Protein AF-0000000076641368 (afdb_homodimer)

Sequence (850 aa):
MAAQPHILVLGCNFAGLTTARYLREFAGEGVKITCIDRKPYLSFIPNIPIEVWNNNNPATELHLPFMKFLDRDHIRFIQGDIRNIDVDQKNIAYIPTERSGSASENIAYDYLVIALGNHLAFDKIEGFAEHGHTFTDTFYGDEIRRYLHEGGYKGGPVAIGSDRFIQGKSDKLPEGLPVAEAACEGPPVEVAFSMADWLERRDLGGAEKITLFTPAEVIAEDAGEQILDQLLPMVEEMGYGYKANTRGISRIHKDGIEFKDGSSVEAELKIIFPNWEAHAFLKELPISDDQGFIVTDRYMRNPDYPEVFAVGDAASITVPKLGSLGHMEAEVLARVVGKEVGNYQPEGEIDPMEFMLICMGDMGSHKGFYMHTDEWWGGDTSILKMGYTPHMLKMGFKSMYYTTGGKIPTWGLPLSEFIADRTVIMAAQPHILVLGCNFAGLTTARYLREFAGEGVKITCIDRKPYLSFIPNIPIEVWNNNNPATELHLPFMKFLDRDHIRFIQGDIRNIDVDQKNIAYIPTERSGSASENIAYDYLVIALGNHLAFDKIEGFAEHGHTFTDTFYGDEIRRYLHEGGYKGGPVAIGSDRFIQGKSDKLPEGLPVAEAACEGPPVEVAFSMADWLERRDLGGAEKITLFTPAEVIAEDAGEQILDQLLPMVEEMGYGYKANTRGISRIHKDGIEFKDGSSVEAELKIIFPNWEAHAFLKELPISDDQGFIVTDRYMRNPDYPEVFAVGDAASITVPKLGSLGHMEAEVLARVVGKEVGNYQPEGEIDPMEFMLICMGDMGSHKGFYMHTDEWWGGDTSILKMGYTPHMLKMGFKSMYYTTGGKIPTWGLPLSEFIADRTVI

Solvent-accessible surface area (backbone atoms only — not comparable to full-atom values): 43020 Å² total; per-residue (Å²): 127,82,80,60,51,31,37,36,30,37,19,47,40,75,30,20,36,31,24,56,53,41,28,40,68,28,28,37,85,68,43,46,41,38,34,33,21,75,56,78,43,28,74,52,48,88,52,27,59,61,28,26,77,69,72,38,64,28,63,76,72,30,58,44,73,43,55,70,54,34,53,74,64,65,34,47,77,42,50,21,45,82,68,43,77,39,75,89,76,35,35,35,34,29,30,52,57,89,52,52,33,48,30,69,37,75,48,73,48,65,29,39,35,40,20,66,34,50,19,39,37,39,57,74,36,46,42,29,63,84,41,48,35,35,53,82,42,46,68,43,22,36,51,43,28,44,33,61,74,67,69,60,58,85,59,60,35,28,32,35,27,39,24,37,24,74,72,60,55,59,93,75,44,64,82,79,66,69,84,55,39,44,44,60,42,64,60,47,53,24,50,48,41,24,46,22,44,56,28,43,78,65,73,52,48,34,33,64,41,32,29,39,36,19,25,27,86,50,75,48,61,71,57,19,68,73,49,44,67,55,47,51,57,49,44,52,72,57,36,41,39,78,44,56,55,40,72,24,68,55,34,35,46,78,59,24,42,34,30,65,88,69,50,70,46,73,15,59,44,39,38,53,40,53,28,59,35,40,46,74,80,38,42,83,40,94,55,27,23,80,50,12,24,31,43,25,44,57,58,26,30,19,86,88,45,76,48,34,31,38,26,23,55,22,13,52,74,46,73,58,54,42,69,57,49,8,48,54,40,18,53,42,34,15,51,54,52,7,40,71,70,68,54,30,81,67,95,59,80,82,72,60,66,75,76,54,46,63,47,72,36,51,35,39,94,65,22,10,29,35,37,42,24,21,35,54,70,71,44,84,46,74,44,77,47,75,37,50,49,37,27,53,49,53,59,47,46,53,56,50,33,66,73,51,59,46,63,66,63,80,56,53,54,51,48,45,42,52,52,45,63,70,49,63,126,127,81,80,60,51,30,36,35,30,37,18,45,39,76,29,19,35,32,23,56,52,40,30,39,69,28,28,38,85,69,43,45,39,37,35,33,19,76,55,78,43,28,73,51,47,91,52,28,59,62,28,25,77,69,72,39,62,28,62,76,73,29,58,42,72,43,55,69,56,34,53,75,64,66,33,47,77,40,51,21,43,82,69,46,76,38,76,91,77,36,36,35,34,29,30,51,58,89,51,52,34,49,29,71,36,74,48,72,49,65,28,38,35,40,21,66,35,50,19,40,38,39,57,73,36,46,43,28,62,84,41,49,35,37,53,80,43,45,66,43,22,36,52,43,29,46,32,61,73,68,67,60,59,85,60,60,35,27,31,38,26,40,25,36,24,72,71,58,55,57,94,74,44,64,81,79,67,71,84,56,39,44,43,62,43,64,60,45,53,24,50,48,41,24,45,22,44,54,27,44,77,65,72,51,48,35,34,64,41,31,29,39,37,19,25,26,87,47,76,48,62,72,54,19,69,74,49,44,66,53,47,52,58,49,44,52,73,57,36,39,39,77,42,58,55,40,71,25,68,54,34,36,45,77,60,23,41,33,30,65,88,70,50,72,47,72,16,59,44,39,38,54,41,52,28,58,34,40,47,74,81,38,43,83,40,94,57,28,24,82,48,12,23,30,43,23,43,55,58,27,30,18,86,89,43,74,49,34,30,35,26,24,54,20,13,52,75,45,72,59,54,42,70,57,48,8,48,54,41,20,52,43,32,16,51,53,52,6,39,71,71,69,54,30,81,66,96,59,81,82,72,60,67,75,77,55,48,63,48,70,35,50,36,37,94,66,21,10,30,34,38,42,24,22,34,57,69,72,44,84,47,75,44,78,48,74,37,50,50,37,26,52,49,56,58,46,46,55,56,50,34,67,73,51,60,47,62,65,65,80,56,52,54,50,49,46,43,51,50,48,63,67,47,61,125

Secondary structure (DSSP, 8-state):
-----EEEEE--SHHHHHHHHHHHHHH-TTSEEEEEESSSEEE-GGGHHHHHHTT--HHHHSEEE-HHHHHHTT-EEEEEEEEEEETTTTEEEEEE-SSTTPPPEEEE-SEEEE----EE-GGGSBTHHHH-B--SSHHHHHHHHHHHHTT---S--EEEEEPPP-----TTSPTT----SSS--HHHHHHHHHHHHHHHTTTS--GGGEEEE-SSSSTTGGG-HHHHHHHHHHHHHHT-EEE-----EEEEETTEEEETTS-EEE-SEEEEE--EEPPGGGTT-TTB-TTSPBP--TTSB-SS-TTEEE-GGGBTT--S--HHHHHHHHHHHHHHHHHHHTS---SSPPPPP---EEEEEEEETTEEEEEEE-GGGT---EEEEEEHHHHHHHHHHHHHHHHHTT---TTHHHHHHHHHHH---/-----EEEEE--SHHHHHHHHHHHHHH-TTSEEEEEESSSEEE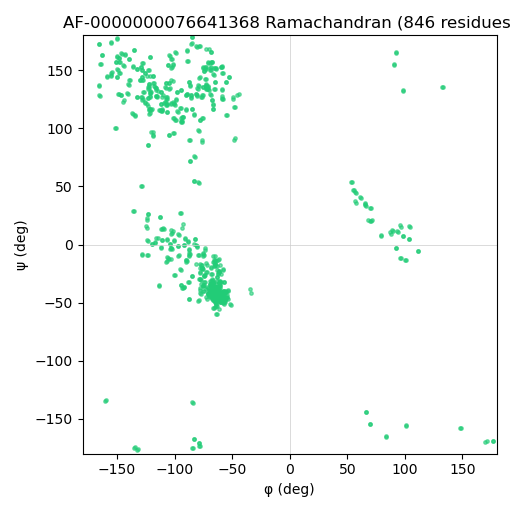-GGGHHHHHHTT--HHHHSEEE-HHHHHHTT-EEEEEEEEEEETTTTEEEEEE-SSTTPPPEEEE-SEEEE----EE-GGGSBTHHHH-B--SSHHHHHHHHHHHHTT---S--EEEEEPPP-----TTSPTT----SSS--HHHHHHHHHHHHHHHHTTS--GGGEEEE-SSSSTTGGG-HHHHHHHHHHHHHHT-EEE-----EEEEETTEEEETTS-EEE-SEEEEE--EEPPGGGTT-TTB-TTSPBP--TTSB-SS-TTEEE-GGGBTT--S--HHHHHHHHHHHHHHHHHHHTS---SSPPPPP---EEEEEEEETTEEEEEEE-GGGT---EEEEEEHHHHHHHHHHHHHHHHHTT---TTHHHHHHHHHHH---

Nearest PDB structures (foldseek):
  3h8l-assembly1_B  TM=8.855E-01  e=7.274E-29  Acidianus ambivalens
  3ict-assembly1_A  TM=7.546E-01  e=2.630E-19  Bacillus anthracis str. Ames
  3cgc-assembly1_B  TM=7.290E-01  e=1.653E-17  Bacillus anthracis str. Ames
  3nt6-assembly1_B  TM=6.916E-01  e=2.323E-17  Shewanella loihica PV-4
  4ocg-assembly1_A  TM=6.648E-01  e=1.749E-17  Shewanella loihica PV-4

Foldseek 3Di:
DPPAFEEEFEDCEQLRVLLQQLLCVLQPDSHAAEYEEQDQWYFQQQCLLVCLLVLHQSVVPRTFRQVVVCVVSNHHYANWAWDAQDLVQQKTWIARDPDPDGDTDMDHGQFYEYANAWDQVLVPAAPCVPQAAASRGSVSSNVVSCCVPVPNDPLAAEEFEEEFADAFDDPQADPQQDDDRGQAQLVSVQSLLAVQQSCVVVVSHGQLRYEYEYLAPDGRPVQADVVCVVVVVVSVVRNHHYYYNQHGWHHDDCQWTAGPVGDIDGHNYYYYGYHTAHDPNQAPPPQATNRRAGEDYQLQARPVRRSYGYAANSHSSDPNRDSVRSSQSSNSNSQVVSVVSPRHDDPDDRDGHQDWDWDKHHSHPQKIKTWIGSVSSPDDDTDIDITNQSSVLVVVVSVVCSVNVNNDPPCVVVVSVVSRVVPPD/DPPAFEEEFEDCEQLRVLLQQLLCVLQPDSHAAEYEEQDQWYFQLQCLLVCLLVLHQSVVPRTFRQVVVCVVSVHHYANWAWDAQDLVQQKTWIARDPDPDGDTDMDHGQFYEYANAWDQVLVPAAPCVPQAAASRGSVSSNVVSCCVPVPNDPLAAEEFEEEFADAFDDPQADPQFFDDRGQAQLVSVQSLLAVQQSCVVVVSHGQLRYEYEYLAPAGRPVQADVVCVVVVVVSVVRNHHYYYNLHGWHHDDCQWTAGPVGDIDGHNYYYYGYHTAHDPNQAPDPQATNRRAGEDYQLQARPVRRSYGYAANSHSSDPNRDSVRSSQSSNSNSQVVSVVSPRHDDPDDRDGHQDWDWDKHHSHPQKIKTWIGSVSSPDDDTDIDITNLSSVLVVVVSVVCSVNVNNDPPCVVVVSVVSRVVPPD

Organism: NCBI:txid1194090

pLDDT: mean 91.92, std 12.16, range [27.53, 98.94]

Structure (mmCIF, N/CA/C/O backbone):
data_AF-0000000076641368-model_v1
#
loop_
_entity.id
_entity.type
_entity.pdbx_description
1 polymer 'Sulfide:quinone oxidoreductase'
#
loop_
_atom_site.group_PDB
_atom_site.id
_atom_site.type_symbol
_atom_site.label_atom_id
_atom_site.label_alt_id
_atom_site.label_comp_id
_atom_site.label_asym_id
_atom_site.label_entity_id
_atom_site.label_seq_id
_atom_site.pdbx_PDB_ins_code
_atom_site.Cartn_x
_atom_site.Cartn_y
_atom_site.Cartn_z
_atom_site.occupancy
_atom_site.B_iso_or_equiv
_atom_site.auth_seq_id
_atom_site.auth_comp_id
_atom_site.auth_asym_id
_atom_site.auth_atom_id
_atom_site.pdbx_PDB_model_num
ATOM 1 N N . MET A 1 1 ? 36.5 0.797 -12.18 1 37.31 1 MET A N 1
ATOM 2 C CA . MET A 1 1 ? 35.531 1.899 -12.117 1 37.31 1 MET A CA 1
ATOM 3 C C . MET A 1 1 ? 35.031 2.092 -10.688 1 37.31 1 MET A C 1
ATOM 5 O O . MET A 1 1 ? 34.781 1.118 -9.977 1 37.31 1 MET A O 1
ATOM 9 N N . ALA A 1 2 ? 35.312 3.207 -10.211 1 47.59 2 ALA A N 1
ATOM 10 C CA . ALA A 1 2 ? 35 3.504 -8.812 1 47.59 2 ALA A CA 1
ATOM 11 C C . ALA A 1 2 ? 33.562 3.137 -8.492 1 47.59 2 ALA A C 1
ATOM 13 O O . ALA A 1 2 ? 32.656 3.381 -9.297 1 47.59 2 ALA A O 1
ATOM 14 N N . ALA A 1 3 ? 33.312 2.283 -7.449 1 72.44 3 ALA A N 1
ATOM 15 C CA . ALA A 1 3 ? 31.984 1.802 -7.062 1 72.44 3 ALA A CA 1
ATOM 16 C C . ALA A 1 3 ? 30.984 2.949 -6.988 1 72.44 3 ALA A C 1
ATOM 18 O O . ALA A 1 3 ? 31.312 4.039 -6.516 1 72.44 3 ALA A O 1
ATOM 19 N N . GLN A 1 4 ? 29.953 2.955 -7.773 1 87.94 4 GLN A N 1
ATOM 20 C CA . GLN A 1 4 ? 28.859 3.918 -7.801 1 87.94 4 GLN A CA 1
ATOM 21 C C . GLN A 1 4 ? 28.219 4.047 -6.426 1 87.94 4 GLN A C 1
ATOM 23 O O . GLN A 1 4 ? 27.719 3.064 -5.875 1 87.94 4 GLN A O 1
ATOM 28 N N . PRO A 1 5 ? 28.438 5.289 -5.812 1 95.31 5 PRO A N 1
ATOM 29 C CA . PRO A 1 5 ? 27.766 5.441 -4.52 1 95.31 5 PRO A CA 1
ATOM 30 C C . PRO A 1 5 ? 26.266 5.141 -4.586 1 95.31 5 PRO A C 1
ATOM 32 O O . PRO A 1 5 ? 25.625 5.418 -5.598 1 95.31 5 PRO A O 1
ATOM 35 N N . HIS A 1 6 ? 25.812 4.559 -3.539 1 97.81 6 HIS A N 1
ATOM 36 C CA . HIS A 1 6 ? 24.406 4.215 -3.447 1 97.81 6 HIS A CA 1
ATOM 37 C C . HIS A 1 6 ? 23.688 5.066 -2.398 1 97.81 6 HIS A C 1
ATOM 39 O O . HIS A 1 6 ? 24.031 5.008 -1.214 1 97.81 6 HIS A O 1
ATOM 45 N N . ILE A 1 7 ? 22.734 5.879 -2.857 1 98.38 7 ILE A N 1
ATOM 46 C CA . ILE A 1 7 ? 21.906 6.68 -1.962 1 98.38 7 ILE A CA 1
ATOM 47 C C . ILE A 1 7 ? 20.547 5.996 -1.766 1 98.38 7 ILE A C 1
ATOM 49 O O . ILE A 1 7 ? 19.828 5.742 -2.734 1 98.38 7 ILE A O 1
ATOM 53 N N . LEU A 1 8 ? 20.25 5.68 -0.545 1 98.88 8 LEU A N 1
ATOM 54 C CA . LEU A 1 8 ? 18.969 5.074 -0.185 1 98.88 8 LEU A CA 1
ATOM 55 C C . LEU A 1 8 ? 18.031 6.102 0.453 1 98.88 8 LEU A C 1
ATOM 57 O O . LEU A 1 8 ? 18.406 6.758 1.431 1 98.88 8 LEU A O 1
ATOM 61 N N . VAL A 1 9 ? 16.875 6.305 -0.147 1 98.88 9 VAL A N 1
ATOM 62 C CA . VAL A 1 9 ? 15.867 7.219 0.372 1 98.88 9 VAL A CA 1
ATOM 63 C C . VAL A 1 9 ? 14.711 6.426 0.959 1 98.88 9 VAL A C 1
ATOM 65 O O . VAL A 1 9 ? 14.008 5.715 0.237 1 98.88 9 VAL A O 1
ATOM 68 N N . LEU A 1 10 ? 14.5 6.508 2.27 1 98.88 10 LEU A N 1
ATOM 69 C CA . LEU A 1 10 ? 13.367 5.871 2.93 1 98.88 10 LEU A CA 1
ATOM 70 C C . LEU A 1 10 ? 12.164 6.812 2.986 1 98.88 10 LEU A C 1
ATOM 72 O O . LEU A 1 10 ? 12.211 7.84 3.67 1 98.88 10 LEU A O 1
ATOM 76 N N . GLY A 1 11 ? 11.109 6.418 2.324 1 98.31 11 GLY A N 1
ATOM 77 C CA . GLY A 1 11 ? 9.969 7.293 2.121 1 98.31 11 GLY A CA 1
ATOM 78 C C . GLY A 1 11 ? 9.969 7.969 0.764 1 98.31 11 GLY A C 1
ATOM 79 O O . GLY A 1 11 ? 11 8.484 0.321 1 98.31 11 GLY A O 1
ATOM 80 N N . CYS A 1 12 ? 8.836 7.945 0.097 1 97.56 12 CYS A N 1
ATOM 81 C CA . CYS A 1 12 ? 8.75 8.516 -1.244 1 97.56 12 CYS A CA 1
ATOM 82 C C . CYS A 1 12 ? 7.48 9.344 -1.402 1 97.56 12 CYS A C 1
ATOM 84 O O . CYS A 1 12 ? 6.906 9.406 -2.49 1 97.56 12 CYS A O 1
ATOM 86 N N . ASN A 1 13 ? 7.012 9.898 -0.324 1 95.31 13 ASN A N 1
ATOM 87 C CA . ASN A 1 13 ? 5.93 10.875 -0.408 1 95.31 13 ASN A CA 1
ATOM 88 C C . ASN A 1 13 ? 6.457 12.273 -0.707 1 95.31 13 ASN A C 1
ATOM 90 O O . ASN A 1 13 ? 7.363 12.438 -1.527 1 95.31 13 ASN A O 1
ATOM 94 N N . PHE A 1 14 ? 6.004 13.344 -0.078 1 93.25 14 PHE A N 1
ATOM 95 C CA . PHE A 1 14 ? 6.301 14.711 -0.488 1 93.25 14 PHE A CA 1
ATOM 96 C C . PHE A 1 14 ? 7.793 15 -0.383 1 93.25 14 PHE A C 1
ATOM 98 O O . PHE A 1 14 ? 8.453 15.25 -1.392 1 93.25 14 PHE A O 1
ATOM 105 N N . ALA A 1 15 ? 8.328 14.867 0.803 1 96.19 15 ALA A N 1
ATOM 106 C CA . ALA A 1 15 ? 9.734 15.203 1.008 1 96.19 15 ALA A CA 1
ATOM 107 C C . ALA A 1 15 ? 10.648 14.18 0.335 1 96.19 15 ALA A C 1
ATOM 109 O O . ALA A 1 15 ? 11.641 14.555 -0.302 1 96.19 15 ALA A O 1
ATOM 110 N N . GLY A 1 16 ? 10.344 12.906 0.421 1 97.69 16 GLY A N 1
ATOM 111 C CA . GLY A 1 16 ? 11.172 11.852 -0.126 1 97.69 16 GLY A CA 1
ATOM 112 C C . GLY A 1 16 ? 11.242 11.867 -1.642 1 97.69 16 GLY A C 1
ATOM 113 O O . GLY A 1 16 ? 12.328 11.773 -2.221 1 97.69 16 GLY A O 1
ATOM 114 N N . LEU A 1 17 ? 10.109 11.984 -2.262 1 97 17 LEU A N 1
ATOM 115 C CA . LEU A 1 17 ? 10.07 12.031 -3.719 1 97 17 LEU A CA 1
ATOM 116 C C . LEU A 1 17 ? 10.852 13.227 -4.246 1 97 17 LEU A C 1
ATOM 118 O O . LEU A 1 17 ? 11.656 13.094 -5.168 1 97 17 LEU A O 1
ATOM 122 N N . THR A 1 18 ? 10.625 14.383 -3.646 1 95.12 18 THR A N 1
ATOM 123 C CA . THR A 1 18 ? 11.352 15.594 -4.031 1 95.12 18 THR A CA 1
ATOM 124 C C . THR A 1 18 ? 12.852 15.406 -3.855 1 95.12 18 THR A C 1
ATOM 126 O O . THR A 1 18 ? 13.633 15.758 -4.742 1 95.12 18 THR A O 1
ATOM 129 N N . THR A 1 19 ? 13.234 14.836 -2.773 1 97.38 19 THR A N 1
ATOM 130 C CA . THR A 1 19 ? 14.648 14.594 -2.492 1 97.38 19 THR A CA 1
ATOM 131 C C . THR A 1 19 ? 15.266 13.695 -3.561 1 97.38 19 THR A C 1
ATOM 133 O O . THR A 1 19 ? 16.328 14.008 -4.109 1 97.38 19 THR A O 1
ATOM 136 N N . ALA A 1 20 ? 14.617 12.578 -3.855 1 97.69 20 ALA A N 1
ATOM 137 C CA . ALA A 1 20 ? 15.141 11.633 -4.832 1 97.69 20 ALA A CA 1
ATOM 138 C C . ALA A 1 20 ? 15.367 12.305 -6.184 1 97.69 20 ALA A C 1
ATOM 140 O O . ALA A 1 20 ? 16.406 12.109 -6.82 1 97.69 20 ALA A O 1
ATOM 141 N N . ARG A 1 21 ? 14.445 13.109 -6.543 1 95.94 21 ARG A N 1
ATOM 142 C CA . ARG A 1 21 ? 14.516 13.727 -7.867 1 95.94 21 ARG A CA 1
ATOM 143 C C . ARG A 1 21 ? 15.57 14.828 -7.902 1 95.94 21 ARG A C 1
ATOM 145 O O . ARG A 1 21 ? 16.297 14.961 -8.891 1 95.94 21 ARG A O 1
ATOM 152 N N . TYR A 1 22 ? 15.672 15.602 -6.863 1 94.62 22 TYR A N 1
ATOM 153 C CA . TYR A 1 22 ? 16.703 16.625 -6.793 1 94.62 22 TYR A CA 1
ATOM 154 C C . TYR A 1 22 ? 18.094 15.984 -6.691 1 94.62 22 TYR A C 1
ATOM 156 O O . TYR A 1 22 ? 19.062 16.516 -7.238 1 94.62 22 TYR A O 1
ATOM 164 N N . LEU A 1 23 ? 18.188 14.906 -5.934 1 96.81 23 LEU A N 1
ATOM 165 C CA . LEU A 1 23 ? 19.453 14.188 -5.863 1 96.81 23 LEU A CA 1
ATOM 166 C C . LEU A 1 23 ? 19.922 13.773 -7.258 1 96.81 23 LEU A C 1
ATOM 168 O O . LEU A 1 23 ? 21.094 13.914 -7.586 1 96.81 23 LEU A O 1
ATOM 172 N N . ARG A 1 24 ? 18.984 13.227 -8.031 1 95.94 24 ARG A N 1
ATOM 173 C CA . ARG A 1 24 ? 19.344 12.844 -9.398 1 95.94 24 ARG A CA 1
ATOM 174 C C . ARG A 1 24 ? 19.828 14.055 -10.188 1 95.94 24 ARG A C 1
ATOM 176 O O . ARG A 1 24 ? 20.812 13.969 -10.922 1 95.94 24 ARG A O 1
ATOM 183 N N . GLU A 1 25 ? 19.156 15.156 -10.031 1 92.69 25 GLU A N 1
ATOM 184 C CA . GLU A 1 25 ? 19.5 16.375 -10.742 1 92.69 25 GLU A CA 1
ATOM 185 C C . GLU A 1 25 ? 20.906 16.844 -10.375 1 92.69 25 GLU A C 1
ATOM 187 O O . GLU A 1 25 ? 21.703 17.172 -11.25 1 92.69 25 GLU A O 1
ATOM 192 N N . PHE A 1 26 ? 21.25 16.797 -9.133 1 93.12 26 PHE A N 1
ATOM 193 C CA . PHE A 1 26 ? 22.5 17.391 -8.664 1 93.12 26 PHE A CA 1
ATOM 194 C C . PHE A 1 26 ? 23.625 16.359 -8.68 1 93.12 26 PHE A C 1
ATOM 196 O O . PHE A 1 26 ? 24.781 16.688 -8.992 1 93.12 26 PHE A O 1
ATOM 203 N N . ALA A 1 27 ? 23.312 15.125 -8.352 1 92.38 27 ALA A N 1
ATOM 204 C CA . ALA A 1 27 ? 24.344 14.094 -8.242 1 92.38 27 ALA A CA 1
ATOM 205 C C . ALA A 1 27 ? 24.641 13.477 -9.602 1 92.38 27 ALA A C 1
ATOM 207 O O . ALA A 1 27 ? 25.734 12.922 -9.812 1 92.38 27 ALA A O 1
ATOM 208 N N . GLY A 1 28 ? 23.656 13.484 -10.523 1 91.31 28 GLY A N 1
ATOM 209 C CA . GLY A 1 28 ? 23.859 12.953 -11.859 1 91.31 28 GLY A CA 1
ATOM 210 C C . GLY A 1 28 ? 23.672 11.453 -11.945 1 91.31 28 GLY A C 1
ATOM 211 O O . GLY A 1 28 ? 23.141 10.836 -11.023 1 91.31 28 GLY A O 1
ATOM 212 N N . GLU A 1 29 ? 24.109 10.883 -13.031 1 91.44 29 GLU A N 1
ATOM 213 C CA . GLU A 1 29 ? 23.859 9.477 -13.352 1 91.44 29 GLU A CA 1
ATOM 214 C C . GLU A 1 29 ? 24.906 8.562 -12.734 1 91.44 29 GLU A C 1
ATOM 216 O O . GLU A 1 29 ? 24.75 7.344 -12.734 1 91.44 29 GLU A O 1
ATOM 221 N N . GLY A 1 30 ? 25.891 9.148 -12.188 1 91.12 30 GLY A N 1
ATOM 222 C CA . GLY A 1 30 ? 26.953 8.352 -11.617 1 91.12 30 GLY A CA 1
ATOM 223 C C . GLY A 1 30 ? 26.656 7.836 -10.219 1 91.12 30 GLY A C 1
ATOM 224 O O . GLY A 1 30 ? 27.5 7.227 -9.578 1 91.12 30 GLY A O 1
ATOM 225 N N . VAL A 1 31 ? 25.484 8.078 -9.75 1 95.19 31 VAL A N 1
ATOM 226 C CA . VAL A 1 31 ? 25.062 7.637 -8.43 1 95.19 31 VAL A CA 1
ATOM 227 C C . VAL A 1 31 ? 23.828 6.762 -8.555 1 95.19 31 VAL A C 1
ATOM 229 O O . VAL A 1 31 ? 22.938 7.031 -9.375 1 95.19 31 VAL A O 1
ATOM 232 N N . LYS A 1 32 ? 23.812 5.664 -7.766 1 96.62 32 LYS A N 1
ATOM 233 C CA . LYS A 1 32 ? 22.609 4.832 -7.66 1 96.62 32 LYS A CA 1
ATOM 234 C C . LYS A 1 32 ? 21.656 5.375 -6.598 1 96.62 32 LYS A C 1
ATOM 236 O O . LYS A 1 32 ? 22.078 5.691 -5.48 1 96.62 32 LYS A O 1
ATOM 241 N N . ILE A 1 33 ? 20.406 5.555 -6.977 1 98 33 ILE A N 1
ATOM 242 C CA . ILE A 1 33 ? 19.406 6.027 -6.031 1 98 33 ILE A CA 1
ATOM 243 C C . ILE A 1 33 ? 18.266 5.008 -5.93 1 98 33 ILE A C 1
ATOM 245 O O . ILE A 1 33 ? 17.766 4.523 -6.949 1 98 33 ILE A O 1
ATOM 249 N N . THR A 1 34 ? 17.875 4.609 -4.746 1 98.56 34 THR A N 1
ATOM 250 C CA . THR A 1 34 ? 16.75 3.725 -4.473 1 98.56 34 THR A CA 1
ATOM 251 C C . THR A 1 34 ? 15.805 4.355 -3.455 1 98.56 34 THR A C 1
ATOM 253 O O . THR A 1 34 ? 16.25 4.879 -2.43 1 98.56 34 THR A O 1
ATOM 256 N N . CYS A 1 35 ? 14.555 4.344 -3.779 1 98.56 35 CYS A N 1
ATOM 257 C CA . CYS A 1 35 ? 13.516 4.766 -2.848 1 98.56 35 CYS A CA 1
ATOM 258 C C . CYS A 1 35 ? 12.727 3.566 -2.338 1 98.56 35 CYS A C 1
ATOM 260 O O . CYS A 1 35 ? 12.414 2.652 -3.104 1 98.56 35 CYS A O 1
ATOM 262 N N . ILE A 1 36 ? 12.391 3.543 -1.048 1 98.69 36 ILE A N 1
ATOM 263 C CA . ILE A 1 36 ? 11.508 2.533 -0.475 1 98.69 36 ILE A CA 1
ATOM 264 C C . ILE A 1 36 ? 10.297 3.209 0.16 1 98.69 36 ILE A C 1
ATOM 266 O O . ILE A 1 36 ? 10.438 4.156 0.938 1 98.69 36 ILE A O 1
ATOM 270 N N . ASP A 1 37 ? 9.203 2.811 -0.184 1 97.81 37 ASP A N 1
ATOM 271 C CA . ASP A 1 37 ? 7.957 3.27 0.419 1 97.81 37 ASP A CA 1
ATOM 272 C C . ASP A 1 37 ? 6.91 2.16 0.424 1 97.81 37 ASP A C 1
ATOM 274 O O . ASP A 1 37 ? 6.961 1.247 -0.402 1 97.81 37 ASP A O 1
ATOM 278 N N . ARG A 1 38 ? 5.949 2.234 1.288 1 95.38 38 ARG A N 1
ATOM 279 C CA . ARG A 1 38 ? 4.91 1.214 1.389 1 95.38 38 ARG A CA 1
ATOM 280 C C . ARG A 1 38 ? 3.9 1.349 0.255 1 95.38 38 ARG A C 1
ATOM 282 O O . ARG A 1 38 ? 3.184 0.396 -0.061 1 95.38 38 ARG A O 1
ATOM 289 N N . LYS A 1 39 ? 3.861 2.537 -0.345 1 94.56 39 LYS A N 1
ATOM 290 C CA . LYS A 1 39 ? 2.902 2.793 -1.415 1 94.56 39 LYS A CA 1
ATOM 291 C C . LYS A 1 39 ? 3.602 3.297 -2.674 1 94.56 39 LYS A C 1
ATOM 293 O O . LYS A 1 39 ? 4.566 4.062 -2.588 1 94.56 39 LYS A O 1
ATOM 298 N N . PRO A 1 40 ? 3.094 2.988 -3.834 1 95.19 40 PRO A N 1
ATOM 299 C CA . PRO A 1 40 ? 3.703 3.424 -5.09 1 95.19 40 PRO A CA 1
ATOM 300 C C . PRO A 1 40 ? 3.084 4.711 -5.633 1 95.19 40 PRO A C 1
ATOM 302 O O . PRO A 1 40 ? 2.934 4.863 -6.848 1 95.19 40 PRO A O 1
ATOM 305 N N . TYR A 1 41 ? 2.549 5.543 -4.711 1 94.81 41 TYR A N 1
ATOM 306 C CA . TYR A 1 41 ? 1.965 6.824 -5.09 1 94.81 41 TYR A CA 1
ATOM 307 C C . TYR A 1 41 ? 2.156 7.859 -3.986 1 94.81 41 TYR A C 1
ATOM 309 O O . TYR A 1 41 ? 2.422 7.504 -2.836 1 94.81 41 TYR A O 1
ATOM 317 N N . LEU A 1 42 ? 2.047 9.078 -4.348 1 95.62 42 LEU A N 1
ATOM 318 C CA . LEU A 1 42 ? 2.043 10.18 -3.393 1 95.62 42 LEU A CA 1
ATOM 319 C C . LEU A 1 42 ? 0.618 10.625 -3.08 1 95.62 42 LEU A C 1
ATOM 321 O O . LEU A 1 42 ? -0.203 10.773 -3.988 1 95.62 42 LEU A O 1
ATOM 325 N N . SER A 1 43 ? 0.312 10.758 -1.823 1 94.5 43 SER A N 1
ATOM 326 C CA . SER A 1 43 ? -0.962 11.328 -1.398 1 94.5 43 SER A CA 1
ATOM 327 C C . SER A 1 43 ? -0.897 12.852 -1.353 1 94.5 43 SER A C 1
ATOM 329 O O . SER A 1 43 ? -0.137 13.422 -0.567 1 94.5 43 SER A O 1
ATOM 331 N N . PHE A 1 44 ? -1.668 13.453 -2.154 1 93.75 44 PHE A N 1
ATOM 332 C CA . PHE A 1 44 ? -1.706 14.906 -2.168 1 93.75 44 PHE A CA 1
ATOM 333 C C . PHE A 1 44 ? -2.703 15.438 -1.142 1 93.75 44 PHE A C 1
ATOM 335 O O . PHE A 1 44 ? -3.838 15.773 -1.486 1 93.75 44 PHE A O 1
ATOM 342 N N . ILE A 1 45 ? -2.27 15.672 0.034 1 93.62 45 ILE A N 1
ATOM 343 C CA . ILE A 1 45 ? -3.078 15.875 1.231 1 93.62 45 ILE A CA 1
ATOM 344 C C . ILE A 1 45 ? -3.707 17.266 1.196 1 93.62 45 ILE A C 1
ATOM 346 O O . ILE A 1 45 ? -4.867 17.438 1.575 1 93.62 45 ILE A O 1
ATOM 350 N N . PRO A 1 46 ? -3.041 18.312 0.673 1 90.88 46 PRO A N 1
ATOM 351 C CA . PRO A 1 46 ? -3.521 19.688 0.811 1 90.88 46 PRO A CA 1
ATOM 352 C C . PRO A 1 46 ? -4.887 19.906 0.162 1 90.88 46 PRO A C 1
ATOM 354 O O . PRO A 1 46 ? -5.633 20.797 0.567 1 90.88 46 PRO A O 1
ATOM 357 N N . ASN A 1 47 ? -5.242 19.078 -0.772 1 93.06 47 ASN A N 1
ATOM 358 C CA . ASN A 1 47 ? -6.48 19.312 -1.504 1 93.06 47 ASN A CA 1
ATOM 359 C C . ASN A 1 47 ? -7.613 18.422 -0.982 1 93.06 47 ASN A C 1
ATOM 361 O O . ASN A 1 47 ? -8.742 18.5 -1.471 1 93.06 47 ASN A O 1
ATOM 365 N N . ILE A 1 48 ? -7.402 17.641 0.038 1 96.12 48 ILE A N 1
ATOM 366 C CA . ILE A 1 48 ? -8.414 16.734 0.547 1 96.12 48 ILE A CA 1
ATOM 367 C C . ILE A 1 48 ? -9.648 17.516 0.991 1 96.12 48 ILE A C 1
ATOM 369 O O . ILE A 1 48 ? -10.773 17.172 0.619 1 96.12 48 ILE A O 1
ATOM 373 N N . PRO A 1 49 ? -9.531 18.672 1.747 1 96.38 49 PRO A N 1
ATOM 374 C CA . PRO A 1 49 ? -10.734 19.406 2.15 1 96.38 49 PRO A CA 1
ATOM 375 C C . PRO A 1 49 ? -11.562 19.875 0.958 1 96.38 49 PRO A C 1
ATOM 377 O O . PRO A 1 49 ? -12.789 19.75 0.971 1 96.38 49 PRO A O 1
ATOM 380 N N . ILE A 1 50 ? -10.914 20.359 -0.068 1 93.81 50 ILE A N 1
ATOM 381 C CA . ILE A 1 50 ? -11.617 20.875 -1.24 1 93.81 50 ILE A CA 1
ATOM 382 C C . ILE A 1 50 ? -12.445 19.75 -1.863 1 93.81 50 ILE A C 1
ATOM 384 O O . ILE A 1 50 ? -13.609 19.953 -2.213 1 93.81 50 ILE A O 1
ATOM 388 N N . GLU A 1 51 ? -11.836 18.578 -2.002 1 95.19 51 GLU A N 1
ATOM 389 C CA . GLU A 1 51 ? -12.57 17.453 -2.557 1 95.19 51 GLU A CA 1
ATOM 390 C C . GLU A 1 51 ? -13.766 17.078 -1.687 1 95.19 51 GLU A C 1
ATOM 392 O O . GLU A 1 51 ? -14.859 16.828 -2.201 1 95.19 51 GLU A O 1
ATOM 397 N N . VAL A 1 52 ? -13.594 17.078 -0.383 1 97.31 52 VAL A N 1
ATOM 398 C CA . VAL A 1 52 ? -14.641 16.703 0.565 1 97.31 52 VAL A CA 1
ATOM 399 C C . VAL A 1 52 ? -15.797 17.703 0.469 1 97.31 52 VAL A C 1
ATOM 401 O O . VAL A 1 52 ? -16.953 17.297 0.357 1 97.31 52 VAL A O 1
ATOM 404 N N . TRP A 1 53 ? -15.523 19.031 0.482 1 96.31 53 TRP A N 1
ATOM 405 C CA . TRP A 1 53 ? -16.562 20.047 0.428 1 96.31 53 TRP A CA 1
ATOM 406 C C . TRP A 1 53 ? -17.375 19.938 -0.855 1 96.31 53 TRP A C 1
ATOM 408 O O . TRP A 1 53 ? -18.578 20.203 -0.863 1 96.31 53 TRP A O 1
ATOM 418 N N . ASN A 1 54 ? -16.75 19.5 -1.902 1 94.81 54 ASN A N 1
ATOM 419 C CA . ASN A 1 54 ? -17.406 19.375 -3.199 1 94.81 54 ASN A CA 1
ATOM 420 C C . ASN A 1 54 ? -18.031 18 -3.387 1 94.81 54 ASN A C 1
ATOM 422 O O . ASN A 1 54 ? -18.453 17.641 -4.488 1 94.81 54 ASN A O 1
ATOM 426 N N . ASN A 1 55 ? -18 17.203 -2.406 1 96.69 55 ASN A N 1
ATOM 427 C CA . ASN A 1 55 ? -18.609 15.867 -2.391 1 96.69 55 ASN A CA 1
ATOM 428 C C . ASN A 1 55 ? -17.922 14.938 -3.389 1 96.69 55 ASN A C 1
ATOM 430 O O . ASN A 1 55 ? -18.594 14.156 -4.066 1 96.69 55 ASN A O 1
ATOM 434 N N . ASN A 1 56 ? -16.625 15.133 -3.521 1 95.44 56 ASN A N 1
ATOM 435 C CA . ASN A 1 56 ? -15.805 14.234 -4.32 1 95.44 56 ASN A CA 1
ATOM 436 C C . ASN A 1 56 ? -14.969 13.305 -3.439 1 95.44 56 ASN A C 1
ATOM 438 O O . ASN A 1 56 ? -14.445 13.734 -2.408 1 95.44 56 ASN A O 1
ATOM 442 N N . ASN A 1 57 ? -14.883 12.039 -3.844 1 95 57 ASN A N 1
ATOM 443 C CA . ASN A 1 57 ? -13.992 11.117 -3.162 1 95 57 ASN A CA 1
ATOM 444 C C . ASN A 1 57 ? -12.523 11.5 -3.365 1 95 57 ASN A C 1
ATOM 446 O O . ASN A 1 57 ? -12.016 11.438 -4.484 1 95 57 ASN A O 1
ATOM 450 N N . PRO A 1 58 ? -11.867 11.844 -2.234 1 95.31 58 PRO A N 1
ATOM 451 C CA . PRO A 1 58 ? -10.484 12.312 -2.402 1 95.31 58 PRO A CA 1
ATOM 452 C C . PRO A 1 58 ? -9.57 11.234 -2.977 1 95.31 58 PRO A C 1
ATOM 454 O O . PRO A 1 58 ? -8.578 11.547 -3.645 1 95.31 58 PRO A O 1
ATOM 457 N N . ALA A 1 59 ? -9.797 9.992 -2.795 1 92.94 59 ALA A N 1
ATOM 458 C CA . ALA A 1 59 ? -8.922 8.898 -3.221 1 92.94 59 ALA A CA 1
ATOM 459 C C . ALA A 1 59 ? -8.891 8.789 -4.742 1 92.94 59 ALA A C 1
ATOM 461 O O . ALA A 1 59 ? -7.961 8.203 -5.309 1 92.94 59 ALA A O 1
ATOM 462 N N . THR A 1 60 ? -9.805 9.297 -5.441 1 90.19 60 THR A N 1
ATOM 463 C CA . THR A 1 60 ? -9.914 9.164 -6.891 1 90.19 60 THR A CA 1
ATOM 464 C C . THR A 1 60 ? -8.945 10.109 -7.598 1 90.19 60 THR A C 1
ATOM 466 O O . THR A 1 60 ? -8.398 9.766 -8.648 1 90.19 60 THR A O 1
ATOM 469 N N . GLU A 1 61 ? -8.672 11.227 -6.922 1 87.94 61 GLU A N 1
ATOM 470 C CA . GLU A 1 61 ? -7.938 12.242 -7.668 1 87.94 61 GLU A CA 1
ATOM 471 C C . GLU A 1 61 ? -6.641 12.625 -6.961 1 87.94 61 GLU A C 1
ATOM 473 O O . GLU A 1 61 ? -5.777 13.281 -7.547 1 87.94 61 GLU A O 1
ATOM 478 N N . LEU A 1 62 ? -6.473 12.18 -5.797 1 93.56 62 LEU A N 1
ATOM 479 C CA . LEU A 1 62 ? -5.398 12.805 -5.031 1 93.56 62 LEU A CA 1
ATOM 480 C C . LEU A 1 62 ? -4.254 11.82 -4.805 1 93.56 62 LEU A C 1
ATOM 482 O O . LEU A 1 62 ? -3.385 12.055 -3.965 1 93.56 62 LEU A O 1
ATOM 486 N N . HIS A 1 63 ? -4.246 10.703 -5.512 1 92.75 63 HIS A N 1
ATOM 487 C CA . HIS A 1 63 ? -3.09 9.812 -5.59 1 92.75 63 HIS A CA 1
ATOM 488 C C . HIS A 1 63 ? -2.271 10.086 -6.848 1 92.75 63 HIS A C 1
ATOM 490 O O . HIS A 1 63 ? -2.742 9.852 -7.965 1 92.75 63 HIS A O 1
ATOM 496 N N . LEU A 1 64 ? -1.089 10.547 -6.648 1 91.19 64 LEU A N 1
ATOM 497 C CA . LEU A 1 64 ? -0.186 10.773 -7.77 1 91.19 64 LEU A CA 1
ATOM 498 C C . LEU A 1 64 ? 0.714 9.562 -8 1 91.19 64 LEU A C 1
ATOM 500 O O . LEU A 1 64 ? 1.608 9.289 -7.195 1 91.19 64 LEU A O 1
ATOM 504 N N . PRO A 1 65 ? 0.509 8.844 -9.055 1 89.44 65 PRO A N 1
ATOM 505 C CA . PRO A 1 65 ? 1.484 7.797 -9.375 1 89.44 65 PRO A CA 1
ATOM 506 C C . PRO A 1 65 ? 2.84 8.359 -9.789 1 89.44 65 PRO A C 1
ATOM 508 O O . PRO A 1 65 ? 2.918 9.172 -10.719 1 89.44 65 PRO A O 1
ATOM 511 N N . PHE A 1 66 ? 3.898 7.949 -9.094 1 93.62 66 PHE A N 1
ATOM 512 C CA . PHE A 1 66 ? 5.176 8.594 -9.367 1 93.62 66 PHE A CA 1
ATOM 513 C C . PHE A 1 66 ? 6.137 7.621 -10.055 1 93.62 66 PHE A C 1
ATOM 515 O O . PHE A 1 66 ? 7.281 7.973 -10.344 1 93.62 66 PHE A O 1
ATOM 522 N N . MET A 1 67 ? 5.738 6.418 -10.383 1 92 67 MET A N 1
ATOM 523 C CA . MET A 1 67 ? 6.621 5.391 -10.93 1 92 67 MET A CA 1
ATOM 524 C C . MET A 1 67 ? 7.238 5.852 -12.25 1 92 67 MET A C 1
ATOM 526 O O . MET A 1 67 ? 8.43 5.656 -12.484 1 92 67 MET A O 1
ATOM 530 N N . LYS A 1 68 ? 6.465 6.465 -13.109 1 88.5 68 LYS A N 1
ATOM 531 C CA . LYS A 1 68 ? 6.953 6.895 -14.414 1 88.5 68 LYS A CA 1
ATOM 532 C C . LYS A 1 68 ? 8.047 7.949 -14.266 1 88.5 68 LYS A C 1
ATOM 534 O O . LYS A 1 68 ? 8.984 7.996 -15.062 1 88.5 68 LYS A O 1
ATOM 539 N N . PHE A 1 69 ? 7.918 8.812 -13.289 1 92.12 69 PHE A N 1
ATOM 540 C CA . PHE A 1 69 ? 8.914 9.852 -13.062 1 92.12 69 PHE A CA 1
ATOM 541 C C . PHE A 1 69 ? 10.219 9.258 -12.547 1 92.12 69 PHE A C 1
ATOM 543 O O . PHE A 1 69 ? 11.297 9.641 -13 1 92.12 69 PHE A O 1
ATOM 550 N N . LEU A 1 70 ? 10.086 8.328 -11.594 1 95.38 70 LEU A N 1
ATOM 551 C CA . LEU A 1 70 ? 11.281 7.684 -11.055 1 95.38 70 LEU A CA 1
ATOM 552 C C . LEU A 1 70 ? 11.992 6.875 -12.133 1 95.38 70 LEU A C 1
ATOM 554 O O . LEU A 1 70 ? 13.227 6.867 -12.203 1 95.38 70 LEU A O 1
ATOM 558 N N . ASP A 1 71 ? 11.203 6.207 -12.938 1 91.06 71 ASP A N 1
ATOM 559 C CA . ASP A 1 71 ? 11.773 5.414 -14.023 1 91.06 71 ASP A CA 1
ATOM 560 C C . ASP A 1 71 ? 12.547 6.301 -15 1 91.06 71 ASP A C 1
ATOM 562 O O . ASP A 1 71 ? 13.664 5.973 -15.398 1 91.06 71 ASP A O 1
ATOM 566 N N . ARG A 1 72 ? 12.016 7.402 -15.359 1 91.44 72 ARG A N 1
ATOM 567 C CA . ARG A 1 72 ? 12.664 8.352 -16.266 1 91.44 72 ARG A CA 1
ATOM 568 C C . ARG A 1 72 ? 13.977 8.852 -15.672 1 91.44 72 ARG A C 1
ATOM 570 O O . ARG A 1 72 ? 14.953 9.055 -16.406 1 91.44 72 ARG A O 1
ATOM 577 N N . ASP A 1 73 ? 13.984 9.008 -14.367 1 94.5 73 ASP A N 1
ATOM 578 C CA . ASP A 1 73 ? 15.164 9.523 -13.68 1 94.5 73 ASP A CA 1
ATOM 579 C C . ASP A 1 73 ? 16.125 8.398 -13.305 1 94.5 73 ASP A C 1
ATOM 581 O O . ASP A 1 73 ? 17.141 8.633 -12.641 1 94.5 73 ASP A O 1
ATOM 585 N N . HIS A 1 74 ? 15.789 7.215 -13.688 1 95 74 HIS A N 1
ATOM 586 C CA . HIS A 1 74 ? 16.609 6.051 -13.375 1 95 74 HIS A CA 1
ATOM 587 C C . HIS A 1 74 ? 16.797 5.898 -11.867 1 95 74 HIS A C 1
ATOM 589 O O . HIS A 1 74 ? 17.922 5.707 -11.391 1 95 74 HIS A O 1
ATOM 595 N N . ILE A 1 75 ? 15.75 6.059 -11.156 1 96.88 75 ILE A N 1
ATOM 596 C CA . ILE A 1 75 ? 15.688 5.828 -9.719 1 96.88 75 ILE A CA 1
ATOM 597 C C . ILE A 1 75 ? 14.906 4.547 -9.43 1 96.88 75 ILE A C 1
ATOM 599 O O . ILE A 1 75 ? 13.781 4.383 -9.898 1 96.88 75 ILE A O 1
ATOM 603 N N . ARG A 1 76 ? 15.5 3.625 -8.703 1 97.31 76 ARG A N 1
ATOM 604 C CA . ARG A 1 76 ? 14.836 2.377 -8.344 1 97.31 76 ARG A CA 1
ATOM 605 C C . ARG A 1 76 ? 13.812 2.602 -7.242 1 97.31 76 ARG A C 1
ATOM 607 O O . ARG A 1 76 ? 14.062 3.352 -6.297 1 97.31 76 ARG A O 1
ATOM 614 N N . PHE A 1 77 ? 12.672 1.99 -7.477 1 97.88 77 PHE A N 1
ATOM 615 C CA . PHE A 1 77 ? 11.641 2.035 -6.445 1 97.88 77 PHE A CA 1
ATOM 616 C C . PHE A 1 77 ? 11.352 0.638 -5.91 1 97.88 77 PHE A C 1
ATOM 618 O O . PHE A 1 77 ? 11.242 -0.318 -6.68 1 97.88 77 PHE A O 1
ATOM 625 N N . ILE A 1 78 ? 11.266 0.531 -4.551 1 98.06 78 ILE A N 1
ATOM 626 C CA . ILE A 1 78 ? 10.875 -0.691 -3.852 1 98.06 78 ILE A CA 1
ATOM 627 C C . ILE A 1 78 ? 9.641 -0.43 -2.996 1 98.06 78 ILE A C 1
ATOM 629 O O . ILE A 1 78 ? 9.664 0.428 -2.109 1 98.06 78 ILE A O 1
ATOM 633 N N . GLN A 1 79 ? 8.57 -1.084 -3.32 1 97.56 79 GLN A N 1
ATOM 634 C CA . GLN A 1 79 ? 7.414 -1.055 -2.432 1 97.56 79 GLN A CA 1
ATOM 635 C C . GLN A 1 79 ? 7.613 -1.984 -1.238 1 97.56 79 GLN A C 1
ATOM 637 O O . GLN A 1 79 ? 7.527 -3.207 -1.375 1 97.56 79 GLN A O 1
ATOM 642 N N . GLY A 1 80 ? 7.852 -1.418 -0.026 1 97.62 80 GLY A N 1
ATOM 643 C CA . GLY A 1 80 ? 8.164 -2.256 1.121 1 97.62 80 GLY A CA 1
ATOM 644 C C . GLY A 1 80 ? 8.008 -1.537 2.447 1 97.62 80 GLY A C 1
ATOM 645 O O . GLY A 1 80 ? 7.914 -0.308 2.486 1 97.62 80 GLY A O 1
ATOM 646 N N . ASP A 1 81 ? 7.926 -2.309 3.506 1 97 81 ASP A N 1
ATOM 647 C CA . ASP A 1 81 ? 7.902 -1.82 4.879 1 97 81 ASP A CA 1
ATOM 648 C C . ASP A 1 81 ? 9.281 -1.907 5.52 1 97 81 ASP A C 1
ATOM 650 O O . ASP A 1 81 ? 9.891 -2.98 5.562 1 97 81 ASP A O 1
ATOM 654 N N . ILE A 1 82 ? 9.695 -0.806 5.977 1 97.88 82 ILE A N 1
ATOM 655 C CA . ILE A 1 82 ? 10.961 -0.803 6.699 1 97.88 82 ILE A CA 1
ATOM 656 C C . ILE A 1 82 ? 10.781 -1.481 8.055 1 97.88 82 ILE A C 1
ATOM 658 O O . ILE A 1 82 ? 9.828 -1.194 8.781 1 97.88 82 ILE A O 1
ATOM 662 N N . ARG A 1 83 ? 11.734 -2.344 8.391 1 95.81 83 ARG A N 1
ATOM 663 C CA . ARG A 1 83 ? 11.617 -3.092 9.641 1 95.81 83 ARG A CA 1
ATOM 664 C C . ARG A 1 83 ? 12.711 -2.682 10.625 1 95.81 83 ARG A C 1
ATOM 666 O O . ARG A 1 83 ? 12.5 -2.711 11.836 1 95.81 83 ARG A O 1
ATOM 673 N N . ASN A 1 84 ? 13.867 -2.381 10.062 1 96.94 84 ASN A N 1
ATOM 674 C CA . ASN A 1 84 ? 14.992 -2.029 10.914 1 96.94 84 ASN A CA 1
ATOM 675 C C . ASN A 1 84 ? 16 -1.155 10.172 1 96.94 84 ASN A C 1
ATOM 677 O O . ASN A 1 84 ? 16.219 -1.329 8.977 1 96.94 84 ASN A O 1
ATOM 681 N N . ILE A 1 85 ? 16.578 -0.264 10.93 1 98.31 85 ILE A N 1
ATOM 682 C CA . ILE A 1 85 ? 17.672 0.58 10.445 1 98.31 85 ILE A CA 1
ATOM 683 C C . ILE A 1 85 ? 18.906 0.374 11.305 1 98.31 85 ILE A C 1
ATOM 685 O O . ILE A 1 85 ? 18.922 0.715 12.492 1 98.31 85 ILE A O 1
ATOM 689 N N . ASP A 1 86 ? 19.938 -0.185 10.781 1 98.25 86 ASP A N 1
ATOM 690 C CA . ASP A 1 86 ? 21.234 -0.343 11.438 1 98.25 86 ASP A CA 1
ATOM 691 C C . ASP A 1 86 ? 22.25 0.645 10.891 1 98.25 86 ASP A C 1
ATOM 693 O O . ASP A 1 86 ? 22.969 0.34 9.93 1 98.25 86 ASP A O 1
ATOM 697 N N . VAL A 1 87 ? 22.391 1.737 11.508 1 98.31 87 VAL A N 1
ATOM 698 C CA . VAL A 1 87 ? 23.219 2.809 10.977 1 98.31 87 VAL A CA 1
ATOM 699 C C . VAL A 1 87 ? 24.688 2.451 11.148 1 98.31 87 VAL A C 1
ATOM 701 O O . VAL A 1 87 ? 25.547 2.9 10.383 1 98.31 87 VAL A O 1
ATOM 704 N N . ASP A 1 88 ? 25.062 1.637 12.133 1 98.19 88 ASP A N 1
ATOM 705 C CA . ASP A 1 88 ? 26.453 1.227 12.336 1 98.19 88 ASP A CA 1
ATOM 706 C C . ASP A 1 88 ? 26.922 0.314 11.211 1 98.19 88 ASP A C 1
ATOM 708 O O . ASP A 1 88 ? 28.062 0.442 10.734 1 98.19 88 ASP A O 1
ATOM 712 N N . GLN A 1 89 ? 26.078 -0.562 10.758 1 98.12 89 GLN A N 1
ATOM 713 C CA . GLN A 1 89 ? 26.438 -1.504 9.695 1 98.12 89 GLN A CA 1
ATOM 714 C C . GLN A 1 89 ? 25.969 -0.994 8.336 1 98.12 89 GLN A C 1
ATOM 716 O O . GLN A 1 89 ? 26.188 -1.655 7.316 1 98.12 89 GLN A O 1
ATOM 721 N N . LYS A 1 90 ? 25.297 0.168 8.32 1 98.38 90 LYS A N 1
ATOM 722 C CA . LYS A 1 90 ? 24.781 0.789 7.102 1 98.38 90 LYS A CA 1
ATOM 723 C C . LYS A 1 90 ? 23.906 -0.184 6.32 1 98.38 90 LYS A C 1
ATOM 725 O O . LYS A 1 90 ? 24.109 -0.384 5.121 1 98.38 90 LYS A O 1
ATOM 730 N N . ASN A 1 91 ? 22.938 -0.688 7.059 1 98.25 91 ASN A N 1
ATOM 731 C CA . ASN A 1 91 ? 22.062 -1.708 6.492 1 98.25 91 ASN A CA 1
ATOM 732 C C . ASN A 1 91 ? 20.609 -1.498 6.918 1 98.25 91 ASN A C 1
ATOM 734 O O . ASN A 1 91 ? 20.328 -1.159 8.07 1 98.25 91 ASN A O 1
ATOM 738 N N . ILE A 1 92 ? 19.688 -1.675 5.957 1 98.56 92 ILE A N 1
ATOM 739 C CA . ILE A 1 92 ? 18.25 -1.546 6.203 1 98.56 92 ILE A CA 1
ATOM 740 C C . ILE A 1 92 ? 17.562 -2.889 5.969 1 98.56 92 ILE A C 1
ATOM 742 O O . ILE A 1 92 ? 17.75 -3.512 4.918 1 98.56 92 ILE A O 1
ATOM 746 N N . ALA A 1 93 ? 16.812 -3.357 6.883 1 98.38 93 ALA A N 1
ATOM 747 C CA . ALA A 1 93 ? 15.93 -4.508 6.691 1 98.38 93 ALA A CA 1
ATOM 748 C C . ALA A 1 93 ? 14.516 -4.066 6.305 1 98.38 93 ALA A C 1
ATOM 750 O O . ALA A 1 93 ? 13.969 -3.135 6.898 1 98.38 93 ALA A O 1
ATOM 751 N N . TYR A 1 94 ? 13.938 -4.676 5.289 1 98.38 94 TYR A N 1
ATOM 752 C CA . TYR A 1 94 ? 12.594 -4.348 4.844 1 98.38 94 TYR A CA 1
ATOM 753 C C . TYR A 1 94 ? 11.867 -5.59 4.332 1 98.38 94 TYR A C 1
ATOM 755 O O . TYR A 1 94 ? 12.492 -6.629 4.102 1 98.38 94 TYR A O 1
ATOM 763 N N . ILE A 1 95 ? 10.57 -5.492 4.207 1 98 95 ILE A N 1
ATOM 764 C CA . ILE A 1 95 ? 9.719 -6.543 3.66 1 98 95 ILE A CA 1
ATOM 765 C C . ILE A 1 95 ? 8.953 -6.008 2.451 1 98 95 ILE A C 1
ATOM 767 O O . ILE A 1 95 ? 8.18 -5.051 2.57 1 98 95 ILE A O 1
ATOM 771 N N . PRO A 1 96 ? 9.211 -6.59 1.266 1 97.69 96 PRO A N 1
ATOM 772 C CA . PRO A 1 96 ? 8.32 -6.234 0.152 1 97.69 96 PRO A CA 1
ATOM 773 C C . PRO A 1 96 ? 6.852 -6.484 0.466 1 97.69 96 PRO A C 1
ATOM 775 O O . PRO A 1 96 ? 6.504 -7.508 1.059 1 97.69 96 PRO A O 1
ATOM 778 N N . THR A 1 97 ? 5.965 -5.543 0.037 1 95.06 97 THR A N 1
ATOM 779 C CA . THR A 1 97 ? 4.621 -5.59 0.599 1 95.06 97 THR A CA 1
ATOM 780 C C . THR A 1 97 ? 3.584 -5.812 -0.499 1 95.06 97 THR A C 1
ATOM 782 O O . THR A 1 97 ? 2.381 -5.82 -0.23 1 95.06 97 THR A O 1
ATOM 785 N N . GLU A 1 98 ? 3.965 -5.93 -1.705 1 94.5 98 GLU A N 1
ATOM 786 C CA . GLU A 1 98 ? 2.984 -6.102 -2.771 1 94.5 98 GLU A CA 1
ATOM 787 C C . GLU A 1 98 ? 2.131 -7.344 -2.541 1 94.5 98 GLU A C 1
ATOM 789 O O . GLU A 1 98 ? 0.922 -7.332 -2.787 1 94.5 98 GLU A O 1
ATOM 794 N N . ARG A 1 99 ? 2.781 -8.43 -2.119 1 94.81 99 ARG A N 1
ATOM 795 C CA . ARG A 1 99 ? 2.098 -9.664 -1.746 1 94.81 99 ARG A CA 1
ATOM 796 C C . ARG A 1 99 ? 2.562 -10.156 -0.381 1 94.81 99 ARG A C 1
ATOM 798 O O . ARG A 1 99 ? 3.705 -9.922 0.015 1 94.81 99 ARG A O 1
ATOM 805 N N . SER A 1 100 ? 1.688 -10.859 0.268 1 95.81 100 SER A N 1
ATOM 806 C CA . SER A 1 100 ? 2.016 -11.398 1.584 1 95.81 100 SER A CA 1
ATOM 807 C C . SER A 1 100 ? 2.994 -12.562 1.477 1 95.81 100 SER A C 1
ATOM 809 O O . SER A 1 100 ? 2.938 -13.344 0.525 1 95.81 100 SER A O 1
ATOM 811 N N . GLY A 1 101 ? 3.914 -12.617 2.428 1 97.69 101 GLY A N 1
ATOM 812 C CA . GLY A 1 101 ? 4.758 -13.789 2.561 1 97.69 101 GLY A CA 1
ATOM 813 C C . GLY A 1 101 ? 6.164 -13.578 2.035 1 97.69 101 GLY A C 1
ATOM 814 O O . GLY A 1 101 ? 6.984 -14.5 2.041 1 97.69 101 GLY A O 1
ATOM 815 N N . SER A 1 102 ? 6.504 -12.383 1.617 1 98 102 SER A N 1
ATOM 816 C CA . SER A 1 102 ? 7.852 -12.078 1.144 1 98 102 SER A CA 1
ATOM 817 C C . SER A 1 102 ? 8.891 -12.344 2.227 1 98 102 SER A C 1
ATOM 819 O O . SER A 1 102 ? 8.586 -12.273 3.42 1 98 102 SER A O 1
ATOM 821 N N . ALA A 1 103 ? 10.062 -12.641 1.801 1 97.81 103 ALA A N 1
ATOM 822 C CA . ALA A 1 103 ? 11.172 -12.773 2.744 1 97.81 103 ALA A CA 1
ATOM 823 C C . ALA A 1 103 ? 11.648 -11.406 3.225 1 97.81 103 ALA A C 1
ATOM 825 O O . ALA A 1 103 ? 11.445 -10.398 2.549 1 97.81 103 ALA A O 1
ATOM 826 N N . SER A 1 104 ? 12.211 -11.367 4.453 1 97.75 104 SER A N 1
ATOM 827 C CA . SER A 1 104 ? 12.867 -10.148 4.914 1 97.75 104 SER A CA 1
ATOM 828 C C . SER A 1 104 ? 14.125 -9.859 4.098 1 97.75 104 SER A C 1
ATOM 830 O O . SER A 1 104 ? 15.031 -10.688 4.023 1 97.75 104 SER A O 1
ATOM 832 N N . GLU A 1 105 ? 14.156 -8.75 3.492 1 98.12 105 GLU A N 1
ATOM 833 C CA . GLU A 1 105 ? 15.25 -8.344 2.621 1 98.12 105 GLU A CA 1
ATOM 834 C C . GLU A 1 105 ? 16.156 -7.332 3.316 1 98.12 105 GLU A C 1
ATOM 836 O O . GLU A 1 105 ? 15.766 -6.715 4.309 1 98.12 105 GLU A O 1
ATOM 841 N N . ASN A 1 106 ? 17.375 -7.219 2.799 1 97.94 106 ASN A N 1
ATOM 842 C CA . ASN A 1 106 ? 18.344 -6.25 3.281 1 97.94 106 ASN A CA 1
ATOM 843 C C . ASN A 1 106 ? 18.922 -5.414 2.141 1 97.94 106 ASN A C 1
ATOM 845 O O . ASN A 1 106 ? 19.016 -5.887 1.006 1 97.94 106 ASN A O 1
ATOM 849 N N . ILE A 1 107 ? 19.297 -4.211 2.424 1 98.19 107 ILE A N 1
ATOM 850 C CA . ILE A 1 107 ? 19.922 -3.342 1.433 1 98.19 107 ILE A CA 1
ATOM 851 C C . ILE A 1 107 ? 20.938 -2.434 2.111 1 98.19 107 ILE A C 1
ATOM 853 O O . ILE A 1 107 ? 20.656 -1.838 3.152 1 98.19 107 ILE A O 1
ATOM 857 N N . ALA A 1 108 ? 22.141 -2.389 1.604 1 98.25 108 ALA A N 1
ATOM 858 C CA . ALA A 1 108 ? 23.203 -1.514 2.102 1 98.25 108 ALA A CA 1
ATOM 859 C C . ALA A 1 108 ? 23.156 -0.158 1.4 1 98.25 108 ALA A C 1
ATOM 861 O O . ALA A 1 108 ? 22.453 0.015 0.406 1 98.25 108 ALA A O 1
ATOM 862 N N . TYR A 1 109 ? 23.875 0.822 1.932 1 98.44 109 TYR A N 1
ATOM 863 C CA . TYR A 1 109 ? 23.922 2.166 1.366 1 98.44 109 TYR A CA 1
ATOM 864 C C . TYR A 1 109 ? 25.266 2.832 1.677 1 98.44 109 TYR A C 1
ATOM 866 O O . TYR A 1 109 ? 25.984 2.408 2.586 1 98.44 109 TYR A O 1
ATOM 874 N N . ASP A 1 110 ? 25.578 3.799 0.827 1 98.06 110 ASP A N 1
ATOM 875 C CA . ASP A 1 110 ? 26.672 4.711 1.14 1 98.06 110 ASP A CA 1
ATOM 876 C C . ASP A 1 110 ? 26.156 5.977 1.819 1 98.06 110 ASP A C 1
ATOM 878 O O . ASP A 1 110 ? 26.812 6.531 2.697 1 98.06 110 ASP A O 1
ATOM 882 N N . TYR A 1 111 ? 24.938 6.434 1.411 1 98.44 111 TYR A N 1
ATOM 883 C CA . TYR A 1 111 ? 24.188 7.527 2.023 1 98.44 111 TYR A CA 1
ATOM 884 C C . TYR A 1 111 ? 22.75 7.117 2.305 1 98.44 111 TYR A C 1
ATOM 886 O O . TYR A 1 111 ? 22.141 6.391 1.518 1 98.44 111 TYR A O 1
ATOM 894 N N . LEU A 1 112 ? 22.25 7.566 3.404 1 98.88 112 LEU A N 1
ATOM 895 C CA . LEU A 1 112 ? 20.875 7.266 3.811 1 98.88 112 LEU A CA 1
ATOM 896 C C . LEU A 1 112 ? 20.078 8.547 4.031 1 98.88 112 LEU A C 1
ATOM 898 O O . LEU A 1 112 ? 20.531 9.453 4.734 1 98.88 112 LEU A O 1
ATOM 902 N N . VAL A 1 113 ? 18.969 8.656 3.385 1 98.94 113 VAL A N 1
ATOM 903 C CA . VAL A 1 113 ? 18.031 9.75 3.629 1 98.94 113 VAL A CA 1
ATOM 904 C C . VAL A 1 113 ? 16.75 9.195 4.27 1 98.94 113 VAL A C 1
ATOM 906 O O . VAL A 1 113 ? 16.078 8.344 3.686 1 98.94 113 VAL A O 1
ATOM 909 N N . ILE A 1 114 ? 16.438 9.672 5.41 1 98.94 114 ILE A N 1
ATOM 910 C CA . ILE A 1 114 ? 15.227 9.258 6.105 1 98.94 114 ILE A CA 1
ATOM 911 C C . ILE A 1 114 ? 14.133 10.297 5.891 1 98.94 114 ILE A C 1
ATOM 913 O O . ILE A 1 114 ? 14.211 11.406 6.426 1 98.94 114 ILE A O 1
ATOM 917 N N . ALA A 1 115 ? 13.18 9.992 5.113 1 98.75 115 ALA A N 1
ATOM 918 C CA . ALA A 1 115 ? 12.031 10.828 4.766 1 98.75 115 ALA A CA 1
ATOM 919 C C . ALA A 1 115 ? 10.719 10.078 4.973 1 98.75 115 ALA A C 1
ATOM 921 O O . ALA A 1 115 ? 9.844 10.086 4.102 1 98.75 115 ALA A O 1
ATOM 922 N N . LEU A 1 116 ? 10.5 9.469 6.117 1 98.25 116 LEU A N 1
ATOM 923 C CA . LEU A 1 116 ? 9.438 8.516 6.383 1 98.25 116 LEU A CA 1
ATOM 924 C C . LEU A 1 116 ? 8.195 9.211 6.926 1 98.25 116 LEU A C 1
ATOM 926 O O . LEU A 1 116 ? 7.18 8.57 7.203 1 98.25 116 LEU A O 1
ATOM 930 N N . GLY A 1 117 ? 8.297 10.492 7.055 1 97.38 117 GLY A N 1
ATOM 931 C CA . GLY A 1 117 ? 7.172 11.203 7.637 1 97.38 117 GLY A CA 1
ATOM 932 C C . GLY A 1 117 ? 6.934 10.852 9.094 1 97.38 117 GLY A C 1
ATOM 933 O O . GLY A 1 117 ? 7.875 10.766 9.883 1 97.38 117 GLY A O 1
ATOM 934 N N . ASN A 1 118 ? 5.668 10.82 9.445 1 97.56 118 ASN A N 1
ATOM 935 C CA . ASN A 1 118 ? 5.332 10.641 10.852 1 97.56 118 ASN A CA 1
ATOM 936 C C . ASN A 1 118 ? 4.207 9.617 11.031 1 97.56 118 ASN A C 1
ATOM 938 O O . ASN A 1 118 ? 3.711 9.055 10.055 1 97.56 118 ASN A O 1
ATOM 942 N N . HIS A 1 119 ? 4.027 9.227 12.234 1 97.94 119 HIS A N 1
ATOM 943 C CA . HIS A 1 119 ? 2.9 8.445 12.734 1 97.94 119 HIS A CA 1
ATOM 944 C C . HIS A 1 119 ? 1.811 9.352 13.297 1 97.94 119 HIS A C 1
ATOM 946 O O . HIS A 1 119 ? 1.983 9.945 14.367 1 97.94 119 HIS A O 1
ATOM 952 N N . LEU A 1 120 ? 0.657 9.5 12.547 1 98.19 120 LEU A N 1
ATOM 953 C CA . LEU A 1 120 ? -0.464 10.273 13.07 1 98.19 120 LEU A CA 1
ATOM 954 C C . LEU A 1 120 ? -1.225 9.484 14.133 1 98.19 120 LEU A C 1
ATOM 956 O O . LEU A 1 120 ? -2.043 8.625 13.805 1 98.19 120 LEU A O 1
ATOM 960 N N . ALA A 1 121 ? -1.149 9.836 15.375 1 98.19 121 ALA A N 1
ATOM 961 C CA . ALA A 1 121 ? -1.505 8.969 16.5 1 98.19 121 ALA A CA 1
ATOM 962 C C . ALA A 1 121 ? -3.008 9 16.766 1 98.19 121 ALA A C 1
ATOM 964 O O . ALA A 1 121 ? -3.441 9.219 17.891 1 98.19 121 ALA A O 1
ATOM 965 N N . PHE A 1 122 ? -3.799 8.727 15.773 1 98.5 122 PHE A N 1
ATOM 966 C CA . PHE A 1 122 ? -5.234 8.555 15.961 1 98.5 122 PHE A CA 1
ATOM 967 C C . PHE A 1 122 ? -5.527 7.316 16.797 1 98.5 122 PHE A C 1
ATOM 969 O O . PHE A 1 122 ? -6.504 7.281 17.547 1 98.5 122 PHE A O 1
ATOM 976 N N . ASP A 1 123 ? -4.652 6.309 16.609 1 97.81 123 ASP A N 1
ATOM 977 C CA . ASP A 1 123 ? -4.797 5.031 17.312 1 97.81 123 ASP A CA 1
ATOM 978 C C . ASP A 1 123 ? -4.703 5.215 18.828 1 97.81 123 ASP A C 1
ATOM 980 O O . ASP A 1 123 ? -5.113 4.336 19.594 1 97.81 123 ASP A O 1
ATOM 984 N N . LYS A 1 124 ? -4.273 6.34 19.281 1 97.5 124 LYS A N 1
ATOM 985 C CA . LYS A 1 124 ? -4.094 6.59 20.703 1 97.5 124 LYS A CA 1
ATOM 986 C C . LYS A 1 124 ? -5.207 7.473 21.25 1 97.5 124 LYS A C 1
ATOM 988 O O . LYS A 1 124 ? -5.199 7.836 22.438 1 97.5 124 LYS A O 1
ATOM 993 N N . ILE A 1 125 ? -6.094 7.84 20.453 1 98.19 125 ILE A N 1
ATOM 994 C CA . ILE A 1 125 ? -7.219 8.656 20.906 1 98.19 125 ILE A CA 1
ATOM 995 C C . ILE A 1 125 ? -8.445 7.77 21.094 1 98.19 125 ILE A C 1
ATOM 997 O O . ILE A 1 125 ? -9.055 7.316 20.125 1 98.19 125 ILE A O 1
ATOM 1001 N N . GLU A 1 126 ? -8.82 7.555 22.328 1 98.06 126 GLU A N 1
ATOM 1002 C CA . GLU A 1 126 ? -9.977 6.727 22.656 1 98.06 126 GLU A CA 1
ATOM 1003 C C . GLU A 1 126 ? -11.242 7.27 22 1 98.06 126 GLU A C 1
ATOM 1005 O O . GLU A 1 126 ? -11.547 8.453 22.109 1 98.06 126 GLU A O 1
ATOM 1010 N N . GLY A 1 127 ? -11.906 6.453 21.266 1 98.31 127 GLY A N 1
ATOM 1011 C CA . GLY A 1 127 ? -13.188 6.816 20.672 1 98.31 127 GLY A CA 1
ATOM 1012 C C . GLY A 1 127 ? -13.07 7.398 19.281 1 98.31 127 GLY A C 1
ATOM 1013 O O . GLY A 1 127 ? -14.078 7.66 18.625 1 98.31 127 GLY A O 1
ATOM 1014 N N . PHE A 1 128 ? -11.859 7.566 18.812 1 98.5 128 PHE A N 1
ATOM 1015 C CA . PHE A 1 128 ? -11.672 8.242 17.531 1 98.5 128 PHE A CA 1
ATOM 1016 C C . PHE A 1 128 ? -12.328 7.457 16.406 1 98.5 128 PHE A C 1
ATOM 1018 O O . PHE A 1 128 ? -13 8.031 15.547 1 98.5 128 PHE A O 1
ATOM 1025 N N . ALA A 1 129 ? -12.141 6.203 16.344 1 97.69 129 ALA A N 1
ATOM 1026 C CA . ALA A 1 129 ? -12.648 5.375 15.258 1 97.69 129 ALA A CA 1
ATOM 1027 C C . ALA A 1 129 ? -14.148 5.566 15.078 1 97.69 129 ALA A C 1
ATOM 1029 O O . ALA A 1 129 ? -14.633 5.699 13.945 1 97.69 129 ALA A O 1
ATOM 1030 N N . GLU A 1 130 ? -14.883 5.684 16.125 1 97.12 130 GLU A N 1
ATOM 1031 C CA . GLU A 1 130 ? -16.344 5.719 16.078 1 97.12 130 GLU A CA 1
ATOM 1032 C C . GLU A 1 130 ? -16.844 7.141 15.883 1 97.12 130 GLU A C 1
ATOM 1034 O O . GLU A 1 130 ? -17.875 7.355 15.234 1 97.12 130 GLU A O 1
ATOM 1039 N N . HIS A 1 131 ? -16.047 8.094 16.469 1 98.06 131 HIS A N 1
ATOM 1040 C CA . HIS A 1 131 ? -16.688 9.391 16.594 1 98.06 131 HIS A CA 1
ATOM 1041 C C . HIS A 1 131 ? -15.82 10.5 16.031 1 98.06 131 HIS A C 1
ATOM 1043 O O . HIS A 1 131 ? -16.266 11.641 15.891 1 98.06 131 HIS A O 1
ATOM 1049 N N . GLY A 1 132 ? -14.617 10.164 15.688 1 98.25 132 GLY A N 1
ATOM 1050 C CA . GLY A 1 132 ? -13.688 11.195 15.242 1 98.25 132 GLY A CA 1
ATOM 1051 C C . GLY A 1 132 ? -13.75 11.453 13.75 1 98.25 132 GLY A C 1
ATOM 1052 O O . GLY A 1 132 ? -14.211 10.602 12.984 1 98.25 132 GLY A O 1
ATOM 1053 N N . HIS A 1 133 ? -13.297 12.633 13.336 1 98.56 133 HIS A N 1
ATOM 1054 C CA . HIS A 1 133 ? -13.195 13.055 11.945 1 98.56 133 HIS A CA 1
ATOM 1055 C C . HIS A 1 133 ? -11.859 13.75 11.688 1 98.56 133 HIS A C 1
ATOM 1057 O O . HIS A 1 133 ? -11.258 14.312 12.602 1 98.56 133 HIS A O 1
ATOM 1063 N N . THR A 1 134 ? -11.453 13.664 10.469 1 98.5 134 THR A N 1
ATOM 1064 C CA . THR A 1 134 ? -10.234 14.383 10.086 1 98.5 134 THR A CA 1
ATOM 1065 C C . THR A 1 134 ? -10.109 14.461 8.57 1 98.5 134 THR A C 1
ATOM 1067 O O . THR A 1 134 ? -10.953 13.93 7.844 1 98.5 134 THR A O 1
ATOM 1070 N N . PHE A 1 135 ? -9.133 15.219 8.086 1 97.75 135 PHE A N 1
ATOM 1071 C CA . PHE A 1 135 ? -8.883 15.438 6.668 1 97.75 135 PHE A CA 1
ATOM 1072 C C . PHE A 1 135 ? -7.453 15.039 6.305 1 97.75 135 PHE A C 1
ATOM 1074 O O . PHE A 1 135 ? -6.879 15.578 5.355 1 97.75 135 PHE A O 1
ATOM 1081 N N . THR A 1 136 ? -6.852 14.117 7.059 1 96.88 136 THR A N 1
ATOM 1082 C CA . THR A 1 136 ? -5.406 13.93 7.027 1 96.88 136 THR A CA 1
ATOM 1083 C C . THR A 1 136 ? -5.016 12.898 5.973 1 96.88 136 THR A C 1
ATOM 1085 O O . THR A 1 136 ? -3.836 12.75 5.648 1 96.88 136 THR A O 1
ATOM 1088 N N . ASP A 1 137 ? -5.91 12.141 5.434 1 97.31 137 ASP A N 1
ATOM 1089 C CA . ASP A 1 137 ? -5.695 11.172 4.363 1 97.31 137 ASP A CA 1
ATOM 1090 C C . ASP A 1 137 ? -6.984 10.914 3.586 1 97.31 137 ASP A C 1
ATOM 1092 O O . ASP A 1 137 ? -8.039 11.461 3.922 1 97.31 137 ASP A O 1
ATOM 1096 N N . THR A 1 138 ? -6.91 10.164 2.518 1 97.06 138 THR A N 1
ATOM 1097 C CA . THR A 1 138 ? -8.062 10.023 1.637 1 97.06 138 THR A CA 1
ATOM 1098 C C . THR A 1 138 ? -9.125 9.133 2.268 1 97.06 138 THR A C 1
ATOM 1100 O O . THR A 1 138 ? -10.32 9.289 1.999 1 97.06 138 THR A O 1
ATOM 1103 N N . PHE A 1 139 ? -8.773 8.188 3.178 1 97.75 139 PHE A N 1
ATOM 1104 C CA . PHE A 1 139 ? -9.75 7.355 3.867 1 97.75 139 PHE A CA 1
ATOM 1105 C C . PHE A 1 139 ? -10.625 8.195 4.793 1 97.75 139 PHE A C 1
ATOM 1107 O O . PHE A 1 139 ? -11.852 8.211 4.66 1 97.75 139 PHE A O 1
ATOM 1114 N N . TYR A 1 140 ? -9.992 8.938 5.68 1 98.31 140 TYR A N 1
ATOM 1115 C CA . TYR A 1 140 ? -10.75 9.75 6.625 1 98.31 140 TYR A CA 1
ATOM 1116 C C . TYR A 1 140 ? -11.453 10.898 5.918 1 98.31 140 TYR A C 1
ATOM 1118 O O . TYR A 1 140 ? -12.539 11.312 6.32 1 98.31 140 TYR A O 1
ATOM 1126 N N . GLY A 1 141 ? -10.773 11.422 4.891 1 98.25 141 GLY A N 1
ATOM 1127 C CA . GLY A 1 141 ? -11.453 12.391 4.047 1 98.25 141 GLY A CA 1
ATOM 1128 C C . GLY A 1 141 ? -12.766 11.875 3.482 1 98.25 141 GLY A C 1
ATOM 1129 O O . GLY A 1 141 ? -13.773 12.586 3.496 1 98.25 141 GLY A O 1
ATOM 1130 N N . ASP A 1 142 ? -12.766 10.648 2.986 1 97.19 142 ASP A N 1
ATOM 1131 C CA . ASP A 1 142 ? -13.984 10.062 2.439 1 97.19 142 ASP A CA 1
ATOM 1132 C C . ASP A 1 142 ? -15.008 9.797 3.539 1 97.19 142 ASP A C 1
ATOM 1134 O O . ASP A 1 142 ? -16.219 9.914 3.311 1 97.19 142 ASP A O 1
ATOM 1138 N N . GLU A 1 143 ? -14.539 9.422 4.738 1 97.69 143 GLU A N 1
ATOM 1139 C CA . GLU A 1 143 ? -15.438 9.195 5.863 1 97.69 143 GLU A CA 1
ATOM 1140 C C . GLU A 1 143 ? -16.219 10.461 6.215 1 97.69 143 GLU A C 1
ATOM 1142 O O . GLU A 1 143 ? -17.438 10.422 6.387 1 97.69 143 GLU A O 1
ATOM 1147 N N . ILE A 1 144 ? -15.508 11.523 6.332 1 98.38 144 ILE A N 1
ATOM 1148 C CA . ILE A 1 144 ? -16.188 12.758 6.707 1 98.38 144 ILE A CA 1
ATOM 1149 C C . ILE A 1 144 ? -17.031 13.258 5.539 1 98.38 144 ILE A C 1
ATOM 1151 O O . ILE A 1 144 ? -18.109 13.828 5.742 1 98.38 144 ILE A O 1
ATOM 1155 N N . ARG A 1 145 ? -16.594 13.117 4.301 1 98 145 ARG A N 1
ATOM 1156 C CA . ARG A 1 145 ? -17.406 13.453 3.137 1 98 145 ARG A CA 1
ATOM 1157 C C . ARG A 1 145 ? -18.766 12.773 3.207 1 98 145 ARG A C 1
ATOM 1159 O O . ARG A 1 145 ? -19.797 13.438 3.08 1 98 145 ARG A O 1
ATOM 1166 N N . ARG A 1 146 ? -18.703 11.5 3.432 1 96.69 146 ARG A N 1
ATOM 1167 C CA . ARG A 1 146 ? -19.938 10.734 3.512 1 96.69 146 ARG A CA 1
ATOM 1168 C C . ARG A 1 146 ? -20.781 11.188 4.691 1 96.69 146 ARG A C 1
ATOM 1170 O O . ARG A 1 146 ? -22 11.328 4.57 1 96.69 146 ARG A O 1
ATOM 1177 N N . TYR A 1 147 ? -20.203 11.43 5.812 1 97.69 147 TYR A N 1
ATOM 1178 C CA . TYR A 1 147 ? -20.906 11.891 7 1 97.69 147 TYR A CA 1
ATOM 1179 C C . TYR A 1 147 ? -21.641 13.203 6.723 1 97.69 147 TYR A C 1
ATOM 1181 O O . TYR A 1 147 ? -22.781 13.383 7.148 1 97.69 147 TYR A O 1
ATOM 1189 N N . LEU A 1 148 ? -21.016 14.047 6.008 1 98.12 148 LEU A N 1
ATOM 1190 C CA . LEU A 1 148 ? -21.547 15.383 5.754 1 98.12 148 LEU A CA 1
ATOM 1191 C C . LEU A 1 148 ? -22.641 15.344 4.68 1 98.12 148 LEU A C 1
ATOM 1193 O O . LEU A 1 148 ? -23.625 16.062 4.766 1 98.12 148 LEU A O 1
ATOM 1197 N N . HIS A 1 149 ? -22.453 14.516 3.65 1 97.31 149 HIS A N 1
ATOM 1198 C CA . HIS A 1 149 ? -23.281 14.633 2.447 1 97.31 149 HIS A CA 1
ATOM 1199 C C . HIS A 1 149 ? -24.344 13.547 2.393 1 97.31 149 HIS A C 1
ATOM 1201 O O . HIS A 1 149 ? -25.281 13.625 1.592 1 97.31 149 HIS A O 1
ATOM 1207 N N . GLU A 1 150 ? -24.172 12.57 3.268 1 94.94 150 GLU A N 1
ATOM 1208 C CA . GLU A 1 150 ? -25.125 11.469 3.221 1 94.94 150 GLU A CA 1
ATOM 1209 C C . GLU A 1 150 ? -26 11.445 4.469 1 94.94 150 GLU A C 1
ATOM 1211 O O . GLU A 1 150 ? -26.438 10.383 4.91 1 94.94 150 GLU A O 1
ATOM 1216 N N . GLY A 1 151 ? -26.156 12.523 5.121 1 94.06 151 GLY A N 1
ATOM 1217 C CA . GLY A 1 151 ? -27.172 12.711 6.145 1 94.06 151 GLY A CA 1
ATOM 1218 C C . GLY A 1 151 ? -26.672 12.406 7.543 1 94.06 151 GLY A C 1
ATOM 1219 O O . GLY A 1 151 ? -27.453 12.336 8.492 1 94.06 151 GLY A O 1
ATOM 1220 N N . GLY A 1 152 ? -25.344 12.242 7.676 1 95.62 152 GLY A N 1
ATOM 1221 C CA . GLY A 1 152 ? -24.797 11.984 9 1 95.62 152 GLY A CA 1
ATOM 1222 C C . GLY A 1 152 ? -24.812 13.203 9.898 1 95.62 152 GLY A C 1
ATOM 1223 O O . GLY A 1 152 ? -25.25 13.117 11.055 1 95.62 152 GLY A O 1
ATOM 1224 N N . TYR A 1 153 ? -24.422 14.305 9.43 1 97.75 153 TYR A N 1
ATOM 1225 C CA . TYR A 1 153 ? -24.359 15.547 10.188 1 97.75 153 TYR A CA 1
ATOM 1226 C C . TYR A 1 153 ? -25.734 16.219 10.25 1 97.75 153 TYR A C 1
ATOM 1228 O O . TYR A 1 153 ? -26.375 16.422 9.219 1 97.75 153 TYR A O 1
ATOM 1236 N N . LYS A 1 154 ? -26.141 16.578 11.492 1 96.94 154 LYS A N 1
ATOM 1237 C CA . LYS A 1 154 ? -27.484 17.109 11.68 1 96.94 154 LYS A CA 1
ATOM 1238 C C . LYS A 1 154 ? -27.453 18.609 11.945 1 96.94 154 LYS A C 1
ATOM 1240 O O . LYS A 1 154 ? -28.469 19.219 12.273 1 96.94 154 LYS A O 1
ATOM 1245 N N . GLY A 1 155 ? -26.312 19.172 11.867 1 96.94 155 GLY A N 1
ATOM 1246 C CA . GLY A 1 155 ? -26.219 20.609 12.008 1 96.94 155 GLY A CA 1
ATOM 1247 C C . GLY A 1 155 ? -25.859 21.047 13.422 1 96.94 155 GLY A C 1
ATOM 1248 O O . GLY A 1 155 ? -26.047 22.219 13.773 1 96.94 155 GLY A O 1
ATOM 1249 N N . GLY A 1 156 ? -25.391 20.125 14.211 1 97.81 156 GLY A N 1
ATOM 1250 C CA . GLY A 1 156 ? -25 20.453 15.57 1 97.81 156 GLY A CA 1
ATOM 1251 C C . GLY A 1 156 ? -23.656 21.141 15.664 1 97.81 156 GLY A C 1
ATOM 1252 O O . GLY A 1 156 ? -23.078 21.531 14.648 1 97.81 156 GLY A O 1
ATOM 1253 N N . PRO A 1 157 ? -23.203 21.328 16.922 1 98.62 157 PRO A N 1
ATOM 1254 C CA . PRO A 1 157 ? -21.922 22.016 17.125 1 98.62 157 PRO A CA 1
ATOM 1255 C C . PRO A 1 157 ? -20.734 21.266 16.547 1 98.62 157 PRO A C 1
ATOM 1257 O O . PRO A 1 157 ? -20.781 20.031 16.438 1 98.62 157 PRO A O 1
ATOM 1260 N N . VAL A 1 158 ? -19.734 22.047 16.188 1 98.75 158 VAL A N 1
ATOM 1261 C CA . VAL A 1 158 ? -18.531 21.5 15.578 1 98.75 158 VAL A CA 1
ATOM 1262 C C . VAL A 1 158 ? -17.312 21.891 16.406 1 98.75 158 VAL A C 1
ATOM 1264 O O . VAL A 1 158 ? -17.203 23.016 16.891 1 98.75 158 VAL A O 1
ATOM 1267 N N . ALA A 1 159 ? -16.438 20.969 16.672 1 98.88 159 ALA A N 1
ATOM 1268 C CA . ALA A 1 159 ? -15.141 21.234 17.281 1 98.88 159 ALA A CA 1
ATOM 1269 C C . ALA A 1 159 ? -14.008 20.891 16.328 1 98.88 159 ALA A C 1
ATOM 1271 O O . ALA A 1 159 ? -13.992 19.812 15.727 1 98.88 159 ALA A O 1
ATOM 1272 N N . ILE A 1 160 ? -13.094 21.812 16.094 1 98.69 160 ILE A N 1
ATOM 1273 C CA . ILE A 1 160 ? -11.953 21.641 15.203 1 98.69 160 ILE A CA 1
ATOM 1274 C C . ILE A 1 160 ? -10.664 22.031 15.93 1 98.69 160 ILE A C 1
ATOM 1276 O O . ILE A 1 160 ? -10.57 23.109 16.5 1 98.69 160 ILE A O 1
ATOM 1280 N N . GLY A 1 161 ? -9.688 21.141 15.938 1 98.25 161 GLY A N 1
ATOM 1281 C CA . GLY A 1 161 ? -8.445 21.547 16.562 1 98.25 161 GLY A CA 1
ATOM 1282 C C . GLY A 1 161 ? -7.402 20.438 16.609 1 98.25 161 GLY A C 1
ATOM 1283 O O . GLY A 1 161 ? -7.504 19.453 15.875 1 98.25 161 GLY A O 1
ATOM 1284 N N . SER A 1 162 ? -6.352 20.672 17.359 1 98.25 162 SER A N 1
ATOM 1285 C CA . SER A 1 162 ? -5.18 19.812 17.406 1 98.25 162 SER A CA 1
ATOM 1286 C C . SER A 1 162 ? -4.957 19.25 18.812 1 98.25 162 SER A C 1
ATOM 1288 O O . SER A 1 162 ? -5.23 19.922 19.797 1 98.25 162 SER A O 1
ATOM 1290 N N . ASP A 1 163 ? -4.48 18.031 18.828 1 98.31 163 ASP A N 1
ATOM 1291 C CA . ASP A 1 163 ? -3.957 17.469 20.062 1 98.31 163 ASP A CA 1
ATOM 1292 C C . ASP A 1 163 ? -2.527 17.938 20.328 1 98.31 163 ASP A C 1
ATOM 1294 O O . ASP A 1 163 ? -1.912 18.578 19.469 1 98.31 163 ASP A O 1
ATOM 1298 N N . ARG A 1 164 ? -2.043 17.641 21.516 1 97.62 164 ARG A N 1
ATOM 1299 C CA . ARG A 1 164 ? -0.716 18.094 21.938 1 97.62 164 ARG A CA 1
ATOM 1300 C C . ARG A 1 164 ? 0.372 17.375 21.141 1 97.62 164 ARG A C 1
ATOM 1302 O O . ARG A 1 164 ? 0.357 16.141 21.031 1 97.62 164 ARG A O 1
ATOM 1309 N N . PHE A 1 165 ? 1.263 18.141 20.594 1 97.94 165 PHE A N 1
ATOM 1310 C CA . PHE A 1 165 ? 2.463 17.625 19.953 1 97.94 165 PHE A CA 1
ATOM 1311 C C . PHE A 1 165 ? 3.6 17.484 20.969 1 97.94 165 PHE A C 1
ATOM 1313 O O . PHE A 1 165 ? 3.906 18.438 21.688 1 97.94 165 PHE A O 1
ATOM 1320 N N . ILE A 1 166 ? 4.219 16.328 21 1 97.44 166 ILE A N 1
ATOM 1321 C CA . ILE A 1 166 ? 5.383 16.125 21.859 1 97.44 166 ILE A CA 1
ATOM 1322 C C . ILE A 1 166 ? 6.656 16.219 21.016 1 97.44 166 ILE A C 1
ATOM 1324 O O . ILE A 1 166 ? 7.082 15.219 20.422 1 97.44 166 ILE A O 1
ATOM 1328 N N . GLN A 1 167 ? 7.207 17.391 21.031 1 97 167 GLN A N 1
ATOM 1329 C CA . GLN A 1 167 ? 8.398 17.656 20.234 1 97 167 GLN A CA 1
ATOM 1330 C C . GLN A 1 167 ? 9.625 16.969 20.844 1 97 167 GLN A C 1
ATOM 1332 O O . GLN A 1 167 ? 9.812 16.969 22.062 1 97 167 GLN A O 1
ATOM 1337 N N . GLY A 1 168 ? 10.422 16.406 19.969 1 96.69 168 GLY A N 1
ATOM 1338 C CA . GLY A 1 168 ? 11.641 15.773 20.422 1 96.69 168 GLY A CA 1
ATOM 1339 C C . GLY A 1 168 ? 12.695 16.75 20.891 1 96.69 168 GLY A C 1
ATOM 1340 O O . GLY A 1 168 ? 12.664 17.922 20.5 1 96.69 168 GLY A O 1
ATOM 1341 N N . LYS A 1 169 ? 13.625 16.219 21.766 1 96.31 169 LYS A N 1
ATOM 1342 C CA . LYS A 1 169 ? 14.742 17.016 22.266 1 96.31 169 LYS A CA 1
ATOM 1343 C C . LYS A 1 169 ? 16.078 16.297 22.062 1 96.31 169 LYS A C 1
ATOM 1345 O O . LYS A 1 169 ? 16.125 15.062 22.109 1 96.31 169 LYS A O 1
ATOM 1350 N N . SER A 1 170 ? 17.016 17.109 21.781 1 97.31 170 SER A N 1
ATOM 1351 C CA . SER A 1 170 ? 18.391 16.625 21.688 1 97.31 170 SER A CA 1
ATOM 1352 C C . SER A 1 170 ? 19.375 17.766 21.859 1 97.31 170 SER A C 1
ATOM 1354 O O . SER A 1 170 ? 19.156 18.875 21.375 1 97.31 170 SER A O 1
ATOM 1356 N N . ASP A 1 171 ? 20.531 17.469 22.516 1 96.44 171 ASP A N 1
ATOM 1357 C CA . ASP A 1 171 ? 21.578 18.469 22.703 1 96.44 171 ASP A CA 1
ATOM 1358 C C . ASP A 1 171 ? 22.328 18.734 21.406 1 96.44 171 ASP A C 1
ATOM 1360 O O . ASP A 1 171 ? 23.125 19.672 21.328 1 96.44 171 ASP A O 1
ATOM 1364 N N . LYS A 1 172 ? 21.984 18.016 20.406 1 96.88 172 LYS A N 1
ATOM 1365 C CA . LYS A 1 172 ? 22.719 18.109 19.141 1 96.88 172 LYS A CA 1
ATOM 1366 C C . LYS A 1 172 ? 21.922 18.906 18.109 1 96.88 172 LYS A C 1
ATOM 1368 O O . LYS A 1 172 ? 22.406 19.141 17 1 96.88 172 LYS A O 1
ATOM 1373 N N . LEU A 1 173 ? 20.75 19.266 18.5 1 96.81 173 LEU A N 1
ATOM 1374 C CA . LEU A 1 173 ? 19.969 20.109 17.625 1 96.81 173 LEU A CA 1
ATOM 1375 C C . LEU A 1 173 ? 20.5 21.547 17.625 1 96.81 173 LEU A C 1
ATOM 1377 O O . LEU A 1 173 ? 21.062 22 18.625 1 96.81 173 LEU A O 1
ATOM 1381 N N . PRO A 1 174 ? 20.328 22.188 16.484 1 94.12 174 PRO A N 1
ATOM 1382 C CA . PRO A 1 174 ? 20.734 23.594 16.484 1 94.12 174 PRO A CA 1
ATOM 1383 C C . PRO A 1 174 ? 20 24.422 17.531 1 94.12 174 PRO A C 1
ATOM 1385 O O . PRO A 1 174 ? 18.859 24.125 17.891 1 94.12 174 PRO A O 1
ATOM 1388 N N . GLU A 1 175 ? 20.656 25.422 17.938 1 89.88 175 GLU A N 1
ATOM 1389 C CA . GLU A 1 175 ? 20.062 26.328 18.922 1 89.88 175 GLU A CA 1
ATOM 1390 C C . GLU A 1 175 ? 18.969 27.188 18.281 1 89.88 175 GLU A C 1
ATOM 1392 O O . GLU A 1 175 ? 18.984 27.422 17.078 1 89.88 175 GLU A O 1
ATOM 1397 N N . GLY A 1 176 ? 18.031 27.562 19.078 1 87.5 176 GLY A N 1
ATOM 1398 C CA . GLY A 1 176 ? 17.062 28.562 18.656 1 87.5 176 GLY A CA 1
ATOM 1399 C C . GLY A 1 176 ? 15.867 27.953 17.938 1 87.5 176 GLY A C 1
ATOM 1400 O O . GLY A 1 176 ? 15.078 28.672 17.328 1 87.5 176 GLY A O 1
ATOM 1401 N N . LEU A 1 177 ? 15.766 26.656 17.953 1 91.44 177 LEU A N 1
ATOM 1402 C CA . LEU A 1 177 ? 14.578 26.047 17.344 1 91.44 177 LEU A CA 1
ATOM 1403 C C . LEU A 1 177 ? 13.336 26.328 18.188 1 91.44 177 LEU A C 1
ATOM 1405 O O . LEU A 1 177 ? 13.375 26.203 19.422 1 91.44 177 LEU A O 1
ATOM 1409 N N . PRO A 1 178 ? 12.32 26.734 17.469 1 92.69 178 PRO A N 1
ATOM 1410 C CA . PRO A 1 178 ? 11.094 26.969 18.25 1 92.69 178 PRO A CA 1
ATOM 1411 C C . PRO A 1 178 ? 10.508 25.672 18.812 1 92.69 178 PRO A C 1
ATOM 1413 O O . PRO A 1 178 ? 10.805 24.578 18.312 1 92.69 178 PRO A O 1
ATOM 1416 N N . VAL A 1 179 ? 9.742 25.828 19.844 1 93.94 179 VAL A N 1
ATOM 1417 C CA . VAL A 1 179 ? 9.016 24.719 20.453 1 93.94 179 VAL A CA 1
ATOM 1418 C C . VAL A 1 179 ? 7.527 24.828 20.141 1 93.94 179 VAL A C 1
ATOM 1420 O O . VAL A 1 179 ? 6.895 25.828 20.453 1 93.94 179 VAL A O 1
ATOM 1423 N N . ALA A 1 180 ? 7.078 23.812 19.531 1 95.25 180 ALA A N 1
ATOM 1424 C CA . ALA A 1 180 ? 5.676 23.797 19.125 1 95.25 180 ALA A CA 1
ATOM 1425 C C . ALA A 1 180 ? 4.828 22.953 20.078 1 95.25 180 ALA A C 1
ATOM 1427 O O . ALA A 1 180 ? 5.266 21.891 20.531 1 95.25 180 ALA A O 1
ATOM 1428 N N . GLU A 1 181 ? 3.631 23.422 20.375 1 96.38 181 GLU A N 1
ATOM 1429 C CA . GLU A 1 181 ? 2.689 22.641 21.172 1 96.38 181 GLU A CA 1
ATOM 1430 C C . GLU A 1 181 ? 1.731 21.844 20.281 1 96.38 181 GLU A C 1
ATOM 1432 O O . GLU A 1 181 ? 1.078 20.906 20.75 1 96.38 181 GLU A O 1
ATOM 1437 N N . ALA A 1 182 ? 1.575 22.266 19.078 1 96.62 182 ALA A N 1
ATOM 1438 C CA . ALA A 1 182 ? 0.895 21.531 18.016 1 96.62 182 ALA A CA 1
ATOM 1439 C C . ALA A 1 182 ? 1.816 21.312 16.828 1 96.62 182 ALA A C 1
ATOM 1441 O O . ALA A 1 182 ? 2.684 22.141 16.547 1 96.62 182 ALA A O 1
ATOM 1442 N N . ALA A 1 183 ? 1.615 20.203 16.094 1 95.88 183 ALA A N 1
ATOM 1443 C CA . ALA A 1 183 ? 2.523 19.859 15 1 95.88 183 ALA A CA 1
ATOM 1444 C C . ALA A 1 183 ? 2.363 20.812 13.82 1 95.88 183 ALA A C 1
ATOM 1446 O O . ALA A 1 183 ? 3.34 21.141 13.148 1 95.88 183 ALA A O 1
ATOM 1447 N N . CYS A 1 184 ? 1.183 21.094 13.523 1 92.69 184 CYS A N 1
ATOM 1448 C CA . CYS A 1 184 ? 0.815 22 12.43 1 92.69 184 CYS A CA 1
ATOM 1449 C C . CYS A 1 184 ? -0.644 22.422 12.539 1 92.69 184 CYS A C 1
ATOM 1451 O O . CYS A 1 184 ? -1.539 21.578 12.594 1 92.69 184 CYS A O 1
ATOM 1453 N N . GLU A 1 185 ? -0.881 23.734 12.492 1 94.31 185 GLU A N 1
ATOM 1454 C CA . GLU A 1 185 ? -2.27 24.125 12.695 1 94.31 185 GLU A CA 1
ATOM 1455 C C . GLU A 1 185 ? -2.777 24.984 11.531 1 94.31 185 GLU A C 1
ATOM 1457 O O . GLU A 1 185 ? -3.818 25.625 11.641 1 94.31 185 GLU A O 1
ATOM 1462 N N . GLY A 1 186 ? -2.012 24.953 10.414 1 92.06 186 GLY A N 1
ATOM 1463 C CA . GLY A 1 186 ? -2.576 25.469 9.18 1 92.06 186 GLY A CA 1
ATOM 1464 C C . GLY A 1 186 ? -3.859 24.781 8.773 1 92.06 186 GLY A C 1
ATOM 1465 O O . GLY A 1 186 ? -4.879 25.422 8.531 1 92.06 186 GLY A O 1
ATOM 1466 N N . PRO A 1 187 ? -3.834 23.5 8.867 1 94.62 187 PRO A N 1
ATOM 1467 C CA . PRO A 1 187 ? -5 22.719 8.438 1 94.62 187 PRO A CA 1
ATOM 1468 C C . PRO A 1 187 ? -6.23 22.984 9.305 1 94.62 187 PRO A C 1
ATOM 1470 O O . PRO A 1 187 ? -7.324 23.188 8.781 1 94.62 187 PRO A O 1
ATOM 1473 N N . PRO A 1 188 ? -6.137 23 10.617 1 96.12 188 PRO A N 1
ATOM 1474 C CA . PRO A 1 188 ? -7.328 23.312 11.414 1 96.12 188 PRO A CA 1
ATOM 1475 C C . PRO A 1 188 ? -7.938 24.672 11.062 1 96.12 188 PRO A C 1
ATOM 1477 O O . PRO A 1 188 ? -9.164 24.797 10.992 1 96.12 188 PRO A O 1
ATOM 1480 N N . VAL A 1 189 ? -7.121 25.609 10.875 1 93.88 189 VAL A N 1
ATOM 1481 C CA . VAL A 1 189 ? -7.598 26.953 10.547 1 93.88 189 VAL A CA 1
ATOM 1482 C C . VAL A 1 189 ? -8.258 26.938 9.172 1 93.88 189 VAL A C 1
ATOM 1484 O O . VAL A 1 189 ? -9.359 27.484 9 1 93.88 189 VAL A O 1
ATOM 1487 N N . GLU A 1 190 ? -7.59 26.312 8.25 1 94.25 190 GLU A N 1
ATOM 1488 C CA . GLU A 1 190 ? -8.148 26.188 6.906 1 94.25 190 GLU A CA 1
ATOM 1489 C C . GLU A 1 190 ? -9.523 25.531 6.938 1 94.25 190 GLU A C 1
ATOM 1491 O O . GLU A 1 190 ? -10.477 26.047 6.348 1 94.25 190 GLU A O 1
ATOM 1496 N N . VAL A 1 191 ? -9.617 24.438 7.613 1 97.19 191 VAL A N 1
ATOM 1497 C CA . VAL A 1 191 ? -10.844 23.656 7.66 1 97.19 191 VAL A CA 1
ATOM 1498 C C . VAL A 1 191 ? -11.93 24.438 8.383 1 97.19 191 VAL A C 1
ATOM 1500 O O . VAL A 1 191 ? -13.109 24.359 8.016 1 97.19 191 VAL A O 1
ATOM 1503 N N . ALA A 1 192 ? -11.578 25.203 9.367 1 96.75 192 ALA A N 1
ATOM 1504 C CA . ALA A 1 192 ? -12.547 26.016 10.094 1 96.75 192 ALA A CA 1
ATOM 1505 C C . ALA A 1 192 ? -13.203 27.031 9.18 1 96.75 192 ALA A C 1
ATOM 1507 O O . ALA A 1 192 ? -14.43 27.156 9.141 1 96.75 192 ALA A O 1
ATOM 1508 N N . PHE A 1 193 ? -12.375 27.75 8.422 1 94.75 193 PHE A N 1
ATOM 1509 C CA . PHE A 1 193 ? -12.906 28.766 7.523 1 94.75 193 PHE A CA 1
ATOM 1510 C C . PHE A 1 193 ? -13.789 28.141 6.453 1 94.75 193 PHE A C 1
ATOM 1512 O O . PHE A 1 193 ? -14.891 28.625 6.184 1 94.75 193 PHE A O 1
ATOM 1519 N N . SER A 1 194 ? -13.312 27.109 5.875 1 96.06 194 SER A N 1
ATOM 1520 C CA . SER A 1 194 ? -14.07 26.469 4.805 1 96.06 194 SER A CA 1
ATOM 1521 C C . SER A 1 194 ? -15.344 25.812 5.34 1 96.06 194 SER A C 1
ATOM 1523 O O . SER A 1 194 ? -16.375 25.797 4.652 1 96.06 194 SER A O 1
ATOM 1525 N N . MET A 1 195 ? -15.258 25.297 6.539 1 97.44 195 MET A N 1
ATOM 1526 C CA . MET A 1 195 ? -16.453 24.688 7.137 1 97.44 195 MET A CA 1
ATOM 1527 C C . MET A 1 195 ? -17.5 25.75 7.43 1 97.44 195 MET A C 1
ATOM 1529 O O . MET A 1 195 ? -18.703 25.516 7.219 1 97.44 195 MET A O 1
ATOM 1533 N N . ALA A 1 196 ? -17.109 26.875 7.965 1 97.06 196 ALA A N 1
ATOM 1534 C CA . ALA A 1 196 ? -18.047 27.969 8.211 1 97.06 196 ALA A CA 1
ATOM 1535 C C . ALA A 1 196 ? -18.812 28.328 6.938 1 97.06 196 ALA A C 1
ATOM 1537 O O . ALA A 1 196 ? -20.031 28.469 6.957 1 97.06 196 ALA A O 1
ATOM 1538 N N . ASP A 1 197 ? -18.047 28.453 5.887 1 95.94 197 ASP A N 1
ATOM 1539 C CA . ASP A 1 197 ? -18.656 28.766 4.59 1 95.94 197 ASP A CA 1
ATOM 1540 C C . ASP A 1 197 ? -19.609 27.656 4.164 1 95.94 197 ASP A C 1
ATOM 1542 O O . ASP A 1 197 ? -20.719 27.922 3.67 1 95.94 197 ASP A O 1
ATOM 1546 N N . TRP A 1 198 ? -19.188 26.422 4.32 1 97.12 198 TRP A N 1
ATOM 1547 C CA . TRP A 1 198 ? -19.984 25.25 3.949 1 97.12 198 TRP A CA 1
ATOM 1548 C C . TRP A 1 198 ? -21.312 25.234 4.711 1 97.12 198 TRP A C 1
ATOM 1550 O O . TRP A 1 198 ? -22.359 24.969 4.133 1 97.12 198 TRP A O 1
ATOM 1560 N N . LEU A 1 199 ? -21.266 25.562 6.008 1 97.75 199 LEU A N 1
ATOM 1561 C CA . LEU A 1 199 ? -22.453 25.609 6.852 1 97.75 199 LEU A CA 1
ATOM 1562 C C . LEU A 1 199 ? -23.391 26.719 6.391 1 97.75 199 LEU A C 1
ATOM 1564 O O . LEU A 1 199 ? -24.609 26.516 6.27 1 97.75 199 LEU A O 1
ATOM 1568 N N . GLU A 1 200 ? -22.859 27.844 6.121 1 96.56 200 GLU A N 1
ATOM 1569 C CA . GLU A 1 200 ? -23.656 29 5.707 1 96.56 200 GLU A CA 1
ATOM 1570 C C . GLU A 1 200 ? -24.391 28.719 4.402 1 96.56 200 GLU A C 1
ATOM 1572 O O . GLU A 1 200 ? -25.578 29.031 4.273 1 96.56 200 GLU A O 1
ATOM 1577 N N . ARG A 1 201 ? -23.766 28.172 3.504 1 95.5 201 ARG A N 1
ATOM 1578 C CA . ARG A 1 201 ? -24.328 27.891 2.191 1 95.5 201 ARG A CA 1
ATOM 1579 C C . ARG A 1 201 ? -25.453 26.875 2.289 1 95.5 201 ARG A C 1
ATOM 1581 O O . ARG A 1 201 ? -26.266 26.734 1.37 1 95.5 201 ARG A O 1
ATOM 1588 N N . ARG A 1 202 ? -25.562 26.234 3.404 1 95.81 202 ARG A N 1
ATOM 1589 C CA . ARG A 1 202 ? -26.547 25.188 3.566 1 95.81 202 ARG A CA 1
ATOM 1590 C C . ARG A 1 202 ? -27.578 25.547 4.633 1 95.81 202 ARG A C 1
ATOM 1592 O O . ARG A 1 202 ? -28.391 24.719 5.035 1 95.81 202 ARG A O 1
ATOM 1599 N N . ASP A 1 203 ? -27.453 26.766 5.102 1 96.88 203 ASP A N 1
ATOM 1600 C CA . ASP A 1 203 ? -28.359 27.328 6.094 1 96.88 203 ASP A CA 1
ATOM 1601 C C . ASP A 1 203 ? -28.328 26.516 7.387 1 96.88 203 ASP A C 1
ATOM 1603 O O . ASP A 1 203 ? -29.375 26.203 7.961 1 96.88 203 ASP A O 1
ATOM 1607 N N . LEU A 1 204 ? -27.141 26.094 7.785 1 97.19 204 LEU A N 1
ATOM 1608 C CA . LEU A 1 204 ? -26.938 25.328 9.008 1 97.19 204 LEU A CA 1
ATOM 1609 C C . LEU A 1 204 ? -26.219 26.156 10.062 1 97.19 204 LEU A C 1
ATOM 1611 O O . LEU A 1 204 ? -25.703 25.609 11.047 1 97.19 204 LEU A O 1
ATOM 1615 N N . GLY A 1 205 ? -26.172 27.422 9.805 1 96.56 205 GLY A N 1
ATOM 1616 C CA . GLY A 1 205 ? -25.359 28.281 10.641 1 96.56 205 GLY A CA 1
ATOM 1617 C C . GLY A 1 205 ? -24.031 28.641 10.008 1 96.56 205 GLY A C 1
ATOM 1618 O O . GLY A 1 205 ? -23.906 28.719 8.789 1 96.56 205 GLY A O 1
ATOM 1619 N N . GLY A 1 206 ? -23.078 28.969 10.867 1 96.44 206 GLY A N 1
ATOM 1620 C CA . GLY A 1 206 ? -21.781 29.391 10.383 1 96.44 206 GLY A CA 1
ATOM 1621 C C . GLY A 1 206 ? -20.688 29.281 11.438 1 96.44 206 GLY A C 1
ATOM 1622 O O . GLY A 1 206 ? -20.594 28.266 12.133 1 96.44 206 GLY A O 1
ATOM 1623 N N . ALA A 1 207 ? -19.953 30.266 11.5 1 97.19 207 ALA A N 1
ATOM 1624 C CA . ALA A 1 207 ? -18.797 30.281 12.398 1 97.19 207 ALA A CA 1
ATOM 1625 C C . ALA A 1 207 ? -19.234 30.094 13.852 1 97.19 207 ALA A C 1
ATOM 1627 O O . ALA A 1 207 ? -18.516 29.484 14.641 1 97.19 207 ALA A O 1
ATOM 1628 N N . GLU A 1 208 ? -20.359 30.562 14.203 1 97.5 208 GLU A N 1
ATOM 1629 C CA . GLU A 1 208 ? -20.844 30.5 15.578 1 97.5 208 GLU A CA 1
ATOM 1630 C C . GLU A 1 208 ? -21.062 29.062 16.016 1 97.5 208 GLU A C 1
ATOM 1632 O O . GLU A 1 208 ? -21.156 28.781 17.219 1 97.5 208 GLU A O 1
ATOM 1637 N N . LYS A 1 209 ? -21.109 28.125 15.102 1 97.75 209 LYS A N 1
ATOM 1638 C CA . LYS A 1 209 ? -21.312 26.719 15.398 1 97.75 209 LYS A CA 1
ATOM 1639 C C . LYS A 1 209 ? -19.984 26.016 15.672 1 97.75 209 LYS A C 1
ATOM 1641 O O . LYS A 1 209 ? -19.953 24.906 16.188 1 97.75 209 LYS A O 1
ATOM 1646 N N . ILE A 1 210 ? -18.906 26.672 15.414 1 98.62 210 ILE A N 1
ATOM 1647 C CA . ILE A 1 210 ? -17.609 26.016 15.391 1 98.62 210 ILE A CA 1
ATOM 1648 C C . ILE A 1 210 ? -16.781 26.484 16.578 1 98.62 210 ILE A C 1
ATOM 1650 O O . ILE A 1 210 ? -16.641 27.688 16.812 1 98.62 210 ILE A O 1
ATOM 1654 N N . THR A 1 211 ? -16.25 25.594 17.328 1 98.56 211 THR A N 1
ATOM 1655 C CA . THR A 1 211 ? -15.273 25.891 18.375 1 98.56 211 THR A CA 1
ATOM 1656 C C . THR A 1 211 ? -13.891 25.391 17.953 1 98.56 211 THR A C 1
ATOM 1658 O O . THR A 1 211 ? -13.695 24.203 17.688 1 98.56 211 THR A O 1
ATOM 1661 N N . LEU A 1 212 ? -13 26.359 17.922 1 98 212 LEU A N 1
ATOM 1662 C CA . LEU A 1 212 ? -11.594 26.016 17.703 1 98 212 LEU A CA 1
ATOM 1663 C C . LEU A 1 212 ? -10.906 25.688 19.016 1 98 212 LEU A C 1
ATOM 1665 O O . LEU A 1 212 ? -11.141 26.328 20.031 1 98 212 LEU A O 1
ATOM 1669 N N . PHE A 1 213 ? -10.086 24.625 19.016 1 98.19 213 PHE A N 1
ATOM 1670 C CA . PHE A 1 213 ? -9.312 24.344 20.219 1 98.19 213 PHE A CA 1
ATOM 1671 C C . PHE A 1 213 ? -7.855 24.062 19.875 1 98.19 213 PHE A C 1
ATOM 1673 O O . PHE A 1 213 ? -7.551 23.562 18.797 1 98.19 213 PHE A O 1
ATOM 1680 N N . THR A 1 214 ? -6.949 24.344 20.734 1 97.88 214 THR A N 1
ATOM 1681 C CA . THR A 1 214 ? -5.512 24.188 20.531 1 97.88 214 THR A CA 1
ATOM 1682 C C . THR A 1 214 ? -4.816 23.906 21.859 1 97.88 214 THR A C 1
ATOM 1684 O O . THR A 1 214 ? -5.23 24.406 22.906 1 97.88 214 THR A O 1
ATOM 1687 N N . PRO A 1 215 ? -3.793 23.062 21.797 1 97.69 215 PRO A N 1
ATOM 1688 C CA . PRO A 1 215 ? -3.014 22.859 23.016 1 97.69 215 PRO A CA 1
ATOM 1689 C C . PRO A 1 215 ? -2.145 24.062 23.375 1 97.69 215 PRO A C 1
ATOM 1691 O O . PRO A 1 215 ? -1.65 24.156 24.5 1 97.69 215 PRO A O 1
ATOM 1694 N N . ALA A 1 216 ? -1.906 24.938 22.484 1 96.56 216 ALA A N 1
ATOM 1695 C CA . ALA A 1 216 ? -1.067 26.109 22.703 1 96.56 216 ALA A CA 1
ATOM 1696 C C . ALA A 1 216 ? -1.873 27.25 23.297 1 96.56 216 ALA A C 1
ATOM 1698 O O . ALA A 1 216 ? -3.086 27.141 23.484 1 96.56 216 ALA A O 1
ATOM 1699 N N . GLU A 1 217 ? -1.147 28.312 23.672 1 94.81 217 GLU A N 1
ATOM 1700 C CA . GLU A 1 217 ? -1.806 29.516 24.172 1 94.81 217 GLU A CA 1
ATOM 1701 C C . GLU A 1 217 ? -2.629 30.188 23.094 1 94.81 217 GLU A C 1
ATOM 1703 O O . GLU A 1 217 ? -3.646 30.828 23.375 1 94.81 217 GLU A O 1
ATOM 1708 N N . VAL A 1 218 ? -2.113 30.047 21.875 1 94.25 218 VAL A N 1
ATOM 1709 C CA . VAL A 1 218 ? -2.809 30.609 20.719 1 94.25 218 VAL A CA 1
ATOM 1710 C C . VAL A 1 218 ? -2.756 29.625 19.547 1 94.25 218 VAL A C 1
ATOM 1712 O O . VAL A 1 218 ? -1.753 28.938 19.359 1 94.25 218 VAL A O 1
ATOM 1715 N N . ILE A 1 219 ? -3.848 29.531 18.797 1 93.94 219 ILE A N 1
ATOM 1716 C CA . ILE A 1 219 ? -3.896 28.672 17.609 1 93.94 219 ILE A CA 1
ATOM 1717 C C . ILE A 1 219 ? -2.932 29.188 16.547 1 93.94 219 ILE A C 1
ATOM 1719 O O . ILE A 1 219 ? -2.762 30.391 16.391 1 93.94 219 ILE A O 1
ATOM 1723 N N . ALA A 1 220 ? -2.322 28.281 15.789 1 92.5 220 ALA A N 1
ATOM 1724 C CA . ALA A 1 220 ? -1.374 28.625 14.727 1 92.5 220 ALA A CA 1
ATOM 1725 C C . ALA A 1 220 ? -0.233 29.484 15.273 1 92.5 220 ALA A C 1
ATOM 1727 O O . ALA A 1 220 ? 0.098 30.516 14.695 1 92.5 220 ALA A O 1
ATOM 1728 N N . GLU A 1 221 ? 0.305 29.078 16.344 1 90.81 221 GLU A N 1
ATOM 1729 C CA . GLU A 1 221 ? 1.369 29.828 17.016 1 90.81 221 GLU A CA 1
ATOM 1730 C C . GLU A 1 221 ? 2.564 30.031 16.078 1 90.81 221 GLU A C 1
ATOM 1732 O O . GLU A 1 221 ? 3.307 31 16.219 1 90.81 221 GLU A O 1
ATOM 1737 N N . ASP A 1 222 ? 2.678 29.203 15.094 1 90.62 222 ASP A N 1
ATOM 1738 C CA . ASP A 1 222 ? 3.828 29.234 14.195 1 90.62 222 ASP A CA 1
ATOM 1739 C C . ASP A 1 222 ? 3.699 30.359 13.172 1 90.62 222 ASP A C 1
ATOM 1741 O O . ASP A 1 222 ? 4.664 30.703 12.484 1 90.62 222 ASP A O 1
ATOM 1745 N N . ALA A 1 223 ? 2.559 31.016 13.086 1 89.62 223 ALA A N 1
ATOM 1746 C CA . ALA A 1 223 ? 2.338 32.094 12.117 1 89.62 223 ALA A CA 1
ATOM 1747 C C . ALA A 1 223 ? 3.031 33.375 12.555 1 89.62 223 ALA A C 1
ATOM 1749 O O . ALA A 1 223 ? 3.27 34.25 11.734 1 89.62 223 ALA A O 1
ATOM 1750 N N . GLY A 1 224 ? 3.324 33.469 13.797 1 87.94 224 GLY A N 1
ATOM 1751 C CA . GLY A 1 224 ? 3.973 34.688 14.297 1 87.94 224 GLY A CA 1
ATOM 1752 C C . GLY A 1 224 ? 2.992 35.719 14.805 1 87.94 224 GLY A C 1
ATOM 1753 O O . GLY A 1 224 ? 1.811 35.688 14.453 1 87.94 224 GLY A O 1
ATOM 1754 N N . GLU A 1 225 ? 3.512 36.625 15.492 1 89.06 225 GLU A N 1
ATOM 1755 C CA . GLU A 1 225 ? 2.693 37.562 16.219 1 89.06 225 GLU A CA 1
ATOM 1756 C C . GLU A 1 225 ? 1.932 38.5 15.273 1 89.06 225 GLU A C 1
ATOM 1758 O O . GLU A 1 225 ? 0.752 38.781 15.484 1 89.06 225 GLU A O 1
ATOM 1763 N N . GLN A 1 226 ? 2.547 38.938 14.273 1 89.62 226 GLN A N 1
ATOM 1764 C CA . GLN A 1 226 ? 1.936 39.906 13.375 1 89.62 226 GLN A CA 1
ATOM 1765 C C . GLN A 1 226 ? 0.735 39.281 12.648 1 89.62 226 GLN A C 1
ATOM 1767 O O . GLN A 1 226 ? -0.308 39.938 12.523 1 89.62 226 GLN A O 1
ATOM 1772 N N . ILE A 1 227 ? 0.902 38.156 12.234 1 89.06 227 ILE A N 1
ATOM 1773 C CA . ILE A 1 227 ? -0.192 37.469 11.547 1 89.06 227 ILE A CA 1
ATOM 1774 C C . ILE A 1 227 ? -1.302 37.156 12.547 1 89.06 227 ILE A C 1
ATOM 1776 O O . ILE A 1 227 ? -2.484 37.344 12.242 1 89.06 227 ILE A O 1
ATOM 1780 N N . LEU A 1 228 ? -0.945 36.75 13.672 1 90.38 228 LEU A N 1
ATOM 1781 C CA . LEU A 1 228 ? -1.918 36.375 14.695 1 90.38 228 LEU A CA 1
ATOM 1782 C C . LEU A 1 228 ? -2.727 37.594 15.148 1 90.38 228 LEU A C 1
ATOM 1784 O O . LEU A 1 228 ? -3.912 37.469 15.469 1 90.38 228 LEU A O 1
ATOM 1788 N N . ASP A 1 229 ? -2.066 38.719 15.156 1 90.62 229 ASP A N 1
ATOM 1789 C CA . ASP A 1 229 ? -2.744 39.938 15.523 1 90.62 229 ASP A CA 1
ATOM 1790 C C . ASP A 1 229 ? -3.867 40.281 14.539 1 90.62 229 ASP A C 1
ATOM 1792 O O . ASP A 1 229 ? -4.805 41 14.875 1 90.62 229 ASP A O 1
ATOM 1796 N N . GLN A 1 230 ? -3.746 39.75 13.398 1 87.12 230 GLN A N 1
ATOM 1797 C CA . GLN A 1 230 ? -4.777 39.969 12.391 1 87.12 230 GLN A CA 1
ATOM 1798 C C . GLN A 1 230 ? -5.805 38.844 12.414 1 87.12 230 GLN A C 1
ATOM 1800 O O . GLN A 1 230 ? -7.008 39.094 12.312 1 87.12 230 GLN A O 1
ATOM 1805 N N . LEU A 1 231 ? -5.352 37.688 12.633 1 86.75 231 LEU A N 1
ATOM 1806 C CA . LEU A 1 231 ? -6.168 36.469 12.492 1 86.75 231 LEU A CA 1
ATOM 1807 C C . LEU A 1 231 ? -7.105 36.312 13.688 1 86.75 231 LEU A C 1
ATOM 1809 O O . LEU A 1 231 ? -8.281 36 13.516 1 86.75 231 LEU A O 1
ATOM 1813 N N . LEU A 1 232 ? -6.676 36.531 14.836 1 89.88 232 LEU A N 1
ATOM 1814 C CA . LEU A 1 232 ? -7.43 36.25 16.047 1 89.88 232 LEU A CA 1
ATOM 1815 C C . LEU A 1 232 ? -8.641 37.156 16.172 1 89.88 232 LEU A C 1
ATOM 1817 O O . LEU A 1 232 ? -9.75 36.719 16.438 1 89.88 232 LEU A O 1
ATOM 1821 N N . PRO A 1 233 ? -8.414 38.438 15.938 1 90 233 PRO A N 1
ATOM 1822 C CA . PRO A 1 233 ? -9.594 39.312 15.969 1 90 233 PRO A CA 1
ATOM 1823 C C . PRO A 1 233 ? -10.625 38.938 14.906 1 90 233 PRO A C 1
ATOM 1825 O O . PRO A 1 233 ? -11.828 39.031 15.148 1 90 233 PRO A O 1
ATOM 1828 N N . MET A 1 234 ? -10.141 38.531 13.797 1 85.69 234 MET A N 1
ATOM 1829 C CA . MET A 1 234 ? -11.039 38.094 12.719 1 85.69 234 MET A CA 1
ATOM 1830 C C . MET A 1 234 ? -11.867 36.906 13.148 1 85.69 234 MET A C 1
ATOM 1832 O O . MET A 1 234 ? -13.07 36.844 12.891 1 85.69 234 MET A O 1
ATOM 1836 N N . VAL A 1 235 ? -11.273 35.938 13.758 1 89.5 235 VAL A N 1
ATOM 1837 C CA . VAL A 1 235 ? -11.93 34.75 14.242 1 89.5 235 VAL A CA 1
ATOM 1838 C C . VAL A 1 235 ? -12.977 35.094 15.289 1 89.5 235 VAL A C 1
ATOM 1840 O O . VAL A 1 235 ? -14.094 34.594 15.266 1 89.5 235 VAL A O 1
ATOM 1843 N N . GLU A 1 236 ? -12.609 36 16.109 1 91.69 236 GLU A N 1
ATOM 1844 C CA . GLU A 1 236 ? -13.539 36.438 17.125 1 91.69 236 GLU A CA 1
ATOM 1845 C C . GLU A 1 236 ? -14.734 37.156 16.516 1 91.69 236 GLU A C 1
ATOM 1847 O O . GLU A 1 236 ? -15.883 36.906 16.891 1 91.69 236 GLU A O 1
ATOM 1852 N N . GLU A 1 237 ? -14.469 38 15.617 1 93.31 237 GLU A N 1
ATOM 1853 C CA . GLU A 1 237 ? -15.516 38.781 14.969 1 93.31 237 GLU A CA 1
ATOM 1854 C C . GLU A 1 237 ? -16.484 37.906 14.203 1 93.31 237 GLU A C 1
ATOM 1856 O O . GLU A 1 237 ? -17.672 38.188 14.117 1 93.31 237 GLU A O 1
ATOM 1861 N N . MET A 1 238 ? -15.969 36.844 13.703 1 93.12 238 MET A N 1
ATOM 1862 C CA . MET A 1 238 ? -16.781 35.938 12.906 1 93.12 238 MET A CA 1
ATOM 1863 C C . MET A 1 238 ? -17.672 35.062 13.805 1 93.12 238 MET A C 1
ATOM 1865 O O . MET A 1 238 ? -18.609 34.438 13.336 1 93.12 238 MET A O 1
ATOM 1869 N N . GLY A 1 239 ? -17.266 34.969 15.062 1 96.12 239 GLY A N 1
ATOM 1870 C CA . GLY A 1 239 ? -18.156 34.312 16.016 1 96.12 239 GLY A CA 1
ATOM 1871 C C . GLY A 1 239 ? -17.719 32.906 16.359 1 96.12 239 GLY A C 1
ATOM 1872 O O . GLY A 1 239 ? -18.516 32.094 16.859 1 96.12 239 GLY A O 1
ATOM 1873 N N . TYR A 1 240 ? -16.562 32.562 16.078 1 97.44 240 TYR A N 1
ATOM 1874 C CA . TYR A 1 240 ? -16.047 31.25 16.438 1 97.44 240 TYR A CA 1
ATOM 1875 C C . TYR A 1 240 ? -15.961 31.094 17.953 1 97.44 240 TYR A C 1
ATOM 1877 O O . TYR A 1 240 ? -15.633 32.062 18.672 1 97.44 240 TYR A O 1
ATOM 1885 N N . GLY A 1 241 ? -16.312 29.922 18.438 1 97.06 241 GLY A N 1
ATOM 1886 C CA . GLY A 1 241 ? -15.812 29.547 19.75 1 97.06 241 GLY A CA 1
ATOM 1887 C C . GLY A 1 241 ? -14.32 29.297 19.781 1 97.06 241 GLY A C 1
ATOM 1888 O O . GLY A 1 241 ? -13.711 29.016 18.734 1 97.06 241 GLY A O 1
ATOM 1889 N N . TYR A 1 242 ? -13.797 29.438 20.984 1 96.38 242 TYR A N 1
ATOM 1890 C CA . TYR A 1 242 ? -12.352 29.297 21.062 1 96.38 242 TYR A CA 1
ATOM 1891 C C . TYR A 1 242 ? -11.938 28.719 22.422 1 96.38 242 TYR A C 1
ATOM 1893 O O . TYR A 1 242 ? -12.406 29.188 23.469 1 96.38 242 TYR A O 1
ATOM 1901 N N . LYS A 1 243 ? -11.133 27.703 22.375 1 96.88 243 LYS A N 1
ATOM 1902 C CA . LYS A 1 243 ? -10.594 27.078 23.578 1 96.88 243 LYS A CA 1
ATOM 1903 C C . LYS A 1 243 ? -9.094 26.812 23.438 1 96.88 243 LYS A C 1
ATOM 1905 O O . LYS A 1 243 ? -8.688 25.875 22.766 1 96.88 243 LYS A O 1
ATOM 1910 N N . ALA A 1 244 ? -8.25 27.5 24.156 1 96.12 244 ALA A N 1
ATOM 1911 C CA . ALA A 1 244 ? -6.797 27.344 24.141 1 96.12 244 ALA A CA 1
ATOM 1912 C C . ALA A 1 244 ? -6.324 26.484 25.297 1 96.12 244 ALA A C 1
ATOM 1914 O O . ALA A 1 244 ? -7.117 26.109 26.172 1 96.12 244 ALA A O 1
ATOM 1915 N N . ASN A 1 245 ? -5.098 26 25.25 1 97.12 245 ASN A N 1
ATOM 1916 C CA . ASN A 1 245 ? -4.41 25.297 26.328 1 97.12 245 ASN A CA 1
ATOM 1917 C C . ASN A 1 245 ? -5.078 23.953 26.625 1 97.12 245 ASN A C 1
ATOM 1919 O O . ASN A 1 245 ? -5.203 23.562 27.797 1 97.12 245 ASN A O 1
ATOM 1923 N N . THR A 1 246 ? -5.609 23.359 25.578 1 96.12 246 THR A N 1
ATOM 1924 C CA . THR A 1 246 ? -6.145 22.016 25.719 1 96.12 246 THR A CA 1
ATOM 1925 C C . THR A 1 246 ? -5.027 20.969 25.609 1 96.12 246 THR A C 1
ATOM 1927 O O . THR A 1 246 ? -4.918 20.266 24.609 1 96.12 246 THR A O 1
ATOM 1930 N N . ARG A 1 247 ? -4.25 20.781 26.578 1 90.69 247 ARG A N 1
ATOM 1931 C CA . ARG A 1 247 ? -2.982 20.062 26.5 1 90.69 247 ARG A CA 1
ATOM 1932 C C . ARG A 1 247 ? -3.207 18.547 26.531 1 90.69 247 ARG A C 1
ATOM 1934 O O . ARG A 1 247 ? -2.625 17.859 27.359 1 90.69 247 ARG A O 1
ATOM 1941 N N . GLY A 1 248 ? -4.051 18.031 25.641 1 96.44 248 GLY A N 1
ATOM 1942 C CA . GLY A 1 248 ? -4.227 16.609 25.453 1 96.44 248 GLY A CA 1
ATOM 1943 C C . GLY A 1 248 ? -5.684 16.188 25.406 1 96.44 248 GLY A C 1
ATOM 1944 O O . GLY A 1 248 ? -6.496 16.656 26.203 1 96.44 248 GLY A O 1
ATOM 1945 N N . ILE A 1 249 ? -6.008 15.359 24.484 1 98.12 249 ILE A N 1
ATOM 1946 C CA . ILE A 1 249 ? -7.34 14.766 24.391 1 98.12 249 ILE A CA 1
ATOM 1947 C C . ILE A 1 249 ? -7.387 13.469 25.188 1 98.12 249 ILE A C 1
ATOM 1949 O O . ILE A 1 249 ? -6.523 12.602 25.031 1 98.12 249 ILE A O 1
ATOM 1953 N N . SER A 1 250 ? -8.375 13.352 26.047 1 97.62 250 SER A N 1
ATOM 1954 C CA . SER A 1 250 ? -8.562 12.125 26.812 1 97.62 250 SER A CA 1
ATOM 1955 C C . SER A 1 250 ? -9.414 11.117 26.047 1 97.62 250 SER A C 1
ATOM 1957 O O . SER A 1 250 ? -9.086 9.938 25.984 1 97.62 250 SER A O 1
ATOM 1959 N N . ARG A 1 251 ? -10.469 11.594 25.531 1 97.56 251 ARG A N 1
ATOM 1960 C CA . ARG A 1 251 ? -11.344 10.719 24.75 1 97.56 251 ARG A CA 1
ATOM 1961 C C . ARG A 1 251 ? -12.328 11.531 23.922 1 97.56 251 ARG A C 1
ATOM 1963 O O . ARG A 1 251 ? -12.594 12.695 24.219 1 97.56 251 ARG A O 1
ATOM 1970 N N . ILE A 1 252 ? -12.75 10.898 22.891 1 98.06 252 ILE A N 1
ATOM 1971 C CA . ILE A 1 252 ? -13.82 11.391 22.016 1 98.06 252 ILE A CA 1
ATOM 1972 C C . ILE A 1 252 ? -15.047 10.492 22.156 1 98.06 252 ILE A C 1
ATOM 1974 O O . ILE A 1 252 ? -14.93 9.266 22.219 1 98.06 252 ILE A O 1
ATOM 1978 N N . HIS A 1 253 ? -16.188 11.078 22.344 1 97.94 253 HIS A N 1
ATOM 1979 C CA . HIS A 1 253 ? -17.438 10.328 22.406 1 97.94 253 HIS A CA 1
ATOM 1980 C C . HIS A 1 253 ? -18.5 10.969 21.531 1 97.94 253 HIS A C 1
ATOM 1982 O O . HIS A 1 253 ? -18.234 11.953 20.844 1 97.94 253 HIS A O 1
ATOM 1988 N N . LYS A 1 254 ? -19.656 10.445 21.547 1 97.56 254 LYS A N 1
ATOM 1989 C CA . LYS A 1 254 ? -20.734 10.805 20.625 1 97.56 254 LYS A CA 1
ATOM 1990 C C . LYS A 1 254 ? -21.047 12.297 20.703 1 97.56 254 LYS A C 1
ATOM 1992 O O . LYS A 1 254 ? -21.312 12.938 19.672 1 97.56 254 LYS A O 1
ATOM 1997 N N . ASP A 1 255 ? -20.875 12.875 21.906 1 97.88 255 ASP A N 1
ATOM 1998 C CA . ASP A 1 255 ? -21.406 14.219 22.109 1 97.88 255 ASP A CA 1
ATOM 1999 C C . ASP A 1 255 ? -20.281 15.234 22.266 1 97.88 255 ASP A C 1
ATOM 2001 O O . ASP A 1 255 ? -20.547 16.422 22.5 1 97.88 255 ASP A O 1
ATOM 2005 N N . GLY A 1 256 ? -19.047 14.719 22.25 1 98.56 256 GLY A N 1
ATOM 2006 C CA . GLY A 1 256 ? -18.031 15.742 22.422 1 98.56 256 GLY A CA 1
ATOM 2007 C C . GLY A 1 256 ? -16.641 15.18 22.625 1 98.56 256 GLY A C 1
ATOM 2008 O O . GLY A 1 256 ? -16.391 14 22.375 1 98.56 256 GLY A O 1
ATOM 2009 N N . ILE A 1 257 ? -15.727 16.078 23.016 1 98.81 257 ILE A N 1
ATOM 2010 C CA . ILE A 1 257 ? -14.32 15.789 23.281 1 98.81 257 ILE A CA 1
ATOM 2011 C C . ILE A 1 257 ? -14.023 16.062 24.75 1 98.81 257 ILE A C 1
ATOM 2013 O O . ILE A 1 257 ? -14.414 17.094 25.297 1 98.81 257 ILE A O 1
ATOM 2017 N N . GLU A 1 258 ? -13.359 15.148 25.359 1 98.69 258 GLU A N 1
ATOM 2018 C CA . GLU A 1 258 ? -12.844 15.344 26.703 1 98.69 258 GLU A CA 1
ATOM 2019 C C . GLU A 1 258 ? -11.328 15.508 26.703 1 98.69 258 GLU A C 1
ATOM 2021 O O . GLU A 1 258 ? -10.625 14.742 26.031 1 98.69 258 GLU A O 1
ATOM 2026 N N . PHE A 1 259 ? -10.93 16.469 27.453 1 98.38 259 PHE A N 1
ATOM 2027 C CA . PHE A 1 259 ? -9.5 16.766 27.516 1 98.38 259 PHE A CA 1
ATOM 2028 C C . PHE A 1 259 ? -8.898 16.266 28.812 1 98.38 259 PHE A C 1
ATOM 2030 O O . PHE A 1 259 ? -9.625 15.984 29.781 1 98.38 259 PHE A O 1
ATOM 2037 N N . LYS A 1 260 ? -7.637 16.141 28.875 1 97.06 260 LYS A N 1
ATOM 2038 C CA . LYS A 1 260 ? -6.922 15.586 30.031 1 97.06 260 LYS A CA 1
ATOM 2039 C C . LYS A 1 260 ? -7.02 16.516 31.234 1 97.06 260 LYS A C 1
ATOM 2041 O O . LYS A 1 260 ? -6.891 16.062 32.375 1 97.06 260 LYS A O 1
ATOM 2046 N N . ASP A 1 261 ? -7.207 17.781 31.016 1 95.19 261 ASP A N 1
ATOM 2047 C CA . ASP A 1 261 ? -7.297 18.719 32.125 1 95.19 261 ASP A CA 1
ATOM 2048 C C . ASP A 1 261 ? -8.688 18.703 32.75 1 95.19 261 ASP A C 1
ATOM 2050 O O . ASP A 1 261 ? -8.977 19.5 33.656 1 95.19 261 ASP A O 1
ATOM 2054 N N . GLY A 1 262 ? -9.57 17.922 32.219 1 95.62 262 GLY A N 1
ATOM 2055 C CA . GLY A 1 262 ? -10.898 17.766 32.781 1 95.62 262 GLY A CA 1
ATOM 2056 C C . GLY A 1 262 ? -11.953 18.578 32.062 1 95.62 262 GLY A C 1
ATOM 2057 O O . GLY A 1 262 ? -13.156 18.344 32.219 1 95.62 262 GLY A O 1
ATOM 2058 N N . SER A 1 263 ? -11.562 19.469 31.266 1 97.19 263 SER A N 1
ATOM 2059 C CA . SER A 1 263 ? -12.531 20.266 30.5 1 97.19 263 SER A CA 1
ATOM 2060 C C . SER A 1 263 ? -13.062 19.469 29.312 1 97.19 263 SER A C 1
ATOM 2062 O O . SER A 1 263 ? -12.633 18.344 29.062 1 97.19 263 SER A O 1
ATOM 2064 N N . SER A 1 264 ? -14.07 20.031 28.672 1 98.19 264 SER A N 1
ATOM 2065 C CA . SER A 1 264 ? -14.688 19.375 27.531 1 98.19 264 SER A CA 1
ATOM 2066 C C . SER A 1 264 ? -15.25 20.391 26.547 1 98.19 264 SER A C 1
ATOM 2068 O O . SER A 1 264 ? -15.352 21.578 26.859 1 98.19 264 SER A O 1
ATOM 2070 N N . VAL A 1 265 ? -15.477 19.953 25.359 1 98.38 265 VAL A N 1
ATOM 2071 C CA . VAL A 1 265 ? -16.188 20.719 24.328 1 98.38 265 VAL A CA 1
ATOM 2072 C C . VAL A 1 265 ? -17.312 19.875 23.734 1 98.38 265 VAL A C 1
ATOM 2074 O O . VAL A 1 265 ? -17.094 18.719 23.344 1 98.38 265 VAL A O 1
ATOM 2077 N N . GLU A 1 266 ? -18.516 20.391 23.781 1 98.31 266 GLU A N 1
ATOM 2078 C CA . GLU A 1 266 ? -19.641 19.734 23.125 1 98.31 266 GLU A CA 1
ATOM 2079 C C . GLU A 1 266 ? -19.547 19.844 21.609 1 98.31 266 GLU A C 1
ATOM 2081 O O . GLU A 1 266 ? -19.297 20.938 21.094 1 98.31 266 GLU A O 1
ATOM 2086 N N . ALA A 1 267 ? -19.766 18.719 20.938 1 98.69 267 ALA A N 1
ATOM 2087 C CA . ALA A 1 267 ? -19.688 18.766 19.484 1 98.69 267 ALA A CA 1
ATOM 2088 C C . ALA A 1 267 ? -20.297 17.516 18.844 1 98.69 267 ALA A C 1
ATOM 2090 O O . ALA A 1 267 ? -20.109 16.406 19.359 1 98.69 267 ALA A O 1
ATOM 2091 N N . GLU A 1 268 ? -21.047 17.734 17.812 1 98.56 268 GLU A N 1
ATOM 2092 C CA . GLU A 1 268 ? -21.5 16.641 16.953 1 98.56 268 GLU A CA 1
ATOM 2093 C C . GLU A 1 268 ? -20.406 16.203 15.992 1 98.56 268 GLU A C 1
ATOM 2095 O O . GLU A 1 268 ? -20.156 15.008 15.844 1 98.56 268 GLU A O 1
ATOM 2100 N N . LEU A 1 269 ? -19.828 17.156 15.375 1 98.44 269 LEU A N 1
ATOM 2101 C CA . LEU A 1 269 ? -18.703 16.938 14.477 1 98.44 269 LEU A CA 1
ATOM 2102 C C . LEU A 1 269 ? -17.391 17.281 15.156 1 98.44 269 LEU A C 1
ATOM 2104 O O . LEU A 1 269 ? -17.234 18.391 15.695 1 98.44 269 LEU A O 1
ATOM 2108 N N . LYS A 1 270 ? -16.438 16.359 15.25 1 98.81 270 LYS A N 1
ATOM 2109 C CA . LYS A 1 270 ? -15.148 16.531 15.906 1 98.81 270 LYS A CA 1
ATOM 2110 C C . LYS A 1 270 ? -14 16.312 14.914 1 98.81 270 LYS A C 1
ATOM 2112 O O . LYS A 1 270 ? -13.609 15.188 14.641 1 98.81 270 LYS A O 1
ATOM 2117 N N . ILE A 1 271 ? -13.445 17.359 14.328 1 98.81 271 ILE A N 1
ATOM 2118 C CA . ILE A 1 271 ? -12.336 17.312 13.383 1 98.81 271 ILE A CA 1
ATOM 2119 C C . ILE A 1 271 ? -11.016 17.469 14.133 1 98.81 271 ILE A C 1
ATOM 2121 O O . ILE A 1 271 ? -10.695 18.578 14.586 1 98.81 271 ILE A O 1
ATOM 2125 N N . ILE A 1 272 ? -10.273 16.406 14.195 1 98.44 272 ILE A N 1
ATOM 2126 C CA . ILE A 1 272 ? -9.117 16.328 15.086 1 98.44 272 ILE A CA 1
ATOM 2127 C C . ILE A 1 272 ? -7.844 16.141 14.266 1 98.44 272 ILE A C 1
ATOM 2129 O O . ILE A 1 272 ? -7.82 15.359 13.312 1 98.44 272 ILE A O 1
ATOM 2133 N N . PHE A 1 273 ? -6.836 16.844 14.602 1 98.19 273 PHE A N 1
ATOM 2134 C CA . PHE A 1 273 ? -5.461 16.578 14.195 1 98.19 273 PHE A CA 1
ATOM 2135 C C . PHE A 1 273 ? -4.648 16.047 15.375 1 98.19 273 PHE A C 1
ATOM 2137 O O . PHE A 1 273 ? -4.5 16.734 16.391 1 98.19 273 PHE A O 1
ATOM 2144 N N . PRO A 1 274 ? -4.125 14.898 15.258 1 98.19 274 PRO A N 1
ATOM 2145 C CA . PRO A 1 274 ? -3.578 14.188 16.422 1 98.19 274 PRO A CA 1
ATOM 2146 C C . PRO A 1 274 ? -2.137 14.586 16.734 1 98.19 274 PRO A C 1
ATOM 2148 O O . PRO A 1 274 ? -1.582 15.469 16.078 1 98.19 274 PRO A O 1
ATOM 2151 N N . ASN A 1 275 ? -1.616 13.984 17.797 1 98 275 ASN A N 1
ATOM 2152 C CA . ASN A 1 275 ? -0.167 14.023 17.969 1 98 275 ASN A CA 1
ATOM 2153 C C . ASN A 1 275 ? 0.55 13.391 16.781 1 98 275 ASN A C 1
ATOM 2155 O O . ASN A 1 275 ? 0.124 12.352 16.266 1 98 275 ASN A O 1
ATOM 2159 N N . TRP A 1 276 ? 1.533 14.055 16.297 1 98.06 276 TRP A N 1
ATOM 2160 C CA . TRP A 1 276 ? 2.408 13.523 15.258 1 98.06 276 TRP A CA 1
ATOM 2161 C C . TRP A 1 276 ? 3.645 12.867 15.867 1 98.06 276 TRP A C 1
ATOM 2163 O O . TRP A 1 276 ? 4.594 13.562 16.25 1 98.06 276 TRP A O 1
ATOM 2173 N N . GLU A 1 277 ? 3.676 11.57 15.867 1 98.25 277 GLU A N 1
ATOM 2174 C CA . GLU A 1 277 ? 4.766 10.836 16.5 1 98.25 277 GLU A CA 1
ATOM 2175 C C . GLU A 1 277 ? 5.75 10.305 15.461 1 98.25 277 GLU A C 1
ATOM 2177 O O . GLU A 1 277 ? 5.395 10.125 14.297 1 98.25 277 GLU A O 1
ATOM 2182 N N . ALA A 1 278 ? 6.977 10.148 15.906 1 98 278 ALA A N 1
ATOM 2183 C CA . ALA A 1 278 ? 7.895 9.359 15.086 1 98 278 ALA A CA 1
ATOM 2184 C C . ALA A 1 278 ? 7.449 7.902 15.008 1 98 278 ALA A C 1
ATOM 2186 O O . ALA A 1 278 ? 6.723 7.422 15.883 1 98 278 ALA A O 1
ATOM 2187 N N . HIS A 1 279 ? 7.824 7.254 13.883 1 97.62 279 HIS A N 1
ATOM 2188 C CA . HIS A 1 279 ? 7.562 5.82 13.82 1 97.62 279 HIS A CA 1
ATOM 2189 C C . HIS A 1 279 ? 8.258 5.078 14.953 1 97.62 279 HIS A C 1
ATOM 2191 O O . HIS A 1 279 ? 9.383 5.41 15.32 1 97.62 279 HIS A O 1
ATOM 2197 N N . ALA A 1 280 ? 7.633 4.027 15.398 1 96.06 280 ALA A N 1
ATOM 2198 C CA . ALA A 1 280 ? 8.102 3.318 16.594 1 96.06 280 ALA A CA 1
ATOM 2199 C C . ALA A 1 280 ? 9.508 2.768 16.391 1 96.06 280 ALA A C 1
ATOM 2201 O O . ALA A 1 280 ? 10.336 2.811 17.297 1 96.06 280 ALA A O 1
ATOM 2202 N N . PHE A 1 281 ? 9.828 2.273 15.227 1 95.69 281 PHE A N 1
ATOM 2203 C CA . PHE A 1 281 ? 11.102 1.609 14.984 1 95.69 281 PHE A CA 1
ATOM 2204 C C . PHE A 1 281 ? 12.234 2.627 14.875 1 95.69 281 PHE A C 1
ATOM 2206 O O . PHE A 1 281 ? 13.406 2.256 14.836 1 95.69 281 PHE A O 1
ATOM 2213 N N . LEU A 1 282 ? 11.93 3.902 14.844 1 97.44 282 LEU A N 1
ATOM 2214 C CA . LEU A 1 282 ? 12.945 4.949 14.82 1 97.44 282 LEU A CA 1
ATOM 2215 C C . LEU A 1 282 ? 13.336 5.363 16.234 1 97.44 282 LEU A C 1
ATOM 2217 O O . LEU A 1 282 ? 14.352 6.031 16.438 1 97.44 282 LEU A O 1
ATOM 2221 N N . LYS A 1 283 ? 12.508 4.949 17.172 1 95.94 283 LYS A N 1
ATOM 2222 C CA . LYS A 1 283 ? 12.766 5.352 18.547 1 95.94 283 LYS A CA 1
ATOM 2223 C C . LYS A 1 283 ? 14 4.637 19.094 1 95.94 283 LYS A C 1
ATOM 2225 O O . LYS A 1 283 ? 14.211 3.453 18.828 1 95.94 283 LYS A O 1
ATOM 2230 N N . GLU A 1 284 ? 14.867 5.277 19.766 1 93.12 284 GLU A N 1
ATOM 2231 C CA . GLU A 1 284 ? 16.016 4.781 20.516 1 93.12 284 GLU A CA 1
ATOM 2232 C C . GLU A 1 284 ? 17.188 4.469 19.594 1 93.12 284 GLU A C 1
ATOM 2234 O O . GLU A 1 284 ? 18.156 3.811 19.984 1 93.12 284 GLU A O 1
ATOM 2239 N N . LEU A 1 285 ? 17.047 4.84 18.312 1 97.88 285 LEU A N 1
ATOM 2240 C CA . LEU A 1 285 ? 18.219 4.773 17.438 1 97.88 285 LEU A CA 1
ATOM 2241 C C . LEU A 1 285 ? 19.25 5.828 17.844 1 97.88 285 LEU A C 1
ATOM 2243 O O . LEU A 1 285 ? 18.891 6.887 18.359 1 97.88 285 LEU A O 1
ATOM 2247 N N . PRO A 1 286 ? 20.516 5.57 17.562 1 98.19 286 PRO A N 1
ATOM 2248 C CA . PRO A 1 286 ? 21.547 6.547 17.938 1 98.19 286 PRO A CA 1
ATOM 2249 C C . PRO A 1 286 ? 21.422 7.855 17.156 1 98.19 286 PRO A C 1
ATOM 2251 O O . PRO A 1 286 ? 22.031 8.859 17.531 1 98.19 286 PRO A O 1
ATOM 2254 N N . ILE A 1 287 ? 20.625 7.906 16.172 1 98.69 287 ILE A N 1
ATOM 2255 C CA . ILE A 1 287 ? 20.5 9.078 15.312 1 98.69 287 ILE A CA 1
ATOM 2256 C C . ILE A 1 287 ? 19.25 9.859 15.68 1 98.69 287 ILE A C 1
ATOM 2258 O O . ILE A 1 287 ? 18.969 10.906 15.094 1 98.69 287 ILE A O 1
ATOM 2262 N N . SER A 1 288 ? 18.469 9.383 16.594 1 98.69 288 SER A N 1
ATOM 2263 C CA . SER A 1 288 ? 17.141 9.938 16.891 1 98.69 288 SER A CA 1
ATOM 2264 C C . SER A 1 288 ? 17.188 10.805 18.141 1 98.69 288 SER A C 1
ATOM 2266 O O . SER A 1 288 ? 18.062 10.648 18.984 1 98.69 288 SER A O 1
ATOM 2268 N N . ASP A 1 289 ? 16.266 11.727 18.234 1 98.56 289 ASP A N 1
ATOM 2269 C CA . ASP A 1 289 ? 16.047 12.438 19.484 1 98.56 289 ASP A CA 1
ATOM 2270 C C . ASP A 1 289 ? 15.242 11.594 20.469 1 98.56 289 ASP A C 1
ATOM 2272 O O . ASP A 1 289 ? 15.031 10.398 20.234 1 98.56 289 ASP A O 1
ATOM 2276 N N . ASP A 1 290 ? 14.797 12.148 21.594 1 98.38 290 ASP A N 1
ATOM 2277 C CA . ASP A 1 290 ? 14.188 11.367 22.656 1 98.38 290 ASP A CA 1
ATOM 2278 C C . ASP A 1 290 ? 12.773 10.93 22.281 1 98.38 290 ASP A C 1
ATOM 2280 O O . ASP A 1 290 ? 12.164 10.109 22.969 1 98.38 290 ASP A O 1
ATOM 2284 N N . GLN A 1 291 ? 12.227 11.484 21.141 1 98.31 291 GLN A N 1
ATOM 2285 C CA . GLN A 1 291 ? 10.906 11.062 20.688 1 98.31 291 GLN A CA 1
ATOM 2286 C C . GLN A 1 291 ? 11.016 10.172 19.453 1 98.31 291 GLN A C 1
ATOM 2288 O O . GLN A 1 291 ? 10.023 9.578 19.016 1 98.31 291 GLN A O 1
ATOM 2293 N N . GLY A 1 292 ? 12.141 10.062 18.828 1 98.56 292 GLY A N 1
ATOM 2294 C CA . GLY A 1 292 ? 12.344 9.172 17.703 1 98.56 292 GLY A CA 1
ATOM 2295 C C . GLY A 1 292 ? 12.555 9.906 16.391 1 98.56 292 GLY A C 1
ATOM 2296 O O . GLY A 1 292 ? 12.82 9.281 15.359 1 98.56 292 GLY A O 1
ATOM 2297 N N . PHE A 1 293 ? 12.414 11.219 16.391 1 98.75 293 PHE A N 1
ATOM 2298 C CA . PHE A 1 293 ? 12.711 11.992 15.188 1 98.75 293 PHE A CA 1
ATOM 2299 C C . PHE A 1 293 ? 14.219 12.062 14.953 1 98.75 293 PHE A C 1
ATOM 2301 O O . PHE A 1 293 ? 15 12.047 15.906 1 98.75 293 PHE A O 1
ATOM 2308 N N . ILE A 1 294 ? 14.625 12.219 13.727 1 98.88 294 ILE A N 1
ATOM 2309 C CA . ILE A 1 294 ? 16.047 12.117 13.383 1 98.88 294 ILE A CA 1
ATOM 2310 C C . ILE A 1 294 ? 16.719 13.469 13.586 1 98.88 294 ILE A C 1
ATOM 2312 O O . ILE A 1 294 ? 16.281 14.477 13.023 1 98.88 294 ILE A O 1
ATOM 2316 N N . VAL A 1 295 ? 17.766 13.453 14.336 1 98.81 295 VAL A N 1
ATOM 2317 C CA . VAL A 1 295 ? 18.516 14.672 14.625 1 98.81 295 VAL A CA 1
ATOM 2318 C C . VAL A 1 295 ? 19.359 15.055 13.422 1 98.81 295 VAL A C 1
ATOM 2320 O O . VAL A 1 295 ? 20.094 14.227 12.883 1 98.81 295 VAL A O 1
ATOM 2323 N N . THR A 1 296 ? 19.25 16.281 13.008 1 98.75 296 THR A N 1
ATOM 2324 C CA . THR A 1 296 ? 20.078 16.797 11.93 1 98.75 296 THR A CA 1
ATOM 2325 C C . THR A 1 296 ? 20.547 18.219 12.227 1 98.75 296 THR A C 1
ATOM 2327 O O . THR A 1 296 ? 19.969 18.891 13.078 1 98.75 296 THR A O 1
ATOM 2330 N N . ASP A 1 297 ? 21.609 18.625 11.555 1 98.38 297 ASP A N 1
ATOM 2331 C CA . ASP A 1 297 ? 21.969 20.047 11.492 1 98.38 297 ASP A CA 1
ATOM 2332 C C . ASP A 1 297 ? 21.172 20.766 10.398 1 98.38 297 ASP A C 1
ATOM 2334 O O . ASP A 1 297 ? 20.203 20.219 9.867 1 98.38 297 ASP A O 1
ATOM 2338 N N . ARG A 1 298 ? 21.578 21.969 10.055 1 97.81 298 ARG A N 1
ATOM 2339 C CA . ARG A 1 298 ? 20.828 22.797 9.102 1 97.81 298 ARG A CA 1
ATOM 2340 C C . ARG A 1 298 ? 21.188 22.422 7.664 1 97.81 298 ARG A C 1
ATOM 2342 O O . ARG A 1 298 ? 20.641 22.984 6.715 1 97.81 298 ARG A O 1
ATOM 2349 N N . TYR A 1 299 ? 22.047 21.469 7.492 1 98.38 299 TYR A N 1
ATOM 2350 C CA . TYR A 1 299 ? 22.328 20.891 6.188 1 98.38 299 TYR A CA 1
ATOM 2351 C C . TYR A 1 299 ? 21.641 19.547 6.035 1 98.38 299 TYR A C 1
ATOM 2353 O O . TYR A 1 299 ? 21.953 18.781 5.109 1 98.38 299 TYR A O 1
ATOM 2361 N N . MET A 1 300 ? 20.781 19.234 7.004 1 98.62 300 MET A N 1
ATOM 2362 C CA . MET A 1 300 ? 19.922 18.047 7.047 1 98.62 300 MET A CA 1
ATOM 2363 C C . MET A 1 300 ? 20.766 16.797 7.301 1 98.62 300 MET A C 1
ATOM 2365 O O . MET A 1 300 ? 20.344 15.68 6.973 1 98.62 300 MET A O 1
ATOM 2369 N N . ARG A 1 301 ? 21.906 17.016 7.836 1 98.75 301 ARG A N 1
ATOM 2370 C CA . ARG A 1 301 ? 22.859 15.93 8.094 1 98.75 301 ARG A CA 1
ATOM 2371 C C . ARG A 1 301 ? 22.906 15.586 9.578 1 98.75 301 ARG A C 1
ATOM 2373 O O . ARG A 1 301 ? 22.922 16.469 10.43 1 98.75 301 ARG A O 1
ATOM 2380 N N . ASN A 1 302 ? 22.859 14.273 9.883 1 98.88 302 ASN A N 1
ATOM 2381 C CA . ASN A 1 302 ? 23.078 13.859 11.266 1 98.88 302 ASN A CA 1
ATOM 2382 C C . ASN A 1 302 ? 24.5 14.172 11.734 1 98.88 302 ASN A C 1
ATOM 2384 O O . ASN A 1 302 ? 25.469 13.883 11.031 1 98.88 302 ASN A O 1
ATOM 2388 N N . PRO A 1 303 ? 24.656 14.734 12.891 1 98.12 303 PRO A N 1
ATOM 2389 C CA . PRO A 1 303 ? 25.984 15.18 13.312 1 98.12 303 PRO A CA 1
ATOM 2390 C C . PRO A 1 303 ? 26.922 14.023 13.672 1 98.12 303 PRO A C 1
ATOM 2392 O O . PRO A 1 303 ? 28.141 14.156 13.57 1 98.12 303 PRO A O 1
ATOM 2395 N N . ASP A 1 304 ? 26.422 12.875 14.031 1 98.25 304 ASP A N 1
ATOM 2396 C CA . ASP A 1 304 ? 27.234 11.75 14.484 1 98.25 304 ASP A CA 1
ATOM 2397 C C . ASP A 1 304 ? 27.438 10.734 13.359 1 98.25 304 ASP A C 1
ATOM 2399 O O . ASP A 1 304 ? 28.422 9.984 13.367 1 98.25 304 ASP A O 1
ATOM 2403 N N . TYR A 1 305 ? 26.547 10.703 12.477 1 98.56 305 TYR A N 1
ATOM 2404 C CA . TYR A 1 305 ? 26.578 9.828 11.305 1 98.56 305 TYR A CA 1
ATOM 2405 C C . TYR A 1 305 ? 26.484 10.633 10.016 1 98.56 305 TYR A C 1
ATOM 2407 O O . TYR A 1 305 ? 25.406 10.742 9.43 1 98.56 305 TYR A O 1
ATOM 2415 N N . PRO A 1 306 ? 27.562 11.094 9.539 1 97.56 306 PRO A N 1
ATOM 2416 C CA . PRO A 1 306 ? 27.547 12.086 8.461 1 97.56 306 PRO A CA 1
ATOM 2417 C C . PRO A 1 306 ? 26.969 11.539 7.16 1 97.56 306 PRO A C 1
ATOM 2419 O O . PRO A 1 306 ? 26.656 12.305 6.242 1 97.56 306 PRO A O 1
ATOM 2422 N N . GLU A 1 307 ? 26.781 10.227 6.984 1 98.06 307 GLU A N 1
ATOM 2423 C CA . GLU A 1 307 ? 26.172 9.641 5.789 1 98.06 307 GLU A CA 1
ATOM 2424 C C . GLU A 1 307 ? 24.656 9.57 5.914 1 98.06 307 GLU A C 1
ATOM 2426 O O . GLU A 1 307 ? 23.969 9.203 4.957 1 98.06 307 GLU A O 1
ATOM 2431 N N . VAL A 1 308 ? 24.156 9.961 7.105 1 98.88 308 VAL A N 1
ATOM 2432 C CA . VAL A 1 308 ? 22.719 9.867 7.363 1 98.88 308 VAL A CA 1
ATOM 2433 C C . VAL A 1 308 ? 22.109 11.266 7.336 1 98.88 308 VAL A C 1
ATOM 2435 O O . VAL A 1 308 ? 22.578 12.172 8.023 1 98.88 308 VAL A O 1
ATOM 2438 N N . PHE A 1 309 ? 21.094 11.422 6.551 1 98.94 309 PHE A N 1
ATOM 2439 C CA . PHE A 1 309 ? 20.312 12.648 6.41 1 98.94 309 PHE A CA 1
ATOM 2440 C C . PHE A 1 309 ? 18.844 12.398 6.738 1 98.94 309 PHE A C 1
ATOM 2442 O O . PHE A 1 309 ? 18.391 11.258 6.734 1 98.94 309 PHE A O 1
ATOM 2449 N N . ALA A 1 310 ? 18.109 13.469 7.016 1 98.94 310 ALA A N 1
ATOM 2450 C CA . ALA A 1 310 ? 16.672 13.375 7.188 1 98.94 310 ALA A CA 1
ATOM 2451 C C . ALA A 1 310 ? 15.977 14.656 6.73 1 98.94 310 ALA A C 1
ATOM 2453 O O . ALA A 1 310 ? 16.562 15.742 6.812 1 98.94 310 ALA A O 1
ATOM 2454 N N . VAL A 1 311 ? 14.789 14.508 6.227 1 98.69 311 VAL A N 1
ATOM 2455 C CA . VAL A 1 311 ? 14 15.641 5.762 1 98.69 311 VAL A CA 1
ATOM 2456 C C . VAL A 1 311 ? 12.523 15.406 6.09 1 98.69 311 VAL A C 1
ATOM 2458 O O . VAL A 1 311 ? 12.117 14.273 6.359 1 98.69 311 VAL A O 1
ATOM 2461 N N . GLY A 1 312 ? 11.75 16.484 6.043 1 98 312 GLY A N 1
ATOM 2462 C CA . GLY A 1 312 ? 10.32 16.391 6.297 1 98 312 GLY A CA 1
ATOM 2463 C C . GLY A 1 312 ? 9.992 16.078 7.742 1 98 312 GLY A C 1
ATOM 2464 O O . GLY A 1 312 ? 10.766 16.391 8.648 1 98 312 GLY A O 1
ATOM 2465 N N . ASP A 1 313 ? 8.828 15.477 7.914 1 98 313 ASP A N 1
ATOM 2466 C CA . ASP A 1 313 ? 8.289 15.281 9.25 1 98 313 ASP A CA 1
ATOM 2467 C C . ASP A 1 313 ? 9.172 14.344 10.07 1 98 313 ASP A C 1
ATOM 2469 O O . ASP A 1 313 ? 9.086 14.32 11.305 1 98 313 ASP A O 1
ATOM 2473 N N . ALA A 1 314 ? 10.016 13.617 9.391 1 98.62 314 ALA A N 1
ATOM 2474 C CA . ALA A 1 314 ? 10.867 12.672 10.109 1 98.62 314 ALA A CA 1
ATOM 2475 C C . ALA A 1 314 ? 12.031 13.398 10.781 1 98.62 314 ALA A C 1
ATOM 2477 O O . ALA A 1 314 ? 12.656 12.859 11.703 1 98.62 314 ALA A O 1
ATOM 2478 N N . ALA A 1 315 ? 12.406 14.531 10.289 1 98.62 315 ALA A N 1
ATOM 2479 C CA . ALA A 1 315 ? 13.531 15.281 10.828 1 98.62 315 ALA A CA 1
ATOM 2480 C C . ALA A 1 315 ? 13.133 16.031 12.094 1 98.62 315 ALA A C 1
ATOM 2482 O O . ALA A 1 315 ? 12.094 16.703 12.125 1 98.62 315 ALA A O 1
ATOM 2483 N N . SER A 1 316 ? 13.984 15.984 13.094 1 98.38 316 SER A N 1
ATOM 2484 C CA . SER A 1 316 ? 13.727 16.609 14.383 1 98.38 316 SER A CA 1
ATOM 2485 C C . SER A 1 316 ? 13.688 18.141 14.258 1 98.38 316 SER A C 1
ATOM 2487 O O . SER A 1 316 ? 12.945 18.812 14.977 1 98.38 316 SER A O 1
ATOM 2489 N N . ILE A 1 317 ? 14.398 18.656 13.367 1 97.25 317 ILE A N 1
ATOM 2490 C CA . ILE A 1 317 ? 14.57 20.094 13.211 1 97.25 317 ILE A CA 1
ATOM 2491 C C . ILE A 1 317 ? 13.328 20.703 12.547 1 97.25 317 ILE A C 1
ATOM 2493 O O . ILE A 1 317 ? 13.148 21.922 12.547 1 97.25 317 ILE A O 1
ATOM 2497 N N . THR A 1 318 ? 12.531 19.844 11.93 1 96.62 318 THR A N 1
ATOM 2498 C CA . THR A 1 318 ? 11.391 20.312 11.156 1 96.62 318 THR A CA 1
ATOM 2499 C C . THR A 1 318 ? 10.227 20.672 12.07 1 96.62 318 THR A C 1
ATOM 2501 O O . THR A 1 318 ? 9.398 19.812 12.391 1 96.62 318 THR A O 1
ATOM 2504 N N . VAL A 1 319 ? 10.07 21.922 12.375 1 93.94 319 VAL A N 1
ATOM 2505 C CA . VAL A 1 319 ? 8.992 22.453 13.203 1 93.94 319 VAL A CA 1
ATOM 2506 C C . VAL A 1 319 ? 8.562 23.828 12.672 1 93.94 319 VAL A C 1
ATOM 2508 O O . VAL A 1 319 ? 9.383 24.734 12.562 1 93.94 319 VAL A O 1
ATOM 2511 N N . PRO A 1 320 ? 7.246 23.969 12.367 1 94.62 320 PRO A N 1
ATOM 2512 C CA . PRO A 1 320 ? 6.172 22.969 12.391 1 94.62 320 PRO A CA 1
ATOM 2513 C C . PRO A 1 320 ? 6.316 21.922 11.289 1 94.62 320 PRO A C 1
ATOM 2515 O O . PRO A 1 320 ? 7.242 22 10.469 1 94.62 320 PRO A O 1
ATOM 2518 N N . LYS A 1 321 ? 5.551 20.859 11.352 1 95.12 321 LYS A N 1
ATOM 2519 C CA . LYS A 1 321 ? 5.559 19.812 10.344 1 95.12 321 LYS A CA 1
ATOM 2520 C C . LYS A 1 321 ? 4.809 20.234 9.086 1 95.12 321 LYS A C 1
ATOM 2522 O O . LYS A 1 321 ? 3.611 19.969 8.953 1 95.12 321 LYS A O 1
ATOM 2527 N N . LEU A 1 322 ? 5.539 20.875 8.18 1 91.75 322 LEU A N 1
ATOM 2528 C CA . LEU A 1 322 ? 4.973 21.484 6.988 1 91.75 322 LEU A CA 1
ATOM 2529 C C . LEU A 1 322 ? 5.602 20.906 5.727 1 91.75 322 LEU A C 1
ATOM 2531 O O . LEU A 1 322 ? 6.805 20.641 5.691 1 91.75 322 LEU A O 1
ATOM 2535 N N . GLY A 1 323 ? 4.73 20.828 4.746 1 90.56 323 GLY A N 1
ATOM 2536 C CA . GLY A 1 323 ? 5.211 20.328 3.467 1 90.56 323 GLY A CA 1
ATOM 2537 C C . GLY A 1 323 ? 6.25 21.219 2.824 1 90.56 323 GLY A C 1
ATOM 2538 O O . GLY A 1 323 ? 7.219 20.734 2.234 1 90.56 323 GLY A O 1
ATOM 2539 N N . SER A 1 324 ? 6.055 22.531 2.881 1 88.56 324 SER A N 1
ATOM 2540 C CA . SER A 1 324 ? 6.992 23.469 2.271 1 88.56 324 SER A CA 1
ATOM 2541 C C . SER A 1 324 ? 8.383 23.328 2.883 1 88.56 324 SER A C 1
ATOM 2543 O O . SER A 1 324 ? 9.391 23.438 2.178 1 88.56 324 SER A O 1
ATOM 2545 N N . LEU A 1 325 ? 8.43 23.156 4.156 1 93.75 325 LEU A N 1
ATOM 2546 C CA . LEU A 1 325 ? 9.719 22.953 4.805 1 93.75 325 LEU A CA 1
ATOM 2547 C C . LEU A 1 325 ? 10.391 21.688 4.289 1 93.75 325 LEU A C 1
ATOM 2549 O O . LEU A 1 325 ? 11.602 21.672 4.051 1 93.75 325 LEU A O 1
ATOM 2553 N N . GLY A 1 326 ? 9.602 20.609 4.148 1 94.69 326 GLY A N 1
ATOM 2554 C CA . GLY A 1 326 ? 10.141 19.375 3.586 1 94.69 326 GLY A CA 1
ATOM 2555 C C . GLY A 1 326 ? 10.781 19.578 2.223 1 94.69 326 GLY A C 1
ATOM 2556 O O . GLY A 1 326 ? 11.836 19.016 1.936 1 94.69 326 GLY A O 1
ATOM 2557 N N . HIS A 1 327 ? 10.125 20.375 1.458 1 91.88 327 HIS A N 1
ATOM 2558 C CA . HIS A 1 327 ? 10.633 20.672 0.125 1 91.88 327 HIS A CA 1
ATOM 2559 C C . HIS A 1 327 ? 11.961 21.422 0.196 1 91.88 327 HIS A C 1
ATOM 2561 O O . HIS A 1 327 ? 12.914 21.078 -0.505 1 91.88 327 HIS A O 1
ATOM 2567 N N . MET A 1 328 ? 11.969 22.438 0.981 1 93.62 328 MET A N 1
ATOM 2568 C CA . MET A 1 328 ? 13.18 23.25 1.134 1 93.62 328 MET A CA 1
ATOM 2569 C C . MET A 1 328 ? 14.328 22.406 1.659 1 93.62 328 MET A C 1
ATOM 2571 O O . MET A 1 328 ? 15.461 22.516 1.185 1 93.62 328 MET A O 1
ATOM 2575 N N . GLU A 1 329 ? 14.047 21.609 2.607 1 97.44 329 GLU A N 1
ATOM 2576 C CA . GLU A 1 329 ? 15.047 20.703 3.172 1 97.44 329 GLU A CA 1
ATOM 2577 C C . GLU A 1 329 ? 15.602 19.766 2.107 1 97.44 329 GLU A C 1
ATOM 2579 O O . GLU A 1 329 ? 16.812 19.516 2.07 1 97.44 329 GLU A O 1
ATOM 2584 N N . ALA A 1 330 ? 14.742 19.266 1.266 1 96.5 330 ALA A N 1
ATOM 2585 C CA . ALA A 1 330 ? 15.133 18.359 0.192 1 96.5 330 ALA A CA 1
ATOM 2586 C C . ALA A 1 330 ? 16.156 19 -0.734 1 96.5 330 ALA A C 1
ATOM 2588 O O . ALA A 1 330 ? 17.125 18.375 -1.137 1 96.5 330 ALA A O 1
ATOM 2589 N N . GLU A 1 331 ? 15.922 20.219 -1.019 1 94.12 331 GLU A N 1
ATOM 2590 C CA . GLU A 1 331 ? 16.828 20.938 -1.907 1 94.12 331 GLU A CA 1
ATOM 2591 C C . GLU A 1 331 ? 18.203 21.109 -1.273 1 94.12 331 GLU A C 1
ATOM 2593 O O . GLU A 1 331 ? 19.219 20.875 -1.925 1 94.12 331 GLU A O 1
ATOM 2598 N N . VAL A 1 332 ? 18.234 21.531 -0.042 1 96.88 332 VAL A N 1
ATOM 2599 C CA . VAL A 1 332 ? 19.5 21.734 0.663 1 96.88 332 VAL A CA 1
ATOM 2600 C C . VAL A 1 332 ? 20.266 20.422 0.711 1 96.88 332 VAL A C 1
ATOM 2602 O O . VAL A 1 332 ? 21.453 20.359 0.354 1 96.88 332 VAL A O 1
ATOM 2605 N N . LEU A 1 333 ? 19.594 19.375 1.119 1 97.94 333 LEU A N 1
ATOM 2606 C CA . LEU A 1 333 ? 20.203 18.062 1.211 1 97.94 333 LEU A CA 1
ATOM 2607 C C . LEU A 1 333 ? 20.797 17.641 -0.133 1 97.94 333 LEU A C 1
ATOM 2609 O O . LEU A 1 333 ? 21.922 17.141 -0.196 1 97.94 333 LEU A O 1
ATOM 2613 N N . ALA A 1 334 ? 20.016 17.812 -1.161 1 96.31 334 ALA A N 1
ATOM 2614 C CA . ALA A 1 334 ? 20.422 17.359 -2.486 1 96.31 334 ALA A CA 1
ATOM 2615 C C . ALA A 1 334 ? 21.672 18.109 -2.955 1 96.31 334 ALA A C 1
ATOM 2617 O O . ALA A 1 334 ? 22.547 17.531 -3.6 1 96.31 334 ALA A O 1
ATOM 2618 N N . ARG A 1 335 ? 21.75 19.375 -2.646 1 95.56 335 ARG A N 1
ATOM 2619 C CA . ARG A 1 335 ? 22.938 20.156 -2.996 1 95.56 335 ARG A CA 1
ATOM 2620 C C . ARG A 1 335 ? 24.156 19.688 -2.217 1 95.56 335 ARG A C 1
ATOM 2622 O O . ARG A 1 335 ? 25.25 19.578 -2.773 1 95.56 335 ARG A O 1
ATOM 2629 N N . VAL A 1 336 ? 23.969 19.391 -0.977 1 96.81 336 VAL A N 1
ATOM 2630 C CA . VAL A 1 336 ? 25.062 18.953 -0.112 1 96.81 336 VAL A CA 1
ATOM 2631 C C . VAL A 1 336 ? 25.609 17.625 -0.617 1 96.81 336 VAL A C 1
ATOM 2633 O O . VAL A 1 336 ? 26.812 17.5 -0.866 1 96.81 336 VAL A O 1
ATOM 2636 N N . VAL A 1 337 ? 24.766 16.688 -0.827 1 96.56 337 VAL A N 1
ATOM 2637 C CA . VAL A 1 337 ? 25.188 15.352 -1.265 1 96.56 337 VAL A CA 1
ATOM 2638 C C . VAL A 1 337 ? 25.719 15.422 -2.697 1 96.56 337 VAL A C 1
ATOM 2640 O O . VAL A 1 337 ? 26.688 14.758 -3.039 1 96.56 337 VAL A O 1
ATOM 2643 N N . GLY A 1 338 ? 25.047 16.203 -3.498 1 94.81 338 GLY A N 1
ATOM 2644 C CA . GLY A 1 338 ? 25.5 16.375 -4.867 1 94.81 338 GLY A CA 1
ATOM 2645 C C . GLY A 1 338 ? 26.922 16.891 -4.969 1 94.81 338 GLY A C 1
ATOM 2646 O O . GLY A 1 338 ? 27.688 16.469 -5.836 1 94.81 338 GLY A O 1
ATOM 2647 N N . LYS A 1 339 ? 27.234 17.781 -4.125 1 94.44 339 LYS A N 1
ATOM 2648 C CA . LYS A 1 339 ? 28.594 18.312 -4.09 1 94.44 339 LYS A CA 1
ATOM 2649 C C . LYS A 1 339 ? 29.594 17.25 -3.676 1 94.44 339 LYS A C 1
ATOM 2651 O O . LYS A 1 339 ? 30.703 17.203 -4.203 1 94.44 339 LYS A O 1
ATOM 2656 N N . GLU A 1 340 ? 29.203 16.422 -2.801 1 93.38 340 GLU A N 1
ATOM 2657 C CA . GLU A 1 340 ? 30.094 15.414 -2.25 1 93.38 340 GLU A CA 1
ATOM 2658 C C . GLU A 1 340 ? 30.344 14.289 -3.256 1 93.38 340 GLU A C 1
ATOM 2660 O O . GLU A 1 340 ? 31.438 13.742 -3.32 1 93.38 340 GLU A O 1
ATOM 2665 N N . VAL A 1 341 ? 29.375 14.008 -4.059 1 90.94 341 VAL A N 1
ATOM 2666 C CA . VAL A 1 341 ? 29.516 12.859 -4.953 1 90.94 341 VAL A CA 1
ATOM 2667 C C . VAL A 1 341 ? 30 13.328 -6.324 1 90.94 341 VAL A C 1
ATOM 2669 O O . VAL A 1 341 ? 30.266 12.516 -7.211 1 90.94 341 VAL A O 1
ATOM 2672 N N . GLY A 1 342 ? 30.375 14.555 -6.5 1 76.5 342 GLY A N 1
ATOM 2673 C CA . GLY A 1 342 ? 31.234 15.133 -7.52 1 76.5 342 GLY A CA 1
ATOM 2674 C C . GLY A 1 342 ? 30.469 15.594 -8.75 1 76.5 342 GLY A C 1
ATOM 2675 O O . GLY A 1 342 ? 31.078 15.992 -9.75 1 76.5 342 GLY A O 1
ATOM 2676 N N . ASN A 1 343 ? 29.156 15.672 -8.75 1 80.25 343 ASN A N 1
ATOM 2677 C CA . ASN A 1 343 ? 28.484 16.094 -9.977 1 80.25 343 ASN A CA 1
ATOM 2678 C C . ASN A 1 343 ? 27.938 17.5 -9.859 1 80.25 343 ASN A C 1
ATOM 2680 O O . ASN A 1 343 ? 27.578 18.125 -10.859 1 80.25 343 ASN A O 1
ATOM 2684 N N . TYR A 1 344 ? 27.891 17.969 -8.617 1 84 344 TYR A N 1
ATOM 2685 C CA . TYR A 1 344 ? 27.406 19.328 -8.367 1 84 344 TYR A CA 1
ATOM 2686 C C . TYR A 1 344 ? 28.516 20.219 -7.848 1 84 344 TYR A C 1
ATOM 2688 O O . TYR A 1 344 ? 29.141 19.922 -6.828 1 84 344 TYR A O 1
ATOM 2696 N N . GLN A 1 345 ? 28.875 21.281 -8.656 1 86.69 345 GLN A N 1
ATOM 2697 C CA . GLN A 1 345 ? 29.906 22.25 -8.273 1 86.69 345 GLN A CA 1
ATOM 2698 C C . GLN A 1 345 ? 29.344 23.656 -8.164 1 86.69 345 GLN A C 1
ATOM 2700 O O . GLN A 1 345 ? 29.375 24.422 -9.125 1 86.69 345 GLN A O 1
ATOM 2705 N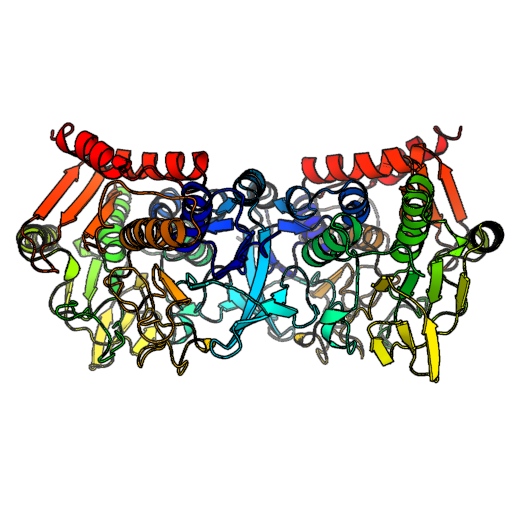 N . PRO A 1 346 ? 29 23.906 -6.934 1 84.06 346 PRO A N 1
ATOM 2706 C CA . PRO A 1 346 ? 28.453 25.25 -6.777 1 84.06 346 PRO A CA 1
ATOM 2707 C C . PRO A 1 346 ? 29.531 26.328 -6.727 1 84.06 346 PRO A C 1
ATOM 2709 O O . PRO A 1 346 ? 30.656 26.062 -6.332 1 84.06 346 PRO A O 1
ATOM 2712 N N . GLU A 1 347 ? 29.266 27.469 -7.297 1 81.12 347 GLU A N 1
ATOM 2713 C CA . GLU A 1 347 ? 30.203 28.594 -7.262 1 81.12 347 GLU A CA 1
ATOM 2714 C C . GLU A 1 347 ? 30.5 29.031 -5.828 1 81.12 347 GLU A C 1
ATOM 2716 O O . GLU A 1 347 ? 31.609 29.438 -5.512 1 81.12 347 GLU A O 1
ATOM 2721 N N . GLY A 1 348 ? 29.656 28.797 -4.949 1 86.62 348 GLY A N 1
ATOM 2722 C CA . GLY A 1 348 ? 29.797 29.203 -3.562 1 86.62 348 GLY A CA 1
ATOM 2723 C C . GLY A 1 348 ? 29.438 28.109 -2.574 1 86.62 348 GLY A C 1
ATOM 2724 O O . GLY A 1 348 ? 29.422 26.922 -2.93 1 86.62 348 GLY A O 1
ATOM 2725 N N . GLU A 1 349 ? 29.469 28.578 -1.327 1 92.06 349 GLU A N 1
ATOM 2726 C CA . GLU A 1 349 ? 29.078 27.656 -0.265 1 92.06 349 GLU A CA 1
ATOM 2727 C C . GLU A 1 349 ? 27.578 27.344 -0.323 1 92.06 349 GLU A C 1
ATOM 2729 O O . GLU A 1 349 ? 26.797 28.156 -0.822 1 92.06 349 GLU A O 1
ATOM 2734 N N . ILE A 1 350 ? 27.297 26.219 0.097 1 94.06 350 ILE A N 1
ATOM 2735 C CA . ILE A 1 350 ? 25.891 25.859 0.189 1 94.06 350 ILE A CA 1
ATOM 2736 C C . ILE A 1 350 ? 25.25 26.531 1.411 1 94.06 350 ILE A C 1
ATOM 2738 O O . ILE A 1 350 ? 25.766 26.391 2.527 1 94.06 350 ILE A O 1
ATOM 2742 N N . ASP A 1 351 ? 24.156 27.219 1.153 1 93.88 351 ASP A N 1
ATOM 2743 C CA . ASP A 1 351 ? 23.453 27.875 2.256 1 93.88 351 ASP A CA 1
ATOM 2744 C C . ASP A 1 351 ? 22.734 26.844 3.129 1 93.88 351 ASP A C 1
ATOM 2746 O O . ASP A 1 351 ? 22.094 25.922 2.615 1 93.88 351 ASP A O 1
ATOM 2750 N N . PRO A 1 352 ? 22.859 27.047 4.438 1 95.56 352 PRO A N 1
ATOM 2751 C CA . PRO A 1 352 ? 22.078 26.172 5.32 1 95.56 352 PRO A CA 1
ATOM 2752 C C . PRO A 1 352 ? 20.578 26.422 5.234 1 95.56 352 PRO A C 1
ATOM 2754 O O . PRO A 1 352 ? 20.156 27.422 4.66 1 95.56 352 PRO A O 1
ATOM 2757 N N . MET A 1 353 ? 19.859 25.5 5.762 1 94.69 353 MET A N 1
ATOM 2758 C CA . MET A 1 353 ? 18.391 25.625 5.797 1 94.69 353 MET A CA 1
ATOM 2759 C C . MET A 1 353 ? 17.969 26.875 6.543 1 94.69 353 MET A C 1
ATOM 2761 O O . MET A 1 353 ? 18.406 27.109 7.676 1 94.69 353 MET A O 1
ATOM 2765 N N . GLU A 1 354 ? 17.156 27.656 5.855 1 91.62 354 GLU A N 1
ATOM 2766 C CA . GLU A 1 354 ? 16.469 28.781 6.48 1 91.62 354 GLU A CA 1
ATOM 2767 C C . GLU A 1 354 ? 14.969 28.531 6.59 1 91.62 354 GLU A C 1
ATOM 2769 O O . GLU A 1 354 ? 14.258 28.531 5.582 1 91.62 354 GLU A O 1
ATOM 2774 N N . PHE A 1 355 ? 14.562 28.453 7.742 1 92.19 355 PHE A N 1
ATOM 2775 C CA . PHE A 1 355 ? 13.188 28.031 7.984 1 92.19 355 PHE A CA 1
ATOM 2776 C C . PHE A 1 355 ? 12.227 29.203 7.785 1 92.19 355 PHE A C 1
ATOM 2778 O O . PHE A 1 355 ? 12.516 30.328 8.188 1 92.19 355 PHE A O 1
ATOM 2785 N N . MET A 1 356 ? 11.156 28.953 7.09 1 90.75 356 MET A N 1
ATOM 2786 C CA . MET A 1 356 ? 10.047 29.891 6.883 1 90.75 356 MET A CA 1
ATOM 2787 C C . MET A 1 356 ? 8.734 29.125 6.703 1 90.75 356 MET A C 1
ATOM 2789 O O . MET A 1 356 ? 8.727 27.984 6.238 1 90.75 356 MET A O 1
ATOM 2793 N N . LEU A 1 357 ? 7.742 29.766 7.086 1 90.38 357 LEU A N 1
ATOM 2794 C CA . LEU A 1 357 ? 6.406 29.203 6.918 1 90.38 357 LEU A CA 1
ATOM 2795 C C . LEU A 1 357 ? 5.758 29.719 5.637 1 90.38 357 LEU A C 1
ATOM 2797 O O . LEU A 1 357 ? 5.605 30.938 5.453 1 90.38 357 LEU A O 1
ATOM 2801 N N . ILE A 1 358 ? 5.488 28.844 4.77 1 85.44 358 ILE A N 1
ATOM 2802 C CA . ILE A 1 358 ? 4.684 29.109 3.584 1 85.44 358 ILE A CA 1
ATOM 2803 C C . ILE A 1 358 ? 3.447 28.219 3.584 1 85.44 358 ILE A C 1
ATOM 2805 O O . ILE A 1 358 ? 3.562 26.984 3.502 1 85.44 358 ILE A O 1
ATOM 2809 N N . CYS A 1 359 ? 2.346 28.828 3.656 1 85.69 359 CYS A N 1
ATOM 2810 C CA . CYS A 1 359 ? 1.104 28.062 3.793 1 85.69 359 CYS A CA 1
ATOM 2811 C C . CYS A 1 359 ? -0.011 28.703 2.967 1 85.69 359 CYS A C 1
ATOM 2813 O O . CYS A 1 359 ? -0.161 29.922 2.945 1 85.69 359 CYS A O 1
ATOM 2815 N N . MET A 1 360 ? -0.626 27.859 2.211 1 84.81 360 MET A N 1
ATOM 2816 C CA . MET A 1 360 ? -1.828 28.234 1.479 1 84.81 360 MET A CA 1
ATOM 2817 C C . MET A 1 360 ? -3.023 27.406 1.911 1 84.81 360 MET A C 1
ATOM 2819 O O . MET A 1 360 ? -2.896 26.188 2.121 1 84.81 360 MET A O 1
ATOM 2823 N N . GLY A 1 361 ? -4.141 28.031 2.047 1 87.06 361 GLY A N 1
ATOM 2824 C CA . GLY A 1 361 ? -5.332 27.312 2.482 1 87.06 361 GLY A CA 1
ATOM 2825 C C . GLY A 1 361 ? -6.602 27.828 1.83 1 87.06 361 GLY A C 1
ATOM 2826 O O . GLY A 1 361 ? -6.668 28.969 1.395 1 87.06 361 GLY A O 1
ATOM 2827 N N . ASP A 1 362 ? -7.559 26.953 1.764 1 87.81 362 ASP A N 1
ATOM 2828 C CA . ASP A 1 362 ? -8.883 27.266 1.237 1 87.81 362 ASP A CA 1
ATOM 2829 C C . ASP A 1 362 ? -9.797 27.812 2.334 1 87.81 362 ASP A C 1
ATOM 2831 O O . ASP A 1 362 ? -9.766 27.328 3.469 1 87.81 362 ASP A O 1
ATOM 2835 N N . MET A 1 363 ? -10.586 28.812 1.995 1 85.38 363 MET A N 1
ATOM 2836 C CA . MET A 1 363 ? -11.492 29.422 2.963 1 85.38 363 MET A CA 1
ATOM 2837 C C . MET A 1 363 ? -12.945 29.234 2.537 1 85.38 363 MET A C 1
ATOM 2839 O O . MET A 1 363 ? -13.859 29.734 3.191 1 85.38 363 MET A O 1
ATOM 2843 N N . GLY A 1 364 ? -13.18 28.578 1.452 1 82.75 364 GLY A N 1
ATOM 2844 C CA . GLY A 1 364 ? -14.523 28.422 0.914 1 82.75 364 GLY A CA 1
ATOM 2845 C C . GLY A 1 364 ? -14.898 29.516 -0.064 1 82.75 364 GLY A C 1
ATOM 2846 O O . GLY A 1 364 ? -14.312 30.594 -0.048 1 82.75 364 GLY A O 1
ATOM 2847 N N . SER A 1 365 ? -15.836 29.172 -0.934 1 86 365 SER A N 1
ATOM 2848 C CA . SER A 1 365 ? -16.375 30.109 -1.92 1 86 365 SER A CA 1
ATOM 2849 C C . SER A 1 365 ? -15.258 30.672 -2.795 1 86 365 SER A C 1
ATOM 2851 O O . SER A 1 365 ? -15.219 31.891 -3.041 1 86 365 SER A O 1
ATOM 2853 N N . HIS A 1 366 ? -14.328 29.875 -3.076 1 83.19 366 HIS A N 1
ATOM 2854 C CA . HIS A 1 366 ? -13.234 30.172 -3.986 1 83.19 366 HIS A CA 1
ATOM 2855 C C . HIS A 1 366 ? -12.297 31.219 -3.391 1 83.19 366 HIS A C 1
ATOM 2857 O O . HIS A 1 366 ? -11.656 31.984 -4.125 1 83.19 366 HIS A O 1
ATOM 2863 N N . LYS A 1 367 ? -12.328 31.391 -2.135 1 85.62 367 LYS A N 1
ATOM 2864 C CA . LYS A 1 367 ? -11.375 32.25 -1.427 1 85.62 367 LYS A CA 1
ATOM 2865 C C . LYS A 1 367 ? -10.352 31.391 -0.672 1 85.62 367 LYS A C 1
ATOM 2867 O O . LYS A 1 367 ? -10.602 30.234 -0.354 1 85.62 367 LYS A O 1
ATOM 2872 N N . GLY A 1 368 ? -9.25 32.062 -0.52 1 88.56 368 GLY A N 1
ATOM 2873 C CA . GLY A 1 368 ? -8.18 31.406 0.215 1 88.56 368 GLY A CA 1
ATOM 2874 C C . GLY A 1 368 ? -7.281 32.375 0.953 1 88.56 368 GLY A C 1
ATOM 2875 O O . GLY A 1 368 ? -7.539 33.594 0.957 1 88.56 368 GLY A O 1
ATOM 2876 N N . PHE A 1 369 ? -6.355 31.828 1.656 1 86.31 369 PHE A N 1
ATOM 2877 C CA . PHE A 1 369 ? -5.34 32.656 2.295 1 86.31 369 PHE A CA 1
ATOM 2878 C C . PHE A 1 369 ? -3.941 32.156 1.955 1 86.31 369 PHE A C 1
ATOM 2880 O O . PHE A 1 369 ? -3.766 31 1.57 1 86.31 369 PHE A O 1
ATOM 2887 N N . TYR A 1 370 ? -3.045 33.031 2.053 1 87.81 370 TYR A N 1
ATOM 2888 C CA . TYR A 1 370 ? -1.617 32.781 1.869 1 87.81 370 TYR A CA 1
ATOM 2889 C C . TYR A 1 370 ? -0.81 33.406 3.002 1 87.81 370 TYR A C 1
ATOM 2891 O O . TYR A 1 370 ? -1.002 34.594 3.34 1 87.81 370 TYR A O 1
ATOM 2899 N N . MET A 1 371 ? 0.005 32.625 3.611 1 89.25 371 MET A N 1
ATOM 2900 C CA . MET A 1 371 ? 0.881 33.094 4.68 1 89.25 371 MET A CA 1
ATOM 2901 C C . MET A 1 371 ? 2.346 32.844 4.332 1 89.25 371 MET A C 1
ATOM 2903 O O . MET A 1 371 ? 2.699 31.766 3.846 1 89.25 371 MET A O 1
ATOM 2907 N N . HIS A 1 372 ? 3.127 33.812 4.504 1 90.56 372 HIS A N 1
ATOM 2908 C CA . HIS A 1 372 ? 4.578 33.719 4.359 1 90.56 372 HIS A CA 1
ATOM 2909 C C . HIS A 1 372 ? 5.281 34.469 5.488 1 90.56 372 HIS A C 1
ATOM 2911 O O . HIS A 1 372 ? 5.191 35.719 5.574 1 90.56 372 HIS A O 1
ATOM 2917 N N . THR A 1 373 ? 5.977 33.719 6.371 1 92.94 373 THR A N 1
ATOM 2918 C CA . THR A 1 373 ? 6.574 34.375 7.527 1 92.94 373 THR A CA 1
ATOM 2919 C C . THR A 1 373 ? 7.77 33.594 8.047 1 92.94 373 THR A C 1
ATOM 2921 O O . THR A 1 373 ? 7.828 32.375 7.891 1 92.94 373 THR A O 1
ATOM 2924 N N . ASP A 1 374 ? 8.758 34.25 8.594 1 93 374 ASP A N 1
ATOM 2925 C CA . ASP A 1 374 ? 9.852 33.625 9.312 1 93 374 ASP A CA 1
ATOM 2926 C C . ASP A 1 374 ? 9.969 34.188 10.734 1 93 374 ASP A C 1
ATOM 2928 O O . ASP A 1 374 ? 11.016 34.062 11.375 1 93 374 ASP A O 1
ATOM 2932 N N . GLU A 1 375 ? 8.891 34.75 11.195 1 91.75 375 GLU A N 1
ATOM 2933 C CA . GLU A 1 375 ? 8.891 35.406 12.492 1 91.75 375 GLU A CA 1
ATOM 2934 C C . GLU A 1 375 ? 9.156 34.406 13.617 1 91.75 375 GLU A C 1
ATOM 2936 O O . GLU A 1 375 ? 9.836 34.75 14.594 1 91.75 375 GLU A O 1
ATOM 2941 N N . TRP A 1 376 ? 8.609 33.25 13.461 1 91.06 376 TRP A N 1
ATOM 2942 C CA . TRP A 1 376 ? 8.727 32.25 14.516 1 91.06 376 TRP A CA 1
ATOM 2943 C C . TRP A 1 376 ? 10.18 31.875 14.734 1 91.06 376 TRP A C 1
ATOM 2945 O O . TRP A 1 376 ? 10.547 31.391 15.82 1 91.06 376 TRP A O 1
ATOM 2955 N N . TRP A 1 377 ? 10.992 32.031 13.758 1 91.81 377 TRP A N 1
ATOM 2956 C CA . TRP A 1 377 ? 12.414 31.703 13.828 1 91.81 377 TRP A CA 1
ATOM 2957 C C . TRP A 1 377 ? 13.258 32.969 14.016 1 91.81 377 TRP A C 1
ATOM 2959 O O . TRP A 1 377 ? 14.477 32.938 13.797 1 91.81 377 TRP A O 1
ATOM 2969 N N . GLY A 1 378 ? 12.625 34 14.305 1 89.94 378 GLY A N 1
ATOM 2970 C CA . GLY A 1 378 ? 13.352 35.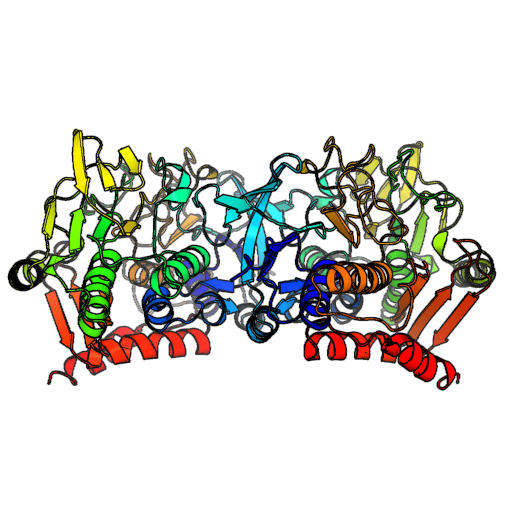219 14.648 1 89.94 378 GLY A CA 1
ATOM 2971 C C . GLY A 1 378 ? 13.477 36.188 13.484 1 89.94 378 GLY A C 1
ATOM 2972 O O . GLY A 1 378 ? 14.148 37.219 13.594 1 89.94 378 GLY A O 1
ATOM 2973 N N . GLY A 1 379 ? 12.812 35.875 12.414 1 91.94 379 GLY A N 1
ATOM 2974 C CA . GLY A 1 379 ? 12.852 36.781 11.258 1 91.94 379 GLY A CA 1
ATOM 2975 C C . GLY A 1 379 ? 11.836 37.906 11.336 1 91.94 379 GLY A C 1
ATOM 2976 O O . GLY A 1 379 ? 11.164 38.062 12.359 1 91.94 379 GLY A O 1
ATOM 2977 N N . ASP A 1 380 ? 11.836 38.656 10.172 1 91.62 380 ASP A N 1
ATOM 2978 C CA . ASP A 1 380 ? 10.984 39.844 10.188 1 91.62 380 ASP A CA 1
ATOM 2979 C C . ASP A 1 380 ? 9.984 39.844 9.039 1 91.62 380 ASP A C 1
ATOM 2981 O O . ASP A 1 380 ? 9.188 40.75 8.883 1 91.62 380 ASP A O 1
ATOM 2985 N N . THR A 1 381 ? 10.039 38.781 8.352 1 91.31 381 THR A N 1
ATOM 2986 C CA . THR A 1 381 ? 9.07 38.625 7.27 1 91.31 381 THR A CA 1
ATOM 2987 C C . THR A 1 381 ? 7.727 38.156 7.805 1 91.31 381 THR A C 1
ATOM 2989 O O . THR A 1 381 ? 7.66 37.188 8.562 1 91.31 381 THR A O 1
ATOM 2992 N N . SER A 1 382 ? 6.645 38.844 7.477 1 92.75 382 SER A N 1
ATOM 2993 C CA . SER A 1 382 ? 5.293 38.5 7.902 1 92.75 382 SER A CA 1
ATOM 2994 C C . SER A 1 382 ? 4.254 38.969 6.895 1 92.75 382 SER A C 1
ATOM 2996 O O . SER A 1 382 ? 3.865 40.156 6.895 1 92.75 382 SER A O 1
ATOM 2998 N N . ILE A 1 383 ? 3.795 38.031 6.086 1 89.62 383 ILE A N 1
ATOM 2999 C CA . ILE A 1 383 ? 2.861 38.344 5.012 1 89.62 383 ILE A CA 1
ATOM 3000 C C . ILE A 1 383 ? 1.615 37.469 5.133 1 89.62 383 ILE A C 1
ATOM 3002 O O . ILE A 1 383 ? 1.716 36.25 5.246 1 89.62 383 ILE A O 1
ATOM 3006 N N . LEU A 1 384 ? 0.515 38.094 5.246 1 88.88 384 LEU A N 1
ATOM 3007 C CA . LEU A 1 384 ? -0.783 37.406 5.188 1 88.88 384 LEU A CA 1
ATOM 3008 C C . LEU A 1 384 ? -1.651 38.031 4.086 1 88.88 384 LEU A C 1
ATOM 3010 O O . LEU A 1 384 ? -1.869 39.219 4.055 1 88.88 384 LEU A O 1
ATOM 3014 N N . LYS A 1 385 ? -2.043 37.219 3.125 1 86.69 385 LYS A N 1
ATOM 3015 C CA . LYS A 1 385 ? -2.963 37.625 2.068 1 86.69 385 LYS A CA 1
ATOM 3016 C C . LYS A 1 385 ? -4.195 36.719 2.031 1 86.69 385 LYS A C 1
ATOM 3018 O O . LYS A 1 385 ? -4.086 35.5 2.217 1 86.69 385 LYS A O 1
ATOM 3023 N N . MET A 1 386 ? -5.324 37.375 1.899 1 86.75 386 MET A N 1
ATOM 3024 C CA . MET A 1 386 ? -6.59 36.656 1.808 1 86.75 386 MET A CA 1
ATOM 3025 C C . MET A 1 386 ? -7.383 37.094 0.584 1 86.75 386 MET A C 1
ATOM 3027 O O . MET A 1 386 ? -7.285 38.25 0.159 1 86.75 386 MET A O 1
ATOM 3031 N N . GLY A 1 387 ? -8.055 36.125 -0.086 1 86.06 387 GLY A N 1
ATOM 3032 C CA . GLY A 1 387 ? -8.883 36.469 -1.23 1 86.06 387 GLY A CA 1
ATOM 3033 C C . GLY A 1 387 ? -8.938 35.375 -2.279 1 86.06 387 GLY A C 1
ATOM 3034 O O . GLY A 1 387 ? -8.758 34.188 -1.967 1 86.06 387 GLY A O 1
ATOM 3035 N N . TYR A 1 388 ? -9.266 35.719 -3.488 1 83.38 388 TYR A N 1
ATOM 3036 C CA . TYR A 1 388 ? -9.477 34.781 -4.582 1 83.38 388 TYR A CA 1
ATOM 3037 C C . TYR A 1 388 ? -8.156 34.281 -5.141 1 83.38 388 TYR A C 1
ATOM 3039 O O . TYR A 1 388 ? -8.039 33.125 -5.547 1 83.38 388 TYR A O 1
ATOM 3047 N N . THR A 1 389 ? -7.207 35.031 -5.094 1 81.88 389 THR A N 1
ATOM 3048 C CA . THR A 1 389 ? -5.922 34.719 -5.707 1 81.88 389 THR A CA 1
ATOM 3049 C C . THR A 1 389 ? -5.254 33.531 -4.988 1 81.88 389 THR A C 1
ATOM 3051 O O . THR A 1 389 ? -4.793 32.594 -5.629 1 81.88 389 THR A O 1
ATOM 3054 N N . PRO A 1 390 ? -5.297 33.594 -3.703 1 82.44 390 PRO A N 1
ATOM 3055 C CA . PRO A 1 390 ? -4.676 32.469 -3.014 1 82.44 390 PRO A CA 1
ATOM 3056 C C . PRO A 1 390 ? -5.363 31.141 -3.326 1 82.44 390 PRO A C 1
ATOM 3058 O O . PRO A 1 390 ? -4.703 30.109 -3.4 1 82.44 390 PRO A O 1
ATOM 3061 N N . HIS A 1 391 ? -6.582 31.219 -3.506 1 82.62 391 HIS A N 1
ATOM 3062 C CA . HIS A 1 391 ? -7.305 30.016 -3.883 1 82.62 391 HIS A CA 1
ATOM 3063 C C . HIS A 1 391 ? -6.828 29.484 -5.23 1 82.62 391 HIS A C 1
ATOM 3065 O O . HIS A 1 391 ? -6.566 28.281 -5.379 1 82.62 391 HIS A O 1
ATOM 3071 N N . MET A 1 392 ? -6.664 30.297 -6.152 1 80.88 392 MET A N 1
ATOM 3072 C CA . MET A 1 392 ? -6.211 29.922 -7.488 1 80.88 392 MET A CA 1
ATOM 3073 C C . MET A 1 392 ? -4.801 29.344 -7.438 1 80.88 392 MET A C 1
ATOM 3075 O O . MET A 1 392 ? -4.492 28.391 -8.156 1 80.88 392 MET A O 1
ATOM 3079 N N . LEU A 1 393 ? -4.047 29.875 -6.617 1 78.25 393 LEU A N 1
ATOM 3080 C CA . LEU A 1 393 ? -2.68 29.391 -6.461 1 78.25 393 LEU A CA 1
ATOM 3081 C C . LEU A 1 393 ? -2.666 27.984 -5.902 1 78.25 393 LEU A C 1
ATOM 3083 O O . LEU A 1 393 ? -1.892 27.125 -6.359 1 78.25 393 LEU A O 1
ATOM 3087 N N . LYS A 1 394 ? -3.475 27.812 -5.008 1 80.62 394 LYS A N 1
ATOM 3088 C CA . LYS A 1 394 ? -3.576 26.469 -4.414 1 80.62 394 LYS A CA 1
ATOM 3089 C C . LYS A 1 394 ? -4 25.438 -5.449 1 80.62 394 LYS A C 1
ATOM 3091 O O . LYS A 1 394 ? -3.424 24.359 -5.52 1 80.62 394 LYS A O 1
ATOM 3096 N N . MET A 1 395 ? -4.918 25.781 -6.273 1 80.44 395 MET A N 1
ATOM 3097 C CA . MET A 1 395 ? -5.379 24.891 -7.324 1 80.44 395 MET A CA 1
ATOM 3098 C C . MET A 1 395 ? -4.289 24.656 -8.367 1 80.44 395 MET A C 1
ATOM 3100 O O . MET A 1 395 ? -4.117 23.547 -8.867 1 80.44 395 MET A O 1
ATOM 3104 N N . GLY A 1 396 ? -3.596 25.578 -8.648 1 77.94 396 GLY A N 1
ATOM 3105 C CA . GLY A 1 396 ? -2.498 25.484 -9.594 1 77.94 396 GLY A CA 1
ATOM 3106 C C . GLY A 1 396 ? -1.345 24.641 -9.086 1 77.94 396 GLY A C 1
ATOM 3107 O O . GLY A 1 396 ? -0.708 23.922 -9.867 1 77.94 396 GLY A O 1
ATOM 3108 N N . PHE A 1 397 ? -1.188 24.719 -7.871 1 79.31 397 PHE A N 1
ATOM 3109 C CA . PHE A 1 397 ? -0.101 23.953 -7.262 1 79.31 397 PHE A CA 1
ATOM 3110 C C . PHE A 1 397 ? -0.291 22.453 -7.484 1 79.31 397 PHE A C 1
ATOM 3112 O O . PHE A 1 397 ? 0.658 21.75 -7.828 1 79.31 397 PHE A O 1
ATOM 3119 N N . LYS A 1 398 ? -1.417 21.984 -7.312 1 79.44 398 LYS A N 1
ATOM 3120 C CA . LYS A 1 398 ? -1.687 20.562 -7.547 1 79.44 398 LYS A CA 1
ATOM 3121 C C . LYS A 1 398 ? -1.345 20.172 -8.984 1 79.44 398 LYS A C 1
ATOM 3123 O O . LYS A 1 398 ? -0.646 19.188 -9.211 1 79.44 398 LYS A O 1
ATOM 3128 N N . SER A 1 399 ? -1.847 20.922 -9.906 1 79.44 399 SER A N 1
ATOM 3129 C CA . SER A 1 399 ? -1.611 20.625 -11.312 1 79.44 399 SER A CA 1
ATOM 3130 C C . SER A 1 399 ? -0.121 20.625 -11.641 1 79.44 399 SER A C 1
ATOM 3132 O O . SER A 1 399 ? 0.367 19.734 -12.344 1 79.44 399 SER A O 1
ATOM 3134 N N . MET A 1 400 ? 0.562 21.578 -11.102 1 77.25 400 MET A N 1
ATOM 3135 C CA . MET A 1 400 ? 2.002 21.672 -11.328 1 77.25 400 MET A CA 1
ATOM 3136 C C . MET A 1 400 ? 2.734 20.484 -10.719 1 77.25 400 MET A C 1
ATOM 3138 O O . MET A 1 400 ? 3.604 19.891 -11.352 1 77.25 400 MET A O 1
ATOM 3142 N N . TYR A 1 401 ? 2.377 20.203 -9.609 1 78.62 401 TYR A N 1
ATOM 3143 C CA . TYR A 1 401 ? 3.002 19.094 -8.898 1 78.62 401 TYR A CA 1
ATOM 3144 C C . TYR A 1 401 ? 2.789 17.781 -9.648 1 78.62 401 TYR A C 1
ATOM 3146 O O . TYR A 1 401 ? 3.729 17 -9.82 1 78.62 401 TYR A O 1
ATOM 3154 N N . TYR A 1 402 ? 1.61 17.516 -10.172 1 78.56 402 TYR A N 1
ATOM 3155 C CA . TYR A 1 402 ? 1.263 16.297 -10.891 1 78.56 402 TYR A CA 1
ATOM 3156 C C . TYR A 1 402 ? 1.982 16.234 -12.234 1 78.56 402 TYR A C 1
ATOM 3158 O O . TYR A 1 402 ? 2.391 15.164 -12.672 1 78.56 402 TYR A O 1
ATOM 3166 N N . THR A 1 403 ? 2.158 17.359 -12.789 1 75.38 403 THR A N 1
ATOM 3167 C CA . THR A 1 403 ? 2.803 17.422 -14.094 1 75.38 403 THR A CA 1
ATOM 3168 C C . THR A 1 403 ? 4.312 17.234 -13.969 1 75.38 403 THR A C 1
ATOM 3170 O O . THR A 1 403 ? 4.926 16.547 -14.781 1 75.38 403 THR A O 1
ATOM 3173 N N . THR A 1 404 ? 4.848 17.734 -12.867 1 79 404 THR A N 1
ATOM 3174 C CA . THR A 1 404 ? 6.301 17.734 -12.734 1 79 404 THR A CA 1
ATOM 3175 C C . THR A 1 404 ? 6.77 16.531 -11.922 1 79 404 THR A C 1
ATOM 3177 O O . THR A 1 404 ? 7.969 16.266 -11.836 1 79 404 THR A O 1
ATOM 3180 N N . GLY A 1 405 ? 5.867 15.883 -11.352 1 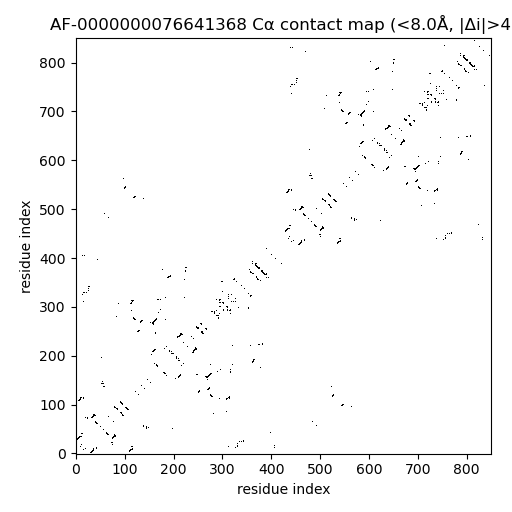77.25 405 GLY A N 1
ATOM 3181 C CA . GLY A 1 405 ? 6.242 14.742 -10.531 1 77.25 405 GLY A CA 1
ATOM 3182 C C . GLY A 1 405 ? 6.938 15.141 -9.242 1 77.25 405 GLY A C 1
ATOM 3183 O O . GLY A 1 405 ? 7.902 14.492 -8.828 1 77.25 405 GLY A O 1
ATOM 3184 N N . GLY A 1 406 ? 6.562 16.266 -8.742 1 73.38 406 GLY A N 1
ATOM 3185 C CA . GLY A 1 406 ? 7.09 16.688 -7.453 1 73.38 406 GLY A CA 1
ATOM 3186 C C . GLY A 1 406 ? 8.281 17.625 -7.57 1 73.38 406 GLY A C 1
ATOM 3187 O O . GLY A 1 406 ? 8.781 18.141 -6.566 1 73.38 406 GLY A O 1
ATOM 3188 N N . LYS A 1 407 ? 8.883 17.812 -8.734 1 71.12 407 LYS A N 1
ATOM 3189 C CA . LYS A 1 407 ? 10.008 18.719 -8.922 1 71.12 407 LYS A CA 1
ATOM 3190 C C . LYS A 1 407 ? 9.523 20.141 -9.203 1 71.12 407 LYS A C 1
ATOM 3192 O O . LYS A 1 407 ? 9.562 20.594 -10.344 1 71.12 407 LYS A O 1
ATOM 3197 N N . ILE A 1 408 ? 9.008 20.734 -8.148 1 62.16 408 ILE A N 1
ATOM 3198 C CA . ILE A 1 408 ? 8.523 22.094 -8.312 1 62.16 408 ILE A CA 1
ATOM 3199 C C . ILE A 1 408 ? 9.688 23.078 -8.18 1 62.16 408 ILE A C 1
ATOM 3201 O O . ILE A 1 408 ? 10.492 22.969 -7.254 1 62.16 408 ILE A O 1
ATOM 3205 N N . PRO A 1 409 ? 10.031 23.766 -9.359 1 52.22 409 PRO A N 1
ATOM 3206 C CA . PRO A 1 409 ? 11.133 24.719 -9.258 1 52.22 409 PRO A CA 1
ATOM 3207 C C . PRO A 1 409 ? 11.023 25.625 -8.031 1 52.22 409 PRO A C 1
ATOM 3209 O O . PRO A 1 409 ? 9.922 25.891 -7.555 1 52.22 409 PRO A O 1
ATOM 3212 N N . THR A 1 410 ? 12.117 25.688 -7.277 1 45.75 410 THR A N 1
ATOM 3213 C CA . THR A 1 410 ? 12.203 26.562 -6.117 1 45.75 410 THR A CA 1
ATOM 3214 C C . THR A 1 410 ? 11.422 27.859 -6.363 1 45.75 410 THR A C 1
ATOM 3216 O O . THR A 1 410 ? 11.016 28.531 -5.418 1 45.75 410 THR A O 1
ATOM 3219 N N . TRP A 1 411 ? 11.477 28.344 -7.516 1 39.88 411 TRP A N 1
ATOM 3220 C CA . TRP A 1 411 ? 10.969 29.672 -7.863 1 39.88 411 TRP A CA 1
ATOM 3221 C C . TRP A 1 411 ? 9.453 29.734 -7.715 1 39.88 411 TRP A C 1
ATOM 3223 O O . TRP A 1 411 ? 8.852 30.797 -7.875 1 39.88 411 TRP A O 1
ATOM 3233 N N . GLY A 1 412 ? 8.805 28.688 -7.676 1 44.19 412 GLY A N 1
ATOM 3234 C CA . GLY A 1 412 ? 7.355 28.781 -7.711 1 44.19 412 GLY A CA 1
ATOM 3235 C C . GLY A 1 412 ? 6.773 29.5 -6.516 1 44.19 412 GLY A C 1
ATOM 3236 O O . GLY A 1 412 ? 5.582 29.828 -6.496 1 44.19 412 GLY A O 1
ATOM 3237 N N . LEU A 1 413 ? 7.523 29.578 -5.539 1 46.94 413 LEU A N 1
ATOM 3238 C CA . LEU A 1 413 ? 7.203 30.438 -4.414 1 46.94 413 LEU A CA 1
ATOM 3239 C C . LEU A 1 413 ? 7.207 31.906 -4.84 1 46.94 413 LEU A C 1
ATOM 3241 O O . LEU A 1 413 ? 6.277 32.656 -4.527 1 46.94 413 LEU A O 1
ATOM 3245 N N . PRO A 1 414 ? 8.312 32.312 -5.426 1 42.12 414 PRO A N 1
ATOM 3246 C CA . PRO A 1 414 ? 8.234 33.688 -5.91 1 42.12 414 PRO A CA 1
ATOM 3247 C C . PRO A 1 414 ? 7.129 33.875 -6.949 1 42.12 414 PRO A C 1
ATOM 3249 O O . PRO A 1 414 ? 6.469 34.906 -6.965 1 42.12 414 PRO A O 1
ATOM 3252 N N . LEU A 1 415 ? 7.09 32.969 -7.777 1 45.19 415 LEU A N 1
ATOM 3253 C CA . LEU A 1 415 ? 6.012 33.156 -8.742 1 45.19 415 LEU A CA 1
ATOM 3254 C C . LEU A 1 415 ? 4.648 33.094 -8.062 1 45.19 415 LEU A C 1
ATOM 3256 O O . LEU A 1 415 ? 3.738 33.844 -8.414 1 45.19 415 LEU A O 1
ATOM 3260 N N . SER A 1 416 ? 4.617 32.25 -7.141 1 45.62 416 SER A N 1
ATOM 3261 C CA . SER A 1 416 ? 3.408 32.281 -6.32 1 45.62 416 SER A CA 1
ATOM 3262 C C . SER A 1 416 ? 3.299 33.562 -5.535 1 45.62 416 SER A C 1
ATOM 3264 O O . SER A 1 416 ? 2.213 34.156 -5.422 1 45.62 416 SER A O 1
ATOM 3266 N N . GLU A 1 417 ? 4.441 33.938 -5.074 1 45.28 417 GLU A N 1
ATOM 3267 C CA . GLU A 1 417 ? 4.5 35.25 -4.465 1 45.28 417 GLU A CA 1
ATOM 3268 C C . GLU A 1 417 ? 4.203 36.344 -5.488 1 45.28 417 GLU A C 1
ATOM 3270 O O . GLU A 1 417 ? 3.484 37.312 -5.191 1 45.28 417 GLU A O 1
ATOM 3275 N N . PHE A 1 418 ? 4.965 36.219 -6.504 1 42.34 418 PHE A N 1
ATOM 3276 C CA . PHE A 1 418 ? 4.75 37.219 -7.57 1 42.34 418 PHE A CA 1
ATOM 3277 C C . PHE A 1 418 ? 3.291 37.188 -8.016 1 42.34 418 PHE A C 1
ATOM 3279 O O . PHE A 1 418 ? 2.689 38.25 -8.195 1 42.34 418 PHE A O 1
ATOM 3286 N N . ILE A 1 419 ? 2.816 36.062 -8.133 1 43.88 419 ILE A N 1
ATOM 3287 C CA . ILE A 1 419 ? 1.429 35.969 -8.578 1 43.88 419 ILE A CA 1
ATOM 3288 C C . ILE A 1 419 ? 0.501 36.406 -7.441 1 43.88 419 ILE A C 1
ATOM 3290 O O . ILE A 1 419 ? -0.458 37.156 -7.66 1 43.88 419 ILE A O 1
ATOM 3294 N N . ALA A 1 420 ? 0.713 36.125 -6.211 1 45.62 420 ALA A N 1
ATOM 3295 C CA . ALA A 1 420 ? -0.078 36.531 -5.055 1 45.62 420 ALA A CA 1
ATOM 3296 C C . ALA A 1 420 ? 0.031 38.031 -4.816 1 45.62 420 ALA A C 1
ATOM 3298 O O . ALA A 1 420 ? -0.948 38.688 -4.434 1 45.62 420 ALA A O 1
ATOM 3299 N N . ASP A 1 421 ? 1.236 38.625 -4.91 1 42.28 421 ASP A N 1
ATOM 3300 C CA . ASP A 1 421 ? 1.433 40.062 -4.742 1 42.28 421 ASP A CA 1
ATOM 3301 C C . ASP A 1 421 ? 0.616 40.844 -5.762 1 42.28 421 ASP A C 1
ATOM 3303 O O . ASP A 1 421 ? 0.108 41.938 -5.457 1 42.28 421 ASP A O 1
ATOM 3307 N N . ARG A 1 422 ? 0.713 40.469 -6.965 1 40.41 422 ARG A N 1
ATOM 3308 C CA . ARG A 1 422 ? 0.091 41.281 -8.008 1 40.41 422 ARG A CA 1
ATOM 3309 C C . ARG A 1 422 ? -1.422 41.062 -8.023 1 40.41 422 ARG A C 1
ATOM 3311 O O . ARG A 1 422 ? -2.137 41.781 -8.727 1 40.41 422 ARG A O 1
ATOM 3318 N N . THR A 1 423 ? -1.841 40.031 -7.426 1 32.34 423 THR A N 1
ATOM 3319 C CA . THR A 1 423 ? -3.295 39.938 -7.438 1 32.34 423 THR A CA 1
ATOM 3320 C C . THR A 1 423 ? -3.896 40.562 -6.191 1 32.34 423 THR A C 1
ATOM 3322 O O . THR A 1 423 ? -4.051 39.906 -5.16 1 32.34 423 THR A O 1
ATOM 3325 N N . VAL A 1 424 ? -3.191 41.406 -5.434 1 33.03 424 VAL A N 1
ATOM 3326 C CA . VAL A 1 424 ? -3.85 42.281 -4.473 1 33.03 424 VAL A CA 1
ATOM 3327 C C . VAL A 1 424 ? -5.031 43 -5.137 1 33.03 424 VAL A C 1
ATOM 3329 O O . VAL A 1 424 ? -4.855 43.75 -6.094 1 33.03 424 VAL A O 1
ATOM 3332 N N . ILE A 1 425 ? -6.238 42.406 -5.105 1 27.67 425 ILE A N 1
ATOM 3333 C CA . ILE A 1 425 ? -7.355 43.344 -5.23 1 27.67 425 ILE A CA 1
ATOM 3334 C C . ILE A 1 425 ? -7.504 44.125 -3.941 1 27.67 425 ILE A C 1
ATOM 3336 O O . ILE A 1 425 ? -7.445 43.562 -2.842 1 27.67 425 ILE A O 1
ATOM 3340 N N . MET B 1 1 ? -37.938 2.678 3.789 1 36.75 1 MET B N 1
ATOM 3341 C CA . MET B 1 1 ? -37.219 2.051 2.689 1 36.75 1 MET B CA 1
ATOM 3342 C C . MET B 1 1 ? -36.312 0.949 3.201 1 36.75 1 MET B C 1
ATOM 3344 O O . MET B 1 1 ? -35.656 1.102 4.246 1 36.75 1 MET B O 1
ATOM 3348 N N . ALA B 1 2 ? -36.562 -0.203 2.783 1 47.59 2 ALA B N 1
ATOM 3349 C CA . ALA B 1 2 ? -35.875 -1.383 3.277 1 47.59 2 ALA B CA 1
ATOM 3350 C C . ALA B 1 2 ? -34.344 -1.168 3.258 1 47.59 2 ALA B C 1
ATOM 3352 O O . ALA B 1 2 ? -33.812 -0.574 2.318 1 47.59 2 ALA B O 1
ATOM 3353 N N . ALA B 1 3 ? -33.688 -1.386 4.398 1 72.12 3 ALA B N 1
ATOM 3354 C CA . ALA B 1 3 ? -32.25 -1.163 4.547 1 72.12 3 ALA B CA 1
ATOM 3355 C C . ALA B 1 3 ? -31.453 -1.813 3.404 1 72.12 3 ALA B C 1
ATOM 3357 O O . ALA B 1 3 ? -31.781 -2.928 2.984 1 72.12 3 ALA B O 1
ATOM 3358 N N . GLN B 1 4 ? -30.719 -1.077 2.584 1 87.94 4 GLN B N 1
ATOM 3359 C CA . GLN B 1 4 ? -29.859 -1.52 1.498 1 87.94 4 GLN B CA 1
ATOM 3360 C C . GLN B 1 4 ? -28.828 -2.537 1.992 1 87.94 4 GLN B C 1
ATOM 3362 O O . GLN B 1 4 ? -28.047 -2.244 2.889 1 87.94 4 GLN B O 1
ATOM 3367 N N . PRO B 1 5 ? -29.031 -3.854 1.499 1 95.31 5 PRO B N 1
ATOM 3368 C CA . PRO B 1 5 ? -28.031 -4.82 1.926 1 95.31 5 PRO B CA 1
ATOM 3369 C C . PRO B 1 5 ? -26.594 -4.352 1.636 1 95.31 5 PRO B C 1
ATOM 3371 O O . PRO B 1 5 ? -26.359 -3.678 0.629 1 95.31 5 PRO B O 1
ATOM 3374 N N . HIS B 1 6 ? -25.75 -4.695 2.529 1 97.88 6 HIS B N 1
ATOM 3375 C CA . HIS B 1 6 ? -24.344 -4.332 2.387 1 97.88 6 HIS B CA 1
ATOM 3376 C C . HIS B 1 6 ? -23.469 -5.559 2.129 1 97.88 6 HIS B C 1
ATOM 3378 O O . HIS B 1 6 ? -23.406 -6.461 2.967 1 97.88 6 HIS B O 1
ATOM 3384 N N . ILE B 1 7 ? -22.844 -5.594 0.953 1 98.38 7 ILE B N 1
ATOM 3385 C CA . ILE B 1 7 ? -21.906 -6.656 0.604 1 98.38 7 ILE B CA 1
ATOM 3386 C C . ILE B 1 7 ? -20.484 -6.156 0.793 1 98.38 7 ILE B C 1
ATOM 3388 O O . ILE B 1 7 ? -20.078 -5.156 0.193 1 98.38 7 ILE B O 1
ATOM 3392 N N . LEU B 1 8 ? -19.75 -6.824 1.64 1 98.88 8 LEU B N 1
ATOM 3393 C CA . LEU B 1 8 ? -18.344 -6.508 1.892 1 98.88 8 LEU B CA 1
ATOM 3394 C C . LEU B 1 8 ? -17.438 -7.508 1.195 1 98.88 8 LEU B C 1
ATOM 3396 O O . LEU B 1 8 ? -17.562 -8.719 1.394 1 98.88 8 LEU B O 1
ATOM 3400 N N . VAL B 1 9 ? -16.578 -7.016 0.324 1 98.88 9 VAL B N 1
ATOM 3401 C CA . VAL B 1 9 ? -15.602 -7.84 -0.385 1 98.88 9 VAL B CA 1
ATOM 3402 C C . VAL B 1 9 ? -14.203 -7.59 0.179 1 98.88 9 VAL B C 1
ATOM 3404 O O . VAL B 1 9 ? -13.672 -6.484 0.068 1 98.88 9 VAL B O 1
ATOM 3407 N N . LEU B 1 10 ? -13.602 -8.594 0.806 1 98.88 10 LEU B N 1
ATOM 3408 C CA . LEU B 1 10 ? -12.234 -8.508 1.303 1 98.88 10 LEU B CA 1
ATOM 3409 C C . LEU B 1 10 ? -11.242 -8.977 0.246 1 98.88 10 LEU B C 1
ATOM 3411 O O . LEU B 1 10 ? -11.219 -10.156 -0.11 1 98.88 10 LEU B O 1
ATOM 3415 N N . GLY B 1 11 ? -10.406 -8.062 -0.189 1 98.31 11 GLY B N 1
ATOM 3416 C CA . GLY B 1 11 ? -9.539 -8.305 -1.329 1 98.31 11 GLY B CA 1
ATOM 3417 C C . GLY B 1 11 ? -10.078 -7.734 -2.625 1 98.31 11 GLY B C 1
ATOM 3418 O O . GLY B 1 11 ? -11.258 -7.895 -2.936 1 98.31 11 GLY B O 1
ATOM 3419 N N . CYS B 1 12 ? -9.227 -7.035 -3.352 1 97.56 12 CYS B N 1
ATOM 3420 C CA . CYS B 1 12 ? -9.664 -6.387 -4.582 1 97.56 12 CYS B CA 1
ATOM 3421 C C . CYS B 1 12 ? -8.656 -6.609 -5.703 1 97.56 12 CYS B C 1
ATOM 3423 O O . CYS B 1 12 ? -8.484 -5.754 -6.57 1 97.56 12 CYS B O 1
ATOM 3425 N N . ASN B 1 13 ? -7.961 -7.703 -5.637 1 95.44 13 ASN B N 1
ATOM 3426 C CA . ASN B 1 13 ? -7.121 -8.102 -6.766 1 95.44 13 ASN B CA 1
ATOM 3427 C C . ASN B 1 13 ? -7.922 -8.867 -7.816 1 95.44 13 ASN B C 1
ATOM 3429 O O . ASN B 1 13 ? -9.055 -8.484 -8.141 1 95.44 13 ASN B O 1
ATOM 3433 N N . PHE B 1 14 ? -7.457 -9.969 -8.383 1 93.25 14 PHE B N 1
ATOM 3434 C CA . PHE B 1 14 ? -8.07 -10.586 -9.555 1 93.25 14 PHE B CA 1
ATOM 3435 C C . PHE B 1 14 ? -9.477 -11.078 -9.234 1 93.25 14 PHE B C 1
ATOM 3437 O O . PHE B 1 14 ? -10.461 -10.578 -9.789 1 93.25 14 PHE B O 1
ATOM 3444 N N . ALA B 1 15 ? -9.586 -11.961 -8.281 1 96.31 15 ALA B N 1
ATOM 3445 C CA . ALA B 1 15 ? -10.883 -12.547 -7.965 1 96.31 15 ALA B CA 1
ATOM 3446 C C . ALA B 1 15 ? -11.797 -11.523 -7.297 1 96.31 15 ALA B C 1
ATOM 3448 O O . ALA B 1 15 ? -12.984 -11.43 -7.625 1 96.31 15 ALA B O 1
ATOM 3449 N N . GLY B 1 16 ? -11.289 -10.719 -6.395 1 97.69 16 GLY B N 1
ATOM 3450 C CA . GLY B 1 16 ? -12.078 -9.75 -5.652 1 97.69 16 GLY B CA 1
ATOM 3451 C C . GLY B 1 16 ? -12.633 -8.633 -6.52 1 97.69 16 GLY B C 1
ATOM 3452 O O . GLY B 1 16 ? -13.82 -8.305 -6.434 1 97.69 16 GLY B O 1
ATOM 3453 N N . LEU B 1 17 ? -11.789 -8.07 -7.332 1 97.06 17 LEU B N 1
ATOM 3454 C CA . LEU B 1 17 ? -12.227 -7.008 -8.227 1 97.06 17 LEU B CA 1
ATOM 3455 C C . LEU B 1 17 ? -13.312 -7.504 -9.18 1 97.06 17 LEU B C 1
ATOM 3457 O O . LEU B 1 17 ? -14.336 -6.852 -9.352 1 97.06 17 LEU B O 1
ATOM 3461 N N . THR B 1 18 ? -13.086 -8.664 -9.766 1 95.19 18 THR B N 1
ATOM 3462 C CA . THR B 1 18 ? -14.062 -9.273 -10.656 1 95.19 18 THR B CA 1
ATOM 3463 C C . THR B 1 18 ? -15.391 -9.508 -9.938 1 95.19 18 THR B C 1
ATOM 3465 O O . THR B 1 18 ? -16.453 -9.188 -10.461 1 95.19 18 THR B O 1
ATOM 3468 N N . THR B 1 19 ? -15.305 -10 -8.758 1 97.38 19 THR B N 1
ATOM 3469 C CA . THR B 1 19 ? -16.5 -10.266 -7.961 1 97.38 19 THR B CA 1
ATOM 3470 C C . THR B 1 19 ? -17.281 -8.984 -7.711 1 97.38 19 THR B C 1
ATOM 3472 O O . THR B 1 19 ? -18.5 -8.938 -7.926 1 97.38 19 THR B O 1
ATOM 3475 N N . ALA B 1 20 ? -16.609 -7.941 -7.258 1 97.75 20 ALA B N 1
ATOM 3476 C CA . ALA B 1 20 ? -17.266 -6.676 -6.945 1 97.75 20 ALA B CA 1
ATOM 3477 C C . ALA B 1 20 ? -18 -6.133 -8.164 1 97.75 20 ALA B C 1
ATOM 3479 O O . ALA B 1 20 ? -19.156 -5.691 -8.055 1 97.75 20 ALA B O 1
ATOM 3480 N N . ARG B 1 21 ? -17.391 -6.246 -9.273 1 95.94 21 ARG B N 1
ATOM 3481 C CA . ARG B 1 21 ? -17.969 -5.664 -10.484 1 95.94 21 ARG B CA 1
ATOM 3482 C C . ARG B 1 21 ? -19.141 -6.508 -10.984 1 95.94 21 ARG B C 1
ATOM 3484 O O . ARG B 1 21 ? -20.156 -5.965 -11.422 1 95.94 21 ARG B O 1
ATOM 3491 N N . TYR B 1 22 ? -19.016 -7.809 -10.922 1 94.69 22 TYR B N 1
ATOM 3492 C CA . TYR B 1 22 ? -20.125 -8.68 -11.312 1 94.69 22 TYR B CA 1
ATOM 3493 C C . TYR B 1 22 ? -21.281 -8.555 -10.328 1 94.69 22 TYR B C 1
ATOM 3495 O O . TYR B 1 22 ? -22.453 -8.625 -10.727 1 94.69 22 TYR B O 1
ATOM 3503 N N . LEU B 1 23 ? -20.953 -8.43 -9.055 1 96.75 23 LEU B N 1
ATOM 3504 C CA . LEU B 1 23 ? -22.016 -8.211 -8.07 1 96.75 23 LEU B CA 1
ATOM 3505 C C . LEU B 1 23 ? -22.828 -6.973 -8.422 1 96.75 23 LEU B C 1
ATOM 3507 O O . LEU B 1 23 ? -24.062 -6.996 -8.344 1 96.75 23 LEU B O 1
ATOM 3511 N N . ARG B 1 24 ? -22.109 -5.887 -8.758 1 95.94 24 ARG B N 1
ATOM 3512 C CA . ARG B 1 24 ? -22.828 -4.68 -9.141 1 95.94 24 ARG B CA 1
ATOM 3513 C C . ARG B 1 24 ? -23.719 -4.938 -10.352 1 95.94 24 ARG B C 1
ATOM 3515 O O . ARG B 1 24 ? -24.875 -4.484 -10.398 1 95.94 24 ARG B O 1
ATOM 3522 N N . GLU B 1 25 ? -23.219 -5.672 -11.305 1 92.62 25 GLU B N 1
ATOM 3523 C CA . GLU B 1 25 ? -23.953 -5.984 -12.523 1 92.62 25 GLU B CA 1
ATOM 3524 C C . GLU B 1 25 ? -25.219 -6.773 -12.211 1 92.62 25 GLU B C 1
ATOM 3526 O O . GLU B 1 25 ? -26.297 -6.441 -12.703 1 92.62 25 GLU B O 1
ATOM 3531 N N . PHE B 1 26 ? -25.141 -7.73 -11.344 1 93.12 26 PHE B N 1
ATOM 3532 C CA . PHE B 1 26 ? -26.25 -8.648 -11.117 1 93.12 26 PHE B CA 1
ATOM 3533 C C . PHE B 1 26 ? -27.156 -8.141 -9.992 1 93.12 26 PHE B C 1
ATOM 3535 O O . PHE B 1 26 ? -28.375 -8.281 -10.062 1 93.12 26 PHE B O 1
ATOM 3542 N N . ALA B 1 27 ? -26.562 -7.543 -8.984 1 92.25 27 ALA B N 1
ATOM 3543 C CA . ALA B 1 27 ? -27.344 -7.117 -7.816 1 92.25 27 ALA B CA 1
ATOM 3544 C C . ALA B 1 27 ? -27.969 -5.742 -8.047 1 92.25 27 ALA B C 1
ATOM 3546 O O . ALA B 1 27 ? -28.953 -5.395 -7.41 1 92.25 27 ALA B O 1
ATOM 3547 N N . GLY B 1 28 ? -27.328 -4.902 -8.906 1 91.25 28 GLY B N 1
ATOM 3548 C CA . GLY B 1 28 ? -27.859 -3.59 -9.219 1 91.25 28 GLY B CA 1
ATOM 3549 C C . GLY B 1 28 ? -27.484 -2.531 -8.203 1 91.25 28 GLY B C 1
ATOM 3550 O O . GLY B 1 28 ? -26.594 -2.744 -7.383 1 91.25 28 GLY B O 1
ATOM 3551 N N . GLU B 1 29 ? -28.172 -1.422 -8.266 1 91.38 29 GLU B N 1
ATOM 3552 C CA . GLU B 1 29 ? -27.812 -0.24 -7.488 1 91.38 29 GLU B CA 1
ATOM 3553 C C . GLU B 1 29 ? -28.453 -0.272 -6.105 1 91.38 29 GLU B C 1
ATOM 3555 O O . GLU B 1 29 ? -28.125 0.54 -5.242 1 91.38 29 GLU B O 1
ATOM 3560 N N . GLY B 1 30 ? -29.281 -1.194 -5.902 1 91.19 30 GLY B N 1
ATOM 3561 C CA . GLY B 1 30 ? -29.984 -1.271 -4.633 1 91.19 30 GLY B CA 1
ATOM 3562 C C . GLY B 1 30 ? -29.172 -1.937 -3.539 1 91.19 30 GLY B C 1
ATOM 3563 O O . GLY B 1 30 ? -29.672 -2.172 -2.438 1 91.19 30 GLY B O 1
ATOM 3564 N N . VAL B 1 31 ? -27.969 -2.268 -3.809 1 95.19 31 VAL B N 1
ATOM 3565 C CA . VAL B 1 31 ? -27.078 -2.908 -2.846 1 95.19 31 VAL B CA 1
ATOM 3566 C C . VAL B 1 31 ? -25.828 -2.059 -2.664 1 95.19 31 VAL B C 1
ATOM 3568 O O . VAL B 1 31 ? -25.297 -1.49 -3.627 1 95.19 31 VAL B O 1
ATOM 3571 N N . LYS B 1 32 ? -25.391 -1.941 -1.388 1 96.62 32 LYS B N 1
ATOM 3572 C CA . LYS B 1 32 ? -24.109 -1.303 -1.089 1 96.62 32 LYS B CA 1
ATOM 3573 C C . LYS B 1 32 ? -22.969 -2.303 -1.184 1 96.62 32 LYS B C 1
ATOM 3575 O O . LYS B 1 32 ? -23.047 -3.404 -0.639 1 96.62 32 LYS B O 1
ATOM 3580 N N . ILE B 1 33 ? -21.953 -1.945 -1.938 1 98.06 33 ILE B N 1
ATOM 3581 C CA . ILE B 1 33 ? -20.781 -2.807 -2.068 1 98.06 33 ILE B CA 1
ATOM 3582 C C . ILE B 1 33 ? -19.531 -2.055 -1.613 1 98.06 33 ILE B C 1
ATOM 3584 O O . ILE B 1 33 ? -19.312 -0.903 -2.002 1 98.06 33 ILE B O 1
ATOM 3588 N N . THR B 1 34 ? -18.719 -2.625 -0.756 1 98.56 34 THR B N 1
ATOM 3589 C CA . THR B 1 34 ? -17.453 -2.088 -0.298 1 98.56 34 THR B CA 1
ATOM 3590 C C . THR B 1 34 ? -16.328 -3.113 -0.484 1 98.56 34 THR B C 1
ATOM 3592 O O . THR B 1 34 ? -16.5 -4.285 -0.138 1 98.56 34 THR B O 1
ATOM 3595 N N . CYS B 1 35 ? -15.266 -2.668 -1.061 1 98.56 35 CYS B N 1
ATOM 3596 C CA . CYS B 1 35 ? -14.055 -3.48 -1.166 1 98.56 35 CYS B CA 1
ATOM 3597 C C . CYS B 1 35 ? -12.969 -2.969 -0.226 1 98.56 35 CYS B C 1
ATOM 3599 O O . CYS B 1 35 ? -12.781 -1.759 -0.086 1 98.56 35 CYS B O 1
ATOM 3601 N N . ILE B 1 36 ? -12.25 -3.871 0.423 1 98.69 36 ILE B N 1
ATOM 3602 C CA . ILE B 1 36 ? -11.086 -3.516 1.228 1 98.69 36 ILE B CA 1
ATOM 3603 C C . ILE B 1 36 ? -9.852 -4.246 0.702 1 98.69 36 ILE B C 1
ATOM 3605 O O . ILE B 1 36 ? -9.883 -5.461 0.495 1 98.69 36 ILE B O 1
ATOM 3609 N N . ASP B 1 37 ? -8.875 -3.568 0.456 1 97.81 37 ASP B N 1
ATOM 3610 C CA . ASP B 1 37 ? -7.59 -4.129 0.06 1 97.81 37 ASP B CA 1
ATOM 3611 C C . ASP B 1 37 ? -6.434 -3.264 0.558 1 97.81 37 ASP B C 1
ATOM 3613 O O . ASP B 1 37 ? -6.602 -2.062 0.775 1 97.81 37 ASP B O 1
ATOM 3617 N N . ARG B 1 38 ? -5.27 -3.814 0.688 1 95.38 38 ARG B N 1
ATOM 3618 C CA . ARG B 1 38 ? -4.105 -3.082 1.173 1 95.38 38 ARG B CA 1
ATOM 3619 C C . ARG B 1 38 ? -3.551 -2.16 0.094 1 95.38 38 ARG B C 1
ATOM 3621 O O . ARG B 1 38 ? -2.842 -1.198 0.396 1 95.38 38 ARG B O 1
ATOM 3628 N N . LYS B 1 39 ? -3.889 -2.48 -1.156 1 94.69 39 LYS B N 1
ATOM 3629 C CA . LYS B 1 39 ? -3.373 -1.693 -2.273 1 94.69 39 LYS B CA 1
ATOM 3630 C C . LYS B 1 39 ? -4.512 -1.185 -3.156 1 94.69 39 LYS B C 1
ATOM 3632 O O . LYS B 1 39 ? -5.5 -1.886 -3.367 1 94.69 39 LYS B O 1
ATOM 3637 N N . PRO B 1 40 ? -4.367 -0.028 -3.752 1 95.19 40 PRO B N 1
ATOM 3638 C CA . PRO B 1 40 ? -5.41 0.54 -4.609 1 95.19 40 PRO B CA 1
ATOM 3639 C C . PRO B 1 40 ? -5.203 0.21 -6.086 1 95.19 40 PRO B C 1
ATOM 3641 O O . PRO B 1 40 ? -5.48 1.042 -6.953 1 95.19 40 PRO B O 1
ATOM 3644 N N . TYR B 1 41 ? -4.531 -0.938 -6.352 1 94.81 41 TYR B N 1
ATOM 3645 C CA . TYR B 1 41 ? -4.305 -1.393 -7.719 1 94.81 41 TYR B CA 1
ATOM 3646 C C . TYR B 1 41 ? -4.285 -2.914 -7.789 1 94.81 41 TYR B C 1
ATOM 3648 O O . TYR B 1 41 ? -4.113 -3.588 -6.773 1 94.81 41 TYR B O 1
ATOM 3656 N N . LEU B 1 42 ? -4.48 -3.412 -8.945 1 95.62 42 LEU B N 1
ATOM 3657 C CA . LEU B 1 42 ? -4.34 -4.836 -9.219 1 95.62 42 LEU B CA 1
ATOM 3658 C C . LEU B 1 42 ? -2.975 -5.141 -9.828 1 95.62 42 LEU B C 1
ATOM 3660 O O . LEU B 1 42 ? -2.521 -4.434 -10.734 1 95.62 42 LEU B O 1
ATOM 3664 N N . SER B 1 43 ? -2.303 -6.125 -9.297 1 94.56 43 SER B N 1
ATOM 3665 C CA . SER B 1 43 ? -1.062 -6.621 -9.883 1 94.56 43 SER B CA 1
ATOM 3666 C C . SER B 1 43 ? -1.343 -7.645 -10.977 1 94.56 43 SER B C 1
ATOM 3668 O O . SER B 1 43 ? -1.895 -8.711 -10.711 1 94.56 43 SER B O 1
ATOM 3670 N N . PHE B 1 44 ? -0.964 -7.305 -12.141 1 93.75 44 PHE B N 1
ATOM 3671 C CA . PHE B 1 44 ? -1.155 -8.227 -13.258 1 93.75 44 PHE B CA 1
ATOM 3672 C C . PHE B 1 44 ? 0.024 -9.188 -13.375 1 93.75 44 PHE B C 1
ATOM 3674 O O . PHE B 1 44 ? 0.92 -8.977 -14.195 1 93.75 44 PHE B O 1
ATOM 3681 N N . ILE B 1 45 ? -0.039 -10.281 -12.727 1 93.56 45 ILE B N 1
ATOM 3682 C CA . ILE B 1 45 ? 1.067 -11.188 -12.445 1 93.56 45 ILE B CA 1
ATOM 3683 C C . ILE B 1 45 ? 1.433 -11.969 -13.711 1 93.56 45 ILE B C 1
ATOM 3685 O O . ILE B 1 45 ? 2.613 -12.188 -13.992 1 93.56 45 ILE B O 1
ATOM 3689 N N . PRO B 1 46 ? 0.485 -12.344 -14.578 1 90.81 46 PRO B N 1
ATOM 3690 C CA . PRO B 1 46 ? 0.769 -13.258 -15.688 1 90.81 46 PRO B CA 1
ATOM 3691 C C . PRO B 1 46 ? 1.805 -12.703 -16.656 1 90.81 46 PRO B C 1
ATOM 3693 O O . PRO B 1 46 ? 2.492 -13.477 -17.344 1 90.81 46 PRO B O 1
ATOM 3696 N N . ASN B 1 47 ? 1.967 -11.422 -16.688 1 92.94 47 ASN B N 1
ATOM 3697 C CA . ASN B 1 47 ? 2.857 -10.836 -17.688 1 92.94 47 ASN B CA 1
ATOM 3698 C C . ASN B 1 47 ? 4.215 -10.484 -17.078 1 92.94 47 ASN B C 1
ATOM 3700 O O . ASN B 1 47 ? 5.098 -9.984 -17.781 1 92.94 47 ASN B O 1
ATOM 3704 N N . ILE B 1 48 ? 4.469 -10.789 -15.844 1 96.06 48 ILE B N 1
ATOM 3705 C CA . ILE B 1 48 ? 5.719 -10.422 -15.188 1 96.06 48 ILE B CA 1
ATOM 3706 C C . ILE B 1 48 ? 6.895 -11.07 -15.906 1 96.06 48 ILE B C 1
ATOM 3708 O O . ILE B 1 48 ? 7.879 -10.398 -16.234 1 96.06 48 ILE B O 1
ATOM 3712 N N . PRO B 1 49 ? 6.848 -12.391 -16.312 1 96.31 49 PRO B N 1
ATOM 3713 C CA . PRO B 1 49 ? 7.988 -12.984 -17 1 96.31 49 PRO B CA 1
ATOM 3714 C C . PRO B 1 49 ? 8.32 -12.266 -18.312 1 96.31 49 PRO B C 1
ATOM 3716 O O . PRO B 1 49 ? 9.492 -12 -18.594 1 96.31 49 PRO B O 1
ATOM 3719 N N . ILE B 1 50 ? 7.301 -11.922 -19.062 1 93.69 50 ILE B N 1
ATOM 3720 C CA . ILE B 1 50 ? 7.508 -11.266 -20.344 1 93.69 50 ILE B CA 1
ATOM 3721 C C . ILE B 1 50 ? 8.258 -9.953 -20.141 1 93.69 50 ILE B C 1
ATOM 3723 O O . ILE B 1 50 ? 9.203 -9.648 -20.875 1 93.69 50 ILE B O 1
ATOM 3727 N N . GLU B 1 51 ? 7.824 -9.188 -19.156 1 95.06 51 GLU B N 1
ATOM 3728 C CA . GLU B 1 51 ? 8.5 -7.93 -18.859 1 95.06 51 GLU B CA 1
ATOM 3729 C C . GLU B 1 51 ? 9.961 -8.172 -18.469 1 95.06 51 GLU B C 1
ATOM 3731 O O . GLU B 1 51 ? 10.852 -7.453 -18.922 1 95.06 51 GLU B O 1
ATOM 3736 N N . VAL B 1 52 ? 10.211 -9.164 -17.656 1 97.25 52 VAL B N 1
ATOM 3737 C CA . VAL B 1 52 ? 11.547 -9.477 -17.156 1 97.25 52 VAL B CA 1
ATOM 3738 C C . VAL B 1 52 ? 12.453 -9.875 -18.328 1 97.25 52 VAL B C 1
ATOM 3740 O O . VAL B 1 52 ? 13.562 -9.352 -18.469 1 97.25 52 VAL B O 1
ATOM 3743 N N . TRP B 1 53 ? 12 -10.773 -19.234 1 96.25 53 TRP B N 1
ATOM 3744 C CA . TRP B 1 53 ? 12.797 -11.234 -20.375 1 96.25 53 TRP B CA 1
ATOM 3745 C C . TRP B 1 53 ? 13.164 -10.078 -21.281 1 96.25 53 TRP B C 1
ATOM 3747 O O . TRP B 1 53 ? 14.242 -10.07 -21.891 1 96.25 53 TRP B O 1
ATOM 3757 N N . ASN B 1 54 ? 12.305 -9.109 -21.359 1 94.69 54 ASN B N 1
ATOM 3758 C CA . ASN B 1 54 ? 12.523 -7.965 -22.234 1 94.69 54 ASN B CA 1
ATOM 3759 C C . ASN B 1 54 ? 13.258 -6.844 -21.516 1 94.69 54 ASN B C 1
ATOM 3761 O O . ASN B 1 54 ? 13.359 -5.727 -22.031 1 94.69 54 ASN B O 1
ATOM 3765 N N . ASN B 1 55 ? 13.664 -7.066 -20.344 1 96.69 55 ASN B N 1
ATOM 3766 C CA . ASN B 1 55 ? 14.438 -6.133 -19.531 1 96.69 55 ASN B CA 1
ATOM 3767 C C . ASN B 1 55 ? 13.633 -4.883 -19.188 1 96.69 55 ASN B C 1
ATOM 3769 O O . ASN B 1 55 ? 14.164 -3.771 -19.203 1 96.69 55 ASN B O 1
ATOM 3773 N N . ASN B 1 56 ? 12.352 -5.102 -18.984 1 95.44 56 ASN B N 1
ATOM 3774 C CA . ASN B 1 56 ? 11.461 -4.047 -18.516 1 95.44 56 ASN B CA 1
ATOM 3775 C C . ASN B 1 56 ? 11.109 -4.234 -17.031 1 95.44 56 ASN B C 1
ATOM 3777 O O . ASN B 1 56 ? 10.891 -5.359 -16.594 1 95.44 56 ASN B O 1
ATOM 3781 N N . ASN B 1 57 ? 11.086 -3.125 -16.297 1 95 57 ASN B N 1
ATOM 3782 C CA . ASN B 1 57 ? 10.602 -3.172 -14.914 1 95 57 ASN B CA 1
ATOM 3783 C C . ASN B 1 57 ? 9.109 -3.492 -14.859 1 95 57 ASN B C 1
ATOM 3785 O O . ASN B 1 57 ? 8.281 -2.697 -15.305 1 95 57 ASN B O 1
ATOM 3789 N N . PRO B 1 58 ? 8.805 -4.664 -14.242 1 95.31 58 PRO B N 1
ATOM 3790 C CA . PRO B 1 58 ? 7.395 -5.047 -14.242 1 95.31 58 PRO B CA 1
ATOM 3791 C C . PRO B 1 58 ? 6.508 -4.062 -13.484 1 95.31 58 PRO B C 1
ATOM 3793 O O . PRO B 1 58 ? 5.324 -3.924 -13.797 1 95.31 58 PRO B O 1
ATOM 3796 N N . ALA B 1 59 ? 6.965 -3.359 -12.523 1 93 59 ALA B N 1
ATOM 379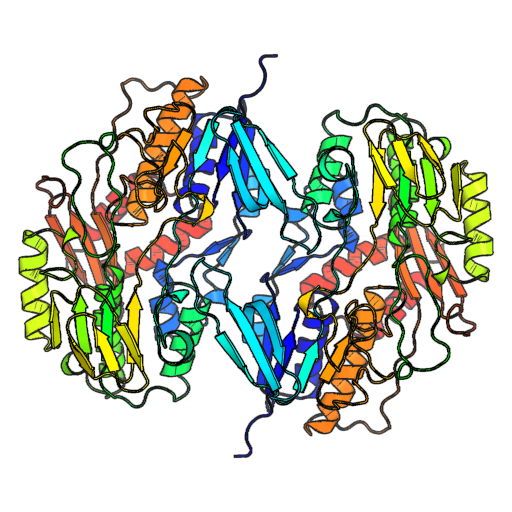7 C CA . ALA B 1 59 ? 6.168 -2.471 -11.68 1 93 59 ALA B CA 1
ATOM 3798 C C . ALA B 1 59 ? 5.668 -1.267 -12.477 1 93 59 ALA B C 1
ATOM 3800 O O . ALA B 1 59 ? 4.711 -0.604 -12.07 1 93 59 ALA B O 1
ATOM 3801 N N . THR B 1 60 ? 6.23 -0.935 -13.562 1 90.19 60 THR B N 1
ATOM 3802 C CA . THR B 1 60 ? 5.891 0.253 -14.336 1 90.19 60 THR B CA 1
ATOM 3803 C C . THR B 1 60 ? 4.609 0.033 -15.133 1 90.19 60 THR B C 1
ATOM 3805 O O . THR B 1 60 ? 3.811 0.957 -15.305 1 90.19 60 THR B O 1
ATOM 3808 N N . GLU B 1 61 ? 4.395 -1.244 -15.492 1 88.12 61 GLU B N 1
ATOM 3809 C CA . GLU B 1 61 ? 3.309 -1.444 -16.453 1 88.12 61 GLU B CA 1
ATOM 3810 C C . GLU B 1 61 ? 2.271 -2.424 -15.906 1 88.12 61 GLU B C 1
ATOM 3812 O O . GLU B 1 61 ? 1.177 -2.547 -16.453 1 88.12 61 GLU B O 1
ATOM 3817 N N . LEU B 1 62 ? 2.551 -3.041 -14.844 1 93.62 62 LEU B N 1
ATOM 3818 C CA . LEU B 1 62 ? 1.699 -4.18 -14.516 1 93.62 62 LEU B CA 1
ATOM 3819 C C . LEU B 1 62 ? 0.85 -3.889 -13.289 1 93.62 62 LEU B C 1
ATOM 3821 O O . LEU B 1 62 ? 0.273 -4.805 -12.695 1 93.62 62 LEU B O 1
ATOM 3825 N N . HIS B 1 63 ? 0.779 -2.635 -12.867 1 92.75 63 HIS B N 1
ATOM 3826 C CA . HIS B 1 63 ? -0.193 -2.18 -11.875 1 92.75 63 HIS B CA 1
ATOM 3827 C C . HIS B 1 63 ? -1.401 -1.536 -12.547 1 92.75 63 HIS B C 1
ATOM 3829 O O . HIS B 1 63 ? -1.281 -0.475 -13.164 1 92.75 63 HIS B O 1
ATOM 3835 N N . LEU B 1 64 ? -2.512 -2.16 -12.391 1 91.31 64 LEU B N 1
ATOM 3836 C CA . LEU B 1 64 ? -3.752 -1.601 -12.922 1 91.31 64 LEU B CA 1
ATOM 3837 C C . LEU B 1 64 ? -4.477 -0.787 -11.859 1 91.31 64 LEU B C 1
ATOM 3839 O O . LEU B 1 64 ? -5.012 -1.348 -10.898 1 91.31 64 LEU B O 1
ATOM 3843 N N . PRO B 1 65 ? -4.512 0.498 -11.984 1 89.5 65 PRO B N 1
ATOM 3844 C CA . PRO B 1 65 ? -5.367 1.26 -11.07 1 89.5 65 PRO B CA 1
ATOM 3845 C C . PRO B 1 65 ? -6.855 1.004 -11.297 1 89.5 65 PRO B C 1
ATOM 3847 O O . PRO B 1 65 ? -7.348 1.176 -12.414 1 89.5 65 PRO B O 1
ATOM 3850 N N . PHE B 1 66 ? -7.555 0.588 -10.25 1 93.75 66 PHE B N 1
ATOM 3851 C CA . PHE B 1 66 ? -8.938 0.185 -10.484 1 93.75 66 PHE B CA 1
ATOM 3852 C C . PHE B 1 66 ? -9.906 1.176 -9.852 1 93.75 66 PHE B C 1
ATOM 3854 O O . PHE B 1 66 ? -11.125 0.994 -9.914 1 93.75 66 PHE B O 1
ATOM 3861 N N . MET B 1 67 ? -9.461 2.258 -9.266 1 92.06 67 MET B N 1
ATOM 3862 C CA . MET B 1 67 ? -10.305 3.195 -8.531 1 92.06 67 MET B CA 1
ATOM 3863 C C . MET B 1 67 ? -11.375 3.793 -9.438 1 92.06 67 MET B C 1
ATOM 3865 O O . MET B 1 67 ? -12.531 3.916 -9.047 1 92.06 67 MET B O 1
ATOM 3869 N N . LYS B 1 68 ? -11.016 4.168 -10.641 1 88.5 68 LYS B N 1
ATOM 3870 C CA . LYS B 1 68 ? -11.953 4.793 -11.57 1 88.5 68 LYS B CA 1
ATOM 3871 C C . LYS B 1 68 ? -13.094 3.838 -11.922 1 88.5 68 LYS B C 1
ATOM 3873 O O . LYS B 1 68 ? -14.227 4.266 -12.117 1 88.5 68 LYS B O 1
ATOM 3878 N N . PHE B 1 69 ? -12.789 2.559 -12.047 1 92.06 69 PHE B N 1
ATOM 3879 C CA . PHE B 1 69 ? -13.805 1.566 -12.375 1 92.06 69 PHE B CA 1
ATOM 3880 C C . PHE B 1 69 ? -14.773 1.372 -11.211 1 92.06 69 PHE B C 1
ATOM 3882 O O . PHE B 1 69 ? -15.984 1.303 -11.414 1 92.06 69 PHE B O 1
ATOM 3889 N N . LEU B 1 70 ? -14.211 1.284 -10.016 1 95.38 70 LEU B N 1
ATOM 3890 C CA . LEU B 1 70 ? -15.055 1.118 -8.836 1 95.38 70 LEU B CA 1
ATOM 3891 C C . LEU B 1 70 ? -15.945 2.342 -8.625 1 95.38 70 LEU B C 1
ATOM 3893 O O . LEU B 1 70 ? -17.109 2.209 -8.266 1 95.38 70 LEU B O 1
ATOM 3897 N N . ASP B 1 71 ? -15.352 3.492 -8.844 1 91.06 71 ASP B N 1
ATOM 3898 C CA . ASP B 1 71 ? -16.109 4.73 -8.695 1 91.06 71 ASP B CA 1
ATOM 3899 C C . ASP B 1 71 ? -17.281 4.773 -9.672 1 91.06 71 ASP B C 1
ATOM 3901 O O . ASP B 1 71 ? -18.406 5.113 -9.297 1 91.06 71 ASP B O 1
ATOM 3905 N N . ARG B 1 72 ? -17.078 4.418 -10.891 1 91.38 72 ARG B N 1
ATOM 3906 C CA . ARG B 1 72 ? -18.109 4.383 -11.914 1 91.38 72 ARG B CA 1
ATOM 3907 C C . ARG B 1 72 ? -19.234 3.422 -11.531 1 91.38 72 ARG B C 1
ATOM 3909 O O . ARG B 1 72 ? -20.406 3.695 -11.781 1 91.38 72 ARG B O 1
ATOM 3916 N N . ASP B 1 73 ? -18.844 2.344 -10.875 1 94.44 73 ASP B N 1
ATOM 3917 C CA . ASP B 1 73 ? -19.797 1.316 -10.484 1 94.44 73 ASP B CA 1
ATOM 3918 C C . ASP B 1 73 ? -20.406 1.621 -9.117 1 94.44 73 ASP B C 1
ATOM 3920 O O . ASP B 1 73 ? -21.172 0.821 -8.578 1 94.44 73 ASP B O 1
ATOM 3924 N N . HIS B 1 74 ? -20.047 2.719 -8.547 1 94.94 74 HIS B N 1
ATOM 3925 C CA . HIS B 1 74 ? -20.516 3.107 -7.23 1 94.94 74 HIS B CA 1
ATOM 3926 C C . HIS B 1 74 ? -20.188 2.045 -6.188 1 94.94 74 HIS B C 1
ATOM 3928 O O . HIS B 1 74 ? -21.062 1.642 -5.41 1 94.94 74 HIS B O 1
ATOM 3934 N N . ILE B 1 75 ? -19.016 1.565 -6.234 1 96.94 75 ILE B N 1
ATOM 3935 C CA . ILE B 1 75 ? -18.469 0.642 -5.25 1 96.94 75 ILE B CA 1
ATOM 3936 C C . ILE B 1 75 ? -17.438 1.367 -4.375 1 96.94 75 ILE B C 1
ATOM 3938 O O . ILE B 1 75 ? -16.5 1.99 -4.891 1 96.94 75 ILE B O 1
ATOM 3942 N N . ARG B 1 76 ? -17.609 1.33 -3.082 1 97.25 76 ARG B N 1
ATOM 3943 C CA . ARG B 1 76 ? -16.688 1.968 -2.154 1 97.25 76 ARG B CA 1
ATOM 3944 C C . ARG B 1 76 ? -15.406 1.15 -2.012 1 97.25 76 ARG B C 1
ATOM 3946 O O . ARG B 1 76 ? -15.453 -0.08 -1.945 1 97.25 76 ARG B O 1
ATOM 3953 N N . PHE B 1 77 ? -14.328 1.89 -2.045 1 97.94 77 PHE B N 1
ATOM 3954 C CA . PHE B 1 77 ? -13.039 1.246 -1.812 1 97.94 77 PHE B CA 1
ATOM 3955 C C . PHE B 1 77 ? -12.383 1.788 -0.549 1 97.94 77 PHE B C 1
ATOM 3957 O O . PHE B 1 77 ? -12.375 2.998 -0.316 1 97.94 77 PHE B O 1
ATOM 3964 N N . ILE B 1 78 ? -11.844 0.853 0.284 1 98.06 78 ILE B N 1
ATOM 3965 C CA . ILE B 1 78 ? -11.078 1.177 1.481 1 98.06 78 ILE B CA 1
ATOM 3966 C C . ILE B 1 78 ? -9.688 0.554 1.387 1 98.06 78 ILE B C 1
ATOM 3968 O O . ILE B 1 78 ? -9.555 -0.666 1.269 1 98.06 78 ILE B O 1
ATOM 3972 N N . GLN B 1 79 ? -8.688 1.382 1.342 1 97.56 79 GLN B N 1
ATOM 3973 C CA . GLN B 1 79 ? -7.324 0.874 1.464 1 97.56 79 GLN B CA 1
ATOM 3974 C C . GLN B 1 79 ? -6.984 0.553 2.916 1 97.56 79 GLN B C 1
ATOM 3976 O O . GLN B 1 79 ? -6.758 1.459 3.721 1 97.56 79 GLN B O 1
ATOM 3981 N N . GLY B 1 80 ? -6.91 -0.752 3.271 1 97.69 80 GLY B N 1
ATOM 3982 C CA . GLY B 1 80 ? -6.707 -1.115 4.664 1 97.69 80 GLY B CA 1
ATOM 3983 C C . GLY B 1 80 ? -6.242 -2.549 4.848 1 97.69 80 GLY B C 1
ATOM 3984 O O . GLY B 1 80 ? -6.332 -3.357 3.92 1 97.69 80 GLY B O 1
ATOM 3985 N N . ASP B 1 81 ? -5.719 -2.832 6.016 1 97 81 ASP B N 1
ATOM 3986 C CA . ASP B 1 81 ? -5.328 -4.172 6.438 1 97 81 ASP B CA 1
ATOM 3987 C C . ASP B 1 81 ? -6.406 -4.805 7.316 1 97 81 ASP B C 1
ATOM 3989 O O . ASP B 1 81 ? -6.793 -4.234 8.344 1 97 81 ASP B O 1
ATOM 3993 N N . ILE B 1 82 ? -6.805 -5.926 6.895 1 97.88 82 ILE B N 1
ATOM 3994 C CA . ILE B 1 82 ? -7.758 -6.66 7.719 1 97.88 82 ILE B CA 1
ATOM 3995 C C . ILE B 1 82 ? -7.055 -7.211 8.953 1 97.88 82 ILE B C 1
ATOM 3997 O O . ILE B 1 82 ? -5.973 -7.793 8.859 1 97.88 82 ILE B O 1
ATOM 4001 N N . ARG B 1 83 ? -7.707 -7.047 10.094 1 95.75 83 ARG B N 1
ATOM 4002 C CA . ARG B 1 83 ? -7.09 -7.484 11.344 1 95.75 83 ARG B CA 1
ATOM 4003 C C . ARG B 1 83 ? -7.855 -8.648 11.953 1 95.75 83 ARG B C 1
ATOM 4005 O O . ARG B 1 83 ? -7.266 -9.508 12.609 1 95.75 83 ARG B O 1
ATOM 4012 N N . ASN B 1 84 ? -9.156 -8.602 11.781 1 96.88 84 ASN B N 1
ATOM 4013 C CA . ASN B 1 84 ? -10 -9.641 12.375 1 96.88 84 ASN B CA 1
ATOM 4014 C C . ASN B 1 84 ? -11.312 -9.797 11.609 1 96.88 84 ASN B C 1
ATOM 4016 O O . ASN B 1 84 ? -11.867 -8.82 11.109 1 96.88 84 ASN B O 1
ATOM 4020 N N . ILE B 1 85 ? -11.742 -11.039 11.578 1 98.31 85 ILE B N 1
ATOM 4021 C CA . ILE B 1 85 ? -13.039 -11.375 11.008 1 98.31 85 ILE B CA 1
ATOM 4022 C C . ILE B 1 85 ? -13.898 -12.078 12.055 1 98.31 85 ILE B C 1
ATOM 4024 O O . ILE B 1 85 ? -13.57 -13.188 12.492 1 98.31 85 ILE B O 1
ATOM 4028 N N . ASP B 1 86 ? -14.945 -11.477 12.5 1 98.25 86 ASP B N 1
ATOM 4029 C CA . ASP B 1 86 ? -15.922 -12.07 13.414 1 98.25 86 ASP B CA 1
ATOM 4030 C C . ASP B 1 86 ? -17.203 -12.445 12.688 1 98.25 86 ASP B C 1
ATOM 4032 O O . ASP B 1 86 ? -18.125 -11.625 12.578 1 98.25 86 ASP B O 1
ATOM 4036 N N . VAL B 1 87 ? -17.297 -13.633 12.273 1 98.31 87 VAL B N 1
ATOM 4037 C CA . VAL B 1 87 ? -18.406 -14.047 11.422 1 98.31 87 VAL B CA 1
ATOM 4038 C C . VAL B 1 87 ? -19.672 -14.172 12.266 1 98.31 87 VAL B C 1
ATOM 4040 O O . VAL B 1 87 ? -20.781 -14.016 11.758 1 98.31 87 VAL B O 1
ATOM 4043 N N . ASP B 1 88 ? -19.594 -14.445 13.562 1 98.19 88 ASP B N 1
ATOM 4044 C CA . ASP B 1 88 ? -20.75 -14.539 14.43 1 98.19 88 ASP B CA 1
ATOM 4045 C C . ASP B 1 88 ? -21.422 -13.18 14.617 1 98.19 88 ASP B C 1
ATOM 4047 O O . ASP B 1 88 ? -22.641 -13.07 14.609 1 98.19 88 ASP B O 1
ATOM 4051 N N . GLN B 1 89 ? -20.625 -12.148 14.742 1 98.12 89 GLN B N 1
ATOM 4052 C CA . GLN B 1 89 ? -21.156 -10.797 14.945 1 98.12 89 GLN B CA 1
ATOM 4053 C C . GLN B 1 89 ? -21.234 -10.039 13.625 1 98.12 89 GLN B C 1
ATOM 4055 O O . GLN B 1 89 ? -21.656 -8.883 13.602 1 98.12 89 GLN B O 1
ATOM 4060 N N . LYS B 1 90 ? -20.797 -10.672 12.531 1 98.38 90 LYS B N 1
ATOM 4061 C CA . LYS B 1 90 ? -20.797 -10.078 11.195 1 98.38 90 LYS B CA 1
ATOM 4062 C C . LYS B 1 90 ? -20.078 -8.734 11.188 1 98.38 90 LYS B C 1
ATOM 4064 O O . LYS B 1 90 ? -20.609 -7.738 10.703 1 98.38 90 LYS B O 1
ATOM 4069 N N . ASN B 1 91 ? -18.859 -8.812 11.688 1 98.25 91 ASN B N 1
ATOM 4070 C CA . ASN B 1 91 ? -18.062 -7.602 11.844 1 98.25 91 ASN B CA 1
ATOM 4071 C C . ASN B 1 91 ? -16.594 -7.836 11.469 1 98.25 91 ASN B C 1
ATOM 4073 O O . ASN B 1 91 ? -16.031 -8.875 11.797 1 98.25 91 ASN B O 1
ATOM 4077 N N . ILE B 1 92 ? -16.016 -6.863 10.742 1 98.62 92 ILE B N 1
ATOM 4078 C CA . ILE B 1 92 ? -14.609 -6.914 10.328 1 98.62 92 ILE B CA 1
ATOM 4079 C C . ILE B 1 92 ? -13.836 -5.77 10.969 1 98.62 92 ILE B C 1
ATOM 4081 O O . ILE B 1 92 ? -14.25 -4.609 10.883 1 98.62 92 ILE B O 1
ATOM 4085 N N . ALA B 1 93 ? -12.766 -6.035 11.609 1 98.38 93 ALA B N 1
ATOM 4086 C CA . ALA B 1 93 ? -11.836 -5.02 12.078 1 98.38 93 ALA B CA 1
ATOM 4087 C C . ALA B 1 93 ? -10.711 -4.801 11.07 1 98.38 93 ALA B C 1
ATOM 4089 O O . ALA B 1 93 ? -10.148 -5.762 10.547 1 98.38 93 ALA B O 1
ATOM 4090 N N . TYR B 1 94 ? -10.398 -3.555 10.758 1 98.38 94 TYR B N 1
ATOM 4091 C CA . TYR B 1 94 ? -9.328 -3.23 9.82 1 98.38 94 TYR B CA 1
ATOM 4092 C C . TYR B 1 94 ? -8.633 -1.935 10.211 1 98.38 94 TYR B C 1
ATOM 4094 O O . TYR B 1 94 ? -9.133 -1.188 11.062 1 98.38 94 TYR B O 1
ATOM 4102 N N . ILE B 1 95 ? -7.473 -1.701 9.648 1 98.06 95 ILE B N 1
ATOM 4103 C CA . ILE B 1 95 ? -6.691 -0.484 9.844 1 98.06 95 ILE B CA 1
ATOM 4104 C C . ILE B 1 95 ? -6.445 0.193 8.5 1 98.06 95 ILE B C 1
ATOM 4106 O O . ILE B 1 95 ? -5.828 -0.395 7.609 1 98.06 95 ILE B O 1
ATOM 4110 N N . PRO B 1 96 ? -6.973 1.41 8.328 1 97.75 96 PRO B N 1
ATOM 4111 C CA . PRO B 1 96 ? -6.559 2.15 7.133 1 97.75 96 PRO B CA 1
ATOM 4112 C C . PRO B 1 96 ? -5.043 2.299 7.027 1 97.75 96 PRO B C 1
ATOM 4114 O O . PRO B 1 96 ? -4.375 2.57 8.031 1 97.75 96 PRO B O 1
ATOM 4117 N N . THR B 1 97 ? -4.504 2.152 5.793 1 95.06 97 THR B N 1
ATOM 4118 C CA . THR B 1 97 ? -3.059 1.97 5.727 1 95.06 97 THR B CA 1
ATOM 4119 C C . THR B 1 97 ? -2.408 3.096 4.926 1 95.06 97 THR B C 1
ATOM 4121 O O . THR B 1 97 ? -1.195 3.086 4.703 1 95.06 97 THR B O 1
ATOM 4124 N N . GLU B 1 98 ? -3.139 4.016 4.445 1 94.5 98 GLU B N 1
ATOM 4125 C CA . GLU B 1 98 ? -2.541 5.078 3.645 1 94.5 98 GLU B CA 1
ATOM 4126 C C . GLU B 1 98 ? -1.479 5.832 4.438 1 94.5 98 GLU B C 1
ATOM 4128 O O . GLU B 1 98 ? -0.427 6.188 3.896 1 94.5 98 GLU B O 1
ATOM 4133 N N . ARG B 1 99 ? -1.782 6.121 5.695 1 94.88 99 ARG B N 1
ATOM 4134 C CA . ARG B 1 99 ? -0.834 6.738 6.617 1 94.88 99 ARG B CA 1
ATOM 4135 C C . ARG B 1 99 ? -0.755 5.961 7.926 1 94.88 99 ARG B C 1
ATOM 4137 O O . ARG B 1 99 ? -1.732 5.336 8.344 1 94.88 99 ARG B O 1
ATOM 4144 N N . SER B 1 100 ? 0.382 6.059 8.555 1 95.94 100 SER B N 1
ATOM 4145 C CA . SER B 1 100 ? 0.58 5.367 9.82 1 95.94 100 SER B CA 1
ATOM 4146 C C . SER B 1 100 ? -0.192 6.051 10.945 1 95.94 100 SER B C 1
ATOM 4148 O O . SER B 1 100 ? -0.321 7.277 10.969 1 95.94 100 SER B O 1
ATOM 4150 N N . GLY B 1 101 ? -0.737 5.23 11.828 1 97.75 101 GLY B N 1
ATOM 4151 C CA . GLY B 1 101 ? -1.309 5.762 13.055 1 97.75 101 GLY B CA 1
ATOM 4152 C C . GLY B 1 101 ? -2.824 5.805 13.039 1 97.75 101 GLY B C 1
ATOM 4153 O O . GLY B 1 101 ? -3.449 6.273 13.992 1 97.75 101 GLY B O 1
ATOM 4154 N N . SER B 1 102 ? -3.455 5.289 12.008 1 98 102 SER B N 1
ATOM 4155 C CA . SER B 1 102 ? -4.914 5.242 11.938 1 98 102 SER B CA 1
ATOM 4156 C C . SER B 1 102 ? -5.496 4.438 13.094 1 98 102 SER B C 1
ATOM 4158 O O . SER B 1 102 ? -4.84 3.549 13.633 1 98 102 SER B O 1
ATOM 4160 N N . ALA B 1 103 ? -6.688 4.777 13.445 1 97.81 103 ALA B N 1
ATOM 4161 C CA . ALA B 1 103 ? -7.395 3.988 14.445 1 97.81 103 ALA B CA 1
ATOM 4162 C C . ALA B 1 103 ? -7.898 2.674 13.859 1 97.81 103 ALA B C 1
ATOM 4164 O O . ALA B 1 103 ? -8.078 2.561 12.641 1 97.81 103 ALA B O 1
ATOM 4165 N N . SER B 1 104 ? -8.039 1.642 14.719 1 97.69 104 SER B N 1
ATOM 4166 C CA . SER B 1 104 ? -8.695 0.41 14.289 1 97.69 104 SER B CA 1
ATOM 4167 C C . SER B 1 104 ? -10.172 0.643 13.992 1 97.69 104 SER B C 1
ATOM 4169 O O . SER B 1 104 ? -10.922 1.091 14.867 1 97.69 104 SER B O 1
ATOM 4171 N N . GLU B 1 105 ? -10.555 0.388 12.82 1 98.06 105 GLU B N 1
ATOM 4172 C CA . GLU B 1 105 ? -11.922 0.609 12.359 1 98.06 105 GLU B CA 1
ATOM 4173 C C . GLU B 1 105 ? -12.703 -0.701 12.297 1 98.06 105 GLU B C 1
ATOM 4175 O O . GLU B 1 105 ? -12.109 -1.782 12.289 1 98.06 105 GLU B O 1
ATOM 4180 N N . ASN B 1 106 ? -14.016 -0.566 12.305 1 97.94 106 ASN B N 1
ATOM 4181 C CA . ASN B 1 106 ? -14.922 -1.701 12.172 1 97.94 106 ASN B CA 1
ATOM 4182 C C . ASN B 1 106 ? -15.953 -1.472 11.07 1 97.94 106 ASN B C 1
ATOM 4184 O O . ASN B 1 106 ? -16.328 -0.331 10.797 1 97.94 106 ASN B O 1
ATOM 4188 N N . ILE B 1 107 ? -16.391 -2.521 10.453 1 98.25 107 ILE B N 1
ATOM 4189 C CA . ILE B 1 107 ? -17.422 -2.436 9.43 1 98.25 107 ILE B CA 1
ATOM 4190 C C . ILE B 1 107 ? -18.297 -3.688 9.477 1 98.25 107 ILE B C 1
ATOM 4192 O O . ILE B 1 107 ? -17.781 -4.809 9.547 1 98.25 107 ILE B O 1
ATOM 4196 N N . ALA B 1 108 ? -19.594 -3.52 9.531 1 98.25 108 ALA B N 1
ATOM 4197 C CA . ALA B 1 108 ? -20.547 -4.617 9.5 1 98.25 108 ALA B CA 1
ATOM 4198 C C . ALA B 1 108 ? -20.953 -4.961 8.07 1 98.25 108 ALA B C 1
ATOM 4200 O O . ALA B 1 108 ? -20.625 -4.219 7.137 1 98.25 108 ALA B O 1
ATOM 4201 N N . TYR B 1 109 ? -21.609 -6.102 7.875 1 98.44 109 TYR B N 1
ATOM 4202 C CA . TYR B 1 109 ? -22.047 -6.551 6.559 1 98.44 109 TYR B CA 1
ATOM 4203 C C . TYR B 1 109 ? -23.297 -7.414 6.668 1 98.44 109 TYR B C 1
ATOM 4205 O O . TYR B 1 109 ? -23.609 -7.93 7.742 1 98.44 109 TYR B O 1
ATOM 4213 N N . ASP B 1 110 ? -24 -7.441 5.555 1 98.06 110 ASP B N 1
ATOM 4214 C CA . ASP B 1 110 ? -25.062 -8.43 5.398 1 98.06 110 ASP B CA 1
ATOM 4215 C C . ASP B 1 110 ? -24.562 -9.68 4.68 1 98.06 110 ASP B C 1
ATOM 4217 O O . ASP B 1 110 ? -24.984 -10.797 4.984 1 98.06 110 ASP B O 1
ATOM 4221 N N . TYR B 1 111 ? -23.625 -9.484 3.713 1 98.5 111 TYR B N 1
ATOM 4222 C CA . TYR B 1 111 ? -22.906 -10.531 3.01 1 98.5 111 TYR B CA 1
ATOM 4223 C C . TYR B 1 111 ? -21.406 -10.266 3.02 1 98.5 111 TYR B C 1
ATOM 4225 O O . TYR B 1 111 ? -20.969 -9.109 2.912 1 98.5 111 TYR B O 1
ATOM 4233 N N . LEU B 1 112 ? -20.656 -11.297 3.16 1 98.88 112 LEU B N 1
ATOM 4234 C CA . LEU B 1 112 ? -19.188 -11.203 3.182 1 98.88 112 LEU B CA 1
ATOM 4235 C C . LEU B 1 112 ? -18.578 -12.078 2.096 1 98.88 112 LEU B C 1
ATOM 4237 O O . LEU B 1 112 ? -18.906 -13.258 1.97 1 98.88 112 LEU B O 1
ATOM 4241 N N . VAL B 1 113 ? -17.75 -11.492 1.271 1 98.94 113 VAL B N 1
ATOM 4242 C CA . VAL B 1 113 ? -16.953 -12.234 0.297 1 98.94 113 VAL B CA 1
ATOM 4243 C C . VAL B 1 113 ? -15.477 -12.164 0.669 1 98.94 113 VAL B C 1
ATOM 4245 O O . VAL B 1 113 ? -14.8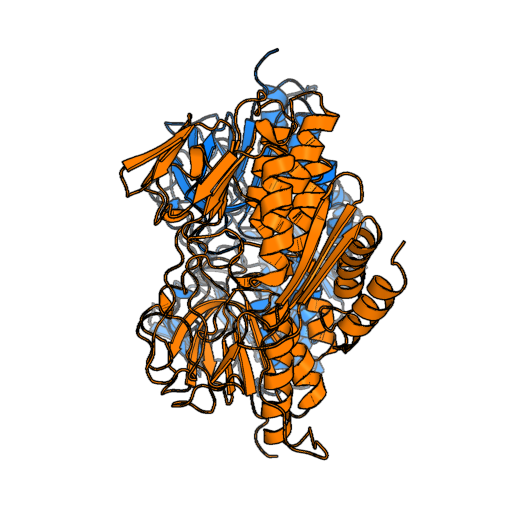98 -11.078 0.754 1 98.94 113 VAL B O 1
ATOM 4248 N N . ILE B 1 114 ? -14.898 -13.281 0.882 1 98.94 114 ILE B N 1
ATOM 4249 C CA . ILE B 1 114 ? -13.477 -13.352 1.204 1 98.94 114 ILE B CA 1
ATOM 4250 C C . ILE B 1 114 ? -12.68 -13.695 -0.051 1 98.94 114 ILE B C 1
ATOM 4252 O O . ILE B 1 114 ? -12.742 -14.828 -0.542 1 98.94 114 ILE B O 1
ATOM 4256 N N . ALA B 1 115 ? -11.984 -12.773 -0.582 1 98.75 115 ALA B N 1
ATOM 4257 C CA . ALA B 1 115 ? -11.156 -12.883 -1.776 1 98.75 115 ALA B CA 1
ATOM 4258 C C . ALA B 1 115 ? -9.742 -12.352 -1.511 1 98.75 115 ALA B C 1
ATOM 4260 O O . ALA B 1 115 ? -9.211 -11.57 -2.299 1 98.75 115 ALA B O 1
ATOM 4261 N N . LEU B 1 116 ? -9.086 -12.789 -0.462 1 98.25 116 LEU B N 1
ATOM 4262 C CA . LEU B 1 116 ? -7.855 -12.203 0.068 1 98.25 116 LEU B CA 1
ATOM 4263 C C . LEU B 1 116 ? -6.629 -12.875 -0.538 1 98.25 116 LEU B C 1
ATOM 4265 O O . LEU B 1 116 ? -5.492 -12.5 -0.224 1 98.25 116 LEU B O 1
ATOM 4269 N N . GLY B 1 117 ? -6.879 -13.812 -1.375 1 97.38 117 GLY B N 1
ATOM 4270 C CA . GLY B 1 117 ? -5.746 -14.539 -1.932 1 97.38 117 GLY B CA 1
ATOM 4271 C C . GLY B 1 117 ? -4.996 -15.359 -0.9 1 97.38 117 GLY B C 1
ATOM 4272 O O . GLY B 1 117 ? -5.613 -16.031 -0.067 1 97.38 117 GLY B O 1
ATOM 4273 N N . ASN B 1 118 ? -3.697 -15.422 -1.075 1 97.62 118 ASN B N 1
ATOM 4274 C CA . ASN B 1 118 ? -2.9 -16.312 -0.234 1 97.62 118 ASN B CA 1
ATOM 4275 C C . ASN B 1 118 ? -1.638 -15.617 0.273 1 97.62 118 ASN B C 1
ATOM 4277 O O . ASN B 1 118 ? -1.397 -14.445 -0.038 1 97.62 118 ASN B O 1
ATOM 4281 N N . HIS B 1 119 ? -1.024 -16.234 1.207 1 97.94 119 HIS B N 1
ATOM 4282 C CA . HIS B 1 119 ? 0.309 -15.93 1.715 1 97.94 119 HIS B CA 1
ATOM 4283 C C . HIS B 1 119 ? 1.371 -16.766 1.015 1 97.94 119 HIS B C 1
ATOM 4285 O O . HIS B 1 119 ? 1.466 -17.969 1.245 1 97.94 119 HIS B O 1
ATOM 4291 N N . LEU B 1 120 ? 2.182 -16.125 0.091 1 98.19 120 LEU B N 1
ATOM 4292 C CA . LEU B 1 120 ? 3.279 -16.844 -0.55 1 98.19 120 LEU B CA 1
ATOM 4293 C C . LEU B 1 120 ? 4.449 -17.016 0.411 1 98.19 120 LEU B C 1
ATOM 4295 O O . LEU B 1 120 ? 5.242 -16.094 0.603 1 98.19 120 LEU B O 1
ATOM 4299 N N . ALA B 1 121 ? 4.723 -18.188 0.9 1 98.19 121 ALA B N 1
ATOM 4300 C CA . ALA B 1 121 ? 5.543 -18.422 2.084 1 98.19 121 ALA B CA 1
ATOM 4301 C C . ALA B 1 121 ? 7.031 -18.406 1.732 1 98.19 121 ALA B C 1
ATOM 4303 O O . ALA B 1 121 ? 7.766 -19.328 2.086 1 98.19 121 ALA B O 1
ATOM 4304 N N . PHE B 1 122 ? 7.504 -17.359 1.117 1 98.5 122 PHE B N 1
ATOM 4305 C CA . PHE B 1 122 ? 8.93 -17.188 0.894 1 98.5 122 PHE B CA 1
ATOM 4306 C C . PHE B 1 122 ? 9.664 -16.953 2.213 1 98.5 122 PHE B C 1
ATOM 4308 O O . PHE B 1 122 ? 10.82 -17.344 2.361 1 98.5 122 PHE B O 1
ATOM 4315 N N . ASP B 1 123 ? 8.938 -16.312 3.145 1 97.81 123 ASP B N 1
ATOM 4316 C CA . ASP B 1 123 ? 9.484 -15.984 4.457 1 97.81 123 ASP B CA 1
ATOM 4317 C C . ASP B 1 123 ? 9.859 -17.25 5.227 1 97.81 123 ASP B C 1
ATOM 4319 O O . ASP B 1 123 ? 10.617 -17.203 6.195 1 97.81 123 ASP B O 1
ATOM 4323 N N . LYS B 1 124 ? 9.43 -18.375 4.789 1 97.5 124 LYS B N 1
ATOM 4324 C CA . LYS B 1 124 ? 9.68 -19.641 5.488 1 97.5 124 LYS B CA 1
ATOM 4325 C C . LYS B 1 124 ? 10.758 -20.453 4.785 1 97.5 124 LYS B C 1
ATOM 4327 O O . LYS B 1 124 ? 11.07 -21.562 5.199 1 97.5 124 LYS B O 1
ATOM 4332 N N . ILE B 1 125 ? 11.273 -19.953 3.762 1 98.19 125 ILE B N 1
ATOM 4333 C CA . ILE B 1 125 ? 12.344 -20.656 3.055 1 98.19 125 ILE B CA 1
ATOM 4334 C C . ILE B 1 125 ? 13.695 -20.031 3.432 1 98.19 125 ILE B C 1
ATOM 4336 O O . ILE B 1 125 ? 14.016 -18.922 3.014 1 98.19 125 ILE B O 1
ATOM 4340 N N . GLU B 1 126 ? 14.469 -20.766 4.188 1 98.12 126 GLU B N 1
ATOM 4341 C CA . GLU B 1 126 ? 15.781 -20.297 4.625 1 98.12 126 GLU B CA 1
ATOM 4342 C C . GLU B 1 126 ? 16.672 -19.969 3.43 1 98.12 126 GLU B C 1
ATOM 4344 O O . GLU B 1 126 ? 16.812 -20.766 2.512 1 98.12 126 GLU B O 1
ATOM 4349 N N . GLY B 1 127 ? 17.188 -18.781 3.398 1 98.25 127 GLY B N 1
ATOM 4350 C CA . GLY B 1 127 ? 18.141 -18.375 2.379 1 98.25 127 GLY B CA 1
ATOM 4351 C C . GLY B 1 127 ? 17.484 -17.734 1.172 1 98.25 127 GLY B C 1
ATOM 4352 O O . GLY B 1 127 ? 18.188 -17.25 0.274 1 98.25 127 GLY B O 1
ATOM 4353 N N . PHE B 1 128 ? 16.188 -17.672 1.155 1 98.5 128 PHE B N 1
ATOM 4354 C CA . PHE B 1 128 ? 15.508 -17.188 -0.036 1 98.5 128 PHE B CA 1
ATOM 4355 C C . PHE B 1 128 ? 15.875 -15.734 -0.31 1 98.5 128 PHE B C 1
ATOM 4357 O O . PHE B 1 128 ? 16.141 -15.359 -1.455 1 98.5 128 PHE B O 1
ATOM 4364 N N . ALA B 1 129 ? 15.859 -14.906 0.657 1 97.69 129 ALA B N 1
ATOM 4365 C CA . ALA B 1 129 ? 16.109 -13.477 0.482 1 97.69 129 ALA B CA 1
ATOM 4366 C C . ALA B 1 129 ? 17.438 -13.242 -0.247 1 97.69 129 ALA B C 1
ATOM 4368 O O . ALA B 1 129 ? 17.5 -12.406 -1.154 1 97.69 129 ALA B O 1
ATOM 4369 N N . GLU B 1 130 ? 18.438 -13.977 0.044 1 97.19 130 GLU B N 1
ATOM 4370 C CA . GLU B 1 130 ? 19.781 -13.75 -0.473 1 97.19 130 GLU B CA 1
ATOM 4371 C C . GLU B 1 130 ? 19.984 -14.445 -1.817 1 97.19 130 GLU B C 1
ATOM 4373 O O . GLU B 1 130 ? 20.703 -13.945 -2.68 1 97.19 130 GLU B O 1
ATOM 4378 N N . HIS B 1 131 ? 19.266 -15.625 -1.932 1 98.12 131 HIS B N 1
ATOM 4379 C CA . HIS B 1 131 ? 19.719 -16.469 -3.037 1 98.12 131 HIS B CA 1
ATOM 4380 C C . HIS B 1 131 ? 18.547 -16.875 -3.924 1 98.12 131 HIS B C 1
ATOM 4382 O O . HIS B 1 131 ? 18.75 -17.453 -4.996 1 98.12 131 HIS B O 1
ATOM 4388 N N . GLY B 1 132 ? 17.359 -16.594 -3.488 1 98.31 132 GLY B N 1
ATOM 4389 C CA . GLY B 1 132 ? 16.188 -17.062 -4.215 1 98.31 132 GLY B CA 1
ATOM 4390 C C . GLY B 1 132 ? 15.734 -16.109 -5.293 1 98.31 132 GLY B C 1
ATOM 4391 O O . GLY B 1 132 ? 16.047 -14.914 -5.25 1 98.31 132 GLY B O 1
ATOM 4392 N N . HIS B 1 133 ? 15 -16.625 -6.27 1 98.56 133 HIS B N 1
ATOM 4393 C CA . HIS B 1 133 ? 14.391 -15.867 -7.359 1 98.56 133 HIS B CA 1
ATOM 4394 C C . HIS B 1 133 ? 12.953 -16.312 -7.605 1 98.56 133 HIS B C 1
ATOM 4396 O O . HIS B 1 133 ? 12.602 -17.453 -7.301 1 98.56 133 HIS B O 1
ATOM 4402 N N . THR B 1 134 ? 12.195 -15.422 -8.125 1 98.5 134 THR B N 1
ATOM 4403 C CA . THR B 1 134 ? 10.828 -15.773 -8.492 1 98.5 134 THR B CA 1
ATOM 4404 C C . THR B 1 134 ? 10.211 -14.711 -9.391 1 98.5 134 THR B C 1
ATOM 4406 O O . THR B 1 134 ? 10.852 -13.695 -9.688 1 98.5 134 THR B O 1
ATOM 4409 N N . PHE B 1 135 ? 9.031 -14.984 -9.922 1 97.75 135 PHE B N 1
ATOM 4410 C CA . PHE B 1 135 ? 8.305 -14.102 -10.828 1 97.75 135 PHE B CA 1
ATOM 4411 C C . PHE B 1 135 ? 6.914 -13.789 -10.281 1 97.75 135 PHE B C 1
ATOM 4413 O O . PHE B 1 135 ? 5.988 -13.516 -11.039 1 97.75 135 PHE B O 1
ATOM 4420 N N . THR B 1 136 ? 6.746 -13.852 -8.953 1 96.88 136 THR B N 1
ATOM 4421 C CA . THR B 1 136 ? 5.41 -13.922 -8.367 1 96.88 136 THR B CA 1
ATOM 4422 C C . THR B 1 136 ? 4.871 -12.523 -8.078 1 96.88 136 THR B C 1
ATOM 4424 O O . THR B 1 136 ? 3.688 -12.367 -7.773 1 96.88 136 THR B O 1
ATOM 4427 N N . ASP B 1 137 ? 5.656 -11.492 -8.109 1 97.31 137 ASP B N 1
ATOM 4428 C CA . ASP B 1 137 ? 5.266 -10.094 -7.934 1 97.31 137 ASP B CA 1
ATOM 4429 C C . ASP B 1 137 ? 6.258 -9.156 -8.617 1 97.31 137 ASP B C 1
ATOM 4431 O O . ASP B 1 137 ? 7.258 -9.609 -9.18 1 97.31 137 ASP B O 1
ATOM 4435 N N . THR B 1 138 ? 5.957 -7.887 -8.633 1 97.12 138 THR B N 1
ATOM 4436 C CA . THR B 1 138 ? 6.773 -6.965 -9.414 1 97.12 138 THR B CA 1
ATOM 4437 C C . THR B 1 138 ? 8.109 -6.699 -8.719 1 97.12 138 THR B C 1
ATOM 4439 O O . THR B 1 138 ? 9.109 -6.422 -9.375 1 97.12 138 THR B O 1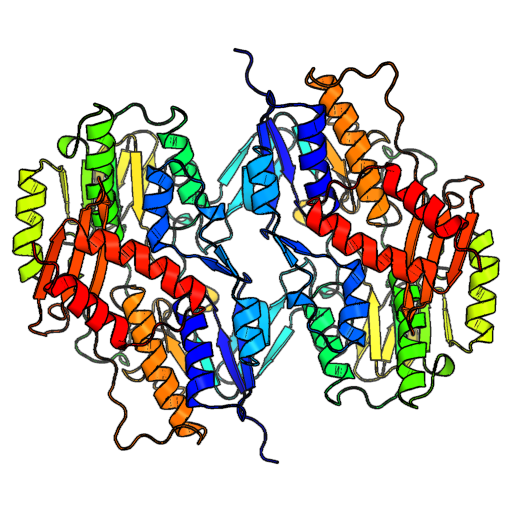
ATOM 4442 N N . PHE B 1 139 ? 8.211 -6.828 -7.371 1 97.81 139 PHE B N 1
ATOM 4443 C CA . PHE B 1 139 ? 9.477 -6.66 -6.664 1 97.81 139 PHE B CA 1
ATOM 4444 C C . PHE B 1 139 ? 10.461 -7.762 -7.035 1 97.81 139 PHE B C 1
ATOM 4446 O O . PHE B 1 139 ? 11.562 -7.484 -7.52 1 97.81 139 PHE B O 1
ATOM 4453 N N . TYR B 1 140 ? 10.047 -9 -6.875 1 98.38 140 TYR B N 1
ATOM 4454 C CA . TYR B 1 140 ? 10.93 -10.117 -7.18 1 98.38 140 TYR B CA 1
ATOM 4455 C C . TYR B 1 140 ? 11.18 -10.227 -8.68 1 98.38 140 TYR B C 1
ATOM 4457 O O . TYR B 1 140 ? 12.266 -10.625 -9.109 1 98.38 140 TYR B O 1
ATOM 4465 N N . GLY B 1 141 ? 10.141 -9.883 -9.445 1 98.25 141 GLY B N 1
ATOM 4466 C CA . GLY B 1 141 ? 10.352 -9.773 -10.883 1 98.25 141 GLY B CA 1
ATOM 4467 C C . GLY B 1 141 ? 11.469 -8.82 -11.25 1 98.25 141 GLY B C 1
ATOM 4468 O O . GLY B 1 141 ? 12.312 -9.133 -12.094 1 98.25 141 GLY B O 1
ATOM 4469 N N . ASP B 1 142 ? 11.5 -7.656 -10.617 1 97.19 142 ASP B N 1
ATOM 4470 C CA . ASP B 1 142 ? 12.555 -6.684 -10.883 1 97.19 142 ASP B CA 1
ATOM 4471 C C . ASP B 1 142 ? 13.906 -7.188 -10.383 1 97.19 142 ASP B C 1
ATOM 4473 O O . ASP B 1 142 ? 14.945 -6.91 -10.992 1 97.19 142 ASP B O 1
ATOM 4477 N N . GLU B 1 143 ? 13.914 -7.914 -9.242 1 97.69 143 GLU B N 1
ATOM 4478 C CA . GLU B 1 143 ? 15.148 -8.477 -8.719 1 97.69 143 GLU B CA 1
ATOM 4479 C C . GLU B 1 143 ? 15.789 -9.438 -9.711 1 97.69 143 GLU B C 1
ATOM 4481 O O . GLU B 1 143 ? 16.984 -9.359 -9.977 1 97.69 143 GLU B O 1
ATOM 4486 N N . ILE B 1 144 ? 15.008 -10.32 -10.211 1 98.44 144 ILE B N 1
ATOM 4487 C CA . ILE B 1 144 ? 15.57 -11.297 -11.133 1 98.44 144 ILE B CA 1
ATOM 4488 C C . ILE B 1 144 ? 15.914 -10.617 -12.461 1 98.44 144 ILE B C 1
ATOM 4490 O O . ILE B 1 144 ? 16.891 -10.977 -13.117 1 98.44 144 ILE B O 1
ATOM 4494 N N . ARG B 1 145 ? 15.117 -9.664 -12.93 1 98 145 ARG B N 1
ATOM 4495 C CA . ARG B 1 145 ? 15.453 -8.883 -14.117 1 98 145 ARG B CA 1
ATOM 4496 C C . ARG B 1 145 ? 16.859 -8.297 -14.008 1 98 145 ARG B C 1
ATOM 4498 O O . ARG B 1 145 ? 17.672 -8.469 -14.906 1 98 145 ARG B O 1
ATOM 4505 N N . ARG B 1 146 ? 17.062 -7.645 -12.914 1 96.75 146 ARG B N 1
ATOM 4506 C CA . ARG B 1 146 ? 18.359 -7.023 -12.688 1 96.75 146 ARG B CA 1
ATOM 4507 C C . ARG B 1 146 ? 19.469 -8.07 -12.617 1 96.75 146 ARG B C 1
ATOM 4509 O O . ARG B 1 146 ? 20.547 -7.887 -13.188 1 96.75 146 ARG B O 1
ATOM 4516 N N . TYR B 1 147 ? 19.234 -9.156 -11.961 1 97.69 147 TYR B N 1
ATOM 4517 C CA . TYR B 1 147 ? 20.203 -10.242 -11.844 1 97.69 147 TYR B CA 1
ATOM 4518 C C . TYR B 1 147 ? 20.609 -10.766 -13.219 1 97.69 147 TYR B C 1
ATOM 4520 O O . TYR B 1 147 ? 21.781 -11.031 -13.477 1 97.69 147 TYR B O 1
ATOM 4528 N N . LEU B 1 148 ? 19.656 -10.875 -14.062 1 98.12 148 LEU B N 1
ATOM 4529 C CA . LEU B 1 148 ? 19.875 -11.469 -15.383 1 98.12 148 LEU B CA 1
ATOM 4530 C C . LEU B 1 148 ? 20.547 -10.477 -16.328 1 98.12 148 LEU B C 1
ATOM 4532 O O . LEU B 1 148 ? 21.391 -10.867 -17.141 1 98.12 148 LEU B O 1
ATOM 4536 N N . HIS B 1 149 ? 20.188 -9.203 -16.234 1 97.31 149 HIS B N 1
ATOM 4537 C CA . HIS B 1 149 ? 20.547 -8.266 -17.297 1 97.31 149 HIS B CA 1
ATOM 4538 C C . HIS B 1 149 ? 21.688 -7.359 -16.859 1 97.31 149 HIS B C 1
ATOM 4540 O O . HIS B 1 149 ? 22.297 -6.672 -17.688 1 97.31 149 HIS B O 1
ATOM 4546 N N . GLU B 1 150 ? 21.969 -7.398 -15.562 1 94.94 150 GLU B N 1
ATOM 4547 C CA . GLU B 1 150 ? 23.016 -6.508 -15.078 1 94.94 150 GLU B CA 1
ATOM 4548 C C . GLU B 1 150 ? 24.234 -7.297 -14.617 1 94.94 150 GLU B C 1
ATOM 4550 O O . GLU B 1 150 ? 24.953 -6.871 -13.703 1 94.94 150 GLU B O 1
ATOM 4555 N N . GLY B 1 151 ? 24.422 -8.453 -15.078 1 94.12 151 GLY B N 1
ATOM 4556 C CA . GLY B 1 151 ? 25.672 -9.195 -14.953 1 94.12 151 GLY B CA 1
ATOM 4557 C C . GLY B 1 151 ? 25.688 -10.125 -13.758 1 94.12 151 GLY B C 1
ATOM 4558 O O . GLY B 1 151 ? 26.734 -10.672 -13.414 1 94.12 151 GLY B O 1
ATOM 4559 N N . GLY B 1 152 ? 24.516 -10.32 -13.125 1 95.69 152 GLY B N 1
ATOM 4560 C CA . GLY B 1 152 ? 24.469 -11.227 -11.992 1 95.69 152 GLY B CA 1
ATOM 4561 C C . GLY B 1 152 ? 24.594 -12.688 -12.391 1 95.69 152 GLY B C 1
ATOM 4562 O O . GLY B 1 152 ? 25.375 -13.43 -11.805 1 95.69 152 GLY B O 1
ATOM 4563 N N . TYR B 1 153 ? 23.891 -13.102 -13.359 1 97.75 153 TYR B N 1
ATOM 4564 C CA . TYR B 1 153 ? 23.891 -14.484 -13.828 1 97.75 153 TYR B CA 1
ATOM 4565 C C . TYR B 1 153 ? 25.078 -14.758 -14.742 1 97.75 153 TYR B C 1
ATOM 4567 O O . TYR B 1 153 ? 25.328 -14.016 -15.695 1 97.75 153 TYR B O 1
ATOM 4575 N N . LYS B 1 154 ? 25.812 -15.844 -14.43 1 96.94 154 LYS B N 1
ATOM 4576 C CA . LYS B 1 154 ? 27.047 -16.125 -15.148 1 96.94 154 LYS B CA 1
ATOM 4577 C C . LYS B 1 154 ? 26.875 -17.297 -16.109 1 96.94 154 LYS B C 1
ATOM 4579 O O . LYS B 1 154 ? 27.844 -17.781 -16.703 1 96.94 154 LYS B O 1
ATOM 4584 N N . GLY B 1 155 ? 25.703 -17.781 -16.203 1 96.88 155 GLY B N 1
ATOM 4585 C CA . GLY B 1 155 ? 25.438 -18.844 -17.156 1 96.88 155 GLY B CA 1
ATOM 4586 C C . GLY B 1 155 ? 25.5 -20.234 -16.562 1 96.88 155 GLY B C 1
ATOM 4587 O O . GLY B 1 155 ? 25.609 -21.219 -17.281 1 96.88 155 GLY B O 1
ATOM 4588 N N . GLY B 1 156 ? 25.438 -20.281 -15.258 1 97.81 156 GLY B N 1
ATOM 4589 C CA . GLY B 1 156 ? 25.469 -21.562 -14.578 1 97.81 156 GLY B CA 1
ATOM 4590 C C . GLY B 1 156 ? 24.125 -22.297 -14.609 1 97.81 156 GLY B C 1
ATOM 4591 O O . GLY B 1 156 ? 23.203 -21.875 -15.312 1 97.81 156 GLY B O 1
ATOM 4592 N N . PRO B 1 157 ? 24.078 -23.422 -13.875 1 98.62 157 PRO B N 1
ATOM 4593 C CA . PRO B 1 157 ? 22.859 -24.219 -13.859 1 98.62 157 PRO B CA 1
ATOM 4594 C C . PRO B 1 157 ? 21.672 -23.469 -13.242 1 98.62 157 PRO B C 1
ATOM 4596 O O . PRO B 1 157 ? 21.859 -22.594 -12.398 1 98.62 157 PRO B O 1
ATOM 4599 N N . VAL B 1 158 ? 20.5 -23.859 -13.727 1 98.75 158 VAL B N 1
ATOM 4600 C CA . VAL B 1 158 ? 19.266 -23.234 -13.281 1 98.75 158 VAL B CA 1
ATOM 4601 C C . VAL B 1 158 ? 18.328 -24.281 -12.695 1 98.75 158 VAL B C 1
ATOM 4603 O O . VAL B 1 158 ? 18.203 -25.391 -13.234 1 98.75 158 VAL B O 1
ATOM 4606 N N . ALA B 1 159 ? 17.734 -24.031 -11.578 1 98.88 159 ALA B N 1
ATOM 4607 C CA . ALA B 1 159 ? 16.672 -24.844 -11.008 1 98.88 159 ALA B CA 1
ATOM 4608 C C . ALA B 1 159 ? 15.359 -24.078 -10.945 1 98.88 159 ALA B C 1
ATOM 4610 O O . ALA B 1 159 ? 15.312 -22.938 -10.484 1 98.88 159 ALA B O 1
ATOM 4611 N N . ILE B 1 160 ? 14.281 -24.641 -11.484 1 98.69 160 ILE B N 1
ATOM 4612 C CA . ILE B 1 160 ? 12.961 -24.031 -11.508 1 98.69 160 ILE B CA 1
ATOM 4613 C C . ILE B 1 160 ? 11.93 -25.016 -10.953 1 98.69 160 ILE B C 1
ATOM 4615 O O . ILE B 1 160 ? 11.859 -26.156 -11.398 1 98.69 160 ILE B O 1
ATOM 4619 N N . GLY B 1 161 ? 11.156 -24.594 -9.969 1 98.25 161 GLY B N 1
ATOM 4620 C CA . GLY B 1 161 ? 10.133 -25.516 -9.508 1 98.25 161 GLY B CA 1
ATOM 4621 C C . GLY B 1 161 ? 9.344 -25 -8.32 1 98.25 161 GLY B C 1
ATOM 4622 O O . GLY B 1 161 ? 9.359 -23.797 -8.039 1 98.25 161 GLY B O 1
ATOM 4623 N N . SER B 1 162 ? 8.57 -25.875 -7.727 1 98.25 162 SER B N 1
ATOM 4624 C CA . SER B 1 162 ? 7.621 -25.531 -6.672 1 98.25 162 SER B CA 1
ATOM 4625 C C . SER B 1 162 ? 7.945 -26.25 -5.371 1 98.25 162 SER B C 1
ATOM 4627 O O . SER B 1 162 ? 8.406 -27.391 -5.387 1 98.25 162 SER B O 1
ATOM 4629 N N . ASP B 1 163 ? 7.691 -25.547 -4.293 1 98.31 163 ASP B N 1
ATOM 4630 C CA . ASP B 1 163 ? 7.684 -26.203 -2.984 1 98.31 163 ASP B CA 1
ATOM 4631 C C . ASP B 1 163 ? 6.359 -26.906 -2.73 1 98.31 163 ASP B C 1
ATOM 4633 O O . ASP B 1 163 ? 5.41 -26.766 -3.502 1 98.31 163 ASP B O 1
ATOM 4637 N N . ARG B 1 164 ? 6.328 -27.688 -1.659 1 97.62 164 ARG B N 1
ATOM 4638 C CA . ARG B 1 164 ? 5.152 -28.484 -1.32 1 97.62 164 ARG B CA 1
ATOM 4639 C C . ARG B 1 164 ? 3.994 -27.594 -0.892 1 97.62 164 ARG B C 1
ATOM 4641 O O . ARG B 1 164 ? 4.16 -26.719 -0.044 1 97.62 164 ARG B O 1
ATOM 4648 N N . PHE B 1 165 ? 2.869 -27.828 -1.518 1 97.94 165 PHE B N 1
ATOM 4649 C CA . PHE B 1 165 ? 1.621 -27.188 -1.11 1 97.94 165 PHE B CA 1
ATOM 4650 C C . PHE B 1 165 ? 0.902 -28.031 -0.062 1 97.94 165 PHE B C 1
ATOM 4652 O O . PHE B 1 165 ? 0.712 -29.234 -0.249 1 97.94 165 PHE B O 1
ATOM 4659 N N . ILE B 1 166 ? 0.514 -27.406 1.034 1 97.44 166 ILE B N 1
ATOM 4660 C CA . ILE B 1 166 ? -0.271 -28.094 2.059 1 97.44 166 ILE B CA 1
ATOM 4661 C C . ILE B 1 166 ? -1.744 -27.719 1.913 1 97.44 166 ILE B C 1
ATOM 4663 O O . ILE B 1 166 ? -2.186 -26.688 2.441 1 97.44 166 ILE B O 1
ATOM 4667 N N . GLN B 1 167 ? -2.432 -28.578 1.224 1 97 167 GLN B N 1
ATOM 4668 C CA . GLN B 1 167 ? -3.842 -28.344 0.938 1 97 167 GLN B CA 1
ATOM 4669 C C . GLN B 1 167 ? -4.695 -28.531 2.188 1 97 167 GLN B C 1
ATOM 4671 O O . GLN B 1 167 ? -4.484 -29.469 2.953 1 97 167 GLN B O 1
ATOM 4676 N N . GLY B 1 168 ? -5.629 -27.625 2.359 1 96.69 168 GLY B N 1
ATOM 4677 C CA . GLY B 1 168 ? -6.535 -27.734 3.494 1 96.69 168 GLY B CA 1
ATOM 4678 C C . GLY B 1 168 ? -7.523 -28.875 3.359 1 96.69 168 GLY B C 1
ATOM 4679 O O . GLY B 1 168 ? -7.793 -29.344 2.25 1 96.69 168 GLY B O 1
ATOM 4680 N N . LYS B 1 169 ? -8.031 -29.344 4.559 1 96.38 169 LYS B N 1
ATOM 4681 C CA . LYS B 1 169 ? -9.031 -30.406 4.617 1 96.38 169 LYS B CA 1
ATOM 4682 C C . LYS B 1 169 ? -10.227 -29.984 5.469 1 96.38 169 LYS B C 1
ATOM 4684 O O . LYS B 1 169 ? -10.07 -29.234 6.434 1 96.38 169 LYS B O 1
ATOM 4689 N N . SER B 1 170 ? -11.328 -30.438 5 1 97.31 170 SER B N 1
ATOM 4690 C CA . SER B 1 170 ? -12.57 -30.266 5.742 1 97.31 170 SER B CA 1
ATOM 4691 C C . SER B 1 170 ? -13.617 -31.281 5.312 1 97.31 170 SER B C 1
ATOM 4693 O O . SER B 1 170 ? -13.734 -31.594 4.129 1 97.31 170 SER B O 1
ATOM 4695 N N . ASP B 1 171 ? -14.438 -31.75 6.281 1 96.5 171 ASP B N 1
ATOM 4696 C CA . ASP B 1 171 ? -15.5 -32.688 5.98 1 96.5 171 ASP B CA 1
ATOM 4697 C C . ASP B 1 171 ? -16.656 -32 5.262 1 96.5 171 ASP B C 1
ATOM 4699 O O . ASP B 1 171 ? -17.578 -32.656 4.773 1 96.5 171 ASP B O 1
ATOM 4703 N N . LYS B 1 172 ? -16.547 -30.734 5.137 1 96.88 172 LYS B N 1
ATOM 4704 C CA . LYS B 1 172 ? -17.641 -29.984 4.559 1 96.88 172 LYS B CA 1
ATOM 4705 C C . LYS B 1 172 ? -17.359 -29.594 3.109 1 96.88 172 LYS B C 1
ATOM 4707 O O . LYS B 1 172 ? -18.188 -28.984 2.445 1 96.88 172 LYS B O 1
ATOM 4712 N N . LEU B 1 173 ? -16.188 -29.938 2.691 1 96.75 173 LEU B N 1
ATOM 4713 C CA . LEU B 1 173 ? -15.867 -29.703 1.289 1 96.75 173 LEU B CA 1
ATOM 4714 C C . LEU B 1 173 ? -16.578 -30.719 0.391 1 96.75 173 LEU B C 1
ATOM 4716 O O . LEU B 1 173 ? -16.844 -31.844 0.812 1 96.75 173 LEU B O 1
ATOM 4720 N N . PRO B 1 174 ? -16.875 -30.25 -0.813 1 94.06 174 PRO B N 1
ATOM 4721 C CA . PRO B 1 174 ? -17.484 -31.219 -1.734 1 94.06 174 PRO B CA 1
ATOM 4722 C C . PRO B 1 174 ? -16.594 -32.438 -1.975 1 94.06 174 PRO B C 1
ATOM 4724 O O . PRO B 1 174 ? -15.359 -32.344 -1.907 1 94.06 174 PRO B O 1
ATOM 4727 N N . GLU B 1 175 ? -17.219 -33.469 -2.281 1 90 175 GLU B N 1
ATOM 4728 C CA . GLU B 1 175 ? -16.484 -34.688 -2.58 1 90 175 GLU B CA 1
ATOM 4729 C C . GLU B 1 175 ? -15.805 -34.625 -3.941 1 90 175 GLU B C 1
ATOM 4731 O O . GLU B 1 175 ? -16.25 -33.875 -4.82 1 90 175 GLU B O 1
ATOM 4736 N N . GLY B 1 176 ? -14.734 -35.312 -4.055 1 87.62 176 GLY B N 1
ATOM 4737 C CA . GLY B 1 176 ? -14.109 -35.5 -5.355 1 87.62 176 GLY B CA 1
ATOM 4738 C C . GLY B 1 176 ? -13.133 -34.375 -5.703 1 87.62 176 GLY B C 1
ATOM 4739 O O . GLY B 1 176 ? -12.695 -34.281 -6.848 1 87.62 176 GLY B O 1
ATOM 4740 N N . LEU B 1 177 ? -12.836 -33.562 -4.762 1 91.56 177 LEU B N 1
ATOM 4741 C CA . LEU B 1 177 ? -11.836 -32.531 -5.039 1 91.56 177 LEU B CA 1
ATOM 4742 C C . LEU B 1 177 ? -10.445 -33.156 -5.16 1 91.56 177 LEU B C 1
ATOM 4744 O O . LEU B 1 177 ? -10.07 -34 -4.352 1 91.56 177 LEU B O 1
ATOM 4748 N N . PRO B 1 178 ? -9.781 -32.719 -6.199 1 92.75 178 PRO B N 1
ATOM 4749 C CA . PRO B 1 178 ? -8.422 -33.25 -6.32 1 92.75 178 PRO B CA 1
ATOM 4750 C C . PRO B 1 178 ? -7.492 -32.75 -5.211 1 92.75 178 PRO B C 1
ATOM 4752 O O . PRO B 1 178 ? -7.762 -31.719 -4.586 1 92.75 178 PRO B O 1
ATOM 4755 N N . VAL B 1 179 ? -6.469 -33.5 -4.977 1 94 179 VAL B N 1
ATOM 4756 C CA . VAL B 1 179 ? -5.43 -33.125 -4.02 1 94 179 VAL B CA 1
ATOM 4757 C C . VAL B 1 179 ? -4.156 -32.75 -4.766 1 94 179 VAL B C 1
ATOM 4759 O O . VAL B 1 179 ? -3.617 -33.531 -5.547 1 94 179 VAL B O 1
ATOM 4762 N N . ALA B 1 180 ? -3.764 -31.578 -4.496 1 95.31 180 ALA B N 1
ATOM 4763 C CA . ALA B 1 180 ? -2.584 -31.062 -5.184 1 95.31 180 ALA B CA 1
ATOM 4764 C C . ALA B 1 180 ? -1.359 -31.094 -4.273 1 95.31 180 ALA B C 1
ATOM 4766 O O . ALA B 1 180 ? -1.458 -30.812 -3.076 1 95.31 180 ALA B O 1
ATOM 4767 N N . GLU B 1 181 ? -0.21 -31.422 -4.832 1 96.38 181 GLU B N 1
ATOM 4768 C CA . GLU B 1 181 ? 1.047 -31.375 -4.09 1 96.38 181 GLU B CA 1
ATOM 4769 C C . GLU B 1 181 ? 1.774 -30.047 -4.324 1 96.38 181 GLU B C 1
ATOM 4771 O O . GLU B 1 181 ? 2.678 -29.688 -3.566 1 96.38 181 GLU B O 1
ATOM 4776 N N . ALA B 1 182 ? 1.463 -29.391 -5.379 1 96.62 182 ALA B N 1
ATOM 4777 C CA . ALA B 1 182 ? 1.872 -28.016 -5.66 1 96.62 182 ALA B CA 1
ATOM 4778 C C . ALA B 1 182 ? 0.66 -27.125 -5.895 1 96.62 182 ALA B C 1
ATOM 4780 O O . ALA B 1 182 ? -0.368 -27.578 -6.398 1 96.62 182 ALA B O 1
ATOM 4781 N N . ALA B 1 183 ? 0.782 -25.828 -5.551 1 95.88 183 ALA B N 1
ATOM 4782 C CA . ALA B 1 183 ? -0.361 -24.922 -5.629 1 95.88 183 ALA B CA 1
ATOM 4783 C C . ALA B 1 183 ? -0.731 -24.625 -7.078 1 95.88 183 ALA B C 1
ATOM 4785 O O . ALA B 1 183 ? -1.91 -24.484 -7.406 1 95.88 183 ALA B O 1
ATOM 4786 N N . CYS B 1 184 ? 0.234 -24.406 -7.855 1 92.75 184 CYS B N 1
ATOM 4787 C CA . CYS B 1 184 ? 0.094 -24.109 -9.273 1 92.75 184 CYS B CA 1
ATOM 4788 C C . CYS B 1 184 ? 1.43 -24.266 -10 1 92.75 184 CYS B C 1
ATOM 4790 O O . CYS B 1 184 ? 2.416 -23.625 -9.617 1 92.75 184 CYS B O 1
ATOM 4792 N N . GLU B 1 185 ? 1.433 -25.031 -11.078 1 94.31 185 GLU B N 1
ATOM 4793 C CA . GLU B 1 185 ? 2.734 -25.234 -11.711 1 94.31 185 GLU B CA 1
ATOM 4794 C C . GLU B 1 185 ? 2.707 -24.828 -13.18 1 94.31 185 GLU B C 1
ATOM 4796 O O . GLU B 1 185 ? 3.613 -25.188 -13.945 1 94.31 185 GLU B O 1
ATOM 4801 N N . GLY B 1 186 ? 1.64 -24.094 -13.562 1 92 186 GLY B N 1
ATOM 4802 C CA . GLY B 1 186 ? 1.689 -23.422 -14.852 1 92 186 GLY B CA 1
ATOM 4803 C C . GLY B 1 186 ? 2.863 -22.469 -14.977 1 92 186 GLY B C 1
ATOM 4804 O O . GLY B 1 186 ? 3.635 -22.547 -15.938 1 92 186 GLY B O 1
ATOM 4805 N N . PRO B 1 187 ? 3.066 -21.719 -13.961 1 94.56 187 PRO B N 1
ATOM 4806 C CA . PRO B 1 187 ? 4.137 -20.719 -14.008 1 94.56 187 PRO B CA 1
ATOM 4807 C C . PRO B 1 187 ? 5.527 -21.344 -14.086 1 94.56 187 PRO B C 1
ATOM 4809 O O . PRO B 1 187 ? 6.352 -20.922 -14.906 1 94.56 187 PRO B O 1
ATOM 4812 N N . PRO B 1 188 ? 5.859 -22.359 -13.312 1 96.12 188 PRO B N 1
ATOM 4813 C CA . PRO B 1 188 ? 7.18 -22.969 -13.469 1 96.12 188 PRO B CA 1
ATOM 4814 C C . PRO B 1 188 ? 7.426 -23.5 -14.883 1 96.12 188 PRO B C 1
ATOM 4816 O O . PRO B 1 188 ? 8.531 -23.344 -15.414 1 96.12 188 PRO B O 1
ATOM 4819 N N . VAL B 1 189 ? 6.453 -24.078 -15.43 1 93.88 189 VAL B N 1
ATOM 4820 C CA . VAL B 1 189 ? 6.586 -24.625 -16.781 1 93.88 189 VAL B CA 1
ATOM 4821 C C . VAL B 1 189 ? 6.766 -23.5 -17.781 1 93.88 189 VAL B C 1
ATOM 4823 O O . VAL B 1 189 ? 7.66 -23.547 -18.625 1 93.88 189 VAL B O 1
ATOM 4826 N N . GLU B 1 190 ? 5.945 -22.5 -17.625 1 94.25 190 GLU B N 1
ATOM 4827 C CA . GLU B 1 190 ? 6.055 -21.328 -18.5 1 94.25 190 GLU B CA 1
ATOM 4828 C C . GLU B 1 190 ? 7.449 -20.719 -18.422 1 94.25 190 GLU B C 1
ATOM 4830 O O . GLU B 1 190 ? 8.078 -20.469 -19.453 1 94.25 190 GLU B O 1
ATOM 4835 N N . VAL B 1 191 ? 7.926 -20.5 -17.25 1 97.19 191 VAL B N 1
ATOM 4836 C CA . VAL B 1 191 ? 9.211 -19.844 -17.031 1 97.19 191 VAL B CA 1
ATOM 4837 C C . VAL B 1 191 ? 10.344 -20.719 -17.531 1 97.19 191 VAL B C 1
ATOM 4839 O O . VAL B 1 191 ? 11.328 -20.219 -18.078 1 97.19 191 VAL B O 1
ATOM 4842 N N . ALA B 1 192 ? 10.195 -22.016 -17.438 1 96.81 192 ALA B N 1
ATOM 4843 C CA . ALA B 1 192 ? 11.219 -22.938 -17.922 1 96.81 192 ALA B CA 1
ATOM 4844 C C . ALA B 1 192 ? 11.383 -22.812 -19.438 1 96.81 192 ALA B C 1
ATOM 4846 O O . ALA B 1 192 ? 12.5 -22.672 -19.938 1 96.81 192 ALA B O 1
ATOM 4847 N N . PHE B 1 193 ? 10.266 -22.844 -20.141 1 94.69 193 PHE B N 1
ATOM 4848 C CA . PHE B 1 193 ? 10.312 -22.75 -21.594 1 94.69 193 PHE B CA 1
ATOM 4849 C C . PHE B 1 193 ? 10.891 -21.406 -22.031 1 94.69 193 PHE B C 1
ATOM 4851 O O . PHE B 1 193 ? 11.766 -21.344 -22.906 1 94.69 193 PHE B O 1
ATOM 4858 N N . SER B 1 194 ? 10.422 -20.359 -21.438 1 96 194 SER B N 1
ATOM 4859 C CA . SER B 1 194 ? 10.883 -19.047 -21.828 1 96 194 SER B CA 1
ATOM 4860 C C . SER B 1 194 ? 12.344 -18.828 -21.453 1 96 194 SER B C 1
ATOM 4862 O O . SER B 1 194 ? 13.086 -18.156 -22.156 1 96 194 SER B O 1
ATOM 4864 N N . MET B 1 195 ? 12.727 -19.406 -20.328 1 97.44 195 MET B N 1
ATOM 4865 C CA . MET B 1 195 ? 14.117 -19.281 -19.906 1 97.44 195 MET B CA 1
ATOM 4866 C C . MET B 1 195 ? 15.047 -20.016 -20.875 1 97.44 195 MET B C 1
ATOM 4868 O O . MET B 1 195 ? 16.125 -19.531 -21.203 1 97.44 195 MET B O 1
ATOM 4872 N N . ALA B 1 196 ? 14.672 -21.203 -21.281 1 97.06 196 ALA B N 1
ATOM 4873 C CA . ALA B 1 196 ? 15.469 -21.953 -22.25 1 97.06 196 ALA B CA 1
ATOM 4874 C C . ALA B 1 196 ? 15.711 -21.125 -23.516 1 97.06 196 ALA B C 1
ATOM 4876 O O . ALA B 1 196 ? 16.844 -21.047 -24 1 97.06 196 ALA B O 1
ATOM 4877 N N . ASP B 1 197 ? 14.641 -20.531 -23.969 1 95.88 197 ASP B N 1
ATOM 4878 C CA . ASP B 1 197 ? 14.75 -19.672 -25.141 1 95.88 197 ASP B CA 1
ATOM 4879 C C . ASP B 1 197 ? 15.68 -18.484 -24.875 1 95.88 197 ASP B C 1
ATOM 4881 O O . ASP B 1 197 ? 16.5 -18.141 -25.719 1 95.88 197 ASP B O 1
ATOM 4885 N N . TRP B 1 198 ? 15.523 -17.875 -23.719 1 96.94 198 TRP B N 1
ATOM 4886 C CA . TRP B 1 198 ? 16.328 -16.719 -23.312 1 96.94 198 TRP B CA 1
ATOM 4887 C C . TRP B 1 198 ? 17.812 -17.094 -23.281 1 96.94 198 TRP B C 1
ATOM 4889 O O . TRP B 1 198 ? 18.656 -16.328 -23.766 1 96.94 198 TRP B O 1
ATOM 4899 N N . LEU B 1 199 ? 18.141 -18.266 -22.766 1 97.75 199 LEU B N 1
ATOM 4900 C CA . LEU B 1 199 ? 19.516 -18.75 -22.703 1 97.75 199 LEU B CA 1
ATOM 4901 C C . LEU B 1 199 ? 20.062 -18.984 -24.109 1 97.75 199 LEU B C 1
ATOM 4903 O O . LEU B 1 199 ? 21.188 -18.578 -24.406 1 97.75 199 LEU B O 1
ATOM 4907 N N . GLU B 1 200 ? 19.312 -19.609 -24.953 1 96.56 200 GLU B N 1
ATOM 4908 C CA . GLU B 1 200 ? 19.75 -19.922 -26.312 1 96.56 200 GLU B CA 1
ATOM 4909 C C . GLU B 1 200 ? 20.062 -18.656 -27.094 1 96.56 200 GLU B C 1
ATOM 4911 O O . GLU B 1 200 ? 21.094 -18.578 -27.766 1 96.56 200 GLU B O 1
ATOM 4916 N N . ARG B 1 201 ? 19.266 -17.734 -26.969 1 96 201 ARG B N 1
ATOM 4917 C CA . ARG B 1 201 ? 19.422 -16.484 -27.703 1 96 201 ARG B CA 1
ATOM 4918 C C . ARG B 1 201 ? 20.672 -15.734 -27.234 1 96 201 ARG B C 1
ATOM 4920 O O . ARG B 1 201 ? 21.156 -14.844 -27.938 1 96 201 ARG B O 1
ATOM 4927 N N . ARG B 1 202 ? 21.188 -16.109 -26.156 1 95.75 202 ARG B N 1
ATOM 4928 C CA . ARG B 1 202 ? 22.344 -15.398 -25.609 1 95.75 202 ARG B CA 1
ATOM 4929 C C . ARG B 1 202 ? 23.578 -16.281 -25.594 1 95.75 202 ARG B C 1
ATOM 4931 O O . ARG B 1 202 ? 24.609 -15.922 -25.016 1 95.75 202 ARG B O 1
ATOM 4938 N N . ASP B 1 203 ? 23.438 -17.453 -26.172 1 96.88 203 ASP B N 1
ATOM 4939 C CA . ASP B 1 203 ? 24.516 -18.422 -26.312 1 96.88 203 ASP B CA 1
ATOM 4940 C C . ASP B 1 203 ? 25.031 -18.875 -24.953 1 96.88 203 ASP B C 1
ATOM 4942 O O . ASP B 1 203 ? 26.234 -18.953 -24.719 1 96.88 203 ASP B O 1
ATOM 4946 N N . LEU B 1 204 ? 24.094 -19.078 -24.016 1 97.19 204 LEU B N 1
ATOM 4947 C CA . LEU B 1 204 ? 24.422 -19.516 -22.672 1 97.19 204 LEU B CA 1
ATOM 4948 C C . LEU B 1 204 ? 23.953 -20.953 -22.438 1 97.19 204 LEU B C 1
ATOM 4950 O O . LEU B 1 204 ? 23.859 -21.406 -21.297 1 97.19 204 LEU B O 1
ATOM 4954 N N . GLY B 1 205 ? 23.641 -21.578 -23.547 1 96.56 205 GLY B N 1
ATOM 4955 C CA . GLY B 1 205 ? 23.016 -22.891 -23.438 1 96.56 205 GLY B CA 1
ATOM 4956 C C . GLY B 1 205 ? 21.516 -22.844 -23.641 1 96.56 205 GLY B C 1
ATOM 4957 O O . GLY B 1 205 ? 21 -21.984 -24.375 1 96.56 205 GLY B O 1
ATOM 4958 N N . GLY B 1 206 ? 20.859 -23.844 -23.094 1 96.44 206 GLY B N 1
ATOM 4959 C CA . GLY B 1 206 ? 19.422 -23.953 -23.266 1 96.44 206 GLY B CA 1
ATOM 4960 C C . GLY B 1 206 ? 18.75 -24.812 -22.219 1 96.44 206 GLY B C 1
ATOM 4961 O O . GLY B 1 206 ? 19.047 -24.703 -21.016 1 96.44 206 GLY B O 1
ATOM 4962 N N . ALA B 1 207 ? 17.938 -25.625 -22.672 1 97.25 207 ALA B N 1
ATOM 4963 C CA . ALA B 1 207 ? 17.141 -26.469 -21.797 1 97.25 207 ALA B CA 1
ATOM 4964 C C . ALA B 1 207 ? 18.031 -27.375 -20.953 1 97.25 207 ALA B C 1
ATOM 4966 O O . ALA B 1 207 ? 17.719 -27.688 -19.797 1 97.25 207 ALA B O 1
ATOM 4967 N N . GLU B 1 208 ? 19.141 -27.766 -21.453 1 97.5 208 GLU B N 1
ATOM 4968 C CA . GLU B 1 208 ? 20.031 -28.688 -20.766 1 97.5 208 GLU B CA 1
ATOM 4969 C C . GLU B 1 208 ? 20.609 -28.062 -19.5 1 97.5 208 GLU B C 1
ATOM 4971 O O . GLU B 1 208 ? 21.125 -28.766 -18.625 1 97.5 208 GLU B O 1
ATOM 4976 N N . LYS B 1 209 ? 20.5 -26.75 -19.359 1 97.75 209 LYS B N 1
ATOM 4977 C CA . LYS B 1 209 ? 21 -26.031 -18.188 1 97.75 209 LYS B CA 1
ATOM 4978 C C . LYS B 1 209 ? 19.953 -25.984 -17.078 1 97.75 209 LYS B C 1
ATOM 4980 O O . LYS B 1 209 ? 20.266 -25.656 -15.938 1 97.75 209 LYS B O 1
ATOM 4985 N N . ILE B 1 210 ? 18.766 -26.391 -17.375 1 98.62 210 ILE B N 1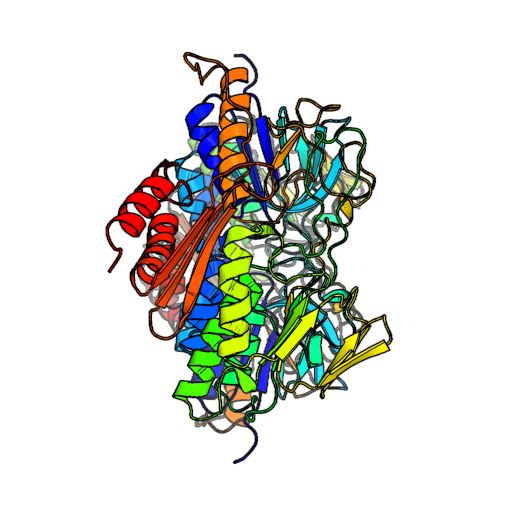
ATOM 4986 C CA . ILE B 1 210 ? 17.641 -26.141 -16.484 1 98.62 210 ILE B CA 1
ATOM 4987 C C . ILE B 1 210 ? 17.172 -27.469 -15.875 1 98.62 210 ILE B C 1
ATOM 4989 O O . ILE B 1 210 ? 16.938 -28.438 -16.594 1 98.62 210 ILE B O 1
ATOM 4993 N N . THR B 1 211 ? 17.078 -27.531 -14.609 1 98.56 211 THR B N 1
ATOM 4994 C CA . THR B 1 211 ? 16.438 -28.641 -13.898 1 98.56 211 THR B CA 1
ATOM 4995 C C . THR B 1 211 ? 15.086 -28.219 -13.336 1 98.56 211 THR B C 1
ATOM 4997 O O . THR B 1 211 ? 15 -27.281 -12.531 1 98.56 211 THR B O 1
ATOM 5000 N N . LEU B 1 212 ? 14.102 -28.953 -13.797 1 98 212 LEU B N 1
ATOM 5001 C CA . LEU B 1 212 ? 12.766 -28.781 -13.227 1 98 212 LEU B CA 1
ATOM 5002 C C . LEU B 1 212 ? 12.594 -29.656 -11.984 1 98 212 LEU B C 1
ATOM 5004 O O . LEU B 1 212 ? 13.047 -30.797 -11.961 1 98 212 LEU B O 1
ATOM 5008 N N . PHE B 1 213 ? 11.992 -29.094 -10.93 1 98.19 213 PHE B N 1
ATOM 5009 C CA . PHE B 1 213 ? 11.695 -29.938 -9.766 1 98.19 213 PHE B CA 1
ATOM 5010 C C . PHE B 1 213 ? 10.266 -29.719 -9.297 1 98.19 213 PHE B C 1
ATOM 5012 O O . PHE B 1 213 ? 9.703 -28.641 -9.461 1 98.19 213 PHE B O 1
ATOM 5019 N N . THR B 1 214 ? 9.648 -30.688 -8.719 1 97.88 214 THR B N 1
ATOM 5020 C CA . THR B 1 214 ? 8.266 -30.641 -8.25 1 97.88 214 THR B CA 1
ATOM 5021 C C . THR B 1 214 ? 8.078 -31.562 -7.043 1 97.88 214 THR B C 1
ATOM 5023 O O . THR B 1 214 ? 8.727 -32.625 -6.949 1 97.88 214 THR B O 1
ATOM 5026 N N . PRO B 1 215 ? 7.23 -31.109 -6.121 1 97.69 215 PRO B N 1
ATOM 5027 C CA . PRO B 1 215 ? 6.926 -32.031 -5.008 1 97.69 215 PRO B CA 1
ATOM 5028 C C . PRO B 1 215 ? 6.043 -33.188 -5.422 1 97.69 215 PRO B C 1
ATOM 5030 O O . PRO B 1 215 ? 5.93 -34.188 -4.684 1 97.69 215 PRO B O 1
ATOM 5033 N N . ALA B 1 216 ? 5.402 -33.125 -6.512 1 96.62 216 ALA B N 1
ATOM 5034 C CA . ALA B 1 216 ? 4.504 -34.188 -7 1 96.62 216 ALA B CA 1
ATOM 5035 C C . ALA B 1 216 ? 5.277 -35.25 -7.758 1 96.62 216 ALA B C 1
ATOM 5037 O O . ALA B 1 216 ? 6.492 -35.125 -7.949 1 96.62 216 ALA B O 1
ATOM 5038 N N . GLU B 1 217 ? 4.555 -36.312 -8.109 1 94.81 217 GLU B N 1
ATOM 5039 C CA . GLU B 1 217 ? 5.148 -37.375 -8.93 1 94.81 217 GLU B CA 1
ATOM 5040 C C . GLU B 1 217 ? 5.457 -36.875 -10.336 1 94.81 217 GLU B C 1
ATOM 5042 O O . GLU B 1 217 ? 6.402 -37.344 -10.969 1 94.81 217 GLU B O 1
ATOM 5047 N N . VAL B 1 218 ? 4.613 -35.938 -10.766 1 94.25 218 VAL B N 1
ATOM 5048 C CA . VAL B 1 218 ? 4.805 -35.344 -12.078 1 94.25 218 VAL B CA 1
ATOM 5049 C C . VAL B 1 218 ? 4.535 -33.844 -12.008 1 94.25 218 VAL B C 1
ATOM 5051 O O . VAL B 1 218 ? 3.643 -33.406 -11.273 1 94.25 218 VAL B O 1
ATOM 5054 N N . ILE B 1 219 ? 5.328 -33.062 -12.727 1 93.94 219 ILE B N 1
ATOM 5055 C CA . ILE B 1 219 ? 5.133 -31.609 -12.773 1 93.94 219 ILE B CA 1
ATOM 5056 C C . ILE B 1 219 ? 3.812 -31.297 -13.469 1 93.94 219 ILE B C 1
ATOM 5058 O O . ILE B 1 219 ? 3.418 -31.984 -14.414 1 93.94 219 ILE B O 1
ATOM 5062 N N . ALA B 1 220 ? 3.137 -30.219 -13.047 1 92.56 220 ALA B N 1
ATOM 5063 C CA . ALA B 1 220 ? 1.856 -29.797 -13.609 1 92.56 220 ALA B CA 1
ATOM 5064 C C . ALA B 1 220 ? 0.832 -30.922 -13.562 1 92.56 220 ALA B C 1
ATOM 5066 O O . ALA B 1 220 ? 0.176 -31.219 -14.562 1 92.56 220 ALA B O 1
ATOM 5067 N N . GLU B 1 221 ? 0.737 -31.547 -12.461 1 90.88 221 GLU B N 1
ATOM 5068 C CA . GLU B 1 221 ? -0.157 -32.688 -12.281 1 90.88 221 GLU B CA 1
ATOM 5069 C C . GLU B 1 221 ? -1.604 -32.312 -12.578 1 90.88 221 GLU B C 1
ATOM 5071 O O . GLU B 1 221 ? -2.406 -33.156 -12.969 1 90.88 221 GLU B O 1
ATOM 5076 N N . ASP B 1 222 ? -1.9 -31.047 -12.516 1 90.75 222 ASP B N 1
ATOM 5077 C CA . ASP B 1 222 ? -3.268 -30.578 -12.688 1 90.75 222 ASP B CA 1
ATOM 5078 C C . ASP B 1 222 ? -3.646 -30.516 -14.164 1 90.75 222 ASP B C 1
ATOM 5080 O O . ASP B 1 222 ? -4.824 -30.359 -14.5 1 90.75 222 ASP B O 1
ATOM 5084 N N . ALA B 1 223 ? -2.711 -30.703 -15.07 1 89.62 223 ALA B N 1
ATOM 5085 C CA . ALA B 1 223 ? -2.98 -30.641 -16.5 1 89.62 223 ALA B CA 1
ATOM 5086 C C . ALA B 1 223 ? -3.684 -31.906 -17 1 89.62 223 ALA B C 1
ATOM 5088 O O . ALA B 1 223 ? -4.305 -31.906 -18.062 1 89.62 223 ALA B O 1
ATOM 5089 N N . GLY B 1 224 ? -3.578 -32.938 -16.266 1 88 224 GLY B N 1
ATOM 5090 C CA . GLY B 1 224 ? -4.207 -34.188 -16.656 1 88 224 GLY B CA 1
ATOM 5091 C C . GLY B 1 224 ? -3.287 -35.094 -17.453 1 88 224 GLY B C 1
ATOM 5092 O O . GLY B 1 224 ? -2.283 -34.625 -18.016 1 88 224 GLY B O 1
ATOM 5093 N N . GLU B 1 225 ? -3.682 -36.281 -17.547 1 89 225 GLU B N 1
ATOM 5094 C CA . GLU B 1 225 ? -2.828 -37.312 -18.109 1 89 225 GLU B CA 1
ATOM 5095 C C . GLU B 1 225 ? -2.561 -37.094 -19.594 1 89 225 GLU B C 1
ATOM 5097 O O . GLU B 1 225 ? -1.432 -37.25 -20.062 1 89 225 GLU B O 1
ATOM 5102 N N . GLN B 1 226 ? -3.516 -36.719 -20.312 1 89.56 226 GLN B N 1
ATOM 5103 C CA . GLN B 1 226 ? -3.381 -36.562 -21.75 1 89.56 226 GLN B CA 1
ATOM 5104 C C . GLN B 1 226 ? -2.4 -35.469 -22.109 1 89.56 226 GLN B C 1
ATOM 5106 O O . GLN B 1 226 ? -1.562 -35.625 -23 1 89.56 226 GLN B O 1
ATOM 5111 N N . ILE B 1 227 ? -2.523 -34.438 -21.438 1 88.94 227 ILE B N 1
ATOM 5112 C CA . ILE B 1 227 ? -1.622 -33.312 -21.688 1 88.94 227 ILE B CA 1
ATOM 5113 C C . ILE B 1 227 ? -0.214 -33.688 -21.219 1 88.94 227 ILE B C 1
ATOM 5115 O O . ILE B 1 227 ? 0.769 -33.406 -21.906 1 88.94 227 ILE B O 1
ATOM 5119 N N . LEU B 1 228 ? -0.12 -34.344 -20.156 1 90.25 228 LEU B N 1
ATOM 5120 C CA . LEU B 1 228 ? 1.176 -34.688 -19.594 1 90.25 228 LEU B CA 1
ATOM 5121 C C . LEU B 1 228 ? 1.895 -35.688 -20.5 1 90.25 228 LEU B C 1
ATOM 5123 O O . LEU B 1 228 ? 3.123 -35.688 -20.594 1 90.25 228 LEU B O 1
ATOM 5127 N N . ASP B 1 229 ? 1.106 -36.531 -21.109 1 90.56 229 ASP B N 1
ATOM 5128 C CA . ASP B 1 229 ? 1.668 -37.5 -22.047 1 90.56 229 ASP B CA 1
ATOM 5129 C C . ASP B 1 229 ? 2.348 -36.781 -23.219 1 90.56 229 ASP B C 1
ATOM 5131 O O . ASP B 1 229 ? 3.223 -37.375 -23.875 1 90.56 229 ASP B O 1
ATOM 5135 N N . GLN B 1 230 ? 1.944 -35.625 -23.453 1 87.19 230 GLN B N 1
ATOM 5136 C CA . GLN B 1 230 ? 2.549 -34.844 -24.531 1 87.19 230 GLN B CA 1
ATOM 5137 C C . GLN B 1 230 ? 3.691 -33.969 -24 1 87.19 230 GLN B C 1
ATOM 5139 O O . GLN B 1 230 ? 4.746 -33.875 -24.641 1 87.19 230 GLN B O 1
ATOM 5144 N N . LEU B 1 231 ? 3.52 -33.469 -22.875 1 86.69 231 LEU B N 1
ATOM 5145 C CA . LEU B 1 231 ? 4.426 -32.469 -22.328 1 86.69 231 LEU B CA 1
ATOM 5146 C C . LEU B 1 231 ? 5.707 -33.125 -21.812 1 86.69 231 LEU B C 1
ATOM 5148 O O . LEU B 1 231 ? 6.805 -32.594 -22.062 1 86.69 231 LEU B O 1
ATOM 5152 N N . LEU B 1 232 ? 5.641 -34.188 -21.172 1 89.88 232 LEU B N 1
ATOM 5153 C CA . LEU B 1 232 ? 6.781 -34.781 -20.484 1 89.88 232 LEU B CA 1
ATOM 5154 C C . LEU B 1 232 ? 7.812 -35.281 -21.484 1 89.88 232 LEU B C 1
ATOM 5156 O O . LEU B 1 232 ? 9.008 -35 -21.344 1 89.88 232 LEU B O 1
ATOM 5160 N N . PRO B 1 233 ? 7.332 -35.969 -22.5 1 90 233 PRO B N 1
ATOM 5161 C CA . PRO B 1 233 ? 8.312 -36.375 -23.516 1 90 233 PRO B CA 1
ATOM 5162 C C . PRO B 1 233 ? 8.992 -35.156 -24.172 1 90 233 PRO B C 1
ATOM 5164 O O . PRO B 1 233 ? 10.188 -35.219 -24.5 1 90 233 PRO B O 1
ATOM 5167 N N . MET B 1 234 ? 8.242 -34.156 -24.359 1 85.88 234 MET B N 1
ATOM 5168 C CA . MET B 1 234 ? 8.805 -32.938 -24.953 1 85.88 234 MET B CA 1
ATOM 5169 C C . MET B 1 234 ? 9.898 -32.375 -24.078 1 85.88 234 MET B C 1
ATOM 5171 O O . MET B 1 234 ? 10.945 -31.953 -24.578 1 85.88 234 MET B O 1
ATOM 5175 N N . VAL B 1 235 ? 9.688 -32.281 -22.812 1 89.5 235 VAL B N 1
ATOM 5176 C CA . VAL B 1 235 ? 10.641 -31.781 -21.844 1 89.5 235 VAL B CA 1
ATOM 5177 C C . VAL B 1 235 ? 11.898 -32.625 -21.844 1 89.5 235 VAL B C 1
ATOM 5179 O O . VAL B 1 235 ? 13.016 -32.125 -21.828 1 89.5 235 VAL B O 1
ATOM 5182 N N . GLU B 1 236 ? 11.695 -33.875 -21.922 1 91.81 236 GLU B N 1
ATOM 5183 C CA . GLU B 1 236 ? 12.82 -34.781 -21.969 1 91.81 236 GLU B CA 1
ATOM 5184 C C . GLU B 1 236 ? 13.633 -34.594 -23.25 1 91.81 236 GLU B C 1
ATOM 5186 O O . GLU B 1 236 ? 14.859 -34.531 -23.219 1 91.81 236 GLU B O 1
ATOM 5191 N N . GLU B 1 237 ? 12.953 -34.531 -24.312 1 93.38 237 GLU B N 1
ATOM 5192 C CA . GLU B 1 237 ? 13.602 -34.375 -25.625 1 93.38 237 GLU B CA 1
ATOM 5193 C C . GLU B 1 237 ? 14.391 -33.062 -25.703 1 93.38 237 GLU B C 1
ATOM 5195 O O . GLU B 1 237 ? 15.438 -33 -26.359 1 93.38 237 GLU B O 1
ATOM 5200 N N . MET B 1 238 ? 13.906 -32.094 -25.047 1 93.19 238 MET B N 1
ATOM 5201 C CA . MET B 1 238 ? 14.555 -30.797 -25.078 1 93.19 238 MET B CA 1
ATOM 5202 C C . MET B 1 238 ? 15.797 -30.781 -24.203 1 93.19 238 MET B C 1
ATOM 5204 O O . MET B 1 238 ? 16.625 -29.875 -24.297 1 93.19 238 MET B O 1
ATOM 5208 N N . GLY B 1 239 ? 15.852 -31.719 -23.266 1 96.19 239 GLY B N 1
ATOM 5209 C CA . GLY B 1 239 ? 17.094 -31.859 -22.516 1 96.19 239 GLY B CA 1
ATOM 5210 C C . GLY B 1 239 ? 17 -31.281 -21.109 1 96.19 239 GLY B C 1
ATOM 5211 O O . GLY B 1 239 ? 18.031 -31.031 -20.484 1 96.19 239 GLY B O 1
ATOM 5212 N N . TYR B 1 240 ? 15.875 -31.031 -20.656 1 97.5 240 TYR B N 1
ATOM 5213 C CA . TYR B 1 240 ? 15.711 -30.547 -19.297 1 97.5 240 TYR B CA 1
ATOM 5214 C C . TYR B 1 240 ? 16.141 -31.594 -18.266 1 97.5 240 TYR B C 1
ATOM 5216 O O . TYR B 1 240 ? 15.914 -32.781 -18.469 1 97.5 240 TYR B O 1
ATOM 5224 N N . GLY B 1 241 ? 16.812 -31.125 -17.219 1 97.06 241 GLY B N 1
ATOM 5225 C CA . GLY B 1 241 ? 16.828 -31.953 -16.016 1 97.06 241 GLY B CA 1
ATOM 5226 C C . GLY B 1 241 ? 15.484 -32.031 -15.328 1 97.06 241 GLY B C 1
ATOM 5227 O O . GLY B 1 241 ? 14.625 -31.188 -15.539 1 97.06 241 GLY B O 1
ATOM 5228 N N . TYR B 1 242 ? 15.367 -33.125 -14.586 1 96.38 242 TYR B N 1
ATOM 5229 C CA . TYR B 1 242 ? 14.062 -33.312 -13.961 1 96.38 242 TYR B CA 1
ATOM 5230 C C . TYR B 1 242 ? 14.203 -34.031 -12.617 1 96.38 242 TYR B C 1
ATOM 5232 O O . TYR B 1 242 ? 14.906 -35.031 -12.508 1 96.38 242 TYR B O 1
ATOM 5240 N N . LYS B 1 243 ? 13.586 -33.438 -11.609 1 96.88 243 LYS B N 1
ATOM 5241 C CA . LYS B 1 243 ? 13.562 -34.031 -10.266 1 96.88 243 LYS B CA 1
ATOM 5242 C C . LYS B 1 243 ? 12.156 -33.969 -9.672 1 96.88 243 LYS B C 1
ATOM 5244 O O . LYS B 1 243 ? 11.695 -32.938 -9.242 1 96.88 243 LYS B O 1
ATOM 5249 N N . ALA B 1 244 ? 11.492 -35.094 -9.5 1 96.12 244 ALA B N 1
ATOM 5250 C CA . ALA B 1 244 ? 10.148 -35.188 -8.93 1 96.12 244 ALA B CA 1
ATOM 5251 C C . ALA B 1 244 ? 10.211 -35.594 -7.457 1 96.12 244 ALA B C 1
ATOM 5253 O O . ALA B 1 244 ? 11.289 -35.875 -6.93 1 96.12 244 ALA B O 1
ATOM 5254 N N . ASN B 1 245 ? 9.117 -35.438 -6.734 1 97.12 245 ASN B N 1
ATOM 5255 C CA . ASN B 1 245 ? 8.93 -35.875 -5.359 1 97.12 245 ASN B CA 1
ATOM 5256 C C . ASN B 1 245 ? 9.859 -35.125 -4.398 1 97.12 245 ASN B C 1
ATOM 5258 O O . ASN B 1 245 ? 10.406 -35.75 -3.477 1 97.12 245 ASN B O 1
ATOM 5262 N N . THR B 1 246 ? 10.094 -33.875 -4.734 1 96.06 246 THR B N 1
ATOM 5263 C CA . THR B 1 246 ? 10.852 -33.031 -3.809 1 96.06 246 THR B CA 1
ATOM 5264 C C . THR B 1 246 ? 9.938 -32.469 -2.732 1 96.06 246 THR B C 1
ATOM 5266 O O . THR B 1 246 ? 9.625 -31.266 -2.748 1 96.06 246 THR B O 1
ATOM 5269 N N . ARG B 1 247 ? 9.531 -33.156 -1.8 1 90.69 247 ARG B N 1
ATOM 5270 C CA . ARG B 1 247 ? 8.438 -32.844 -0.895 1 90.69 247 ARG B CA 1
ATOM 5271 C C . ARG B 1 247 ? 8.891 -31.844 0.182 1 90.69 247 ARG B C 1
ATOM 5273 O O . ARG B 1 247 ? 8.719 -32.094 1.375 1 90.69 247 ARG B O 1
ATOM 5280 N N . GLY B 1 248 ? 9.469 -30.719 -0.225 1 96.44 248 GLY B N 1
ATOM 5281 C CA . GLY B 1 248 ? 9.797 -29.641 0.68 1 96.44 248 GLY B CA 1
ATOM 5282 C C . GLY B 1 248 ? 11.203 -29.109 0.502 1 96.44 248 GLY B C 1
ATOM 5283 O O . GLY B 1 248 ? 12.148 -29.891 0.345 1 96.44 248 GLY B O 1
ATOM 5284 N N . ILE B 1 249 ? 11.352 -27.844 0.496 1 98.12 249 ILE B N 1
ATOM 5285 C CA . ILE B 1 249 ? 12.656 -27.188 0.454 1 98.12 249 ILE B CA 1
ATOM 5286 C C . ILE B 1 249 ? 13.156 -26.953 1.876 1 98.12 249 ILE B C 1
ATOM 5288 O O . ILE B 1 249 ? 12.43 -26.406 2.711 1 98.12 249 ILE B O 1
ATOM 5292 N N . SER B 1 250 ? 14.359 -27.359 2.15 1 97.62 250 SER B N 1
ATOM 5293 C CA . SER B 1 250 ? 14.969 -27.109 3.453 1 97.62 250 SER B CA 1
ATOM 5294 C C . SER B 1 250 ? 15.672 -25.766 3.488 1 97.62 250 SER B C 1
ATOM 5296 O O . SER B 1 250 ? 15.516 -25 4.441 1 97.62 250 SER B O 1
ATOM 5298 N N . ARG B 1 251 ? 16.422 -25.531 2.488 1 97.56 251 ARG B N 1
ATOM 5299 C CA . ARG B 1 251 ? 17.125 -24.25 2.416 1 97.56 251 ARG B CA 1
ATOM 5300 C C . ARG B 1 251 ? 17.641 -23.984 1.008 1 97.56 251 ARG B C 1
ATOM 5302 O O . ARG B 1 251 ? 17.828 -24.922 0.224 1 97.56 251 ARG B O 1
ATOM 5309 N N . ILE B 1 252 ? 17.812 -22.75 0.737 1 98.06 252 ILE B N 1
ATOM 5310 C CA . ILE B 1 252 ? 18.453 -22.25 -0.474 1 98.06 252 ILE B CA 1
ATOM 5311 C C . ILE B 1 252 ? 19.781 -21.594 -0.116 1 98.06 252 ILE B C 1
ATOM 5313 O O . ILE B 1 252 ? 19.875 -20.859 0.872 1 98.06 252 ILE B O 1
ATOM 5317 N N . HIS B 1 253 ? 20.828 -21.938 -0.803 1 97.94 253 HIS B N 1
ATOM 5318 C CA . HIS B 1 253 ? 22.125 -21.297 -0.601 1 97.94 253 HIS B CA 1
ATOM 5319 C C . HIS B 1 253 ? 22.75 -20.891 -1.93 1 97.94 253 HIS B C 1
ATOM 5321 O O . HIS B 1 253 ? 22.125 -21.047 -2.984 1 97.94 253 HIS B O 1
ATOM 5327 N N . LYS B 1 254 ? 23.906 -20.391 -1.899 1 97.5 254 LYS B N 1
ATOM 5328 C CA . LYS B 1 254 ? 24.562 -19.781 -3.047 1 97.5 254 LYS B CA 1
ATOM 5329 C C . LYS B 1 254 ? 24.656 -20.75 -4.223 1 97.5 254 LYS B C 1
ATOM 5331 O O . LYS B 1 254 ? 24.469 -20.344 -5.375 1 97.5 254 LYS B O 1
ATOM 5336 N N . ASP B 1 255 ? 24.797 -22.047 -3.9 1 97.88 255 ASP B N 1
ATOM 5337 C CA . ASP B 1 255 ? 25.156 -22.984 -4.965 1 97.88 255 ASP B CA 1
ATOM 5338 C C . ASP B 1 255 ? 24.016 -23.938 -5.273 1 97.88 255 ASP B C 1
ATOM 5340 O O . ASP B 1 255 ? 24.141 -24.812 -6.117 1 97.88 255 ASP B O 1
ATOM 5344 N N . GLY B 1 256 ? 22.922 -23.781 -4.504 1 98.56 256 GLY B N 1
ATOM 5345 C CA . GLY B 1 256 ? 21.875 -24.719 -4.852 1 98.56 256 GLY B CA 1
ATOM 5346 C C . GLY B 1 256 ? 20.734 -24.734 -3.859 1 98.56 256 GLY B C 1
ATOM 5347 O O . GLY B 1 256 ? 20.594 -23.812 -3.043 1 98.56 256 GLY B O 1
ATOM 5348 N N . ILE B 1 257 ? 19.859 -25.719 -4.02 1 98.81 257 ILE B N 1
ATOM 5349 C CA . ILE B 1 257 ? 18.672 -25.969 -3.199 1 98.81 257 ILE B CA 1
ATOM 5350 C C . ILE B 1 257 ? 18.812 -27.281 -2.451 1 98.81 257 ILE B C 1
ATOM 5352 O O . ILE B 1 257 ? 19.203 -28.297 -3.043 1 98.81 257 ILE B O 1
ATOM 5356 N N . GLU B 1 258 ? 18.531 -27.234 -1.207 1 98.69 258 GLU B N 1
ATOM 5357 C CA . GLU B 1 258 ? 18.453 -28.453 -0.402 1 98.69 258 GLU B CA 1
ATOM 5358 C C . GLU B 1 258 ? 17 -28.781 -0.042 1 98.69 258 GLU B C 1
ATOM 5360 O O . GLU B 1 258 ? 16.25 -27.906 0.372 1 98.69 258 GLU B O 1
ATOM 5365 N N . PHE B 1 259 ? 16.719 -30.047 -0.211 1 98.38 259 PHE B N 1
ATOM 5366 C CA . PHE B 1 259 ? 15.359 -30.484 0.063 1 98.38 259 PHE B CA 1
ATOM 5367 C C . PHE B 1 259 ? 15.289 -31.234 1.39 1 98.38 259 PHE B C 1
ATOM 5369 O O . PHE B 1 259 ? 16.312 -31.672 1.919 1 98.38 259 PHE B O 1
ATOM 5376 N N . LYS B 1 260 ? 14.141 -31.391 1.93 1 97 260 LYS B N 1
ATOM 5377 C CA . LYS B 1 260 ? 13.922 -32 3.24 1 97 260 LYS B CA 1
ATOM 5378 C C . LYS B 1 260 ? 14.258 -33.469 3.225 1 97 260 LYS B C 1
ATOM 5380 O O . LYS B 1 260 ? 14.57 -34.062 4.266 1 97 260 LYS B O 1
ATOM 5385 N N . ASP B 1 261 ? 14.188 -34.125 2.09 1 95.12 261 ASP B N 1
ATOM 5386 C CA . ASP B 1 261 ? 14.477 -35.531 1.992 1 95.12 261 ASP B CA 1
ATOM 5387 C C . ASP B 1 261 ? 15.984 -35.781 1.921 1 95.12 261 ASP B C 1
ATOM 5389 O O . ASP B 1 261 ? 16.422 -36.938 1.758 1 95.12 261 ASP B O 1
ATOM 5393 N N . GLY B 1 262 ? 16.766 -34.75 1.914 1 95.69 262 GLY B N 1
ATOM 5394 C CA . GLY B 1 262 ? 18.219 -34.875 1.935 1 95.69 262 GLY B CA 1
ATOM 5395 C C . GLY B 1 262 ? 18.844 -34.688 0.569 1 95.69 262 GLY B C 1
ATOM 5396 O O . GLY B 1 262 ? 20.062 -34.469 0.463 1 95.69 262 GLY B O 1
ATOM 5397 N N . SER B 1 263 ? 18.078 -34.719 -0.435 1 97.19 263 SER B N 1
ATOM 5398 C CA . SER B 1 263 ? 18.625 -34.5 -1.775 1 97.19 263 SER B CA 1
ATOM 5399 C C . SER B 1 263 ? 18.859 -33.031 -2.051 1 97.19 263 SER B C 1
ATOM 5401 O O . SER B 1 263 ? 18.547 -32.188 -1.215 1 97.19 263 SER B O 1
ATOM 5403 N N . SER B 1 264 ? 19.516 -32.781 -3.154 1 98.19 264 SER B N 1
ATOM 5404 C CA . SER B 1 264 ? 19.812 -31.391 -3.521 1 98.19 264 SER B CA 1
ATOM 5405 C C . SER B 1 264 ? 19.875 -31.219 -5.035 1 98.19 264 SER B C 1
ATOM 5407 O O . SER B 1 264 ? 19.891 -32.219 -5.777 1 98.19 264 SER B O 1
ATOM 5409 N N . VAL B 1 265 ? 19.766 -30.016 -5.48 1 98.44 265 VAL B N 1
ATOM 5410 C CA . VAL B 1 265 ? 20 -29.625 -6.871 1 98.44 265 VAL B CA 1
ATOM 5411 C C . VAL B 1 265 ? 20.984 -28.469 -6.938 1 98.44 265 VAL B C 1
ATOM 5413 O O . VAL B 1 265 ? 20.828 -27.469 -6.234 1 98.44 265 VAL B O 1
ATOM 5416 N N . GLU B 1 266 ? 22.047 -28.656 -7.699 1 98.31 266 GLU B N 1
ATOM 5417 C CA . GLU B 1 266 ? 22.984 -27.578 -7.938 1 98.31 266 GLU B CA 1
ATOM 5418 C C . GLU B 1 266 ? 22.391 -26.531 -8.883 1 98.31 266 GLU B C 1
ATOM 5420 O O . GLU B 1 266 ? 21.812 -26.875 -9.914 1 98.31 266 GLU B O 1
ATOM 5425 N N . ALA B 1 267 ? 22.547 -25.266 -8.5 1 98.69 267 ALA B N 1
ATOM 5426 C CA . ALA B 1 267 ? 22 -24.219 -9.359 1 98.69 267 ALA B CA 1
ATOM 5427 C C . ALA B 1 267 ? 22.562 -22.844 -8.984 1 98.69 267 ALA B C 1
ATOM 5429 O O . ALA B 1 267 ? 22.719 -22.531 -7.801 1 98.69 267 ALA B O 1
ATOM 5430 N N . GLU B 1 268 ? 22.891 -22.094 -9.984 1 98.56 268 GLU B N 1
ATOM 5431 C CA . GLU B 1 268 ? 23.219 -20.672 -9.812 1 98.56 268 GLU B CA 1
ATOM 5432 C C . GLU B 1 268 ? 21.938 -19.844 -9.688 1 98.56 268 GLU B C 1
ATOM 5434 O O . GLU B 1 268 ? 21.844 -19 -8.797 1 98.56 268 GLU B O 1
ATOM 5439 N N . LEU B 1 269 ? 21.062 -20.078 -10.578 1 98.44 269 LEU B N 1
ATOM 5440 C CA . LEU B 1 269 ? 19.766 -19.438 -10.578 1 98.44 269 LEU B CA 1
ATOM 5441 C C . LEU B 1 269 ? 18.688 -20.375 -10.016 1 98.44 269 LEU B C 1
ATOM 5443 O O . LEU B 1 269 ? 18.547 -21.5 -10.477 1 98.44 269 LEU B O 1
ATOM 5447 N N . LYS B 1 270 ? 17.984 -19.984 -8.961 1 98.81 270 LYS B N 1
ATOM 5448 C CA . LYS B 1 270 ? 16.953 -20.781 -8.297 1 98.81 270 LYS B CA 1
ATOM 5449 C C . LYS B 1 270 ? 15.602 -20.078 -8.352 1 98.81 270 LYS B C 1
ATOM 5451 O O . LYS B 1 270 ? 15.32 -19.188 -7.535 1 98.81 270 LYS B O 1
ATOM 5456 N N . ILE B 1 271 ? 14.734 -20.391 -9.289 1 98.81 271 ILE B N 1
ATOM 5457 C CA . ILE B 1 271 ? 13.398 -19.812 -9.445 1 98.81 271 ILE B CA 1
ATOM 5458 C C . ILE B 1 271 ? 12.383 -20.688 -8.711 1 98.81 271 ILE B C 1
ATOM 5460 O O . ILE B 1 271 ? 12.055 -21.797 -9.172 1 98.81 271 ILE B O 1
ATOM 5464 N N . ILE B 1 272 ? 11.875 -20.156 -7.629 1 98.38 272 ILE B N 1
ATOM 5465 C CA . ILE B 1 272 ? 11.094 -20.938 -6.688 1 98.38 272 ILE B CA 1
ATOM 5466 C C . ILE B 1 272 ? 9.664 -20.406 -6.613 1 98.38 272 ILE B C 1
ATOM 5468 O O . ILE B 1 272 ? 9.453 -19.188 -6.574 1 98.38 272 ILE B O 1
ATOM 5472 N N . PHE B 1 273 ? 8.719 -21.281 -6.629 1 98.19 273 PHE B N 1
ATOM 5473 C CA . PHE B 1 273 ? 7.344 -21.016 -6.211 1 98.19 273 PHE B CA 1
ATOM 5474 C C . PHE B 1 273 ? 7.047 -21.672 -4.875 1 98.19 273 PHE B C 1
ATOM 5476 O O . PHE B 1 273 ? 7.129 -22.891 -4.746 1 98.19 273 PHE B O 1
ATOM 5483 N N . PRO B 1 274 ? 6.691 -20.906 -3.896 1 98.12 274 PRO B N 1
ATOM 5484 C CA . PRO B 1 274 ? 6.66 -21.406 -2.518 1 98.12 274 PRO B CA 1
ATOM 5485 C C . PRO B 1 274 ? 5.352 -22.109 -2.174 1 98.12 274 PRO B C 1
ATOM 5487 O O . PRO B 1 274 ? 4.488 -22.281 -3.039 1 98.12 274 PRO B O 1
ATOM 5490 N N . ASN B 1 275 ? 5.301 -22.609 -0.934 1 98 275 ASN B N 1
ATOM 5491 C CA . ASN B 1 275 ? 3.992 -22.984 -0.406 1 98 275 ASN B CA 1
ATOM 5492 C C . ASN B 1 275 ? 3.035 -21.781 -0.398 1 98 275 ASN B C 1
ATOM 5494 O O . ASN B 1 275 ? 3.428 -20.672 -0.056 1 98 275 ASN B O 1
ATOM 5498 N N . TRP B 1 276 ? 1.854 -22.016 -0.87 1 98.06 276 TRP B N 1
ATOM 5499 C CA . TRP B 1 276 ? 0.785 -21.016 -0.79 1 98.06 276 TRP B CA 1
ATOM 5500 C C . TRP B 1 276 ? -0.075 -21.25 0.449 1 98.06 276 TRP B C 1
ATOM 5502 O O . TRP B 1 276 ? -0.958 -22.109 0.45 1 98.06 276 TRP B O 1
ATOM 5512 N N . GLU B 1 277 ? 0.103 -20.406 1.436 1 98.25 277 GLU B N 1
ATOM 5513 C CA . GLU B 1 277 ? -0.598 -20.578 2.705 1 98.25 277 GLU B CA 1
ATOM 5514 C C . GLU B 1 277 ? -1.77 -19.609 2.82 1 98.25 277 GLU B C 1
ATOM 5516 O O . GLU B 1 277 ? -1.781 -18.562 2.166 1 98.25 277 GLU B O 1
ATOM 5521 N N . ALA B 1 278 ? -2.76 -20.031 3.584 1 98 278 ALA B N 1
ATOM 5522 C CA . ALA B 1 278 ? -3.758 -19.047 3.992 1 98 278 ALA B CA 1
ATOM 5523 C C . ALA B 1 278 ? -3.143 -17.984 4.898 1 98 278 ALA B C 1
ATOM 5525 O O . ALA B 1 278 ? -2.113 -18.219 5.531 1 98 278 ALA B O 1
ATOM 5526 N N . HIS B 1 279 ? -3.754 -16.766 4.848 1 97.62 279 HIS B N 1
ATOM 5527 C CA . HIS B 1 279 ? -3.314 -15.75 5.797 1 97.62 279 HIS B CA 1
ATOM 5528 C C . HIS B 1 279 ? -3.484 -16.234 7.234 1 97.62 279 HIS B C 1
ATOM 5530 O O . HIS B 1 279 ? -4.473 -16.891 7.559 1 97.62 279 HIS B O 1
ATOM 5536 N N . ALA B 1 280 ? -2.605 -15.789 8.078 1 96.12 280 ALA B N 1
ATOM 5537 C CA . ALA B 1 280 ? -2.547 -16.297 9.445 1 96.12 280 ALA B CA 1
ATOM 5538 C C . ALA B 1 280 ? -3.846 -16 10.195 1 96.12 280 ALA B C 1
ATOM 5540 O O . ALA B 1 280 ? -4.336 -16.844 10.953 1 96.12 280 ALA B O 1
ATOM 5541 N N . PHE B 1 281 ? -4.441 -14.859 9.992 1 95.75 281 PHE B N 1
ATOM 5542 C CA . PHE B 1 281 ? -5.613 -14.438 10.758 1 95.75 281 PHE B CA 1
ATOM 5543 C C . PHE B 1 281 ? -6.855 -15.18 10.289 1 95.75 281 PHE B C 1
ATOM 5545 O O . PHE B 1 281 ? -7.914 -15.094 10.922 1 95.75 281 PHE B O 1
ATOM 5552 N N . LEU B 1 282 ? -6.77 -15.945 9.227 1 97.5 282 LEU B N 1
ATOM 5553 C CA . LEU B 1 282 ? -7.887 -16.766 8.758 1 97.5 282 LEU B CA 1
ATOM 5554 C C . LEU B 1 282 ? -7.863 -18.141 9.391 1 97.5 282 LEU B C 1
ATOM 5556 O O . LEU B 1 282 ? -8.852 -18.875 9.328 1 97.5 282 LEU B O 1
ATOM 5560 N N . LYS B 1 283 ? -6.727 -18.453 9.977 1 96.06 283 LYS B N 1
ATOM 5561 C CA . LYS B 1 283 ? -6.594 -19.781 10.562 1 96.06 283 LYS B CA 1
ATOM 5562 C C . LYS B 1 283 ? -7.457 -19.922 11.812 1 96.06 283 LYS B C 1
ATOM 5564 O O . LYS B 1 283 ? -7.562 -18.984 12.609 1 96.06 283 LYS B O 1
ATOM 5569 N N . GLU B 1 284 ? -8.156 -20.969 12 1 93.19 284 GLU B N 1
ATOM 5570 C CA . GLU B 1 284 ? -8.922 -21.375 13.18 1 93.19 284 GLU B CA 1
ATOM 5571 C C . GLU B 1 284 ? -10.258 -20.656 13.242 1 93.19 284 GLU B C 1
ATOM 5573 O O . GLU B 1 284 ? -10.93 -20.656 14.281 1 93.19 284 GLU B O 1
ATOM 5578 N N . LEU B 1 285 ? -10.602 -19.922 12.18 1 97.88 285 LEU B N 1
ATOM 5579 C CA . LEU B 1 285 ? -11.961 -19.406 12.102 1 97.88 285 LEU B CA 1
ATOM 5580 C C . LEU B 1 285 ? -12.961 -20.531 11.875 1 97.88 285 LEU B C 1
ATOM 5582 O O . LEU B 1 285 ? -12.617 -21.547 11.266 1 97.88 285 LEU B O 1
ATOM 5586 N N . PRO B 1 286 ? -14.188 -20.359 12.328 1 98.19 286 PRO B N 1
ATOM 5587 C CA . PRO B 1 286 ? -15.188 -21.422 12.133 1 98.19 286 PRO B CA 1
ATOM 5588 C C . PRO B 1 286 ? -15.516 -21.656 10.664 1 98.19 286 PRO B C 1
ATOM 5590 O O . PRO B 1 286 ? -16.125 -22.688 10.32 1 98.19 286 PRO B O 1
ATOM 5593 N N . ILE B 1 287 ? -15.094 -20.844 9.797 1 98.69 287 ILE B N 1
ATOM 5594 C CA . ILE B 1 287 ? -15.43 -20.938 8.383 1 98.69 287 ILE B CA 1
ATOM 5595 C C . ILE B 1 287 ? -14.25 -21.516 7.605 1 98.69 287 ILE B C 1
ATOM 5597 O O . ILE B 1 287 ? -14.344 -21.719 6.391 1 98.69 287 ILE B O 1
ATOM 5601 N N . SER B 1 288 ? -13.156 -21.781 8.234 1 98.69 288 SER B N 1
ATOM 5602 C CA . SER B 1 288 ? -11.914 -22.156 7.582 1 98.69 288 SER B CA 1
ATOM 5603 C C . SER B 1 288 ? -11.688 -23.656 7.664 1 98.69 288 SER B C 1
ATOM 5605 O O . SER B 1 288 ? -12.219 -24.328 8.555 1 98.69 288 SER B O 1
ATOM 5607 N N . ASP B 1 289 ? -10.938 -24.188 6.723 1 98.56 289 ASP B N 1
ATOM 5608 C CA . ASP B 1 289 ? -10.445 -25.562 6.852 1 98.56 289 ASP B CA 1
ATOM 5609 C C . ASP B 1 289 ? -9.25 -25.625 7.797 1 98.56 289 ASP B C 1
ATOM 5611 O O . ASP B 1 289 ? -8.938 -24.641 8.484 1 98.56 289 ASP B O 1
ATOM 5615 N N . ASP B 1 290 ? -8.555 -26.75 7.891 1 98.44 290 ASP B N 1
ATOM 5616 C CA . ASP B 1 290 ? -7.52 -26.953 8.906 1 98.44 290 ASP B CA 1
ATOM 5617 C C . ASP B 1 290 ? -6.254 -26.172 8.547 1 98.44 290 ASP B C 1
ATOM 5619 O O . ASP B 1 290 ? -5.336 -26.078 9.367 1 98.44 290 ASP B O 1
ATOM 5623 N N . GLN B 1 291 ? -6.184 -25.609 7.305 1 98.31 291 GLN B N 1
ATOM 5624 C CA . GLN B 1 291 ? -5.035 -24.797 6.918 1 98.31 291 GLN B CA 1
ATOM 5625 C C . GLN B 1 291 ? -5.395 -23.312 6.906 1 98.31 291 GLN B C 1
ATOM 5627 O O . GLN B 1 291 ? -4.516 -22.453 6.77 1 98.31 291 GLN B O 1
ATOM 5632 N N . GLY B 1 292 ? -6.633 -22.938 6.992 1 98.56 292 GLY B N 1
ATOM 5633 C CA . GLY B 1 292 ? -7.047 -21.547 7.074 1 98.56 292 GLY B CA 1
ATOM 5634 C C . GLY B 1 292 ? -7.777 -21.078 5.832 1 98.56 292 GLY B C 1
ATOM 5635 O O . GLY B 1 292 ? -8.258 -19.938 5.785 1 98.56 292 GLY B O 1
ATOM 5636 N N . PHE B 1 293 ? -7.852 -21.906 4.805 1 98.75 293 PHE B N 1
ATOM 5637 C CA . PHE B 1 293 ? -8.633 -21.547 3.627 1 98.75 293 PHE B CA 1
ATOM 5638 C C . PHE B 1 293 ? -10.125 -21.641 3.918 1 98.75 293 PHE B C 1
ATOM 5640 O O . PHE B 1 293 ? -10.555 -22.453 4.738 1 98.75 293 PHE B O 1
ATOM 5647 N N . ILE B 1 294 ? -10.922 -20.875 3.225 1 98.88 294 ILE B N 1
ATOM 5648 C CA . ILE B 1 294 ? -12.336 -20.766 3.559 1 98.88 294 ILE B CA 1
ATOM 5649 C C . ILE B 1 294 ? -13.117 -21.891 2.877 1 98.88 294 ILE B C 1
ATOM 5651 O O . ILE B 1 294 ? -13.047 -22.062 1.657 1 98.88 294 ILE B O 1
ATOM 5655 N N . VAL B 1 295 ? -13.844 -22.609 3.656 1 98.81 295 VAL B N 1
ATOM 5656 C CA . VAL B 1 295 ? -14.641 -23.719 3.152 1 98.81 295 VAL B CA 1
ATOM 5657 C C . VAL B 1 295 ? -15.883 -23.188 2.438 1 98.81 295 VAL B C 1
ATOM 5659 O O . VAL B 1 295 ? -16.609 -22.359 2.984 1 98.81 295 VAL B O 1
ATOM 5662 N N . THR B 1 296 ? -16.094 -23.656 1.246 1 98.75 296 THR B N 1
ATOM 5663 C CA . THR B 1 296 ? -17.297 -23.297 0.51 1 98.75 296 THR B CA 1
ATOM 5664 C C . THR B 1 296 ? -17.844 -24.516 -0.238 1 98.75 296 THR B C 1
ATOM 5666 O O . THR B 1 296 ? -17.141 -25.5 -0.432 1 98.75 296 THR B O 1
ATOM 5669 N N . ASP B 1 297 ? -19.125 -24.438 -0.593 1 98.31 297 ASP B N 1
ATOM 5670 C CA . ASP B 1 297 ? -19.688 -25.359 -1.572 1 98.31 297 ASP B CA 1
ATOM 5671 C C . ASP B 1 297 ? -19.422 -24.891 -2.998 1 98.31 297 ASP B C 1
ATOM 5673 O O . ASP B 1 297 ? -18.594 -24 -3.211 1 98.31 297 ASP B O 1
ATOM 5677 N N . ARG B 1 298 ? -20.078 -25.469 -3.98 1 97.75 298 ARG B N 1
ATOM 5678 C CA . ARG B 1 298 ? -19.828 -25.172 -5.383 1 97.75 298 ARG B CA 1
ATOM 5679 C C . ARG B 1 298 ? -20.547 -23.906 -5.82 1 97.75 298 ARG B C 1
ATOM 5681 O O . ARG B 1 298 ? -20.438 -23.484 -6.973 1 97.75 298 ARG B O 1
ATOM 5688 N N . TYR B 1 299 ? -21.266 -23.297 -4.934 1 98.31 299 TYR B N 1
ATOM 5689 C CA . TYR B 1 299 ? -21.859 -21.984 -5.168 1 98.31 299 TYR B CA 1
ATOM 5690 C C . TYR B 1 299 ? -21.062 -20.906 -4.465 1 98.31 299 TYR B C 1
ATOM 5692 O O . TYR B 1 299 ? -21.531 -19.766 -4.328 1 98.31 299 TYR B O 1
ATOM 5700 N N . MET B 1 300 ? -19.891 -21.297 -3.947 1 98.62 300 MET B N 1
ATOM 5701 C CA . MET B 1 300 ? -18.906 -20.438 -3.307 1 98.62 300 MET B CA 1
ATOM 5702 C C . MET B 1 300 ? -19.406 -19.953 -1.953 1 98.62 300 MET B C 1
ATOM 5704 O O . MET B 1 300 ? -18.953 -18.922 -1.447 1 98.62 300 MET B O 1
ATOM 5708 N N . ARG B 1 301 ? -20.344 -20.656 -1.438 1 98.69 301 ARG B N 1
ATOM 5709 C CA . ARG B 1 301 ? -20.984 -20.297 -0.175 1 98.69 301 ARG B CA 1
ATOM 5710 C C . ARG B 1 301 ? -20.5 -21.188 0.959 1 98.69 301 ARG B C 1
ATOM 5712 O O . ARG B 1 301 ? -20.375 -22.406 0.79 1 98.69 301 ARG B O 1
ATOM 5719 N N . ASN B 1 302 ? -20.172 -20.578 2.1 1 98.88 302 ASN B N 1
ATOM 5720 C CA . ASN B 1 302 ? -19.859 -21.375 3.281 1 98.88 302 ASN B CA 1
ATOM 5721 C C . ASN B 1 302 ? -21.094 -22.156 3.77 1 98.88 302 ASN B C 1
ATOM 5723 O O . ASN B 1 302 ? -22.172 -21.578 3.889 1 98.88 302 ASN B O 1
ATOM 5727 N N . PRO B 1 303 ? -20.953 -23.406 4.078 1 98.12 303 PRO B N 1
ATOM 5728 C CA . PRO B 1 303 ? -22.125 -24.219 4.414 1 98.12 303 PRO B CA 1
ATOM 5729 C C . PRO B 1 303 ? -22.719 -23.875 5.781 1 98.12 303 PRO B C 1
ATOM 5731 O O . PRO B 1 303 ? -23.906 -24.062 6.016 1 98.12 303 PRO B O 1
ATOM 5734 N N . ASP B 1 304 ? -21.953 -23.312 6.695 1 98.25 304 ASP B N 1
ATOM 5735 C CA . ASP B 1 304 ? -22.406 -23.047 8.055 1 98.25 304 ASP B CA 1
ATOM 5736 C C . ASP B 1 304 ? -22.797 -21.594 8.227 1 98.25 304 ASP B C 1
ATOM 5738 O O . ASP B 1 304 ? -23.609 -21.25 9.102 1 98.25 304 ASP B O 1
ATOM 5742 N N . TYR B 1 305 ? -22.234 -20.766 7.453 1 98.56 305 TYR B N 1
ATOM 5743 C CA . TYR B 1 305 ? -22.516 -19.344 7.441 1 98.56 305 TYR B CA 1
ATOM 5744 C C . TYR B 1 305 ? -22.953 -18.875 6.059 1 98.56 305 TYR B C 1
ATOM 5746 O O . TYR B 1 305 ? -22.156 -18.344 5.289 1 98.56 305 TYR B O 1
ATOM 5754 N N . PRO B 1 306 ? -24.188 -18.984 5.777 1 97.56 306 PRO B N 1
ATOM 5755 C CA . PRO B 1 306 ? -24.672 -18.812 4.41 1 97.56 306 PRO B CA 1
ATOM 5756 C C . PRO B 1 306 ? -24.453 -17.391 3.875 1 97.56 306 PRO B C 1
ATOM 5758 O O . PRO B 1 306 ? -24.594 -17.156 2.672 1 97.56 306 PRO B O 1
ATOM 5761 N N . GLU B 1 307 ? -24.141 -16.391 4.703 1 98.06 307 GLU B N 1
ATOM 5762 C CA . GLU B 1 307 ? -23.859 -15.023 4.258 1 98.06 307 GLU B CA 1
ATOM 5763 C C . GLU B 1 307 ? -22.391 -14.844 3.896 1 98.06 307 GLU B C 1
ATOM 5765 O O . GLU B 1 307 ? -22 -13.789 3.398 1 98.06 307 GLU B O 1
ATOM 5770 N N . VAL B 1 308 ? -21.609 -15.914 4.125 1 98.88 308 VAL B N 1
ATOM 5771 C CA . VAL B 1 308 ? -20.172 -15.828 3.885 1 98.88 308 VAL B CA 1
ATOM 5772 C C . VAL B 1 308 ? -19.812 -16.625 2.629 1 98.88 308 VAL B C 1
ATOM 5774 O O . VAL B 1 308 ? -20.172 -17.797 2.5 1 98.88 308 VAL B O 1
ATOM 5777 N N . PHE B 1 309 ? -19.141 -15.961 1.738 1 98.94 309 PHE B N 1
ATOM 5778 C CA . PHE B 1 309 ? -18.641 -16.531 0.49 1 98.94 309 PHE B CA 1
ATOM 5779 C C . PHE B 1 309 ? -17.125 -16.391 0.393 1 98.94 309 PHE B C 1
ATOM 5781 O O . PHE B 1 309 ? -16.531 -15.594 1.103 1 98.94 309 PHE B O 1
ATOM 5788 N N . ALA B 1 310 ? -16.516 -17.188 -0.478 1 98.94 310 ALA B N 1
ATOM 5789 C CA . ALA B 1 310 ? -15.102 -17.047 -0.775 1 98.94 310 ALA B CA 1
ATOM 5790 C C . ALA B 1 310 ? -14.797 -17.422 -2.223 1 98.94 310 ALA B C 1
ATOM 5792 O O . ALA B 1 310 ? -15.477 -18.281 -2.799 1 98.94 310 ALA B O 1
ATOM 5793 N N . VAL B 1 311 ? -13.82 -16.766 -2.785 1 98.69 311 VAL B N 1
ATOM 5794 C CA . VAL B 1 311 ? -13.406 -17.031 -4.16 1 98.69 311 VAL B CA 1
ATOM 5795 C C . VAL B 1 311 ? -11.891 -16.906 -4.27 1 98.69 311 VAL B C 1
ATOM 5797 O O . VAL B 1 311 ? -11.242 -16.312 -3.398 1 98.69 311 VAL B O 1
ATOM 5800 N N . GLY B 1 312 ? -11.344 -17.438 -5.348 1 98 312 GLY B N 1
ATOM 5801 C CA . GLY B 1 312 ? -9.914 -17.344 -5.594 1 98 312 GLY B CA 1
ATOM 5802 C C . GLY B 1 312 ? -9.094 -18.188 -4.629 1 98 312 GLY B C 1
ATOM 5803 O O . GLY B 1 312 ? -9.578 -19.188 -4.105 1 98 312 GLY B O 1
ATOM 5804 N N . ASP B 1 313 ? -7.863 -17.75 -4.445 1 97.94 313 ASP B N 1
ATOM 5805 C CA . ASP B 1 313 ? -6.895 -18.547 -3.695 1 97.94 313 ASP B CA 1
ATOM 5806 C C . ASP B 1 313 ? -7.316 -18.688 -2.232 1 97.94 313 ASP B C 1
ATOM 5808 O O . ASP B 1 313 ? -6.828 -19.562 -1.523 1 97.94 313 ASP B O 1
ATOM 5812 N N . ALA B 1 314 ? -8.219 -17.844 -1.816 1 98.56 314 ALA B N 1
ATOM 5813 C CA . ALA B 1 314 ? -8.648 -17.906 -0.422 1 98.56 314 ALA B CA 1
ATOM 5814 C C . ALA B 1 314 ? -9.625 -19.047 -0.197 1 98.56 314 ALA B C 1
ATOM 5816 O O . ALA B 1 314 ? -9.836 -19.484 0.938 1 98.56 314 ALA B O 1
ATOM 5817 N N . ALA B 1 315 ? -10.297 -19.469 -1.223 1 98.62 315 ALA B N 1
ATOM 5818 C CA . ALA B 1 315 ? -11.297 -20.531 -1.11 1 98.62 315 ALA B CA 1
ATOM 5819 C C . ALA B 1 315 ? -10.625 -21.891 -1.065 1 98.62 315 ALA B C 1
ATOM 5821 O O . ALA B 1 315 ? -9.75 -22.203 -1.882 1 98.62 315 ALA B O 1
ATOM 5822 N N . SER B 1 316 ? -11.109 -22.75 -0.177 1 98.38 316 SER B N 1
ATOM 5823 C CA . SER B 1 316 ? -10.555 -24.078 0.022 1 98.38 316 SER B CA 1
ATOM 5824 C C . SER B 1 316 ? -10.789 -24.969 -1.196 1 98.38 316 SER B C 1
ATOM 5826 O O . SER B 1 316 ? -9.961 -25.812 -1.52 1 98.38 316 SER B O 1
ATOM 5828 N N . ILE B 1 317 ? -11.812 -24.75 -1.887 1 97.19 317 ILE B N 1
ATOM 5829 C CA . ILE B 1 317 ? -12.227 -25.594 -3 1 97.19 317 ILE B CA 1
ATOM 5830 C C . ILE B 1 317 ? -11.375 -25.297 -4.23 1 97.19 317 ILE B C 1
ATOM 5832 O O . ILE B 1 317 ? -11.391 -26.047 -5.203 1 97.19 317 ILE B O 1
ATOM 5836 N N . THR B 1 318 ? -10.695 -24.156 -4.203 1 96.56 318 THR B N 1
ATOM 5837 C CA . THR B 1 318 ? -9.945 -23.719 -5.371 1 96.56 318 THR B CA 1
ATOM 5838 C C . THR B 1 318 ? -8.609 -24.453 -5.473 1 96.56 318 THR B C 1
ATOM 5840 O O . THR B 1 318 ? -7.605 -24 -4.906 1 96.56 318 THR B O 1
ATOM 5843 N N . VAL B 1 319 ? -8.555 -25.453 -6.277 1 93.88 319 VAL B N 1
ATOM 5844 C CA . VAL B 1 319 ? -7.363 -26.25 -6.543 1 93.88 319 VAL B CA 1
ATOM 5845 C C . VAL B 1 319 ? -7.344 -26.688 -8.008 1 93.88 319 VAL B C 1
ATOM 5847 O O . VAL B 1 319 ? -8.281 -27.328 -8.492 1 93.88 319 VAL B O 1
ATOM 5850 N N . PRO B 1 320 ? -6.258 -26.312 -8.711 1 94.62 320 PRO B N 1
ATOM 5851 C CA . PRO B 1 320 ? -5.094 -25.531 -8.297 1 94.62 320 PRO B CA 1
ATOM 5852 C C . PRO B 1 320 ? -5.422 -24.047 -8.109 1 94.62 320 PRO B C 1
ATOM 5854 O O . PRO B 1 320 ? -6.555 -23.625 -8.344 1 94.62 320 PRO B O 1
ATOM 5857 N N . LYS B 1 321 ? -4.52 -23.312 -7.52 1 95.19 321 LYS B N 1
ATOM 5858 C CA . LYS B 1 321 ? -4.684 -21.875 -7.312 1 95.19 321 LYS B CA 1
ATOM 5859 C C . LYS B 1 321 ? -4.445 -21.109 -8.609 1 95.19 321 LYS B C 1
ATOM 5861 O O . LYS B 1 321 ? -3.328 -20.672 -8.883 1 95.19 321 LYS B O 1
ATOM 5866 N N . LEU B 1 322 ? -5.52 -20.922 -9.375 1 91.75 322 LEU B N 1
ATOM 5867 C CA . LEU B 1 322 ? -5.465 -20.344 -10.719 1 91.75 322 LEU B CA 1
ATOM 5868 C C . LEU B 1 322 ? -6.371 -19.125 -10.82 1 91.75 322 LEU B C 1
ATOM 5870 O O . LEU B 1 322 ? -7.465 -19.109 -10.258 1 91.75 322 LEU B O 1
ATOM 5874 N N . GLY B 1 323 ? -5.867 -18.219 -11.609 1 90.5 323 GLY B N 1
ATOM 5875 C CA . GLY B 1 323 ? -6.648 -17.016 -11.828 1 90.5 323 GLY B CA 1
ATOM 5876 C C . GLY B 1 323 ? -7.961 -17.266 -12.539 1 90.5 323 GLY B C 1
ATOM 5877 O O . GLY B 1 323 ? -8.984 -16.672 -12.211 1 90.5 323 GLY B O 1
ATOM 5878 N N . SER B 1 324 ? -7.957 -18.125 -13.539 1 88.5 324 SER B N 1
ATOM 5879 C CA . SER B 1 324 ? -9.172 -18.422 -14.297 1 88.5 324 SER B CA 1
ATOM 5880 C C . SER B 1 324 ? -10.258 -19 -13.398 1 88.5 324 SER B C 1
ATOM 5882 O O . SER B 1 324 ? -11.438 -18.703 -13.562 1 88.5 324 SER B O 1
ATOM 5884 N N . LEU B 1 325 ? -9.859 -19.844 -12.508 1 93.75 325 LEU B N 1
ATOM 5885 C CA . LEU B 1 325 ? -10.828 -20.391 -11.562 1 93.75 325 LEU B CA 1
ATOM 5886 C C . LEU B 1 325 ? -11.422 -19.281 -10.695 1 93.75 325 LEU B C 1
ATOM 5888 O O . LEU B 1 325 ? -12.633 -19.281 -10.445 1 93.75 325 LEU B O 1
ATOM 5892 N N . GLY B 1 326 ? -10.57 -18.359 -10.227 1 94.62 326 GLY B N 1
ATOM 5893 C CA . GLY B 1 326 ? -11.07 -17.234 -9.461 1 94.62 326 GLY B CA 1
ATOM 5894 C C . GLY B 1 326 ? -12.133 -16.438 -10.203 1 94.62 326 GLY B C 1
ATOM 5895 O O . GLY B 1 326 ? -13.125 -16.016 -9.602 1 94.62 326 GLY B O 1
ATOM 5896 N N . HIS B 1 327 ? -11.891 -16.281 -11.445 1 91.88 327 HIS B N 1
ATOM 5897 C CA . HIS B 1 327 ? -12.836 -15.555 -12.281 1 91.88 327 HIS B CA 1
ATOM 5898 C C . HIS B 1 327 ? -14.172 -16.297 -12.375 1 91.88 327 HIS B C 1
ATOM 5900 O O . HIS B 1 327 ? -15.234 -15.688 -12.211 1 91.88 327 HIS B O 1
ATOM 5906 N N . MET B 1 328 ? -14.078 -17.547 -12.68 1 93.62 328 MET B N 1
ATOM 5907 C CA . MET B 1 328 ? -15.281 -18.359 -12.805 1 93.62 328 MET B CA 1
ATOM 5908 C C . MET B 1 328 ? -16.062 -18.375 -11.492 1 93.62 328 MET B C 1
ATOM 5910 O O . MET B 1 328 ? -17.297 -18.266 -11.5 1 93.62 328 MET B O 1
ATOM 5914 N N . GLU B 1 329 ? -15.367 -18.531 -10.445 1 97.44 329 GLU B N 1
ATOM 5915 C CA . GLU B 1 329 ? -15.984 -18.516 -9.125 1 97.44 329 GLU B CA 1
ATOM 5916 C C . GLU B 1 329 ? -16.703 -17.203 -8.859 1 97.44 329 GLU B C 1
ATOM 5918 O O . GLU B 1 329 ? -17.812 -17.188 -8.312 1 97.44 329 GLU B O 1
ATOM 5923 N N . ALA B 1 330 ? -16.094 -16.109 -9.25 1 96.44 330 ALA B N 1
ATOM 5924 C CA . ALA B 1 330 ? -16.656 -14.781 -9.062 1 96.44 330 ALA B CA 1
ATOM 5925 C C . ALA B 1 330 ? -18.016 -14.664 -9.766 1 96.44 330 ALA B C 1
ATOM 5927 O O . ALA B 1 330 ? -18.953 -14.102 -9.211 1 96.44 330 ALA B O 1
ATOM 5928 N N . GLU B 1 331 ? -18.078 -15.195 -10.906 1 94.12 331 GLU B N 1
ATOM 5929 C CA . GLU B 1 331 ? -19.328 -15.133 -11.672 1 94.12 331 GLU B CA 1
ATOM 5930 C C . GLU B 1 331 ? -20.438 -15.922 -10.984 1 94.12 331 GLU B C 1
ATOM 5932 O O . GLU B 1 331 ? -21.562 -15.445 -10.859 1 94.12 331 GLU B O 1
ATOM 5937 N N . VAL B 1 332 ? -20.125 -17.125 -10.586 1 96.88 332 VAL B N 1
ATOM 5938 C CA . VAL B 1 332 ? -21.109 -17.969 -9.914 1 96.88 332 VAL B CA 1
ATOM 5939 C C . VAL B 1 332 ? -21.609 -17.281 -8.656 1 96.88 332 VAL B C 1
ATOM 5941 O O . VAL B 1 332 ? -22.828 -17.156 -8.445 1 96.88 332 VAL B O 1
ATOM 5944 N N . LEU B 1 333 ? -20.688 -16.812 -7.863 1 97.94 333 LEU B N 1
ATOM 5945 C CA . LEU B 1 333 ? -21.031 -16.125 -6.625 1 97.94 333 LEU B CA 1
ATOM 5946 C C . LEU B 1 333 ? -21.953 -14.938 -6.898 1 97.94 333 LEU B C 1
ATOM 5948 O O . LEU B 1 333 ? -22.953 -14.742 -6.207 1 97.94 333 LEU B O 1
ATOM 5952 N N . ALA B 1 334 ? -21.578 -14.148 -7.879 1 96.31 334 ALA B N 1
ATOM 5953 C CA . ALA B 1 334 ? -22.328 -12.93 -8.172 1 96.31 334 ALA B CA 1
ATOM 5954 C C . ALA B 1 334 ? -23.75 -13.25 -8.609 1 96.31 334 ALA B C 1
ATOM 5956 O O . ALA B 1 334 ? -24.688 -12.523 -8.266 1 96.31 334 ALA B O 1
ATOM 5957 N N . ARG B 1 335 ? -23.922 -14.32 -9.352 1 95.56 335 ARG B N 1
ATOM 5958 C CA . ARG B 1 335 ? -25.25 -14.742 -9.758 1 95.56 335 ARG B CA 1
ATOM 5959 C C . ARG B 1 335 ? -26.078 -15.203 -8.555 1 95.56 335 ARG B C 1
ATOM 5961 O O . ARG B 1 335 ? -27.266 -14.883 -8.453 1 95.56 335 ARG B O 1
ATOM 5968 N N . VAL B 1 336 ? -25.453 -15.914 -7.691 1 96.75 336 VAL B N 1
ATOM 5969 C CA . VAL B 1 336 ? -26.141 -16.438 -6.508 1 96.75 336 VAL B CA 1
ATOM 5970 C C . VAL B 1 336 ? -26.609 -15.281 -5.625 1 96.75 336 VAL B C 1
ATOM 5972 O O . VAL B 1 336 ? -27.797 -15.195 -5.293 1 96.75 336 VAL B O 1
ATOM 5975 N N . VAL B 1 337 ? -25.75 -14.391 -5.309 1 96.56 337 VAL B N 1
ATOM 5976 C CA . VAL B 1 337 ? -26.062 -13.266 -4.434 1 96.56 337 VAL B CA 1
ATOM 5977 C C . VAL B 1 337 ? -27.031 -12.32 -5.148 1 96.56 337 VAL B C 1
ATOM 5979 O O . VAL B 1 337 ? -27.953 -11.789 -4.531 1 96.56 337 VAL B O 1
ATOM 5982 N N . GLY B 1 338 ? -26.797 -12.117 -6.41 1 94.81 338 GLY B N 1
ATOM 5983 C CA . GLY B 1 338 ? -27.672 -11.273 -7.195 1 94.81 338 GLY B CA 1
ATOM 5984 C C . GLY B 1 338 ? -29.125 -11.75 -7.18 1 94.81 338 GLY B C 1
ATOM 5985 O O . GLY B 1 338 ? -30.047 -10.938 -7.117 1 94.81 338 GLY B O 1
ATOM 5986 N N . LYS B 1 339 ? -29.266 -12.992 -7.246 1 94.44 339 LYS B N 1
ATOM 5987 C CA . LYS B 1 339 ? -30.609 -13.578 -7.195 1 94.44 339 LYS B CA 1
ATOM 5988 C C . LYS B 1 339 ? -31.25 -13.352 -5.828 1 94.44 339 LYS B C 1
ATOM 5990 O O . LYS B 1 339 ? -32.438 -13.086 -5.738 1 94.44 339 LYS B O 1
ATOM 5995 N N . GLU B 1 340 ? -30.469 -13.422 -4.844 1 93.38 340 GLU B N 1
ATOM 5996 C CA . GLU B 1 340 ? -30.969 -13.312 -3.477 1 93.38 340 GLU B CA 1
ATOM 5997 C C . GLU B 1 340 ? -31.359 -11.875 -3.143 1 93.38 340 GLU B C 1
ATOM 5999 O O . GLU B 1 340 ? -32.344 -11.633 -2.416 1 93.38 340 GLU B O 1
ATOM 6004 N N . VAL B 1 341 ? -30.688 -10.945 -3.707 1 91 341 VAL B N 1
ATOM 6005 C CA . VAL B 1 341 ? -30.938 -9.562 -3.324 1 91 341 VAL B CA 1
ATOM 6006 C C . VAL B 1 341 ? -31.906 -8.922 -4.316 1 91 341 VAL B C 1
ATOM 6008 O O . VAL B 1 341 ? -32.312 -7.766 -4.141 1 91 341 VAL B O 1
ATOM 6011 N N . GLY B 1 342 ? -32.5 -9.648 -5.203 1 76.75 342 GLY B N 1
ATOM 6012 C CA . GLY B 1 342 ? -33.719 -9.398 -5.961 1 76.75 342 GLY B CA 1
ATOM 6013 C C . GLY B 1 342 ? -33.469 -8.656 -7.262 1 76.75 342 GLY B C 1
ATOM 6014 O O . GLY B 1 342 ? -34.406 -8.242 -7.938 1 76.75 342 GLY B O 1
ATOM 6015 N N . ASN B 1 343 ? -32.25 -8.5 -7.75 1 80.19 343 ASN B N 1
ATOM 6016 C CA . ASN B 1 343 ? -32.094 -7.746 -8.984 1 80.19 343 ASN B CA 1
ATOM 6017 C C . ASN B 1 343 ? -31.75 -8.664 -10.156 1 80.19 343 ASN B C 1
ATOM 6019 O O . ASN B 1 343 ? -31.812 -8.25 -11.312 1 80.19 343 ASN B O 1
ATOM 6023 N N . TYR B 1 344 ? -31.359 -9.891 -9.797 1 84.06 344 TYR B N 1
ATOM 6024 C CA . TYR B 1 344 ? -31.031 -10.875 -10.82 1 84.06 344 TYR B CA 1
ATOM 6025 C C . TYR B 1 344 ? -32.031 -12.008 -10.844 1 84.06 344 TYR B C 1
ATOM 6027 O O . TYR B 1 344 ? -32.25 -12.68 -9.828 1 84.06 344 TYR B O 1
ATOM 6035 N N . GLN B 1 345 ? -32.781 -12.133 -11.992 1 86.69 345 GLN B N 1
ATOM 6036 C CA . GLN B 1 345 ? -33.781 -13.188 -12.156 1 86.69 345 GLN B CA 1
ATOM 6037 C C . GLN B 1 345 ? -33.438 -14.094 -13.328 1 86.69 345 GLN B C 1
ATOM 6039 O O . GLN B 1 345 ? -33.906 -13.875 -14.453 1 86.69 345 GLN B O 1
ATOM 6044 N N . PRO B 1 346 ? -32.75 -15.125 -12.914 1 84 346 PRO B N 1
ATOM 6045 C CA . PRO B 1 346 ? -32.406 -16.031 -14.008 1 84 346 PRO B CA 1
ATOM 6046 C C . PRO B 1 346 ? -33.562 -16.922 -14.438 1 84 346 PRO B C 1
ATOM 6048 O O . PRO B 1 346 ? -34.438 -17.219 -13.641 1 84 346 PRO B O 1
ATOM 6051 N N . GLU B 1 347 ? -33.656 -17.188 -15.719 1 81 347 GLU B N 1
ATOM 6052 C CA . GLU B 1 347 ? -34.719 -18.078 -16.234 1 81 347 GLU B CA 1
ATOM 6053 C C . GLU B 1 347 ? -34.594 -19.484 -15.633 1 81 347 GLU B C 1
ATOM 6055 O O . GLU B 1 347 ? -35.594 -20.156 -15.406 1 81 347 GLU B O 1
ATOM 6060 N N . GLY B 1 348 ? -33.469 -19.859 -15.203 1 86.75 348 GLY B N 1
ATOM 6061 C CA . GLY B 1 348 ? -33.219 -21.172 -14.664 1 86.75 348 GLY B CA 1
ATOM 6062 C C . GLY B 1 348 ? -32.406 -21.156 -13.383 1 86.75 348 GLY B C 1
ATOM 6063 O O . GLY B 1 348 ? -32.312 -20.125 -12.719 1 86.75 348 GLY B O 1
ATOM 6064 N N . GLU B 1 349 ? -32.125 -22.406 -13 1 92.06 349 GLU B N 1
ATOM 6065 C CA . GLU B 1 349 ? -31.266 -22.547 -11.812 1 92.06 349 GLU B CA 1
ATOM 6066 C C . GLU B 1 349 ? -29.844 -22.078 -12.094 1 92.06 349 GLU B C 1
ATOM 6068 O O . GLU B 1 349 ? -29.391 -22.109 -13.242 1 92.06 349 GLU B O 1
ATOM 6073 N N . ILE B 1 350 ? -29.266 -21.625 -11.102 1 93.94 350 ILE B N 1
ATOM 6074 C CA . ILE B 1 350 ? -27.859 -21.25 -11.227 1 93.94 350 ILE B CA 1
ATOM 6075 C C . ILE B 1 350 ? -26.984 -22.5 -11.211 1 93.94 350 ILE B C 1
ATOM 6077 O O . ILE B 1 350 ? -27.094 -23.328 -10.305 1 93.94 350 ILE B O 1
ATOM 6081 N N . ASP B 1 351 ? -26.141 -22.578 -12.242 1 93.88 351 ASP B N 1
ATOM 6082 C CA . ASP B 1 351 ? -25.234 -23.719 -12.312 1 93.88 351 ASP B CA 1
ATOM 6083 C C . ASP B 1 351 ? -24.125 -23.609 -11.266 1 93.88 351 ASP B C 1
ATOM 6085 O O . ASP B 1 351 ? -23.547 -22.531 -11.078 1 93.88 351 ASP B O 1
ATOM 6089 N N . PRO B 1 352 ? -23.859 -24.734 -10.617 1 95.56 352 PRO B N 1
ATOM 6090 C CA . PRO B 1 352 ? -22.719 -24.719 -9.695 1 95.56 352 PRO B CA 1
ATOM 6091 C C . PRO B 1 352 ? -21.375 -24.594 -10.414 1 95.56 352 PRO B C 1
ATOM 6093 O O . PRO B 1 352 ? -21.312 -24.75 -11.641 1 95.56 352 PRO B O 1
ATOM 6096 N N . MET B 1 353 ? -20.391 -24.281 -9.648 1 94.56 353 MET B N 1
ATOM 6097 C CA . MET B 1 353 ? -19.031 -24.156 -10.188 1 94.56 353 MET B CA 1
ATOM 6098 C C . MET B 1 353 ? -18.594 -25.469 -10.836 1 94.56 353 MET B C 1
ATOM 6100 O O . MET B 1 353 ? -18.672 -26.531 -10.211 1 94.56 353 MET B O 1
ATOM 6104 N N . GLU B 1 354 ? -18.156 -25.328 -12.07 1 91.56 354 GLU B N 1
ATOM 6105 C CA . GLU B 1 354 ? -17.484 -26.422 -12.773 1 91.56 354 GLU B CA 1
ATOM 6106 C C . GLU B 1 354 ? -16.016 -26.109 -13.008 1 91.56 354 GLU B C 1
ATOM 6108 O O . GLU B 1 354 ? -15.68 -25.234 -13.812 1 91.56 354 GLU B O 1
ATOM 6113 N N . PHE B 1 355 ? -15.242 -26.859 -12.406 1 92.06 355 PHE B N 1
ATOM 6114 C CA . PHE B 1 355 ? -13.82 -26.562 -12.406 1 92.06 355 PHE B CA 1
ATOM 6115 C C . PHE B 1 355 ? -13.164 -27.016 -13.703 1 92.06 355 PHE B C 1
ATOM 6117 O O . PHE B 1 355 ? -13.469 -28.094 -14.211 1 92.06 355 PHE B O 1
ATOM 6124 N N . MET B 1 356 ? -12.359 -26.172 -14.273 1 90.62 356 MET B N 1
ATOM 6125 C CA . MET B 1 356 ? -11.531 -26.453 -15.445 1 90.62 356 MET B CA 1
ATOM 6126 C C . MET B 1 356 ? -10.242 -25.625 -15.406 1 90.62 356 MET B C 1
ATOM 6128 O O . MET B 1 356 ? -10.219 -24.531 -14.836 1 90.62 356 MET B O 1
ATOM 6132 N N . LEU B 1 357 ? -9.297 -26.188 -15.969 1 90.44 357 LEU B N 1
ATOM 6133 C CA . LEU B 1 357 ? -8.016 -25.5 -16.078 1 90.44 357 LEU B CA 1
ATOM 6134 C C . LEU B 1 357 ? -7.895 -24.766 -17.406 1 90.44 357 LEU B C 1
ATOM 6136 O O . LEU B 1 357 ? -7.992 -25.391 -18.469 1 90.44 357 LEU B O 1
ATOM 6140 N N . ILE B 1 358 ? -7.785 -23.516 -17.344 1 85.31 358 ILE B N 1
ATOM 6141 C CA . ILE B 1 358 ? -7.453 -22.688 -18.484 1 85.31 358 ILE B CA 1
ATOM 6142 C C . ILE B 1 358 ? -6.16 -21.906 -18.219 1 85.31 358 ILE B C 1
ATOM 6144 O O . ILE B 1 358 ? -6.109 -21.078 -17.312 1 85.31 358 ILE B O 1
ATOM 6148 N N . CYS B 1 359 ? -5.199 -22.203 -18.984 1 85.75 359 CYS B N 1
ATOM 6149 C CA . CYS B 1 359 ? -3.881 -21.625 -18.734 1 85.75 359 CYS B CA 1
ATOM 6150 C C . CYS B 1 359 ? -3.197 -21.25 -20.047 1 85.75 359 CYS B C 1
ATOM 6152 O O . CYS B 1 359 ? -3.242 -22 -21.016 1 85.75 359 CYS B O 1
ATOM 6154 N N . MET B 1 360 ? -2.732 -20.031 -20.062 1 84.88 360 MET B N 1
ATOM 6155 C CA . MET B 1 360 ? -1.903 -19.562 -21.156 1 84.88 360 MET B CA 1
ATOM 6156 C C . MET B 1 360 ? -0.519 -19.156 -20.672 1 84.88 360 MET B C 1
ATOM 6158 O O . MET B 1 360 ? -0.39 -18.547 -19.609 1 84.88 360 MET B O 1
ATOM 6162 N N . GLY B 1 361 ? 0.472 -19.5 -21.406 1 87.19 361 GLY B N 1
ATOM 6163 C CA . GLY B 1 361 ? 1.831 -19.188 -21 1 87.19 361 GLY B CA 1
ATOM 6164 C C . GLY B 1 361 ? 2.734 -18.828 -22.172 1 87.19 361 GLY B C 1
ATOM 6165 O O . GLY B 1 361 ? 2.48 -19.25 -23.297 1 87.19 361 GLY B O 1
ATOM 6166 N N . ASP B 1 362 ? 3.736 -18.062 -21.875 1 87.88 362 ASP B N 1
ATOM 6167 C CA . ASP B 1 362 ? 4.762 -17.672 -22.844 1 87.88 362 ASP B CA 1
ATOM 6168 C C . ASP B 1 362 ? 5.879 -18.703 -22.891 1 87.88 362 ASP B C 1
ATOM 6170 O O . ASP B 1 362 ? 6.281 -19.25 -21.875 1 87.88 362 ASP B O 1
ATOM 6174 N N . MET B 1 363 ? 6.359 -18.984 -24.094 1 85.62 363 MET B N 1
ATOM 6175 C CA . MET B 1 363 ? 7.426 -19.969 -24.281 1 85.62 363 MET B CA 1
ATOM 6176 C C . MET B 1 363 ? 8.68 -19.312 -24.859 1 85.62 363 MET B C 1
ATOM 6178 O O . MET B 1 363 ? 9.656 -19.984 -25.156 1 85.62 363 MET B O 1
ATOM 6182 N N . GLY B 1 364 ? 8.656 -18.031 -25.062 1 82.69 364 GLY B N 1
ATOM 6183 C CA . GLY B 1 364 ? 9.758 -17.344 -25.703 1 82.69 364 GLY B CA 1
ATOM 6184 C C . GLY B 1 364 ? 9.633 -17.25 -27.203 1 82.69 364 GLY B C 1
ATOM 6185 O O . GLY B 1 364 ? 8.922 -18.062 -27.812 1 82.69 364 GLY B O 1
ATOM 6186 N N . SER B 1 365 ? 10.281 -16.234 -27.766 1 86.31 365 SER B N 1
ATOM 6187 C CA . SER B 1 365 ? 10.32 -16.016 -29.203 1 86.31 365 SER B CA 1
ATOM 6188 C C . SER B 1 365 ? 8.914 -15.906 -29.781 1 86.31 365 SER B C 1
ATOM 6190 O O . SER B 1 365 ? 8.609 -16.516 -30.812 1 86.31 365 SER B O 1
ATOM 6192 N N . HIS B 1 366 ? 8.086 -15.312 -29.062 1 83.44 366 HIS B N 1
ATOM 6193 C CA . HIS B 1 366 ? 6.719 -14.992 -29.469 1 83.44 366 HIS B CA 1
ATOM 6194 C C . HIS B 1 366 ? 5.879 -16.266 -29.609 1 83.44 366 HIS B C 1
ATOM 6196 O O . HIS B 1 366 ? 4.93 -16.297 -30.391 1 83.44 366 HIS B O 1
ATOM 6202 N N . LYS B 1 367 ? 6.289 -17.297 -29 1 85.81 367 LYS B N 1
ATOM 6203 C CA . LYS B 1 367 ? 5.496 -18.516 -28.922 1 85.81 367 LYS B CA 1
ATOM 6204 C C . LYS B 1 367 ? 4.906 -18.688 -27.516 1 85.81 367 LYS B C 1
ATOM 6206 O O . LYS B 1 367 ? 5.426 -18.141 -26.547 1 85.81 367 LYS B O 1
ATOM 6211 N N . GLY B 1 368 ? 3.811 -19.406 -27.562 1 88.56 368 GLY B N 1
ATOM 6212 C CA . GLY B 1 368 ? 3.143 -19.688 -26.297 1 88.56 368 GLY B CA 1
ATOM 6213 C C . GLY B 1 368 ? 2.393 -21.016 -26.312 1 88.56 368 GLY B C 1
ATOM 6214 O O . GLY B 1 368 ? 2.445 -21.75 -27.297 1 88.56 368 GLY B O 1
ATOM 6215 N N . PHE B 1 369 ? 1.846 -21.328 -25.188 1 86.31 369 PHE B N 1
ATOM 6216 C CA . PHE B 1 369 ? 0.976 -22.5 -25.109 1 86.31 369 PHE B CA 1
ATOM 6217 C C . PHE B 1 369 ? -0.366 -22.125 -24.484 1 86.31 369 PHE B C 1
ATOM 6219 O O . PHE B 1 369 ? -0.477 -21.125 -23.781 1 86.31 369 PHE B O 1
ATOM 6226 N N . TYR B 1 370 ? -1.309 -22.906 -24.797 1 87.69 370 TYR B N 1
ATOM 6227 C CA . TYR B 1 370 ? -2.666 -22.828 -24.266 1 87.69 370 TYR B CA 1
ATOM 6228 C C . TYR B 1 370 ? -3.152 -24.203 -23.812 1 87.69 370 TYR B C 1
ATOM 6230 O O . TYR B 1 370 ? -3.049 -25.172 -24.562 1 87.69 370 TYR B O 1
ATOM 6238 N N . MET B 1 371 ? -3.594 -24.266 -22.609 1 89.06 371 MET B N 1
ATOM 6239 C CA . MET B 1 371 ? -4.141 -25.5 -22.047 1 89.06 371 MET B CA 1
ATOM 6240 C C . MET B 1 371 ? -5.582 -25.312 -21.594 1 89.06 371 MET B C 1
ATOM 6242 O O . MET B 1 371 ? -5.906 -24.297 -20.953 1 89.06 371 MET B O 1
ATOM 6246 N N . HIS B 1 372 ? -6.414 -26.172 -21.969 1 90.44 372 HIS B N 1
ATOM 6247 C CA . HIS B 1 372 ? -7.805 -26.234 -21.531 1 90.44 372 HIS B CA 1
ATOM 6248 C C . HIS B 1 372 ? -8.211 -27.672 -21.203 1 90.44 372 HIS B C 1
ATOM 6250 O O . HIS B 1 372 ? -8.281 -28.516 -22.109 1 90.44 372 HIS B O 1
ATOM 6256 N N . THR B 1 373 ? -8.461 -27.953 -19.906 1 92.88 373 THR B N 1
ATOM 6257 C CA . THR B 1 373 ? -8.75 -29.328 -19.531 1 92.88 373 THR B CA 1
ATOM 6258 C C . THR B 1 373 ? -9.578 -29.391 -18.25 1 92.88 373 THR B C 1
ATOM 6260 O O . THR B 1 373 ? -9.492 -28.484 -17.406 1 92.88 373 THR B O 1
ATOM 6263 N N . ASP B 1 374 ? -10.43 -30.375 -18.125 1 92.88 374 ASP B N 1
ATOM 6264 C CA . ASP B 1 374 ? -11.125 -30.672 -16.875 1 92.88 374 ASP B CA 1
ATOM 6265 C C . ASP B 1 374 ? -10.867 -32.125 -16.438 1 92.88 374 ASP B C 1
ATOM 6267 O O . ASP B 1 374 ? -11.617 -32.656 -15.625 1 92.88 374 ASP B O 1
ATOM 6271 N N . GLU B 1 375 ? -9.797 -32.656 -16.922 1 91.56 375 GLU B N 1
ATOM 6272 C CA . GLU B 1 375 ? -9.477 -34.062 -16.672 1 91.56 375 GLU B CA 1
ATOM 6273 C C . GLU B 1 375 ? -9.219 -34.312 -15.18 1 91.56 375 GLU B C 1
ATOM 6275 O O . GLU B 1 375 ? -9.594 -35.344 -14.641 1 91.56 375 GLU B O 1
ATOM 6280 N N . TRP B 1 376 ? -8.57 -33.375 -14.594 1 91.06 376 TRP B N 1
ATOM 6281 C CA . TRP B 1 376 ? -8.188 -33.531 -13.188 1 91.06 376 TRP B CA 1
ATOM 6282 C C . TRP B 1 376 ? -9.422 -33.656 -12.305 1 91.06 376 TRP B C 1
ATOM 6284 O O . TRP B 1 376 ? -9.352 -34.25 -11.219 1 91.06 376 TRP B O 1
ATOM 6294 N N . TRP B 1 377 ? -10.523 -33.156 -12.734 1 91.81 377 TRP B N 1
ATOM 6295 C CA . TRP B 1 377 ? -11.773 -33.219 -11.984 1 91.81 377 TRP B CA 1
ATOM 6296 C C . TRP B 1 377 ? -12.695 -34.281 -12.539 1 91.81 377 TRP B C 1
ATOM 6298 O O . TRP B 1 377 ? -13.898 -34.281 -12.258 1 91.81 377 TRP B O 1
ATOM 6308 N N . GLY B 1 378 ? -12.18 -35.094 -13.375 1 89.81 378 GLY B N 1
ATOM 6309 C CA . GLY B 1 378 ? -12.922 -36.25 -13.852 1 89.81 378 GLY B CA 1
ATOM 6310 C C . GLY B 1 378 ? -13.57 -36 -15.211 1 89.81 378 GLY B C 1
ATOM 6311 O O . GLY B 1 378 ? -14.32 -36.844 -15.703 1 89.81 378 GLY B O 1
ATOM 6312 N N . GLY B 1 379 ? -13.25 -34.875 -15.812 1 91.81 379 GLY B N 1
ATOM 6313 C CA . GLY B 1 379 ? -13.797 -34.594 -17.125 1 91.81 379 GLY B CA 1
ATOM 6314 C C . GLY B 1 379 ? -13 -35.219 -18.25 1 91.81 379 GLY B C 1
ATOM 6315 O O . GLY B 1 379 ? -12.062 -36 -18.016 1 91.81 379 GLY B O 1
ATOM 6316 N N . ASP B 1 380 ? -13.492 -34.844 -19.5 1 91.5 380 ASP B N 1
ATOM 6317 C CA . ASP B 1 380 ? -12.875 -35.5 -20.656 1 91.5 380 ASP B CA 1
ATOM 6318 C C . ASP B 1 380 ? -12.297 -34.469 -21.625 1 91.5 380 ASP B C 1
ATOM 6320 O O . ASP B 1 380 ? -11.734 -34.844 -22.656 1 91.5 380 ASP B O 1
ATOM 6324 N N . THR B 1 381 ? -12.391 -33.281 -21.234 1 91.06 381 THR B N 1
ATOM 6325 C CA . THR B 1 381 ? -11.812 -32.25 -22.062 1 91.06 381 THR B CA 1
ATOM 6326 C C . THR B 1 381 ? -10.312 -32.156 -21.844 1 91.06 381 THR B C 1
ATOM 6328 O O . THR B 1 381 ? -9.852 -32.062 -20.688 1 91.06 381 THR B O 1
ATOM 6331 N N . SER B 1 382 ? -9.516 -32.188 -22.891 1 92.56 382 SER B N 1
ATOM 6332 C CA . SER B 1 382 ? -8.062 -32.094 -22.828 1 92.56 382 SER B CA 1
ATOM 6333 C C . SER B 1 382 ? -7.484 -31.469 -24.094 1 92.56 382 SER B C 1
ATOM 6335 O O . SER B 1 382 ? -7.312 -32.156 -25.094 1 92.56 382 SER B O 1
ATOM 6337 N N . ILE B 1 383 ? -7.164 -30.188 -24.016 1 89.5 383 ILE B N 1
ATOM 6338 C CA . ILE B 1 383 ? -6.688 -29.453 -25.172 1 89.5 383 ILE B CA 1
ATOM 6339 C C . ILE B 1 383 ? -5.348 -28.797 -24.844 1 89.5 383 ILE B C 1
ATOM 6341 O O . ILE B 1 383 ? -5.223 -28.094 -23.828 1 89.5 383 ILE B O 1
ATOM 6345 N N . LEU B 1 384 ? -4.379 -29.094 -25.578 1 88.62 384 LEU B N 1
ATOM 6346 C CA . LEU B 1 384 ? -3.084 -28.422 -25.531 1 88.62 384 LEU B CA 1
ATOM 6347 C C . LEU B 1 384 ? -2.715 -27.859 -26.906 1 88.62 384 LEU B C 1
ATOM 6349 O O . LEU B 1 384 ? -2.699 -28.578 -27.891 1 88.62 384 LEU B O 1
ATOM 6353 N N . LYS B 1 385 ? -2.541 -26.547 -26.984 1 86.62 385 LYS B N 1
ATOM 6354 C CA . LYS B 1 385 ? -2.08 -25.891 -28.203 1 86.62 385 LYS B CA 1
ATOM 6355 C C . LYS B 1 385 ? -0.805 -25.094 -27.953 1 86.62 385 LYS B C 1
ATOM 6357 O O . LYS B 1 385 ? -0.661 -24.453 -26.891 1 86.62 385 LYS B O 1
ATOM 6362 N N . MET B 1 386 ? 0.116 -25.234 -28.875 1 86.94 386 MET B N 1
ATOM 6363 C CA . MET B 1 386 ? 1.377 -24.516 -28.797 1 86.94 386 MET B CA 1
ATOM 6364 C C . MET B 1 386 ? 1.661 -23.766 -30.094 1 86.94 386 MET B C 1
ATOM 6366 O O . MET B 1 386 ? 1.26 -24.203 -31.172 1 86.94 386 MET B O 1
ATOM 6370 N N . GLY B 1 387 ? 2.23 -22.547 -29.969 1 86.25 387 GLY B N 1
ATOM 6371 C CA . GLY B 1 387 ? 2.584 -21.781 -31.156 1 86.25 387 GLY B CA 1
ATOM 6372 C C . GLY B 1 387 ? 2.465 -20.281 -30.969 1 86.25 387 GLY B C 1
ATOM 6373 O O . GLY B 1 387 ? 2.564 -19.781 -29.844 1 86.25 387 GLY B O 1
ATOM 6374 N N . TYR B 1 388 ? 2.326 -19.562 -32.031 1 83.44 388 TYR B N 1
ATOM 6375 C CA . TYR B 1 388 ? 2.32 -18.094 -32.031 1 83.44 388 TYR B CA 1
ATOM 6376 C C . TYR B 1 388 ? 0.975 -17.562 -31.578 1 83.44 388 TYR B C 1
ATOM 6378 O O . TYR B 1 388 ? 0.914 -16.516 -30.906 1 83.44 388 TYR B O 1
ATOM 6386 N N . THR B 1 389 ? -0.009 -18.219 -31.797 1 82.19 389 THR B N 1
ATOM 6387 C CA . THR B 1 389 ? -1.357 -17.75 -31.5 1 82.19 389 THR B CA 1
ATOM 6388 C C . THR B 1 389 ? -1.572 -17.641 -29.984 1 82.19 389 THR B C 1
ATOM 6390 O O . THR B 1 389 ? -2.059 -16.609 -29.5 1 82.19 389 THR B O 1
ATOM 6393 N N . PRO B 1 390 ? -1.143 -18.641 -29.312 1 83 390 PRO B N 1
ATOM 6394 C CA . PRO B 1 390 ? -1.323 -18.516 -27.859 1 83 390 PRO B CA 1
ATOM 6395 C C . PRO B 1 390 ? -0.574 -17.328 -27.266 1 83 390 PRO B C 1
ATOM 6397 O O . PRO B 1 390 ? -1.053 -16.703 -26.312 1 83 390 PRO B O 1
ATOM 6400 N N . HIS B 1 391 ? 0.498 -17.047 -27.828 1 82.81 391 HIS B N 1
ATOM 6401 C CA . HIS B 1 391 ? 1.24 -15.883 -27.375 1 82.81 391 HIS B CA 1
ATOM 6402 C C . HIS B 1 391 ? 0.446 -14.602 -27.609 1 82.81 391 HIS B C 1
ATOM 6404 O O . HIS B 1 391 ? 0.341 -13.758 -26.719 1 82.81 391 HIS B O 1
ATOM 6410 N N . MET B 1 392 ? -0.131 -14.461 -28.703 1 80.88 392 MET B N 1
ATOM 6411 C CA . MET B 1 392 ? -0.926 -13.289 -29.047 1 80.88 392 MET B CA 1
ATOM 6412 C C . MET B 1 392 ? -2.135 -13.156 -28.141 1 80.88 392 MET B C 1
ATOM 6414 O O . MET B 1 392 ? -2.506 -12.047 -27.75 1 80.88 392 MET B O 1
ATOM 6418 N N . LEU B 1 393 ? -2.656 -14.234 -27.812 1 78.06 393 LEU B N 1
ATOM 6419 C CA . LEU B 1 393 ? -3.809 -14.242 -26.922 1 78.06 393 LEU B CA 1
ATOM 6420 C C . LEU B 1 393 ? -3.422 -13.742 -25.531 1 78.06 393 LEU B C 1
ATOM 6422 O O . LEU B 1 393 ? -4.156 -12.969 -24.922 1 78.06 393 LEU B O 1
ATOM 6426 N N . LYS B 1 394 ? -2.354 -14.172 -25.141 1 80.5 394 LYS B N 1
ATOM 6427 C CA . LYS B 1 394 ? -1.864 -13.75 -23.828 1 80.5 394 LYS B CA 1
ATOM 6428 C C . LYS B 1 394 ? -1.637 -12.242 -23.797 1 80.5 394 LYS B C 1
ATOM 6430 O O . LYS B 1 394 ? -2.029 -11.57 -22.844 1 80.5 394 LYS B O 1
ATOM 6435 N N . MET B 1 395 ? -1.101 -11.695 -24.828 1 80.25 395 MET B N 1
ATOM 6436 C CA . MET B 1 395 ? -0.863 -10.258 -24.906 1 80.25 395 MET B CA 1
ATOM 6437 C C . MET B 1 395 ? -2.18 -9.492 -25 1 80.25 395 MET B C 1
ATOM 6439 O O . MET B 1 395 ? -2.324 -8.43 -24.391 1 80.25 395 MET B O 1
ATOM 6443 N N . GLY B 1 396 ? -3.059 -9.992 -25.625 1 78.12 396 GLY B N 1
ATOM 6444 C CA . GLY B 1 396 ? -4.371 -9.375 -25.75 1 78.12 396 GLY B CA 1
ATOM 6445 C C . GLY B 1 396 ? -5.156 -9.383 -24.453 1 78.12 396 GLY B C 1
ATOM 6446 O O . GLY B 1 396 ? -5.902 -8.438 -24.172 1 78.12 396 GLY B O 1
ATOM 6447 N N . PHE B 1 397 ? -4.914 -10.359 -23.734 1 79.19 397 PHE B N 1
ATOM 6448 C CA . PHE B 1 397 ? -5.625 -10.492 -22.469 1 79.19 397 PHE B CA 1
ATOM 6449 C C . PHE B 1 397 ? -5.297 -9.336 -21.547 1 79.19 397 PHE B C 1
ATOM 6451 O O . PHE B 1 397 ? -6.191 -8.766 -20.906 1 79.19 397 PHE B O 1
ATOM 6458 N N . LYS B 1 398 ? -4.121 -8.969 -21.438 1 79.5 398 LYS B N 1
ATOM 6459 C CA . LYS B 1 398 ? -3.74 -7.832 -20.609 1 79.5 398 LYS B CA 1
ATOM 6460 C C . LYS B 1 398 ? -4.465 -6.559 -21.031 1 79.5 398 LYS B C 1
ATOM 6462 O O . LYS B 1 398 ? -5.051 -5.859 -20.203 1 79.5 398 LYS B O 1
ATOM 6467 N N . SER B 1 399 ? -4.398 -6.281 -22.297 1 79 399 SER B N 1
ATOM 6468 C CA . SER B 1 399 ? -5.031 -5.074 -22.812 1 79 399 SER B CA 1
ATOM 6469 C C . SER B 1 399 ? -6.527 -5.066 -22.531 1 79 399 SER B C 1
ATOM 6471 O O . SER B 1 399 ? -7.078 -4.043 -22.109 1 79 399 SER B O 1
ATOM 6473 N N . MET B 1 400 ? -7.141 -6.188 -22.719 1 77.31 400 MET B N 1
ATOM 6474 C CA . MET B 1 400 ? -8.57 -6.305 -22.469 1 77.31 400 MET B CA 1
ATOM 6475 C C . MET B 1 400 ? -8.883 -6.113 -20.984 1 77.31 400 MET B C 1
ATOM 6477 O O . MET B 1 400 ? -9.812 -5.387 -20.641 1 77.31 400 MET B O 1
ATOM 6481 N N . TYR B 1 401 ? -8.156 -6.711 -20.25 1 78.62 401 TYR B N 1
ATOM 6482 C CA . TYR B 1 401 ? -8.352 -6.617 -18.797 1 78.62 401 TYR B CA 1
ATOM 6483 C C . TYR B 1 401 ? -8.195 -5.18 -18.328 1 78.62 401 TYR B C 1
ATOM 6485 O O . TYR B 1 401 ? -9.016 -4.691 -17.547 1 78.62 401 TYR B O 1
ATOM 6493 N N . TYR B 1 402 ? -7.215 -4.434 -18.797 1 78.38 402 TYR B N 1
ATOM 6494 C CA . TYR B 1 402 ? -6.941 -3.053 -18.406 1 78.38 402 TYR B CA 1
ATOM 6495 C C . TYR B 1 402 ? -8.039 -2.121 -18.906 1 78.38 402 TYR B C 1
ATOM 6497 O O . TYR B 1 402 ? -8.406 -1.161 -18.234 1 78.38 402 TYR B O 1
ATOM 6505 N N . THR B 1 403 ? -8.539 -2.449 -20.031 1 75.12 403 THR B N 1
ATOM 6506 C CA . THR B 1 403 ? -9.57 -1.61 -20.625 1 75.12 403 THR B CA 1
ATOM 6507 C C . THR B 1 403 ? -10.914 -1.817 -19.922 1 75.12 403 THR B C 1
ATOM 6509 O O . THR B 1 403 ? -11.648 -0.858 -19.688 1 75.12 403 THR B O 1
ATOM 6512 N N . THR B 1 404 ? -11.141 -3.059 -19.5 1 78.94 404 THR B N 1
ATOM 6513 C CA . THR B 1 404 ? -12.461 -3.377 -18.953 1 78.94 404 THR B CA 1
ATOM 6514 C C . THR B 1 404 ? -12.453 -3.287 -17.438 1 78.94 404 THR B C 1
ATOM 6516 O O . THR B 1 404 ? -13.508 -3.365 -16.797 1 78.94 404 THR B O 1
ATOM 6519 N N . GLY B 1 405 ? -11.344 -3.143 -16.891 1 77.19 405 GLY B N 1
ATOM 6520 C CA . GLY B 1 405 ? -11.258 -3.078 -15.445 1 77.19 405 GLY B CA 1
ATOM 6521 C C . GLY B 1 405 ? -11.555 -4.402 -14.773 1 77.19 405 GLY B C 1
ATOM 6522 O O . GLY B 1 405 ? -12.234 -4.445 -13.742 1 77.19 405 GLY B O 1
ATOM 6523 N N . GLY B 1 406 ? -11.211 -5.449 -15.453 1 73.38 406 GLY B N 1
ATOM 6524 C CA . GLY B 1 406 ? -11.352 -6.762 -14.844 1 73.38 406 GLY B CA 1
ATOM 6525 C C . GLY B 1 406 ? -12.641 -7.465 -15.227 1 73.38 406 GLY B C 1
ATOM 6526 O O . GLY B 1 406 ? -12.844 -8.625 -14.883 1 73.38 406 GLY B O 1
ATOM 6527 N N . LYS B 1 407 ? -13.602 -6.809 -15.836 1 71.25 407 LYS B N 1
ATOM 6528 C CA . LYS B 1 407 ? -14.852 -7.438 -16.266 1 71.25 407 LYS B CA 1
ATOM 6529 C C . LYS B 1 407 ? -14.703 -8.062 -17.656 1 71.25 407 LYS B C 1
ATOM 6531 O O . LYS B 1 407 ? -15.156 -7.492 -18.656 1 71.25 407 LYS B O 1
ATOM 6536 N N . ILE B 1 408 ? -13.961 -9.133 -17.656 1 61.91 408 ILE B N 1
ATOM 6537 C CA . ILE B 1 408 ? -13.781 -9.812 -18.938 1 61.91 408 ILE B CA 1
ATOM 6538 C C . ILE B 1 408 ? -14.969 -10.727 -19.203 1 61.91 408 ILE B C 1
ATOM 6540 O O . ILE B 1 408 ? -15.406 -11.477 -18.328 1 61.91 408 ILE B O 1
ATOM 6544 N N . PRO B 1 409 ? -15.797 -10.32 -20.266 1 51.66 409 PRO B N 1
ATOM 6545 C CA . PRO B 1 409 ? -16.938 -11.195 -20.562 1 51.66 409 PRO B CA 1
ATOM 6546 C C . PRO B 1 409 ? -16.562 -12.672 -20.547 1 51.66 409 PRO B C 1
ATOM 6548 O O . PRO B 1 409 ? -15.414 -13.023 -20.828 1 51.66 409 PRO B O 1
ATOM 6551 N N . THR B 1 410 ? -17.328 -13.453 -19.812 1 45.91 410 THR B N 1
ATOM 6552 C CA . THR B 1 410 ? -17.156 -14.898 -19.766 1 45.91 410 THR B CA 1
ATOM 6553 C C . THR B 1 410 ? -16.688 -15.43 -21.109 1 45.91 410 THR B C 1
ATOM 6555 O O . THR B 1 410 ? -16.141 -16.531 -21.203 1 45.91 410 THR B O 1
ATOM 6558 N N . TRP B 1 411 ? -17.219 -14.945 -22.125 1 39.69 411 TRP B N 1
ATOM 6559 C CA . TRP B 1 411 ? -17.078 -15.508 -23.469 1 39.69 411 TRP B CA 1
ATOM 6560 C C . TRP B 1 411 ? -15.641 -15.438 -23.953 1 39.69 411 TRP B C 1
ATOM 6562 O O . TRP B 1 411 ? -15.328 -15.875 -25.047 1 39.69 411 TRP B O 1
ATOM 6572 N N . GLY B 1 412 ? -14.867 -14.664 -23.406 1 43.94 412 GLY B N 1
ATOM 6573 C CA . GLY B 1 412 ? -13.562 -14.5 -24.031 1 43.94 412 GLY B CA 1
ATOM 6574 C C . GLY B 1 412 ? -12.766 -15.789 -24.094 1 43.94 412 GLY B C 1
ATOM 6575 O O . GLY B 1 412 ? -11.703 -15.828 -24.719 1 43.94 412 GLY B O 1
ATOM 6576 N N . LEU B 1 413 ? -13.148 -16.672 -23.344 1 46.78 413 LEU B N 1
ATOM 6577 C CA . LEU B 1 413 ? -12.648 -18.031 -23.484 1 46.78 413 LEU B CA 1
ATOM 6578 C C . LEU B 1 413 ? -13.016 -18.609 -24.859 1 46.78 413 LEU B C 1
ATOM 6580 O O . LEU B 1 413 ? -12.164 -19.172 -25.547 1 46.78 413 LEU B O 1
ATOM 6584 N N . PRO B 1 414 ? -14.312 -18.578 -25.109 1 42.47 414 PRO B N 1
ATOM 6585 C CA . PRO B 1 414 ? -14.602 -19.047 -26.453 1 42.47 414 PRO B CA 1
ATOM 6586 C C . PRO B 1 414 ? -13.914 -18.203 -27.531 1 42.47 414 PRO B C 1
ATOM 6588 O O . PRO B 1 414 ? -13.461 -18.734 -28.547 1 42.47 414 PRO B O 1
ATOM 6591 N N . LEU B 1 415 ? -14.008 -16.984 -27.344 1 44.88 415 LEU B N 1
ATOM 6592 C CA . LEU B 1 415 ? -13.312 -16.188 -28.344 1 44.88 415 LEU B CA 1
ATOM 6593 C C . LEU B 1 415 ? -11.82 -16.469 -28.328 1 44.88 415 LEU B C 1
ATOM 6595 O O . LEU B 1 415 ? -11.18 -16.531 -29.375 1 44.88 415 LEU B O 1
ATOM 6599 N N . SER B 1 416 ? -11.375 -16.641 -27.172 1 45.19 416 SER B N 1
ATOM 6600 C CA . SER B 1 416 ? -9.992 -17.094 -27.094 1 45.19 416 SER B CA 1
ATOM 6601 C C . SER B 1 416 ? -9.844 -18.5 -27.672 1 45.19 416 SER B C 1
ATOM 6603 O O . SER B 1 416 ? -8.867 -18.797 -28.359 1 45.19 416 SER B O 1
ATOM 6605 N N . GLU B 1 417 ? -10.828 -19.266 -27.297 1 45.62 417 GLU B N 1
ATOM 6606 C CA . GLU B 1 417 ? -10.891 -20.578 -27.938 1 45.62 417 GLU B CA 1
ATOM 6607 C C . GLU B 1 417 ? -11.109 -20.453 -29.438 1 45.62 417 GLU B C 1
ATOM 6609 O O . GLU B 1 417 ? -10.5 -21.172 -30.234 1 45.62 417 GLU B O 1
ATOM 6614 N N . PHE B 1 418 ? -12.117 -19.719 -29.703 1 42.56 418 PHE B N 1
ATOM 6615 C CA . PHE B 1 418 ? -12.406 -19.469 -31.109 1 42.56 418 PHE B CA 1
ATOM 6616 C C . PHE B 1 418 ? -11.188 -18.891 -31.812 1 42.56 418 PHE B C 1
ATOM 6618 O O . PHE B 1 418 ? -10.836 -19.312 -32.906 1 42.56 418 PHE B O 1
ATOM 6625 N N . ILE B 1 419 ? -10.617 -18.031 -31.156 1 43.28 419 ILE B N 1
ATOM 6626 C CA . ILE B 1 419 ? -9.445 -17.422 -31.781 1 43.28 419 ILE B CA 1
ATOM 6627 C C . ILE B 1 419 ? -8.273 -18.391 -31.734 1 43.28 419 ILE B C 1
ATOM 6629 O O . ILE B 1 419 ? -7.543 -18.531 -32.719 1 43.28 419 ILE B O 1
ATOM 6633 N N . ALA B 1 420 ? -8.062 -19.203 -30.766 1 45.88 420 ALA B N 1
ATOM 6634 C CA . ALA B 1 420 ? -7.016 -20.219 -30.656 1 45.88 420 ALA B CA 1
ATOM 6635 C C . ALA B 1 420 ? -7.266 -21.375 -31.625 1 45.88 420 ALA B C 1
ATOM 6637 O O . ALA B 1 420 ? -6.324 -21.906 -32.219 1 45.88 420 ALA B O 1
ATOM 6638 N N . ASP B 1 421 ? -8.531 -21.859 -31.859 1 38.38 421 ASP B N 1
ATOM 6639 C CA . ASP B 1 421 ? -8.867 -22.906 -32.812 1 38.38 421 ASP B CA 1
ATOM 6640 C C . ASP B 1 421 ? -8.594 -22.438 -34.25 1 38.38 421 ASP B C 1
ATOM 6642 O O . ASP B 1 421 ? -8.234 -23.25 -35.094 1 38.38 421 ASP B O 1
ATOM 6646 N N . ARG B 1 422 ? -8.93 -21.266 -34.438 1 40.75 422 ARG B N 1
ATOM 6647 C CA . ARG B 1 422 ? -8.805 -20.859 -35.844 1 40.75 422 ARG B CA 1
ATOM 6648 C C . ARG B 1 422 ? -7.367 -20.484 -36.156 1 40.75 422 ARG B C 1
ATOM 6650 O O . ARG B 1 422 ? -7.047 -20.203 -37.344 1 40.75 422 ARG B O 1
ATOM 6657 N N . THR B 1 423 ? -6.719 -20.281 -35.188 1 31.95 423 THR B N 1
ATOM 6658 C CA . THR B 1 423 ? -5.344 -19.984 -35.562 1 31.95 423 THR B CA 1
ATOM 6659 C C . THR B 1 423 ? -4.488 -21.234 -35.531 1 31.95 423 THR B C 1
ATOM 6661 O O . THR B 1 423 ? -3.83 -21.531 -34.531 1 31.95 423 THR B O 1
ATOM 6664 N N . VAL B 1 424 ? -5.043 -22.344 -35.469 1 33.22 424 VAL B N 1
ATOM 6665 C CA . VAL B 1 424 ? -4.215 -23.5 -35.812 1 33.22 424 VAL B CA 1
ATOM 6666 C C . VAL B 1 424 ? -3.465 -23.219 -37.125 1 33.22 424 VAL B C 1
ATOM 6668 O O . VAL B 1 424 ? -4.082 -23.016 -38.188 1 33.22 424 VAL B O 1
ATOM 6671 N N . ILE B 1 425 ? -2.295 -22.688 -37.031 1 27.53 425 ILE B N 1
ATOM 6672 C CA . ILE B 1 425 ? -1.452 -23.016 -38.188 1 27.53 425 ILE B CA 1
ATOM 6673 C C . ILE B 1 425 ? -1.06 -24.5 -38.125 1 27.53 425 ILE B C 1
ATOM 6675 O O . ILE B 1 425 ? -0.653 -24.984 -37.062 1 27.53 425 ILE B O 1
#

InterPro domains:
  IPR023753 FAD/NAD(P)-binding domain [PF07992] (6-139)
  IPR036188 FAD/NAD(P)-binding domain superfamily [G3DSA:3.50.50.60] (7-335)
  IPR036188 FAD/NAD(P)-binding domain superfamily [G3DSA:3.50.50.60] (122-284)
  IPR036188 FAD/NAD(P)-binding domain superfamily [SSF51905] (6-337)
  IPR052541 Sulfide-quinone oxidoreductase [PTHR43755] (5-404)

Radius of gyration: 28.75 Å; Cα contacts (8 Å, |Δi|>4): 2000; chains: 2; bounding box: 73×81×71 Å